Protein AF-0000000074222015 (afdb_homodimer)

Nearest PDB structures (foldseek):
  8rpg-assembly1_A  TM=9.176E-01  e=1.753E-55  Streptomyces hiroshimensis
  8rpf-assembly1_A  TM=9.002E-01  e=3.156E-56  Sphingobacterium daejeonense
  6zh7-assembly1_A  TM=8.720E-01  e=5.896E-53  Chlorella variabilis
  3ljp-assembly2_B  TM=8.934E-01  e=1.650E-50  Arthrobacter globiformis
  7av4-assembly1_AAA  TM=8.797E-01  e=2.533E-50  Chlorella variabilis

Organism: Dermatophagoides pteronyssinus (NCBI:txid6956)

Secondary structure (DSSP, 8-state):
-----HHHHHHHHHHHHHHHHHHHHHTSB-----SS--EEEEEEE--STTHHHHHHHHHHSS-TT--EEEE-SSB---TTTT-GGGGGGTTTSTTB--EEBPPPSSS-TTBGGG--EE--B-BTTGGGGTS--B-----HHHHHHHHHHH--TT-SHHHHHHHHHHHEEE--HHHHHHSTTS--BSSSEEEEE-SS--HHHHHHHHHHHHTTPPB--TTSS--SSEEEPEESEETTEE--HIIIIISSSSPPTTEEEE-SEEEEEEEEEE-TTT--EEEEEEEEEETTEEEEEEEEEEEEE-SHHHHHHHHHHHTTEE-HHHHHHTT---SEE--TT-SBB--EEEEEEEEES-GGGSPPP---BHHHHHIIIIIS-SGGG---EEEEEE--TT-S-TTS--EEEEEEEEEE---HHHHHHTBSS-HHHHHHHHGGGTT-EEEEEEEEESS----BEEE-SSS-TTSPPEEE--TT-SHHHHHHHHHHHHHHHHHHHSGGGGGTEEE-SSPPTT----SSS-GGG-HHHHHHHHHHH-EE-S--B-TT-B--TT-SS-SB-TT-BBTTEETEEE-SGGG-SS--SS-SHHHHHHHHHHHHHHHHHHHH-/-----HHHHHHHHHHHHHHHHHHHHHTSB-----SS--EEEEEEE--STTHHHHHHHHHHSS-TT--EEEE-SSB---TTTT-GGGGGGTTTSTTB--EEBPPPSSS-TTBGGG--EE--B-BTTGGGGTS--B-----HHHHHHHHHHH--TT-SHHHHHHHHHHHEEE--HHHHHHSTTS--BSSSEEEEE-SS--HHHHHHHHHHHHTTPPB--TTSS--SSEEEPEESEETTEE--HIIIIISSSSPPTTEEEE-SEEEEEEEEEE-TTT--EEEEEEEEEETTEEEEEEEEEEEEE-SHHHHHHHHHHHTTBS-HHHHHHTT---SB---TT-SBB--EEEEEEEEES-GGGSPPP---BHHHHHIIIIIS-SGGG---EEEEEE--TT-S-TTS--EEEEEEEEEE---HHHHHTTBSS-HHHHHHHHGGGTT-EEEEEEEEESS----BEEE-SSS-TTSPPEEE--TT-SHHHHHHHHHHHHHHHHHHHSGGGGGTEEE-SSPPTT----SSS-GGG-HHHHHHHHHHH-EE-S--B-TT-B--TT-SS-SB-TT-BBTTEETEEE-SGGG-SS--SS-HHHHHHHHHHHHHHHHHHHHH-

InterPro domains:
  IPR000172 Glucose-methanol-choline oxidoreductase, N-terminal [PF00732] (40-344)
  IPR000172 Glucose-methanol-choline oxidoreductase, N-terminal [PS00623] (121-144)
  IPR007867 Glucose-methanol-choline oxidoreductase, C-terminal [PF05199] (453-596)
  IPR012132 Glucose-methanol-choline oxidoreductase [PIRSF000137] (28-607)
  IPR012132 Glucose-methanol-choline oxidoreductase [PTHR11552] (18-605)
  IPR036188 FAD/NAD(P)-binding domain superfamily [G3DSA:3.50.50.60] (40-603)
  IPR036188 FAD/NAD(P)-binding domain superfamily [SSF51905] (35-607)

Solvent-accessible surface area (backbone atoms only — not comparable to full-atom values): 60722 Å² total; per-residue (Å²): 127,86,75,71,50,71,59,56,37,52,51,52,43,22,53,50,52,51,53,52,34,52,54,31,59,61,68,29,58,66,57,82,83,63,82,65,89,44,75,23,36,33,36,34,37,21,30,14,42,10,23,17,41,33,52,38,56,61,45,62,43,87,57,86,78,54,34,37,36,40,32,20,53,17,46,53,56,48,66,52,50,36,25,40,37,42,32,80,70,40,62,79,38,84,44,21,66,58,38,51,34,46,67,44,88,52,26,15,57,36,22,40,79,18,30,49,76,47,78,36,32,22,21,48,3,10,37,47,42,52,48,86,40,65,65,33,64,32,50,58,62,41,28,36,41,40,25,75,74,39,45,18,64,73,44,24,36,82,61,40,48,62,34,50,26,55,42,23,16,48,70,42,66,68,61,44,68,75,33,74,90,50,63,22,69,78,24,57,34,25,29,25,64,60,90,76,63,36,53,50,58,55,50,50,50,50,50,42,40,74,74,69,38,46,78,50,56,54,61,46,94,56,49,79,19,30,35,71,46,34,25,30,27,44,88,38,24,45,33,18,31,28,55,36,45,62,57,54,79,81,66,56,86,40,46,31,32,36,44,40,23,39,72,51,32,58,37,71,46,68,40,86,88,78,66,44,36,32,42,42,31,38,32,29,36,43,88,89,41,78,41,57,38,36,25,76,56,28,39,38,38,13,42,34,41,61,45,35,35,50,41,36,44,68,43,14,36,17,40,53,70,66,34,51,76,65,72,40,69,74,73,40,78,33,50,42,10,35,54,16,30,53,31,42,26,36,79,42,54,24,43,55,72,52,66,88,34,44,60,74,68,73,54,75,26,51,65,53,51,31,34,34,74,73,66,55,34,62,51,40,35,36,69,52,44,31,42,30,42,35,57,52,92,78,45,92,41,79,91,52,46,29,28,37,41,36,42,34,58,61,47,61,41,81,46,70,66,67,60,41,61,54,38,58,53,63,55,67,51,40,43,64,68,46,56,86,41,59,71,35,69,32,34,40,40,28,33,31,32,33,58,68,73,32,56,17,36,48,42,74,72,62,88,52,74,87,55,74,54,42,34,36,49,45,59,57,69,31,64,70,40,45,51,43,42,48,52,46,41,26,49,51,40,42,60,50,69,36,76,73,43,50,78,46,31,41,67,56,90,65,61,60,74,95,47,56,72,56,89,88,50,55,71,48,72,24,60,67,35,51,54,41,46,40,28,30,57,23,41,70,60,79,35,56,24,8,10,33,15,33,11,31,78,89,51,81,81,29,29,14,26,64,82,26,35,33,69,84,38,44,39,32,32,52,33,32,37,14,31,34,68,61,76,42,46,36,51,48,61,51,45,15,31,25,41,8,49,49,48,39,46,56,53,52,56,56,69,77,97,126,82,76,71,52,69,60,57,36,52,50,52,44,23,54,51,52,52,54,52,35,51,53,31,57,62,68,29,58,65,57,83,84,63,80,66,89,43,74,24,37,32,38,36,36,22,31,14,43,10,22,17,42,32,52,37,57,60,47,63,44,87,56,85,78,56,36,35,37,38,32,20,55,16,46,52,55,47,67,52,50,36,25,40,37,41,33,80,70,39,62,79,36,83,45,22,66,57,38,52,36,46,68,43,86,55,27,16,59,35,22,40,79,18,30,48,74,47,77,38,31,23,21,48,3,11,38,48,42,50,46,87,42,67,65,35,65,34,50,58,62,42,28,36,40,40,25,76,75,40,43,18,65,74,44,25,36,81,61,41,47,63,34,49,26,54,42,24,17,48,69,40,67,67,63,44,69,75,33,75,90,51,62,21,68,77,23,58,34,26,31,24,62,61,90,74,62,36,53,49,59,55,50,52,49,51,50,42,40,74,73,69,38,46,80,51,56,56,62,47,96,55,49,79,18,28,34,72,46,35,26,30,28,43,90,40,24,44,31,18,30,29,55,38,44,61,56,54,79,80,67,56,86,42,49,31,31,34,44,41,25,39,72,51,33,56,38,74,47,69,39,86,89,76,65,46,35,31,42,42,30,38,31,29,36,44,89,88,40,80,41,56,40,37,26,76,55,29,38,36,37,13,42,34,42,63,45,34,35,51,42,35,44,67,42,14,36,19,40,52,70,65,34,50,75,64,74,38,69,75,73,41,79,31,51,42,10,35,55,15,31,53,32,43,28,35,79,41,55,24,44,56,72,52,66,86,36,43,61,73,69,72,55,74,25,50,64,52,49,31,34,34,75,73,65,56,33,63,50,43,35,35,70,51,45,32,42,32,42,35,58,53,92,77,46,90,40,80,91,54,46,28,28,36,42,38,40,33,58,62,47,60,41,81,49,70,67,67,61,39,60,54,37,57,55,65,55,68,51,41,42,64,68,46,57,87,42,60,72,36,68,33,34,41,39,28,32,31,33,34,57,68,73,32,57,18,36,48,43,74,70,62,87,53,71,88,55,74,54,41,35,37,47,44,60,59,70,31,63,69,39,46,52,45,42,48,51,44,40,26,50,50,39,42,61,50,69,36,76,75,43,48,77,45,31,40,66,55,92,66,61,60,76,97,45,56,74,56,88,88,50,56,74,47,71,23,61,68,34,52,54,41,47,41,29,32,55,22,41,70,60,80,35,59,25,8,10,33,16,34,13,31,78,87,51,83,80,31,31,15,25,62,82,27,34,33,67,83,38,43,39,32,32,52,33,30,38,14,30,36,66,61,76,41,47,40,52,49,60,51,47,15,34,25,41,7,48,50,47,39,45,57,52,53,57,56,67,77,97

Foldseek 3Di:
DPPPDLVVLLVVLVVVQVVVQVLQQVQFFPDDDDQDDFEFQEEEEAQALQSLLLLLVVLPPPPLPGFYEYEAQAHTAHPLLFFLQSLVVCFPDSQWPFDKAQQFDQAAQFFANNIFTQTWGRYRHIRLSRDNQFDADFDQVLQLCQCVPFNLPQRHSVSLQVLLQQAEQEPDPVQCVVAPPQHHNPHQFYKYADPDAQLLLVVLLVLVVVVVFAEHDCSGDANFHKYWTIGSADLLTRGGSSNRRRSDPPHRPSYGHHHSKAWQEFDWDADPVPRFIATFWTWIDHPRDIHIYTHPFFYEYANAQFLRLLRCLLHQDAAPVQNVVQPHHHPYHAHFFWQKAFKKKFKFWKDFPDCSSAFDACPPDSVQSSCCVPVVDGSRSHWGKMKGFAAFPLHPDRRRTFKMKMKGFHDAQADLVVVLNRTRPPSVVSSVQCVVRHGHTIMMIMIITLFDDQIDGWHAPHSDSSDGTNHPRNPCVDVSRLVRSLRRVLVVQVSCVDDPNVVTMDTRPDQDPPADDDDPDGPSPGSRSSSRSRRNHMHTPSAIEASQAEGDLPDRNHQAYSLQHGRRYHRYGYQARNHHNGGGSIHCSSVSSSSSSSNSVSVVVVVVD/DPPPDLVVLLVVLVVVQVVVQVLQQVQFFPDDDDQDDFEFQEEEEAQALQSLLLLLVVLPPVPLPGFYEYEAQAHTAHPLLFFLQSLVVCFPDSQWPFDKAQQFDQAAQFFANNIFTQTWGRYRHIRLSRDNQFDADFDQVLQLCQCVPFNLPQRHSVSLQVLLQQAEQEPDPVQCVVAPPQHHNDHQFYWYADPDAQLLLVVLLVLVVVVVFAEHDCSGDANFHKYWTIGSADLLTRGGSSNRRRSDPPHRPSYGHHHSKAWQEFDWDADPVPRFIATFWTWIDHPRDIHIYTHPFFYEYANAQFLRLLRCLLHQHAAPVQNVVQPHHHPYHAHFFWQKAFKKKFKFWKDFPDCSSAFDAPPPDSVQSSCCVPVVDGSRSHWGKMKGFAAFPLHPDRRRTFKMKMKGFHDAQADLVVVLNRTRPPSVVSSVQCVVRHGHTIMMIMIITLFDDQIDGWHAPHSDSSDGTHHHRNPCVDVSRLVRSLRRVLVVQVSCVDDPNVVTIDTRPDQDPPADDDDPDGPSPGSRSSSRSRRNHMHTPSAIEASQAEGDLPDRNHQAYSLQAGRSYHRYGYQARNHHNGGGSIHCSSVSSSSSSSNSVSVVVVVVD

Radius of gyration: 37.14 Å; Cα contacts (8 Å, |Δi|>4): 3010; chains: 2; bounding box: 78×119×79 Å

pLDDT: mean 94.2, std 7.14, range [35.94, 98.94]

Structure (mmCIF, N/CA/C/O backbone):
data_AF-0000000074222015-model_v1
#
loop_
_entity.id
_entity.type
_entity.pdbx_description
1 polymer 'Uncharacterized protein LOC113795591'
#
loop_
_atom_site.group_PDB
_atom_site.id
_atom_site.type_symbol
_atom_site.label_atom_id
_atom_site.label_alt_id
_atom_site.label_comp_id
_atom_site.label_asym_id
_atom_site.label_entity_id
_atom_site.label_seq_id
_atom_site.pdbx_PDB_ins_code
_atom_site.Cartn_x
_atom_site.Cartn_y
_atom_site.Cartn_z
_atom_site.occupancy
_atom_site.B_iso_or_equiv
_atom_site.auth_seq_id
_atom_site.auth_comp_id
_atom_site.auth_asym_id
_atom_site.auth_atom_id
_atom_site.pdbx_PDB_model_num
ATOM 1 N N . MET A 1 1 ? 0.67 -16.141 15.367 1 35.94 1 MET A N 1
ATOM 2 C CA . MET A 1 1 ? -0.69 -15.977 14.859 1 35.94 1 MET A CA 1
ATOM 3 C C . MET A 1 1 ? -0.692 -15.812 13.344 1 35.94 1 MET A C 1
ATOM 5 O O . MET A 1 1 ? 0.096 -15.039 12.797 1 35.94 1 MET A O 1
ATOM 9 N N . SER A 1 2 ? -1.142 -16.719 12.641 1 52.62 2 SER A N 1
ATOM 10 C CA . SER A 1 2 ? -1.089 -16.812 11.18 1 52.62 2 SER A CA 1
ATOM 11 C C . SER A 1 2 ? -1.572 -15.531 10.531 1 52.62 2 SER A C 1
ATOM 13 O O . SER A 1 2 ? -2.633 -15.008 10.883 1 52.62 2 SER A O 1
ATOM 15 N N . THR A 1 3 ? -0.633 -14.648 9.969 1 68.5 3 THR A N 1
ATOM 16 C CA . THR A 1 3 ? -0.98 -13.414 9.266 1 68.5 3 THR A CA 1
ATOM 17 C C . THR A 1 3 ? -2.113 -13.664 8.273 1 68.5 3 THR A C 1
ATOM 19 O O . THR A 1 3 ? -2.121 -14.672 7.57 1 68.5 3 THR A O 1
ATOM 22 N N . ALA A 1 4 ? -3.289 -13.023 8.57 1 81.88 4 ALA A N 1
ATOM 23 C CA . ALA A 1 4 ? -4.422 -13.109 7.652 1 81.88 4 ALA A CA 1
ATOM 24 C C . ALA A 1 4 ? -3.959 -13.031 6.203 1 81.88 4 ALA A C 1
ATOM 26 O O . ALA A 1 4 ? -2.992 -12.328 5.891 1 81.88 4 ALA A O 1
ATOM 27 N N . SER A 1 5 ? -4.582 -13.812 5.379 1 86.31 5 SER A N 1
ATOM 28 C CA . SER A 1 5 ? -4.27 -13.758 3.955 1 86.31 5 SER A CA 1
ATOM 29 C C . SER A 1 5 ? -4.461 -12.344 3.402 1 86.31 5 SER A C 1
ATOM 31 O O . SER A 1 5 ? -5.176 -11.531 3.996 1 86.31 5 SER A O 1
ATOM 33 N N . LEU A 1 6 ? -3.801 -12.016 2.373 1 88.44 6 LEU A N 1
ATOM 34 C CA . LEU A 1 6 ? -3.922 -10.703 1.748 1 88.44 6 LEU A CA 1
ATOM 35 C C . LEU A 1 6 ? -5.367 -10.422 1.351 1 88.44 6 LEU A C 1
ATOM 37 O O . LEU A 1 6 ? -5.828 -9.281 1.439 1 88.44 6 LEU A O 1
ATOM 41 N N . THR A 1 7 ? -6.141 -11.461 0.916 1 89.38 7 THR A N 1
ATOM 42 C CA . THR A 1 7 ? -7.551 -11.305 0.576 1 89.38 7 THR A CA 1
ATOM 43 C C . THR A 1 7 ? -8.359 -10.875 1.798 1 89.38 7 THR A C 1
ATOM 45 O O . THR A 1 7 ? -9.164 -9.938 1.721 1 89.38 7 THR A O 1
ATOM 48 N N . THR A 1 8 ? -8.086 -11.594 2.857 1 89.56 8 THR A N 1
ATOM 49 C CA . THR A 1 8 ? -8.781 -11.266 4.098 1 89.56 8 THR A CA 1
ATOM 50 C C . THR A 1 8 ? -8.453 -9.836 4.539 1 89.56 8 THR A C 1
ATOM 52 O O . THR A 1 8 ? -9.336 -9.094 4.969 1 89.56 8 THR A O 1
ATOM 55 N N . GLN A 1 9 ? -7.215 -9.5 4.418 1 90.88 9 GLN A N 1
ATOM 56 C CA . GLN A 1 9 ? -6.793 -8.156 4.793 1 90.88 9 GLN A CA 1
ATOM 57 C C . GLN A 1 9 ? -7.496 -7.102 3.945 1 90.88 9 GLN A C 1
ATOM 59 O O . GLN A 1 9 ? -8.039 -6.133 4.477 1 90.88 9 GLN A O 1
ATOM 64 N N . LEU A 1 10 ? -7.48 -7.285 2.648 1 92 10 LEU A N 1
ATOM 65 C CA . LEU A 1 10 ? -8.078 -6.332 1.72 1 92 10 LEU A CA 1
ATOM 66 C C . LEU A 1 10 ? -9.57 -6.184 1.975 1 92 10 LEU A C 1
ATOM 68 O O . LEU A 1 10 ? -10.102 -5.07 1.94 1 92 10 LEU A O 1
ATOM 72 N N . LEU A 1 11 ? -10.289 -7.238 2.234 1 92.69 11 LEU A N 1
ATOM 73 C CA . LEU A 1 11 ? -11.727 -7.184 2.467 1 92.69 11 LEU A CA 1
ATOM 74 C C . LEU A 1 11 ? -12.039 -6.52 3.805 1 92.69 11 LEU A C 1
ATOM 76 O O . LEU A 1 11 ? -12.977 -5.73 3.908 1 92.69 11 LEU A O 1
ATOM 80 N N . ALA A 1 12 ? -11.242 -6.879 4.828 1 93.25 12 ALA A N 1
ATOM 81 C CA . ALA A 1 12 ? -11.43 -6.266 6.141 1 93.25 12 ALA A CA 1
ATOM 82 C C . ALA A 1 12 ? -11.25 -4.754 6.066 1 93.25 12 ALA A C 1
ATOM 84 O O . ALA A 1 12 ? -12.078 -3.998 6.582 1 93.25 12 ALA A O 1
ATOM 85 N N . ILE A 1 13 ? -10.18 -4.289 5.434 1 93.88 13 ILE A N 1
ATOM 86 C CA . ILE A 1 13 ? -9.906 -2.857 5.336 1 93.88 13 ILE A CA 1
ATOM 87 C C . ILE A 1 13 ? -11.016 -2.176 4.535 1 93.88 13 ILE A C 1
ATOM 89 O O . ILE A 1 13 ? -11.391 -1.036 4.828 1 93.88 13 ILE A O 1
ATOM 93 N N . SER A 1 14 ? -11.539 -2.883 3.486 1 94.25 14 SER A N 1
ATOM 94 C CA . SER A 1 14 ? -12.594 -2.322 2.646 1 94.25 14 SER A CA 1
ATOM 95 C C . SER A 1 14 ? -13.867 -2.08 3.445 1 94.25 14 SER A C 1
ATOM 97 O O . SER A 1 14 ? -14.445 -0.992 3.389 1 94.25 14 SER A O 1
ATOM 99 N N . VAL A 1 15 ? -14.297 -3.064 4.227 1 94.56 15 VAL A N 1
ATOM 100 C CA . VAL A 1 15 ? -15.523 -2.963 5.016 1 94.56 15 VAL A CA 1
ATOM 101 C C . VAL A 1 15 ? -15.367 -1.862 6.062 1 94.56 15 VAL A C 1
ATOM 103 O O . VAL A 1 15 ? -16.25 -1.006 6.203 1 94.56 15 VAL A O 1
ATOM 106 N N . ILE A 1 16 ? -14.289 -1.81 6.766 1 94.31 16 ILE A N 1
ATOM 107 C CA . ILE A 1 16 ? -14.062 -0.863 7.855 1 94.31 16 ILE A CA 1
ATOM 108 C C . ILE A 1 16 ? -13.961 0.553 7.293 1 94.31 16 ILE A C 1
ATOM 110 O O . ILE A 1 16 ? -14.516 1.496 7.863 1 94.31 16 ILE A O 1
ATOM 114 N N . SER A 1 17 ? -13.156 0.731 6.156 1 93.88 17 SER A N 1
ATOM 115 C CA . SER A 1 17 ? -13.023 2.047 5.539 1 93.88 17 SER A CA 1
ATOM 116 C C . SER A 1 17 ? -14.383 2.617 5.145 1 93.88 17 SER A C 1
ATOM 118 O O . SER A 1 17 ? -14.656 3.795 5.379 1 93.88 17 SER A O 1
ATOM 120 N N . LEU A 1 18 ? -15.242 1.782 4.535 1 93.69 18 LEU A N 1
ATOM 121 C CA . LEU A 1 18 ? -16.562 2.238 4.105 1 93.69 18 LEU A CA 1
ATOM 122 C C . LEU A 1 18 ? -17.438 2.582 5.305 1 93.69 18 LEU A C 1
ATOM 124 O O . LEU A 1 18 ? -18.109 3.609 5.309 1 93.69 18 LEU A O 1
ATOM 128 N N . GLN A 1 19 ? -17.406 1.755 6.332 1 93 19 GLN A N 1
ATOM 129 C CA . GLN A 1 19 ? -18.188 2.002 7.539 1 93 19 GLN A CA 1
ATOM 130 C C . GLN A 1 19 ? -17.766 3.311 8.203 1 93 19 GLN A C 1
ATOM 132 O O . GLN A 1 19 ? -18.625 4.125 8.57 1 93 19 GLN A O 1
ATOM 137 N N . ARG A 1 20 ? -16.531 3.586 8.367 1 91.44 20 ARG A N 1
ATOM 138 C CA . ARG A 1 20 ? -16.016 4.773 9.039 1 91.44 20 ARG A CA 1
ATOM 139 C C . ARG A 1 20 ? -16.297 6.031 8.227 1 91.44 20 ARG A C 1
ATOM 141 O O . ARG A 1 20 ? -16.609 7.082 8.789 1 91.44 20 ARG A O 1
ATOM 148 N N . GLN A 1 21 ? -16.125 5.906 6.949 1 92.25 21 GLN A N 1
ATOM 149 C CA . GLN A 1 21 ? -16.406 7.078 6.125 1 92.25 21 GLN A CA 1
ATOM 150 C C . GLN A 1 21 ? -17.891 7.441 6.172 1 92.25 21 GLN A C 1
ATOM 152 O O . GLN A 1 21 ? -18.234 8.617 6.141 1 92.25 21 GLN A O 1
ATOM 157 N N . ILE A 1 22 ? -18.766 6.406 6.219 1 89.88 22 ILE A N 1
ATOM 158 C CA . ILE A 1 22 ? -20.203 6.641 6.344 1 89.88 22 ILE A CA 1
ATOM 159 C C . ILE A 1 22 ? -20.484 7.402 7.637 1 89.88 22 ILE A C 1
ATOM 161 O O . ILE A 1 22 ? -21.297 8.328 7.648 1 89.88 22 ILE A O 1
ATOM 165 N N . ILE A 1 23 ? -19.781 7.121 8.664 1 86.56 23 ILE A N 1
ATOM 166 C CA . ILE A 1 23 ? -19.953 7.805 9.938 1 86.56 23 ILE A CA 1
ATOM 167 C C . ILE A 1 23 ? -19.531 9.266 9.805 1 86.56 23 ILE A C 1
ATOM 169 O O . ILE A 1 23 ? -20.234 10.164 10.266 1 86.56 23 ILE A O 1
ATOM 173 N N . HIS A 1 24 ? -18.391 9.562 9.156 1 89.12 24 HIS A N 1
ATOM 174 C CA . HIS A 1 24 ? -17.922 10.93 8.938 1 89.12 24 HIS A CA 1
ATOM 175 C C . HIS A 1 24 ? -18.922 11.727 8.102 1 89.12 24 HIS A C 1
ATOM 177 O O . HIS A 1 24 ? -19.188 12.891 8.391 1 89.12 24 HIS A O 1
ATOM 183 N N . ASN A 1 25 ? -19.438 11.047 7.105 1 86.62 25 ASN A N 1
ATOM 184 C CA . ASN A 1 25 ? -20.359 11.719 6.199 1 86.62 25 ASN A CA 1
ATOM 185 C C . ASN A 1 25 ? -21.672 12.07 6.898 1 86.62 25 ASN A C 1
ATOM 187 O O . ASN A 1 25 ? -22.297 13.094 6.598 1 86.62 25 ASN A O 1
ATOM 191 N N . ASN A 1 26 ? -22.094 11.258 7.797 1 80.62 26 ASN A N 1
ATOM 192 C CA . ASN A 1 26 ? -23.375 11.453 8.477 1 80.62 26 ASN A CA 1
ATOM 193 C C . ASN A 1 26 ? -23.266 12.516 9.562 1 80.62 26 ASN A C 1
ATOM 195 O O . ASN A 1 26 ? -24.281 13.094 9.969 1 80.62 26 ASN A O 1
ATOM 199 N N . ASN A 1 27 ? -22.109 12.938 9.914 1 75 27 ASN A N 1
ATOM 200 C CA . ASN A 1 27 ? -21.922 13.852 11.039 1 75 27 ASN A CA 1
ATOM 201 C C . ASN A 1 27 ? -21.844 15.305 10.57 1 75 27 ASN A C 1
ATOM 203 O O . ASN A 1 27 ? -21.812 16.219 11.391 1 75 27 ASN A O 1
ATOM 207 N N . VAL A 1 28 ? -21.891 15.602 9.344 1 75.94 28 VAL A N 1
ATOM 208 C CA . VAL A 1 28 ? -21.547 16.953 8.938 1 75.94 28 VAL A CA 1
ATOM 209 C C . VAL A 1 28 ? -22.812 17.766 8.664 1 75.94 28 VAL A C 1
ATOM 211 O O . VAL A 1 28 ? -22.797 18.984 8.695 1 75.94 28 VAL A O 1
ATOM 214 N N . ASN A 1 29 ? -23.859 17.172 8.156 1 70.56 29 ASN A N 1
ATOM 215 C CA . ASN A 1 29 ? -25.078 17.938 7.945 1 70.56 29 ASN A CA 1
ATOM 216 C C . ASN A 1 29 ? -26.219 17.453 8.836 1 70.56 29 ASN A C 1
ATOM 218 O O . ASN A 1 29 ? -26.875 16.453 8.508 1 70.56 29 ASN A O 1
ATOM 222 N N . ARG A 1 30 ? -26.281 18.234 9.914 1 75.69 30 ARG A N 1
ATOM 223 C CA . ARG A 1 30 ? -27.281 17.797 10.891 1 75.69 30 ARG A CA 1
ATOM 224 C C . ARG A 1 30 ? -28.516 18.688 10.844 1 75.69 30 ARG A C 1
ATOM 226 O O . ARG A 1 30 ? -29.297 18.719 11.789 1 75.69 30 ARG A O 1
ATOM 233 N N . THR A 1 31 ? -28.516 19.594 9.836 1 75.62 31 THR A N 1
ATOM 234 C CA . THR A 1 31 ? -29.688 20.453 9.664 1 75.62 31 THR A CA 1
ATOM 235 C C . THR A 1 31 ? -29.812 20.906 8.211 1 75.62 31 THR A C 1
ATOM 237 O O . THR A 1 31 ? -28.938 20.625 7.387 1 75.62 31 THR A O 1
ATOM 240 N N . SER A 1 32 ? -31.078 21.328 7.895 1 75.44 32 SER A N 1
ATOM 241 C CA . SER A 1 32 ? -31.328 22.016 6.633 1 75.44 32 SER A CA 1
ATOM 242 C C . SER A 1 32 ? -31.953 23.375 6.871 1 75.44 32 SER A C 1
ATOM 244 O O . SER A 1 32 ? -32.781 23.547 7.777 1 75.44 32 SER A O 1
ATOM 246 N N . ILE A 1 33 ? -31.375 24.344 6.238 1 77.38 33 ILE A N 1
ATOM 247 C CA . ILE A 1 33 ? -31.875 25.703 6.398 1 77.38 33 ILE A CA 1
ATOM 248 C C . ILE A 1 33 ? -32.656 26.109 5.156 1 77.38 33 ILE A C 1
ATOM 250 O O . ILE A 1 33 ? -32.219 25.875 4.027 1 77.38 33 ILE A O 1
ATOM 254 N N . ASP A 1 34 ? -33.969 26.484 5.418 1 68.88 34 ASP A N 1
ATOM 255 C CA . ASP A 1 34 ? -34.781 27.047 4.344 1 68.88 34 ASP A CA 1
ATOM 256 C C . ASP A 1 34 ? -34.5 28.547 4.18 1 68.88 34 ASP A C 1
ATOM 258 O O . ASP A 1 34 ? -33.906 29.172 5.062 1 68.88 34 ASP A O 1
ATOM 262 N N . ASN A 1 35 ? -34.688 29.078 3.012 1 63.69 35 ASN A N 1
ATOM 263 C CA . ASN A 1 35 ? -34.344 30.469 2.66 1 63.69 35 ASN A CA 1
ATOM 264 C C . ASN A 1 35 ? -35.062 31.453 3.568 1 63.69 35 ASN A C 1
ATOM 266 O O . ASN A 1 35 ? -34.719 32.625 3.629 1 63.69 35 ASN A O 1
ATOM 270 N N . ASN A 1 36 ? -36.062 31.062 4.223 1 60.5 36 ASN A N 1
ATOM 271 C CA . ASN A 1 36 ? -36.844 32.062 4.961 1 60.5 36 ASN A CA 1
ATOM 272 C C . ASN A 1 36 ? -36.812 31.781 6.465 1 60.5 36 ASN A C 1
ATOM 274 O O . ASN A 1 36 ? -36.719 30.625 6.895 1 60.5 36 ASN A O 1
ATOM 278 N N . ASP A 1 37 ? -36.594 32.781 7.273 1 61.69 37 ASP A N 1
ATOM 279 C CA . ASP A 1 37 ? -36.875 33 8.695 1 61.69 37 ASP A CA 1
ATOM 280 C C . ASP A 1 37 ? -36.094 32 9.555 1 61.69 37 ASP A C 1
ATOM 282 O O . ASP A 1 37 ? -36.656 31.359 10.43 1 61.69 37 ASP A O 1
ATOM 286 N N . ASN A 1 38 ? -34.656 32.031 9.273 1 84.06 38 ASN A N 1
ATOM 287 C CA . ASN A 1 38 ? -33.938 31.141 10.164 1 84.06 38 ASN A CA 1
ATOM 288 C C . ASN A 1 38 ? -33.188 31.938 11.234 1 84.06 38 ASN A C 1
ATOM 290 O O . ASN A 1 38 ? -32.344 32.781 10.906 1 84.06 38 ASN A O 1
ATOM 294 N N . TYR A 1 39 ? -33.688 31.766 12.477 1 91.81 39 TYR A N 1
ATOM 295 C CA . TYR A 1 39 ? -33.094 32.438 13.641 1 91.81 39 TYR A CA 1
ATOM 296 C C . TYR A 1 39 ? -32.375 31.422 14.539 1 91.81 39 TYR A C 1
ATOM 298 O O . TYR A 1 39 ? -32.875 30.312 14.75 1 91.81 39 TYR A O 1
ATOM 306 N N . TYR A 1 40 ? -31.266 31.828 14.984 1 95.25 40 TYR A N 1
ATOM 307 C CA . TYR A 1 40 ? -30.484 31.109 15.984 1 95.25 40 TYR A CA 1
ATOM 308 C C . TYR A 1 40 ? -30.047 32.031 17.109 1 95.25 40 TYR A C 1
ATOM 310 O O . TYR A 1 40 ? -29.984 33.25 16.922 1 95.25 40 TYR A O 1
ATOM 318 N N . ASP A 1 41 ? -29.906 31.516 18.266 1 95.62 41 ASP A N 1
ATOM 319 C CA . ASP A 1 41 ? -29.359 32.344 19.344 1 95.62 41 ASP A CA 1
ATOM 320 C C . ASP A 1 41 ? -27.906 32.688 19.094 1 95.62 41 ASP A C 1
ATOM 322 O O . ASP A 1 41 ? -27.531 33.875 19.188 1 95.62 41 ASP A O 1
ATOM 326 N N . TYR A 1 42 ? -27.172 31.734 18.75 1 97.06 42 TYR A N 1
ATOM 327 C CA . TYR A 1 42 ? -25.766 31.938 18.422 1 97.06 42 TYR A CA 1
ATOM 328 C C . TYR A 1 42 ? -25.438 31.344 17.047 1 97.06 42 TYR A C 1
ATOM 330 O O . TYR A 1 42 ? -25.906 30.266 16.703 1 97.06 42 TYR A O 1
ATOM 338 N N . ILE A 1 43 ? -24.688 32.094 16.266 1 98.19 43 ILE A N 1
ATOM 339 C CA . ILE A 1 43 ? -24.109 31.625 15.008 1 98.19 43 ILE A CA 1
ATOM 340 C C . ILE A 1 43 ? -22.594 31.578 15.117 1 98.19 43 ILE A C 1
ATOM 342 O O . ILE A 1 43 ? -21.953 32.625 15.359 1 98.19 43 ILE A O 1
ATOM 346 N N . ILE A 1 44 ? -22.047 30.406 15.031 1 98.62 44 ILE A N 1
ATOM 347 C CA . ILE A 1 44 ? -20.609 30.203 15.094 1 98.62 44 ILE A CA 1
ATOM 348 C C . ILE A 1 44 ? -20.062 29.953 13.688 1 98.62 44 ILE A C 1
ATOM 350 O O . ILE A 1 44 ? -20.531 29.047 12.992 1 98.62 44 ILE A O 1
ATOM 354 N N . ILE A 1 45 ? -19.062 30.734 13.289 1 98.88 45 ILE A N 1
ATOM 355 C CA . ILE A 1 45 ? -18.484 30.656 11.953 1 98.88 45 ILE A CA 1
ATOM 356 C C . ILE A 1 45 ? -17.141 29.953 12.016 1 98.88 45 ILE A C 1
ATOM 358 O O . ILE A 1 45 ? -16.141 30.547 12.438 1 98.88 45 ILE A O 1
ATOM 362 N N . GLY A 1 46 ? -17.047 28.703 11.516 1 98.56 46 GLY A N 1
ATOM 363 C CA . GLY A 1 46 ? -15.836 27.906 11.547 1 98.56 46 GLY A CA 1
ATOM 364 C C . GLY A 1 46 ? -15.836 26.859 12.641 1 98.56 46 GLY A C 1
ATOM 365 O O . GLY A 1 46 ? -16.141 27.156 13.797 1 98.56 46 GLY A O 1
ATOM 366 N N . SER A 1 47 ? -15.523 25.656 12.273 1 97.44 47 SER A N 1
ATOM 367 C CA . SER A 1 47 ? -15.547 24.531 13.203 1 97.44 47 SER A CA 1
ATOM 368 C C . SER A 1 47 ? -14.133 24.125 13.609 1 97.44 47 SER A C 1
ATOM 370 O O . SER A 1 47 ? -13.898 22.969 14.008 1 97.44 47 SER A O 1
ATOM 372 N N . GLY A 1 48 ? -13.148 25.047 13.484 1 98.19 48 GLY A N 1
ATOM 373 C CA . GLY A 1 48 ? -11.758 24.734 13.789 1 98.19 48 GLY A CA 1
ATOM 374 C C . GLY A 1 48 ? -11.5 24.531 15.266 1 98.19 48 GLY A C 1
ATOM 375 O O . GLY A 1 48 ? -12.406 24.156 16.016 1 98.19 48 GLY A O 1
ATOM 376 N N . SER A 1 49 ? -10.25 24.719 15.68 1 98.5 49 SER A N 1
ATOM 377 C CA . SER A 1 49 ? -9.758 24.422 17.016 1 98.5 49 SER A CA 1
ATOM 378 C C . SER A 1 49 ? -10.562 25.156 18.078 1 98.5 49 SER A C 1
ATOM 380 O O . SER A 1 49 ? -10.758 24.625 19.188 1 98.5 49 SER A O 1
ATOM 382 N N . SER A 1 50 ? -10.992 26.344 17.766 1 98.81 50 SER A N 1
ATOM 383 C CA . SER A 1 50 ? -11.734 27.125 18.75 1 98.81 50 SER A CA 1
ATOM 384 C C . SER A 1 50 ? -13.234 27 18.547 1 98.81 50 SER A C 1
ATOM 386 O O . SER A 1 50 ? -13.984 26.828 19.516 1 98.81 50 SER A O 1
ATOM 388 N N . GLY A 1 51 ? -13.711 27.062 17.328 1 98.56 51 GLY A N 1
ATOM 389 C CA . GLY A 1 51 ? -15.133 27.062 17.031 1 98.56 51 GLY A CA 1
ATOM 390 C C . GLY A 1 51 ? -15.836 25.797 17.484 1 98.56 51 GLY A C 1
ATOM 391 O O . GLY A 1 51 ? -16.969 25.844 17.969 1 98.56 51 GLY A O 1
ATOM 392 N N . ALA A 1 52 ? -15.203 24.703 17.297 1 97.06 52 ALA A N 1
ATOM 393 C CA . ALA A 1 52 ? -15.781 23.438 17.75 1 97.06 52 ALA A CA 1
ATOM 394 C C . ALA A 1 52 ? -15.992 23.422 19.25 1 97.06 52 ALA A C 1
ATOM 396 O O . ALA A 1 52 ? -16.984 22.891 19.75 1 97.06 52 ALA A O 1
ATOM 397 N N . VAL A 1 53 ? -15.039 23.984 19.953 1 97.62 53 VAL A N 1
ATOM 398 C CA . VAL A 1 53 ? -15.102 24.062 21.406 1 97.62 53 VAL A CA 1
ATOM 399 C C . VAL A 1 53 ? -16.297 24.922 21.828 1 97.62 53 VAL A C 1
ATOM 401 O O . VAL A 1 53 ? -17.094 24.516 22.672 1 97.62 53 VAL A O 1
ATOM 404 N N . VAL A 1 54 ? -16.422 26.094 21.203 1 97.75 54 VAL A N 1
ATOM 405 C CA . VAL A 1 54 ? -17.516 27.016 21.531 1 97.75 54 VAL A CA 1
ATOM 406 C C . VAL A 1 54 ? -18.859 26.359 21.25 1 97.75 54 VAL A C 1
ATOM 408 O O . VAL A 1 54 ? -19.75 26.406 22.094 1 97.75 54 VAL A O 1
ATOM 411 N N . ALA A 1 55 ? -18.969 25.734 20.109 1 95.44 55 ALA A N 1
ATOM 412 C CA . ALA A 1 55 ? -20.219 25.078 19.719 1 95.44 55 ALA A CA 1
ATOM 413 C C . ALA A 1 55 ? -20.594 23.984 20.719 1 95.44 55 ALA A C 1
ATOM 415 O O . ALA A 1 55 ? -21.75 23.922 21.172 1 95.44 55 ALA A O 1
ATOM 416 N N . ASN A 1 56 ? -19.656 23.172 21.062 1 94.62 56 ASN A N 1
ATOM 417 C CA . ASN A 1 56 ? -19.875 22.047 21.969 1 94.62 56 ASN A CA 1
ATOM 418 C C . ASN A 1 56 ? -20.312 22.531 23.359 1 94.62 56 ASN A C 1
ATOM 420 O O . ASN A 1 56 ? -21.312 22.062 23.906 1 94.62 56 ASN A O 1
ATOM 424 N N . ARG A 1 57 ? -19.562 23.469 23.906 1 94.88 57 ARG A N 1
ATOM 425 C CA . ARG A 1 57 ? -19.797 23.938 25.266 1 94.88 57 ARG A CA 1
ATOM 426 C C . ARG A 1 57 ? -21.125 24.688 25.359 1 94.88 57 ARG A C 1
ATOM 428 O O . ARG A 1 57 ? -21.844 24.547 26.359 1 94.88 57 ARG A O 1
ATOM 435 N N . LEU A 1 58 ? -21.422 25.484 24.391 1 94.06 58 LEU A N 1
ATOM 436 C CA . LEU A 1 58 ? -22.703 26.188 24.391 1 94.06 58 LEU A CA 1
ATOM 437 C C . LEU A 1 58 ? -23.875 25.219 24.281 1 94.06 58 LEU A C 1
ATOM 439 O O . LEU A 1 58 ? -24.891 25.375 24.953 1 94.06 58 LEU A O 1
ATOM 443 N N . ALA A 1 59 ? -23.75 24.266 23.406 1 91.31 59 ALA A N 1
ATOM 444 C CA . ALA A 1 59 ? -24.812 23.297 23.172 1 91.31 59 ALA A CA 1
ATOM 445 C C . ALA A 1 59 ? -25.062 22.453 24.422 1 91.31 59 ALA A C 1
ATOM 447 O O . ALA A 1 59 ? -26.188 22.016 24.672 1 91.31 59 ALA A O 1
ATOM 448 N N . ALA A 1 60 ? -24.031 22.266 25.172 1 89.31 60 ALA A N 1
ATOM 449 C CA . ALA A 1 60 ? -24.109 21.406 26.359 1 89.31 60 ALA A CA 1
ATOM 450 C C . ALA A 1 60 ? -24.828 22.109 27.5 1 89.31 60 ALA A C 1
ATOM 452 O O . ALA A 1 60 ? -25.25 21.484 28.469 1 89.31 60 ALA A O 1
ATOM 453 N N . LEU A 1 61 ? -24.938 23.391 27.359 1 88.06 61 LEU A N 1
ATOM 454 C CA . LEU A 1 61 ? -25.625 24.125 28.406 1 88.06 61 LEU A CA 1
ATOM 455 C C . LEU A 1 61 ? -27.078 23.703 28.516 1 88.06 61 LEU A C 1
ATOM 457 O O . LEU A 1 61 ? -27.734 23.438 27.484 1 88.06 61 LEU A O 1
ATOM 461 N N . ASN A 1 62 ? -27.453 23.062 29.688 1 65.56 62 ASN A N 1
ATOM 462 C CA . ASN A 1 62 ? -28.766 22.5 29.984 1 65.56 62 ASN A CA 1
ATOM 463 C C . ASN A 1 62 ? -29.875 23.531 29.734 1 65.56 62 ASN A C 1
ATOM 465 O O . ASN A 1 62 ? -30.969 23.406 30.281 1 65.56 62 ASN A O 1
ATOM 469 N N . ASN A 1 63 ? -29.562 24.547 29.141 1 62 63 ASN A N 1
ATOM 470 C CA . ASN A 1 63 ? -30.656 25.469 28.844 1 62 63 ASN A CA 1
ATOM 471 C C . ASN A 1 63 ? -31.25 25.203 27.469 1 62 63 ASN A C 1
ATOM 473 O O . ASN A 1 63 ? -30.766 25.75 26.469 1 62 63 ASN A O 1
ATOM 477 N N . GLN A 1 64 ? -32.031 24.141 27.375 1 62.62 64 GLN A N 1
ATOM 478 C CA . GLN A 1 64 ? -32.594 23.531 26.188 1 62.62 64 GLN A CA 1
ATOM 479 C C . GLN A 1 64 ? -33.25 24.578 25.281 1 62.62 64 GLN A C 1
ATOM 481 O O . GLN A 1 64 ? -33.594 24.297 24.141 1 62.62 64 GLN A O 1
ATOM 486 N N . SER A 1 65 ? -32.969 25.766 25.656 1 81.5 65 SER A N 1
ATOM 487 C CA . SER A 1 65 ? -33.688 26.734 24.844 1 81.5 65 SER A CA 1
ATOM 488 C C . SER A 1 65 ? -32.75 27.438 23.859 1 81.5 65 SER A C 1
ATOM 490 O O . SER A 1 65 ? -33.219 28.109 22.922 1 81.5 65 SER A O 1
ATOM 492 N N . LEU A 1 66 ? -31.422 27.109 23.922 1 90.5 66 LEU A N 1
ATOM 493 C CA . LEU A 1 66 ? -30.531 27.797 22.984 1 90.5 66 LEU A CA 1
ATOM 494 C C . LEU A 1 66 ? -30.5 27.062 21.656 1 90.5 66 LEU A C 1
ATOM 496 O O . LEU A 1 66 ? -30.469 25.844 21.609 1 90.5 66 LEU A O 1
ATOM 500 N N . ARG A 1 67 ? -30.578 27.734 20.625 1 92.69 67 ARG A N 1
ATOM 501 C CA . ARG A 1 67 ? -30.375 27.219 19.281 1 92.69 67 ARG A CA 1
ATOM 502 C C . ARG A 1 67 ? -29.047 27.703 18.703 1 92.69 67 ARG A C 1
ATOM 504 O O . ARG A 1 67 ? -28.828 28.922 18.531 1 92.69 67 ARG A O 1
ATOM 511 N N . ILE A 1 68 ? -28.188 26.734 18.422 1 94.5 68 ILE A N 1
ATOM 512 C CA . ILE A 1 68 ? -26.844 27.062 18 1 94.5 68 ILE A CA 1
ATOM 513 C C . ILE A 1 68 ? -26.609 26.578 16.562 1 94.5 68 ILE A C 1
ATOM 515 O O . ILE A 1 68 ? -26.891 25.422 16.25 1 94.5 68 ILE A O 1
ATOM 519 N N . LEU A 1 69 ? -26.109 27.438 15.664 1 95.69 69 LEU A N 1
ATOM 520 C CA . LEU A 1 69 ? -25.734 27.078 14.297 1 95.69 69 LEU A CA 1
ATOM 521 C C . LEU A 1 69 ? -24.234 27.156 14.102 1 95.69 69 LEU A C 1
ATOM 523 O O . LEU A 1 69 ? -23.625 28.203 14.375 1 95.69 69 LEU A O 1
ATOM 527 N N . LEU A 1 70 ? -23.656 26.062 13.773 1 96.19 70 LEU A N 1
ATOM 528 C CA . LEU A 1 70 ? -22.234 26.016 13.398 1 96.19 70 LEU A CA 1
ATOM 529 C C . LEU A 1 70 ? -22.078 25.906 11.891 1 96.19 70 LEU A C 1
ATOM 531 O O . LEU A 1 70 ? -22.578 24.953 11.281 1 96.19 70 LEU A O 1
ATOM 535 N N . LEU A 1 71 ? -21.438 26.875 11.281 1 97.38 71 LEU A N 1
ATOM 536 C CA . LEU A 1 71 ? -21.188 26.891 9.844 1 97.38 71 LEU A CA 1
ATOM 537 C C . LEU A 1 71 ? -19.734 26.562 9.531 1 97.38 71 LEU A C 1
ATOM 539 O O . LEU A 1 71 ? -18.828 27.156 10.109 1 97.38 71 LEU A O 1
ATOM 543 N N . GLU A 1 72 ? -19.531 25.578 8.688 1 97.5 72 GLU A N 1
ATOM 544 C CA . GLU A 1 72 ? -18.203 25.172 8.25 1 97.5 72 GLU A CA 1
ATOM 545 C C . GLU A 1 72 ? -18.094 25.188 6.727 1 97.5 72 GLU A C 1
ATOM 547 O O . GLU A 1 72 ? -18.922 24.594 6.031 1 97.5 72 GLU A O 1
ATOM 552 N N . ALA A 1 73 ? -17.031 25.859 6.25 1 97.94 73 ALA A N 1
ATOM 553 C CA . ALA A 1 73 ? -16.828 26.016 4.809 1 97.94 73 ALA A CA 1
ATOM 554 C C . ALA A 1 73 ? -16.469 24.672 4.16 1 97.94 73 ALA A C 1
ATOM 556 O O . ALA A 1 73 ? -16.812 24.438 3.002 1 97.94 73 ALA A O 1
ATOM 557 N N . GLY A 1 74 ? -15.781 23.844 4.879 1 96.5 74 GLY A N 1
ATOM 558 C CA . GLY A 1 74 ? -15.305 22.578 4.336 1 96.5 74 GLY A CA 1
ATOM 559 C C . GLY A 1 74 ? -16.297 21.438 4.535 1 96.5 74 GLY A C 1
ATOM 560 O O . GLY A 1 74 ? -17.438 21.656 4.941 1 96.5 74 GLY A O 1
ATOM 561 N N . GLY A 1 75 ? -15.883 20.219 4.152 1 94.5 75 GLY A N 1
ATOM 562 C CA . GLY A 1 75 ? -16.688 19.016 4.242 1 94.5 75 GLY A CA 1
ATOM 563 C C . GLY A 1 75 ? -16.344 18.156 5.445 1 94.5 75 GLY A C 1
ATOM 564 O O . GLY A 1 75 ? -15.797 18.656 6.434 1 94.5 75 GLY A O 1
ATOM 565 N N . PRO A 1 76 ? -16.797 16.906 5.402 1 93.69 76 PRO A N 1
ATOM 566 C CA . PRO A 1 76 ? -16.531 15.984 6.516 1 93.69 76 PRO A CA 1
ATOM 567 C C . PRO A 1 76 ? -15.07 15.57 6.605 1 93.69 76 PRO A C 1
ATOM 569 O O . PRO A 1 76 ? -14.32 15.711 5.633 1 93.69 76 PRO A O 1
ATOM 572 N N . GLN A 1 77 ? -14.711 15.109 7.777 1 95.12 77 GLN A N 1
ATOM 573 C CA . GLN A 1 77 ? -13.445 14.398 7.938 1 95.12 77 GLN A CA 1
ATOM 574 C C . GLN A 1 77 ? -13.43 13.117 7.109 1 95.12 77 GLN A C 1
ATOM 576 O O . GLN A 1 77 ? -14.438 12.742 6.512 1 95.12 77 GLN A O 1
ATOM 581 N N . SER A 1 78 ? -12.281 12.57 6.992 1 95 78 SER A N 1
ATOM 582 C CA . SER A 1 78 ? -12.156 11.344 6.207 1 95 78 SER A CA 1
ATOM 583 C C . SER A 1 78 ? -11.414 10.266 6.98 1 95 78 SER A C 1
ATOM 585 O O . SER A 1 78 ? -10.812 10.539 8.023 1 95 78 SER A O 1
ATOM 587 N N . ILE A 1 79 ? -11.43 9.055 6.441 1 93.94 79 ILE A N 1
ATOM 588 C CA . ILE A 1 79 ? -10.703 7.938 7.031 1 93.94 79 ILE A CA 1
ATOM 589 C C . ILE A 1 79 ? -9.203 8.219 6.984 1 93.94 79 ILE A C 1
ATOM 591 O O . ILE A 1 79 ? -8.445 7.758 7.848 1 93.94 79 ILE A O 1
ATOM 595 N N . VAL A 1 80 ? -8.742 8.977 6.023 1 94.94 80 VAL A N 1
ATOM 596 C CA . VAL A 1 80 ? -7.328 9.328 5.906 1 94.94 80 VAL A CA 1
ATOM 597 C C . VAL A 1 80 ? -6.945 10.305 7.016 1 94.94 80 VAL A C 1
ATOM 599 O O . VAL A 1 80 ? -5.867 10.195 7.602 1 94.94 80 VAL A O 1
ATOM 602 N N . SER A 1 81 ? -7.852 11.227 7.34 1 96.25 81 SER A N 1
ATOM 603 C CA . SER A 1 81 ? -7.559 12.211 8.375 1 96.25 81 SER A CA 1
ATOM 604 C C . SER A 1 81 ? -7.52 11.562 9.758 1 96.25 81 SER A C 1
ATOM 606 O O . SER A 1 81 ? -6.934 12.109 10.688 1 96.25 81 SER A O 1
ATOM 608 N N . ASP A 1 82 ? -8.102 10.375 9.891 1 94.94 82 ASP A N 1
ATOM 609 C CA . ASP A 1 82 ? -8.102 9.664 11.164 1 94.94 82 ASP A CA 1
ATOM 610 C C . ASP A 1 82 ? -6.703 9.156 11.508 1 94.94 82 ASP A C 1
ATOM 612 O O . ASP A 1 82 ? -6.398 8.898 12.68 1 94.94 82 ASP A O 1
ATOM 616 N N . MET A 1 83 ? -5.922 8.977 10.5 1 95.81 83 MET A N 1
ATOM 617 C CA . MET A 1 83 ? -4.66 8.266 10.672 1 95.81 83 MET A CA 1
ATOM 618 C C . MET A 1 83 ? -3.502 9.25 10.836 1 95.81 83 MET A C 1
ATOM 620 O O . MET A 1 83 ? -3.064 9.867 9.867 1 95.81 83 MET A O 1
ATOM 624 N N . PRO A 1 84 ? -2.869 9.281 11.992 1 95.62 84 PRO A N 1
ATOM 625 C CA . PRO A 1 84 ? -1.779 10.227 12.242 1 95.62 84 PRO A CA 1
ATOM 626 C C . PRO A 1 84 ? -0.667 10.133 11.203 1 95.62 84 PRO A C 1
ATOM 628 O O . PRO A 1 84 ? -0.201 11.164 10.703 1 95.62 84 PRO A O 1
ATOM 631 N N . GLY A 1 85 ? -0.306 8.969 10.836 1 94 85 GLY A N 1
ATOM 632 C CA . GLY A 1 85 ? 0.797 8.773 9.906 1 94 85 GLY A CA 1
ATOM 633 C C . GLY A 1 85 ? 0.513 9.305 8.516 1 94 85 GLY A C 1
ATOM 634 O O . GLY A 1 85 ? 1.435 9.5 7.723 1 94 85 GLY A O 1
ATOM 635 N N . MET A 1 86 ? -0.72 9.57 8.203 1 93.88 86 MET A N 1
ATOM 636 C CA . MET A 1 86 ? -1.101 10 6.863 1 93.88 86 MET A CA 1
ATOM 637 C C . MET A 1 86 ? -1.195 11.516 6.777 1 93.88 86 MET A C 1
ATOM 639 O O . MET A 1 86 ? -1.63 12.062 5.762 1 93.88 86 MET A O 1
ATOM 643 N N . THR A 1 87 ? -0.744 12.219 7.703 1 94.44 87 THR A N 1
ATOM 644 C CA . THR A 1 87 ? -0.879 13.664 7.809 1 94.44 87 THR A CA 1
ATOM 645 C C . THR A 1 87 ? -0.317 14.352 6.566 1 94.44 87 THR A C 1
ATOM 647 O O . THR A 1 87 ? -0.956 15.242 6 1 94.44 87 THR A O 1
ATOM 650 N N . PRO A 1 88 ? 0.872 13.922 6.055 1 90.56 88 PRO A N 1
ATOM 651 C CA . PRO A 1 88 ? 1.415 14.617 4.883 1 90.56 88 PRO A CA 1
ATOM 652 C C . PRO A 1 88 ? 0.502 14.516 3.664 1 90.56 88 PRO A C 1
ATOM 654 O O . PRO A 1 88 ? 0.585 15.344 2.756 1 90.56 88 PRO A O 1
ATOM 657 N N . TRP A 1 89 ? -0.385 13.562 3.658 1 90.44 89 TRP A N 1
ATOM 658 C CA . TRP A 1 89 ? -1.238 13.328 2.498 1 90.44 89 TRP A CA 1
ATOM 659 C C . TRP A 1 89 ? -2.471 14.227 2.541 1 90.44 89 TRP A C 1
ATOM 661 O O . TRP A 1 89 ? -3.209 14.328 1.559 1 90.44 89 TRP A O 1
ATOM 671 N N . LEU A 1 90 ? -2.65 14.938 3.625 1 93.81 90 LEU A N 1
ATOM 672 C CA . LEU A 1 90 ? -3.846 15.758 3.791 1 93.81 90 LEU A CA 1
ATOM 673 C C . LEU A 1 90 ? -3.641 17.141 3.189 1 93.81 90 LEU A C 1
ATOM 675 O O . LEU A 1 90 ? -4.598 17.781 2.738 1 93.81 90 LEU A O 1
ATOM 679 N N . VAL A 1 91 ? -2.443 17.578 3.193 1 92.62 91 VAL A N 1
ATOM 680 C CA . VAL A 1 91 ? -2.125 18.906 2.68 1 92.62 91 VAL A CA 1
ATOM 681 C C . VAL A 1 91 ? -2.27 18.922 1.159 1 92.62 91 VAL A C 1
ATOM 683 O O . VAL A 1 91 ? -1.817 18 0.477 1 92.62 91 VAL A O 1
ATOM 686 N N . GLY A 1 92 ? -2.893 19.969 0.634 1 91.12 92 GLY A N 1
ATOM 687 C CA . GLY A 1 92 ? -3.07 20.109 -0.803 1 91.12 92 GLY A CA 1
ATOM 688 C C . GLY A 1 92 ? -4.332 19.438 -1.313 1 91.12 92 GLY A C 1
ATOM 689 O O . GLY A 1 92 ? -4.648 19.516 -2.502 1 91.12 92 GLY A O 1
ATOM 690 N N . THR A 1 93 ? -5.074 18.812 -0.406 1 92.62 93 THR A N 1
ATOM 691 C CA . THR A 1 93 ? -6.328 18.172 -0.791 1 92.62 93 THR A CA 1
ATOM 692 C C . THR A 1 93 ? -7.5 19.141 -0.619 1 92.62 93 THR A C 1
ATOM 694 O O . THR A 1 93 ? -7.297 20.312 -0.337 1 92.62 93 THR A O 1
ATOM 697 N N . GLU A 1 94 ? -8.734 18.625 -0.762 1 92.56 94 GLU A N 1
ATOM 698 C CA . GLU A 1 94 ? -9.938 19.438 -0.6 1 92.56 94 GLU A CA 1
ATOM 699 C C . GLU A 1 94 ? -10.148 19.828 0.86 1 92.56 94 GLU A C 1
ATOM 701 O O . GLU A 1 94 ? -10.914 20.734 1.159 1 92.56 94 GLU A O 1
ATOM 706 N N . MET A 1 95 ? -9.406 19.203 1.77 1 96 95 MET A N 1
ATOM 707 C CA . MET A 1 95 ? -9.516 19.5 3.193 1 96 95 MET A CA 1
ATOM 708 C C . MET A 1 95 ? -8.602 20.656 3.576 1 96 95 MET A C 1
ATOM 710 O O . MET A 1 95 ? -8.578 21.094 4.73 1 96 95 MET A O 1
ATOM 714 N N . ASP A 1 96 ? -7.883 21.141 2.584 1 97.31 96 ASP A N 1
ATOM 715 C CA . ASP A 1 96 ? -6.926 22.219 2.758 1 97.31 96 ASP A CA 1
ATOM 716 C C . ASP A 1 96 ? -7.352 23.453 1.968 1 97.31 96 ASP A C 1
ATOM 718 O O . ASP A 1 96 ? -7.668 23.359 0.78 1 97.31 96 ASP A O 1
ATOM 722 N N . TRP A 1 97 ? -7.395 24.609 2.666 1 98.06 97 TRP A N 1
ATOM 723 C CA . TRP A 1 97 ? -7.707 25.859 1.979 1 98.06 97 TRP A CA 1
ATOM 724 C C . TRP A 1 97 ? -6.672 26.156 0.897 1 98.06 97 TRP A C 1
ATOM 726 O O . TRP A 1 97 ? -6.945 26.906 -0.038 1 98.06 97 TRP A O 1
ATOM 736 N N . GLN A 1 98 ? -5.43 25.578 1.061 1 96.94 98 GLN A N 1
ATOM 737 C CA . GLN A 1 98 ? -4.328 25.719 0.114 1 96.94 98 GLN A CA 1
ATOM 738 C C . GLN A 1 98 ? -3.93 27.188 -0.054 1 96.94 98 GLN A C 1
ATOM 740 O O . GLN A 1 98 ? -3.725 27.656 -1.176 1 96.94 98 GLN A O 1
ATOM 745 N N . TYR A 1 99 ? -3.873 27.891 1.043 1 98.06 99 TYR A N 1
ATOM 746 C CA . TYR A 1 99 ? -3.453 29.281 1.038 1 98.06 99 TYR A CA 1
ATOM 747 C C . TYR A 1 99 ? -1.997 29.422 0.61 1 98.06 99 TYR A C 1
ATOM 749 O O . TYR A 1 99 ? -1.178 28.547 0.898 1 98.06 99 TYR A O 1
ATOM 757 N N . LEU A 1 100 ? -1.685 30.547 -0.027 1 97.69 100 LEU A N 1
ATOM 758 C CA . LEU A 1 100 ? -0.329 30.938 -0.395 1 97.69 100 LEU A CA 1
ATOM 759 C C . LEU A 1 100 ? -0.055 32.375 0.01 1 97.69 100 LEU A C 1
ATOM 761 O O . LEU A 1 100 ? -0.927 33.25 -0.121 1 97.69 100 LEU A O 1
ATOM 765 N N . THR A 1 101 ? 1.101 32.562 0.449 1 98.5 101 THR A N 1
ATOM 766 C CA . THR A 1 101 ? 1.483 33.969 0.734 1 98.5 101 THR A CA 1
ATOM 767 C C . THR A 1 101 ? 1.678 34.75 -0.559 1 98.5 101 THR A C 1
ATOM 769 O O . THR A 1 101 ? 1.761 34.156 -1.641 1 98.5 101 THR A O 1
ATOM 772 N N . VAL A 1 102 ? 1.688 36.062 -0.39 1 98.5 102 VAL A N 1
ATOM 773 C CA . VAL A 1 102 ? 2.312 36.875 -1.437 1 98.5 102 VAL A CA 1
ATOM 774 C C . VAL A 1 102 ? 3.801 36.531 -1.525 1 98.5 102 VAL A C 1
ATOM 776 O O . VAL A 1 102 ? 4.355 35.906 -0.623 1 98.5 102 VAL A O 1
ATOM 779 N N . PRO A 1 103 ? 4.43 36.906 -2.65 1 98.19 103 PRO A N 1
ATOM 780 C CA . PRO A 1 103 ? 5.871 36.656 -2.701 1 98.19 103 PRO A CA 1
ATOM 781 C C . PRO A 1 103 ? 6.617 37.25 -1.514 1 98.19 103 PRO A C 1
ATOM 783 O O . PRO A 1 103 ? 6.359 38.406 -1.132 1 98.19 103 PRO A O 1
ATOM 786 N N . GLN A 1 104 ? 7.387 36.438 -0.887 1 98.25 104 GLN A N 1
ATOM 787 C CA . GLN A 1 104 ? 8.18 36.906 0.254 1 98.25 104 GLN A CA 1
ATOM 788 C C . GLN A 1 104 ? 9.57 37.344 -0.181 1 98.25 104 GLN A C 1
ATOM 790 O O . GLN A 1 104 ? 10.133 36.812 -1.133 1 98.25 104 GLN A O 1
ATOM 795 N N . GLN A 1 105 ? 10.164 38.219 0.563 1 97.12 105 GLN A N 1
ATOM 796 C CA . GLN A 1 105 ? 11.406 38.844 0.133 1 97.12 105 GLN A CA 1
ATOM 797 C C . GLN A 1 105 ? 12.609 38.188 0.805 1 97.12 105 GLN A C 1
ATOM 799 O O . GLN A 1 105 ? 13.68 38.062 0.2 1 97.12 105 GLN A O 1
ATOM 804 N N . ASN A 1 106 ? 12.438 37.781 1.98 1 97.69 106 ASN A N 1
ATOM 805 C CA . ASN A 1 106 ? 13.609 37.406 2.777 1 97.69 106 ASN A CA 1
ATOM 806 C C . ASN A 1 106 ? 13.781 35.906 2.883 1 97.69 106 ASN A C 1
ATOM 808 O O . ASN A 1 106 ? 14.852 35.438 3.256 1 97.69 106 ASN A O 1
ATOM 812 N N . ILE A 1 107 ? 12.758 35.188 2.598 1 97.62 107 ILE A N 1
ATOM 813 C CA . ILE A 1 107 ? 12.875 33.719 2.6 1 97.62 107 ILE A CA 1
ATOM 814 C C . ILE A 1 107 ? 12.086 33.125 1.429 1 97.62 107 ILE A C 1
ATOM 816 O O . ILE A 1 107 ? 11.391 33.875 0.719 1 97.62 107 ILE A O 1
ATOM 820 N N . GLY A 1 108 ? 12.219 31.828 1.197 1 97.44 108 GLY A N 1
ATOM 821 C CA . GLY A 1 108 ? 11.43 31.094 0.206 1 97.44 108 GLY A CA 1
ATOM 822 C C . GLY A 1 108 ? 11.82 31.438 -1.222 1 97.44 108 GLY A C 1
ATOM 823 O O . GLY A 1 108 ? 11.008 31.312 -2.139 1 97.44 108 GLY A O 1
ATOM 824 N N . GLN A 1 109 ? 13.031 31.875 -1.409 1 97.5 109 GLN A N 1
ATOM 825 C CA . GLN A 1 109 ? 13.453 32.312 -2.732 1 97.5 109 GLN A CA 1
ATOM 826 C C . GLN A 1 109 ? 13.562 31.156 -3.703 1 97.5 109 GLN A C 1
ATOM 828 O O . GLN A 1 109 ? 13.406 31.328 -4.914 1 97.5 109 GLN A O 1
ATOM 833 N N . ALA A 1 110 ? 13.789 30 -3.201 1 97.81 110 ALA A N 1
ATOM 834 C CA . ALA A 1 110 ? 13.891 28.812 -4.043 1 97.81 110 ALA A CA 1
ATOM 835 C C . ALA A 1 110 ? 12.508 28.312 -4.449 1 97.81 110 ALA A C 1
ATOM 837 O O . ALA A 1 110 ? 12.375 27.531 -5.398 1 97.81 110 ALA A O 1
ATOM 838 N N . PHE A 1 111 ? 11.492 28.672 -3.707 1 97.44 111 PHE A N 1
ATOM 839 C CA . PHE A 1 111 ? 10.156 28.125 -3.934 1 97.44 111 PHE A CA 1
ATOM 840 C C . PHE A 1 111 ? 9.523 28.75 -5.168 1 97.44 111 PHE A C 1
ATOM 842 O O . PHE A 1 111 ? 9.93 29.828 -5.605 1 97.44 111 PHE A O 1
ATOM 849 N N . ARG A 1 112 ? 8.539 28.031 -5.727 1 95.69 112 ARG A N 1
ATOM 850 C CA . ARG A 1 112 ? 7.84 28.516 -6.91 1 95.69 112 ARG A CA 1
ATOM 851 C C . ARG A 1 112 ? 7.227 29.891 -6.652 1 95.69 112 ARG A C 1
ATOM 853 O O . ARG A 1 112 ? 6.539 30.094 -5.648 1 95.69 112 ARG A O 1
ATOM 860 N N . ASP A 1 113 ? 7.543 30.891 -7.398 1 96.56 113 ASP A N 1
ATOM 861 C CA . ASP A 1 113 ? 7.023 32.25 -7.379 1 96.56 113 ASP A CA 1
ATOM 862 C C . ASP A 1 113 ? 7.414 32.969 -6.09 1 96.56 113 ASP A C 1
ATOM 864 O O . ASP A 1 113 ? 6.809 33.969 -5.73 1 96.56 113 ASP A O 1
ATOM 868 N N . HIS A 1 114 ? 8.328 32.406 -5.312 1 97.62 114 HIS A N 1
ATOM 869 C CA . HIS A 1 114 ? 8.805 32.938 -4.047 1 97.62 114 HIS A CA 1
ATOM 870 C C . HIS A 1 114 ? 7.668 33.062 -3.029 1 97.62 114 HIS A C 1
ATOM 872 O O . HIS A 1 114 ? 7.621 34 -2.238 1 97.62 114 HIS A O 1
ATOM 878 N N . ARG A 1 115 ? 6.688 32.156 -3.166 1 98 115 ARG A N 1
ATOM 879 C CA . ARG A 1 115 ? 5.539 32.094 -2.264 1 98 115 ARG A CA 1
ATOM 880 C C . ARG A 1 115 ? 5.621 30.891 -1.336 1 98 115 ARG A C 1
ATOM 882 O O . ARG A 1 115 ? 6.254 29.891 -1.669 1 98 115 ARG A O 1
ATOM 889 N N . ILE A 1 116 ? 5.066 31.031 -0.247 1 97.88 116 ILE A N 1
ATOM 890 C CA . ILE A 1 116 ? 5.121 29.984 0.777 1 97.88 116 ILE A CA 1
ATOM 891 C C . ILE A 1 116 ? 3.711 29.469 1.057 1 97.88 116 ILE A C 1
ATOM 893 O O . ILE A 1 116 ? 2.77 30.25 1.2 1 97.88 116 ILE A O 1
ATOM 897 N N . ARG A 1 117 ? 3.525 28.203 1.082 1 96.38 117 ARG A N 1
ATOM 898 C CA . ARG A 1 117 ? 2.24 27.578 1.354 1 96.38 117 ARG A CA 1
ATOM 899 C C . ARG A 1 117 ? 1.81 27.812 2.799 1 96.38 117 ARG A C 1
ATOM 901 O O . ARG A 1 117 ? 2.639 27.781 3.711 1 96.38 117 ARG A O 1
ATOM 908 N N . GLN A 1 118 ? 0.547 28.031 3.025 1 97.44 118 GLN A N 1
ATOM 909 C CA . GLN A 1 118 ? -0.078 28.188 4.336 1 97.44 118 GLN A CA 1
ATOM 910 C C . GLN A 1 118 ? -1.259 27.234 4.492 1 97.44 118 GLN A C 1
ATOM 912 O O . GLN A 1 118 ? -2.412 27.656 4.531 1 97.44 118 GLN A O 1
ATOM 917 N N . PRO A 1 119 ? -0.937 25.953 4.648 1 97.19 119 PRO A N 1
ATOM 918 C CA . PRO A 1 119 ? -2.045 25 4.789 1 97.19 119 PRO A CA 1
ATOM 919 C C . PRO A 1 119 ? -2.904 25.281 6.023 1 97.19 119 PRO A C 1
ATOM 921 O O . PRO A 1 119 ? -2.373 25.469 7.121 1 97.19 119 PRO A O 1
ATOM 924 N N . LYS A 1 120 ? -4.184 25.375 5.824 1 98.44 120 LYS A N 1
ATOM 925 C CA . LYS A 1 120 ? -5.219 25.5 6.844 1 98.44 120 LYS A CA 1
ATOM 926 C C . LYS A 1 120 ? -6.414 24.594 6.527 1 98.44 120 LYS A C 1
ATOM 928 O O . LYS A 1 120 ? -6.789 24.453 5.363 1 98.44 120 LYS A O 1
ATOM 933 N N . GLY A 1 121 ? -7 24.109 7.527 1 98.31 121 GLY A N 1
ATOM 934 C CA . GLY A 1 121 ? -8.055 23.125 7.328 1 98.31 121 GLY A CA 1
ATOM 935 C C . GLY A 1 121 ? -9.352 23.734 6.828 1 98.31 121 GLY A C 1
ATOM 936 O O . GLY A 1 121 ? -9.828 24.734 7.379 1 98.31 121 GLY A O 1
ATOM 937 N N . LYS A 1 122 ? -9.875 23.266 5.746 1 98.12 122 LYS A N 1
ATOM 938 C CA . LYS A 1 122 ? -11.227 23.453 5.238 1 98.12 122 LYS A CA 1
ATOM 939 C C . LYS A 1 122 ? -12.047 22.172 5.359 1 98.12 122 LYS A C 1
ATOM 941 O O . LYS A 1 122 ? -12.336 21.516 4.355 1 98.12 122 LYS A O 1
ATOM 946 N N . VAL A 1 123 ? -12.367 21.859 6.531 1 97.25 123 VAL A N 1
ATOM 947 C CA . VAL A 1 123 ? -12.945 20.578 6.941 1 97.25 123 VAL A CA 1
ATOM 948 C C . VAL A 1 123 ? -13.492 20.688 8.367 1 97.25 123 VAL A C 1
ATOM 950 O O . VAL A 1 123 ? -13.023 21.531 9.148 1 97.25 123 VAL A O 1
ATOM 953 N N . ILE A 1 124 ? -14.469 19.891 8.688 1 96.44 124 ILE A N 1
ATOM 954 C CA . ILE A 1 124 ? -14.922 19.828 10.07 1 96.44 124 ILE A CA 1
ATOM 955 C C . ILE A 1 124 ? -13.727 19.625 11 1 96.44 124 ILE A C 1
ATOM 957 O O . ILE A 1 124 ? -12.906 18.734 10.773 1 96.44 124 ILE A O 1
ATOM 961 N N . GLY A 1 125 ? -13.586 20.469 11.984 1 96.81 125 GLY A N 1
ATOM 962 C CA . GLY A 1 125 ? -12.43 20.453 12.867 1 96.81 125 GLY A CA 1
ATOM 963 C C . GLY A 1 125 ? -11.344 21.422 12.445 1 96.81 125 GLY A C 1
ATOM 964 O O . GLY A 1 125 ? -10.414 21.688 13.211 1 96.81 125 GLY A O 1
ATOM 965 N N . GLY A 1 126 ? -11.477 21.938 11.211 1 97.94 126 GLY A N 1
ATOM 966 C CA . GLY A 1 126 ? -10.516 22.906 10.703 1 97.94 126 GLY A CA 1
ATOM 967 C C . GLY A 1 126 ? -9.094 22.375 10.664 1 97.94 126 GLY A C 1
ATOM 968 O O . GLY A 1 126 ? -8.867 21.234 10.234 1 97.94 126 GLY A O 1
ATOM 969 N N . THR A 1 127 ? -8.141 23.203 11.078 1 98.44 127 THR A N 1
ATOM 970 C CA . THR A 1 127 ? -6.734 22.844 10.961 1 98.44 127 THR A CA 1
ATOM 971 C C . THR A 1 127 ? -6.379 21.703 11.922 1 98.44 127 THR A C 1
ATOM 973 O O . THR A 1 127 ? -5.438 20.953 11.68 1 98.44 127 THR A O 1
ATOM 976 N N . SER A 1 128 ? -7.16 21.484 12.969 1 98.25 128 SER A N 1
ATOM 977 C CA . SER A 1 128 ? -6.898 20.375 13.891 1 98.25 128 SER A CA 1
ATOM 978 C C . SER A 1 128 ? -7.062 19.031 13.203 1 98.25 128 SER A C 1
ATOM 980 O O . SER A 1 128 ? -6.559 18.016 13.695 1 98.25 128 SER A O 1
ATOM 982 N N . THR A 1 129 ? -7.723 19 12.047 1 97.69 129 THR A N 1
ATOM 983 C CA . THR A 1 129 ? -7.98 17.766 11.312 1 97.69 129 THR A CA 1
ATOM 984 C C . THR A 1 129 ? -6.848 17.469 10.336 1 97.69 129 THR A C 1
ATOM 986 O O . THR A 1 129 ? -6.738 16.359 9.82 1 97.69 129 THR A O 1
ATOM 989 N N . ILE A 1 130 ? -5.98 18.453 10.086 1 97.44 130 ILE A N 1
ATOM 990 C CA . ILE A 1 130 ? -4.938 18.203 9.102 1 97.44 130 ILE A CA 1
ATOM 991 C C . ILE A 1 130 ? -3.576 18.578 9.68 1 97.44 130 ILE A C 1
ATOM 993 O O . ILE A 1 130 ? -2.559 18.516 8.984 1 97.44 130 ILE A O 1
ATOM 997 N N . ASN A 1 131 ? -3.568 19.031 10.961 1 97.44 131 ASN A N 1
ATOM 998 C CA . ASN A 1 131 ? -2.314 19.453 11.562 1 97.44 131 ASN A CA 1
ATOM 999 C C . ASN A 1 131 ? -1.425 18.266 11.914 1 97.44 131 ASN A C 1
ATOM 1001 O O . ASN A 1 131 ? -1.766 17.125 11.617 1 97.44 131 ASN A O 1
ATOM 1005 N N . TRP A 1 132 ? -0.271 18.469 12.523 1 97 132 TRP A N 1
ATOM 1006 C CA . TRP A 1 132 ? 0.704 17.422 12.812 1 97 132 TRP A CA 1
ATOM 1007 C C . TRP A 1 132 ? 0.536 16.891 14.234 1 97 132 TRP A C 1
ATOM 1009 O O . TRP A 1 132 ? 1.387 16.156 14.727 1 97 132 TRP A O 1
ATOM 1019 N N . MET A 1 133 ? -0.447 17.344 14.953 1 97.5 133 MET A N 1
ATOM 1020 C CA . MET A 1 133 ? -0.952 16.781 16.203 1 97.5 133 MET A CA 1
ATOM 1021 C C . MET A 1 133 ? 0.055 16.969 17.328 1 97.5 133 MET A C 1
ATOM 1023 O O . MET A 1 133 ? -0.018 16.281 18.344 1 97.5 133 MET A O 1
ATOM 1027 N N . LEU A 1 134 ? 1.045 17.875 17.219 1 97.44 134 LEU A N 1
ATOM 1028 C CA . LEU A 1 134 ? 2.027 18.125 18.266 1 97.44 134 LEU A CA 1
ATOM 1029 C C . LEU A 1 134 ? 1.411 18.922 19.406 1 97.44 134 LEU A C 1
ATOM 1031 O O . LEU A 1 134 ? 0.943 20.047 19.203 1 97.44 134 LEU A O 1
ATOM 1035 N N . TYR A 1 135 ? 1.437 18.375 20.578 1 98 135 TYR A N 1
ATOM 1036 C CA . TYR A 1 135 ? 0.822 19.047 21.719 1 98 135 TYR A CA 1
ATOM 1037 C C . TYR A 1 135 ? 1.851 19.875 22.469 1 98 135 TYR A C 1
ATOM 1039 O O . TYR A 1 135 ? 2.664 19.328 23.219 1 98 135 TYR A O 1
ATOM 1047 N N . ASN A 1 136 ? 1.84 21.094 22.266 1 97.5 136 ASN A N 1
ATOM 1048 C CA . ASN A 1 136 ? 2.699 22.125 22.844 1 97.5 136 ASN A CA 1
ATOM 1049 C C . ASN A 1 136 ? 1.907 23.375 23.234 1 97.5 136 ASN A C 1
ATOM 1051 O O . ASN A 1 136 ? 1.334 24.031 22.359 1 97.5 136 ASN A O 1
ATOM 1055 N N . ARG A 1 137 ? 1.945 23.75 24.547 1 97.44 137 ARG A N 1
ATOM 1056 C CA . ARG A 1 137 ? 1.088 24.828 25.047 1 97.44 137 ARG A CA 1
ATOM 1057 C C . ARG A 1 137 ? 1.815 26.156 25.016 1 97.44 137 ARG A C 1
ATOM 1059 O O . ARG A 1 137 ? 1.182 27.219 25.031 1 97.44 137 ARG A O 1
ATOM 1066 N N . GLY A 1 138 ? 3.064 26.109 25.016 1 96.75 138 GLY A N 1
ATOM 1067 C CA . GLY A 1 138 ? 3.838 27.328 25.125 1 96.75 138 GLY A CA 1
ATOM 1068 C C . GLY A 1 138 ? 4.297 27.625 26.547 1 96.75 138 GLY A C 1
ATOM 1069 O O . GLY A 1 138 ? 3.777 27.031 27.5 1 96.75 138 GLY A O 1
ATOM 1070 N N . ASN A 1 139 ? 5.234 28.547 26.656 1 97.75 139 ASN A N 1
ATOM 1071 C CA . ASN A 1 139 ? 5.832 28.938 27.922 1 97.75 139 ASN A CA 1
ATOM 1072 C C . ASN A 1 139 ? 4.922 29.875 28.703 1 97.75 139 ASN A C 1
ATOM 1074 O O . ASN A 1 139 ? 4.242 30.719 28.125 1 97.75 139 ASN A O 1
ATOM 1078 N N . ARG A 1 140 ? 4.93 29.797 30.031 1 97.44 140 ARG A N 1
ATOM 1079 C CA . ARG A 1 140 ? 4.121 30.656 30.906 1 97.44 140 ARG A CA 1
ATOM 1080 C C . ARG A 1 140 ? 4.387 32.125 30.625 1 97.44 140 ARG A C 1
ATOM 1082 O O . ARG A 1 140 ? 3.467 32.938 30.656 1 97.44 140 ARG A O 1
ATOM 1089 N N . HIS A 1 141 ? 5.586 32.469 30.266 1 97.62 141 HIS A N 1
ATOM 1090 C CA . HIS A 1 141 ? 5.965 33.875 30.062 1 97.62 141 HIS A CA 1
ATOM 1091 C C . HIS A 1 141 ? 5.316 34.438 28.812 1 97.62 141 HIS A C 1
ATOM 1093 O O . HIS A 1 141 ? 5.113 35.656 28.703 1 97.62 141 HIS A O 1
ATOM 1099 N N . SER A 1 142 ? 5.07 33.594 27.891 1 97.75 142 SER A N 1
ATOM 1100 C CA . SER A 1 142 ? 4.348 34.062 26.703 1 97.75 142 SER A CA 1
ATOM 1101 C C . SER A 1 142 ? 2.982 34.625 27.094 1 97.75 142 SER A C 1
ATOM 1103 O O . SER A 1 142 ? 2.6 35.719 26.625 1 97.75 142 SER A O 1
ATOM 1105 N N . TYR A 1 143 ? 2.322 33.969 27.953 1 98.38 143 TYR A N 1
ATOM 1106 C CA . TYR A 1 143 ? 0.968 34.375 28.328 1 98.38 143 TYR A CA 1
ATOM 1107 C C . TYR A 1 143 ? 0.991 35.469 29.359 1 98.38 143 TYR A C 1
ATOM 1109 O O . TYR A 1 143 ? 0.131 36.375 29.359 1 98.38 143 TYR A O 1
ATOM 1117 N N . ASP A 1 144 ? 1.935 35.438 30.281 1 98.31 144 ASP A N 1
ATOM 1118 C CA . ASP A 1 144 ? 2.115 36.531 31.188 1 98.31 144 ASP A CA 1
ATOM 1119 C C . ASP A 1 144 ? 2.355 37.844 30.438 1 98.31 144 ASP A C 1
ATOM 1121 O O . ASP A 1 144 ? 1.883 38.906 30.844 1 98.31 144 ASP A O 1
ATOM 1125 N N . ASN A 1 145 ? 3.047 37.75 29.375 1 97.69 145 ASN A N 1
ATOM 1126 C CA . ASN A 1 145 ? 3.34 38.906 28.547 1 97.69 145 ASN A CA 1
ATOM 1127 C C . ASN A 1 145 ? 2.078 39.469 27.891 1 97.69 145 ASN A C 1
ATOM 1129 O O . ASN A 1 145 ? 1.994 40.656 27.609 1 97.69 145 ASN A O 1
ATOM 1133 N N . TRP A 1 146 ? 1.091 38.594 27.594 1 98.5 146 TRP A N 1
ATOM 1134 C CA . TRP A 1 146 ? -0.176 39.094 27.078 1 98.5 146 TRP A CA 1
ATOM 1135 C C . TRP A 1 146 ? -0.775 40.156 28 1 98.5 146 TRP A C 1
ATOM 1137 O O . TRP A 1 146 ? -1.282 41.188 27.547 1 98.5 146 TRP A O 1
ATOM 1147 N N . TYR A 1 147 ? -0.688 39.875 29.25 1 98 147 TYR A N 1
ATOM 1148 C CA . TYR A 1 147 ? -1.205 40.812 30.25 1 98 147 TYR A CA 1
ATOM 1149 C C . TYR A 1 147 ? -0.273 42 30.406 1 98 147 TYR A C 1
ATOM 1151 O O . TYR A 1 147 ? -0.704 43.156 30.297 1 98 147 TYR A O 1
ATOM 1159 N N . GLN A 1 148 ? 0.98 41.781 30.609 1 97.69 148 GLN A N 1
ATOM 1160 C CA . GLN A 1 148 ? 1.947 42.812 30.969 1 97.69 148 GLN A CA 1
ATOM 1161 C C . GLN A 1 148 ? 2.129 43.812 29.828 1 97.69 148 GLN A C 1
ATOM 1163 O O . GLN A 1 148 ? 2.205 45.031 30.078 1 97.69 148 GLN A O 1
ATOM 1168 N N . THR A 1 149 ? 2.174 43.312 28.656 1 97.31 149 THR A N 1
ATOM 1169 C CA . THR A 1 149 ? 2.529 44.188 27.531 1 97.31 149 THR A CA 1
ATOM 1170 C C . THR A 1 149 ? 1.277 44.719 26.828 1 97.31 149 THR A C 1
ATOM 1172 O O . THR A 1 149 ? 1.261 45.844 26.344 1 97.31 149 THR A O 1
ATOM 1175 N N . TYR A 1 150 ? 0.237 43.938 26.812 1 98.06 150 TYR A N 1
ATOM 1176 C CA . TYR A 1 150 ? -0.896 44.281 25.969 1 98.06 150 TYR A CA 1
ATOM 1177 C C . TYR A 1 150 ? -2.145 44.531 26.797 1 98.06 150 TYR A C 1
ATOM 1179 O O . TYR A 1 150 ? -3.209 44.844 26.266 1 98.06 150 TYR A O 1
ATOM 1187 N N . GLY A 1 151 ? -2.07 44.344 28.031 1 98.19 151 GLY A N 1
ATOM 1188 C CA . GLY A 1 151 ? -3.172 44.625 28.938 1 98.19 151 GLY A CA 1
ATOM 1189 C C . GLY A 1 151 ? -4.293 43.594 28.844 1 98.19 151 GLY A C 1
ATOM 1190 O O . GLY A 1 151 ? -5.461 43.938 29.062 1 98.19 151 GLY A O 1
ATOM 1191 N N . CYS A 1 152 ? -3.971 42.469 28.516 1 98.44 152 CYS A N 1
ATOM 1192 C CA . CYS A 1 152 ? -4.984 41.438 28.391 1 98.44 152 CYS A CA 1
ATOM 1193 C C . CYS A 1 152 ? -5.336 40.844 29.766 1 98.44 152 CYS A C 1
ATOM 1195 O O . CYS A 1 152 ? -4.973 39.719 30.062 1 98.44 152 CYS A O 1
ATOM 1197 N N . ASP A 1 153 ? -6.129 41.531 30.422 1 97.56 153 ASP A N 1
ATOM 1198 C CA . ASP A 1 153 ? -6.531 41.125 31.766 1 97.56 153 ASP A CA 1
ATOM 1199 C C . ASP A 1 153 ? -7.219 39.75 31.734 1 97.56 153 ASP A C 1
ATOM 1201 O O . ASP A 1 153 ? -8.109 39.531 30.922 1 97.56 153 ASP A O 1
ATOM 1205 N N . GLY A 1 154 ? -6.727 38.875 32.594 1 97.62 154 GLY A N 1
ATOM 1206 C CA . GLY A 1 154 ? -7.332 37.562 32.688 1 97.62 154 GLY A CA 1
ATOM 1207 C C . GLY A 1 154 ? -6.742 36.562 31.734 1 97.62 154 GLY A C 1
ATOM 1208 O O . GLY A 1 154 ? -7.227 35.438 31.641 1 97.62 154 GLY A O 1
ATOM 1209 N N . TRP A 1 155 ? -5.691 36.938 31.094 1 98.62 155 TRP A N 1
ATOM 1210 C CA . TRP A 1 155 ? -5.113 36.031 30.094 1 98.62 155 TRP A CA 1
ATOM 1211 C C . TRP A 1 155 ? -3.67 35.688 30.453 1 98.62 155 TRP A C 1
ATOM 1213 O O . TRP A 1 155 ? -2.938 35.125 29.625 1 98.62 155 TRP A O 1
ATOM 1223 N N . ASP A 1 156 ? -3.221 36.062 31.672 1 98.38 156 ASP A N 1
ATOM 1224 C CA . ASP A 1 156 ? -1.917 35.594 32.125 1 98.38 156 ASP A CA 1
ATOM 1225 C C . ASP A 1 156 ? -1.926 34.062 32.344 1 98.38 156 ASP A C 1
ATOM 1227 O O . ASP A 1 156 ? -2.988 33.438 32.375 1 98.38 156 ASP A O 1
ATOM 1231 N N . TYR A 1 157 ? -0.8 33.531 32.531 1 98.19 157 TYR A N 1
ATOM 1232 C CA . TYR A 1 157 ? -0.646 32.062 32.562 1 98.19 157 TYR A CA 1
ATOM 1233 C C . TYR A 1 157 ? -1.518 31.453 33.656 1 98.19 157 TYR A C 1
ATOM 1235 O O . TYR A 1 157 ? -2.189 30.438 33.406 1 98.19 157 TYR A O 1
ATOM 1243 N N . ASN A 1 158 ? -1.5 31.953 34.812 1 97.94 158 ASN A N 1
ATOM 1244 C CA . ASN A 1 158 ? -2.283 31.391 35.906 1 97.94 158 ASN A CA 1
ATOM 1245 C C . ASN A 1 158 ? -3.777 31.422 35.594 1 97.94 158 ASN A C 1
ATOM 1247 O O . ASN A 1 158 ? -4.512 30.516 36 1 97.94 158 ASN A O 1
ATOM 1251 N N . SER A 1 159 ? -4.203 32.406 34.906 1 98.25 159 SER A N 1
ATOM 1252 C CA . SER A 1 159 ? -5.613 32.594 34.594 1 98.25 159 SER A CA 1
ATOM 1253 C C . SER A 1 159 ? -6.051 31.609 33.5 1 98.25 159 SER A C 1
ATOM 1255 O O . SER A 1 159 ? -7.215 31.203 33.438 1 98.25 159 SER A O 1
ATOM 1257 N N . ILE A 1 160 ? -5.113 31.234 32.625 1 98.19 160 ILE A N 1
ATOM 1258 C CA . ILE A 1 160 ? -5.566 30.469 31.469 1 98.19 160 ILE A CA 1
ATOM 1259 C C . ILE A 1 160 ? -5.23 29 31.656 1 98.19 160 ILE A C 1
ATOM 1261 O O . ILE A 1 160 ? -5.766 28.141 30.938 1 98.19 160 ILE A O 1
ATOM 1265 N N . LEU A 1 161 ? -4.316 28.594 32.531 1 98.44 161 LEU A N 1
ATOM 1266 C CA . LEU A 1 161 ? -3.896 27.203 32.75 1 98.44 161 LEU A CA 1
ATOM 1267 C C . LEU A 1 161 ? -5.102 26.297 32.969 1 98.44 161 LEU A C 1
ATOM 1269 O O . LEU A 1 161 ? -5.164 25.203 32.438 1 98.44 161 LEU A O 1
ATOM 1273 N N . PRO A 1 162 ? -6.113 26.719 33.75 1 98.31 162 PRO A N 1
ATOM 1274 C CA . PRO A 1 162 ? -7.273 25.844 33.969 1 98.31 162 PRO A CA 1
ATOM 1275 C C . PRO A 1 162 ? -7.98 25.469 32.656 1 98.31 162 PRO A C 1
ATOM 1277 O O . PRO A 1 162 ? -8.578 24.391 32.562 1 98.31 162 PRO A O 1
ATOM 1280 N N . TYR A 1 163 ? -7.914 26.297 31.656 1 98.56 163 TYR A N 1
ATOM 1281 C CA . TYR A 1 163 ? -8.602 26.031 30.406 1 98.56 163 TYR A CA 1
ATOM 1282 C C . TYR A 1 163 ? -7.785 25.078 29.531 1 98.56 163 TYR A C 1
ATOM 1284 O O . TYR A 1 163 ? -8.344 24.312 28.734 1 98.56 163 TYR A O 1
ATOM 1292 N N . PHE A 1 164 ? -6.434 25.156 29.656 1 98.5 164 PHE A N 1
ATOM 1293 C CA . PHE A 1 164 ? -5.613 24.094 29.062 1 98.5 164 PHE A CA 1
ATOM 1294 C C . PHE A 1 164 ? -5.957 22.75 29.672 1 98.5 164 PHE A C 1
ATOM 1296 O O . PHE A 1 164 ? -6.152 21.766 28.938 1 98.5 164 PHE A O 1
ATOM 1303 N N . ILE A 1 165 ? -6.027 22.734 30.969 1 98.38 165 ILE A N 1
ATOM 1304 C CA . ILE A 1 165 ? -6.27 21.5 31.719 1 98.38 165 ILE A CA 1
ATOM 1305 C C . ILE A 1 165 ? -7.668 20.969 31.406 1 98.38 165 ILE A C 1
ATOM 1307 O O . ILE A 1 165 ? -7.859 19.766 31.219 1 98.38 165 ILE A O 1
ATOM 1311 N N . ARG A 1 166 ? -8.641 21.812 31.25 1 97.81 166 ARG A N 1
ATOM 1312 C CA . ARG A 1 166 ? -10.039 21.484 31 1 97.81 166 ARG A CA 1
ATOM 1313 C C . ARG A 1 166 ? -10.18 20.75 29.656 1 97.81 166 ARG A C 1
ATOM 1315 O O . ARG A 1 166 ? -11.023 19.859 29.531 1 97.81 166 ARG A O 1
ATOM 1322 N N . SER A 1 167 ? -9.414 21.047 28.703 1 98 167 SER A N 1
ATOM 1323 C CA . SER A 1 167 ? -9.547 20.484 27.359 1 98 167 SER A CA 1
ATOM 1324 C C . SER A 1 167 ? -8.742 19.203 27.219 1 98 167 SER A C 1
ATOM 1326 O O . SER A 1 167 ? -9 18.406 26.312 1 98 167 SER A O 1
ATOM 1328 N N . GLU A 1 168 ? -7.852 18.906 28.109 1 98.25 168 GLU A N 1
ATOM 1329 C CA . GLU A 1 168 ? -6.84 17.859 27.922 1 98.25 168 GLU A CA 1
ATOM 1330 C C . GLU A 1 168 ? -7.277 16.547 28.578 1 98.25 168 GLU A C 1
ATOM 1332 O O . GLU A 1 168 ? -7.832 16.562 29.688 1 98.25 168 GLU A O 1
ATOM 1337 N N . ASN A 1 169 ? -7.125 15.5 27.875 1 98 169 ASN A N 1
ATOM 1338 C CA . ASN A 1 169 ? -7.156 14.141 28.406 1 98 169 ASN A CA 1
ATOM 1339 C C . ASN A 1 169 ? -5.836 13.414 28.172 1 98 169 ASN A C 1
ATOM 1341 O O . ASN A 1 169 ? -5.723 12.602 27.25 1 98 169 ASN A O 1
ATOM 1345 N N . ASN A 1 170 ? -4.852 13.719 29.062 1 98.06 170 ASN A N 1
ATOM 1346 C CA . ASN A 1 170 ? -3.545 13.078 28.953 1 98.06 170 ASN A CA 1
ATOM 1347 C C . ASN A 1 170 ? -3.6 11.617 29.391 1 98.06 170 ASN A C 1
ATOM 1349 O O . ASN A 1 170 ? -4.004 11.32 30.531 1 98.06 170 ASN A O 1
ATOM 1353 N N . THR A 1 171 ? -3.125 10.766 28.594 1 96.25 171 THR A N 1
ATOM 1354 C CA . THR A 1 171 ? -3.309 9.344 28.844 1 96.25 171 THR A CA 1
ATOM 1355 C C . THR A 1 171 ? -2.027 8.719 29.406 1 96.25 171 THR A C 1
ATOM 1357 O O . THR A 1 171 ? -1.945 7.504 29.578 1 96.25 171 THR A O 1
ATOM 1360 N N . SER A 1 172 ? -0.986 9.484 29.641 1 95.88 172 SER A N 1
ATOM 1361 C CA . SER A 1 172 ? 0.257 8.977 30.203 1 95.88 172 SER A CA 1
ATOM 1362 C C . SER A 1 172 ? 0.264 9.117 31.719 1 95.88 172 SER A C 1
ATOM 1364 O O . SER A 1 172 ? 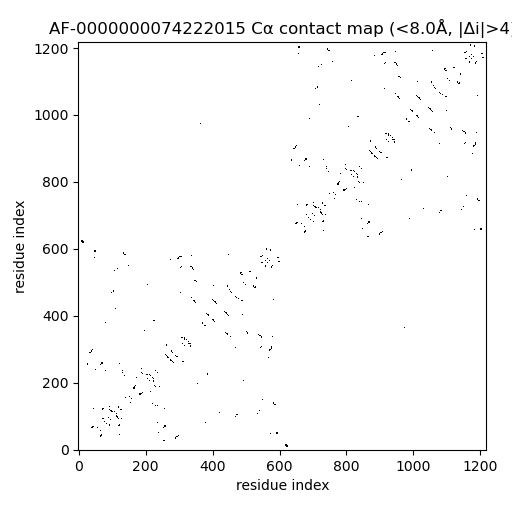0.519 10.203 32.25 1 95.88 172 SER A O 1
ATOM 1366 N N . PRO A 1 173 ? 0.131 8.047 32.469 1 95.19 173 PRO A N 1
ATOM 1367 C CA . PRO A 1 173 ? 0.192 8.141 33.938 1 95.19 173 PRO A CA 1
ATOM 1368 C C . PRO A 1 173 ? 1.532 8.672 34.438 1 95.19 173 PRO A C 1
ATOM 1370 O O . PRO A 1 173 ? 1.575 9.422 35.406 1 95.19 173 PRO A O 1
ATOM 1373 N N . LYS A 1 174 ? 2.531 8.305 33.719 1 94.75 174 LYS A N 1
ATOM 1374 C CA . LYS A 1 174 ? 3.871 8.727 34.125 1 94.75 174 LYS A CA 1
ATOM 1375 C C . LYS A 1 174 ? 4.02 10.242 34.031 1 94.75 174 LYS A C 1
ATOM 1377 O O . LYS A 1 174 ? 4.512 10.883 34.969 1 94.75 174 LYS A O 1
ATOM 1382 N N . ILE A 1 175 ? 3.623 10.82 32.938 1 95.5 175 ILE A N 1
ATOM 1383 C CA . ILE A 1 175 ? 3.758 12.258 32.719 1 95.5 175 ILE A CA 1
ATOM 1384 C C . ILE A 1 175 ? 2.861 13.016 33.688 1 95.5 175 ILE A C 1
ATOM 1386 O O . ILE A 1 175 ? 3.287 14.008 34.281 1 95.5 175 ILE A O 1
ATOM 1390 N N . VAL A 1 176 ? 1.688 12.547 33.875 1 96.56 176 VAL A N 1
ATOM 1391 C CA . VAL A 1 176 ? 0.722 13.195 34.75 1 96.56 176 VAL A CA 1
ATOM 1392 C C . VAL A 1 176 ? 1.231 13.172 36.188 1 96.56 176 VAL A C 1
ATOM 1394 O O . VAL A 1 176 ? 1.181 14.188 36.906 1 96.56 176 VAL A O 1
ATOM 1397 N N . SER A 1 177 ? 1.763 12.047 36.625 1 96.44 177 SER A N 1
ATOM 1398 C CA . SER A 1 177 ? 2.215 11.898 38 1 96.44 177 SER A CA 1
ATOM 1399 C C . SER A 1 177 ? 3.457 12.742 38.281 1 96.44 177 SER A C 1
ATOM 1401 O O . SER A 1 177 ? 3.637 13.258 39.375 1 96.44 177 SER A O 1
ATOM 1403 N N . LYS A 1 178 ? 4.273 12.898 37.312 1 95.31 178 LYS A N 1
ATOM 1404 C CA . LYS A 1 178 ? 5.531 13.625 37.469 1 95.31 178 LYS A CA 1
ATOM 1405 C C . LYS A 1 178 ? 5.309 15.133 37.438 1 95.31 178 LYS A C 1
ATOM 1407 O O . LYS A 1 178 ? 6.191 15.906 37.812 1 95.31 178 LYS A O 1
ATOM 1412 N N . ASN A 1 179 ? 4.215 15.57 36.938 1 94.44 179 ASN A N 1
ATOM 1413 C CA . ASN A 1 179 ? 3.928 17 36.781 1 94.44 179 ASN A CA 1
ATOM 1414 C C . ASN A 1 179 ? 2.564 17.359 37.375 1 94.44 179 ASN A C 1
ATOM 1416 O O . ASN A 1 179 ? 1.683 17.828 36.656 1 94.44 179 ASN A O 1
ATOM 1420 N N . PRO A 1 180 ? 2.455 17.203 38.688 1 92.69 180 PRO A N 1
ATOM 1421 C CA . PRO A 1 180 ? 1.161 17.484 39.312 1 92.69 180 PRO A CA 1
ATOM 1422 C C . PRO A 1 180 ? 0.688 18.906 39.062 1 92.69 180 PRO A C 1
ATOM 1424 O O . PRO A 1 180 ? 1.48 19.859 39.156 1 92.69 180 PRO A O 1
ATOM 1427 N N . GLY A 1 181 ? -0.545 19.031 38.688 1 95.38 181 GLY A N 1
ATOM 1428 C CA . GLY A 1 181 ? -1.156 20.344 38.531 1 95.38 181 GLY A CA 1
ATOM 1429 C C . GLY A 1 181 ? -1.056 20.891 37.125 1 95.38 181 GLY A C 1
ATOM 1430 O O . GLY A 1 181 ? -1.641 21.922 36.812 1 95.38 181 GLY A O 1
ATOM 1431 N N . TYR A 1 182 ? -0.407 20.188 36.25 1 97.44 182 TYR A N 1
ATOM 1432 C CA . TYR A 1 182 ? -0.171 20.766 34.906 1 97.44 182 TYR A CA 1
ATOM 1433 C C . TYR A 1 182 ? -0.971 20.031 33.844 1 97.44 182 TYR A C 1
ATOM 1435 O O . TYR A 1 182 ? -1.099 20.516 32.719 1 97.44 182 TYR A O 1
ATOM 1443 N N . HIS A 1 183 ? -1.542 18.922 34.188 1 98 183 HIS A N 1
ATOM 1444 C CA . HIS A 1 183 ? -2.188 18.125 33.125 1 98 183 HIS A CA 1
ATOM 1445 C C . HIS A 1 183 ? -3.609 17.75 33.531 1 98 183 HIS A C 1
ATOM 1447 O O . HIS A 1 183 ? -3.877 17.469 34.688 1 98 183 HIS A O 1
ATOM 1453 N N . GLY A 1 184 ? -4.52 17.797 32.531 1 97.81 184 GLY A N 1
ATOM 1454 C CA . GLY A 1 184 ? -5.859 17.266 32.656 1 97.81 184 GLY A CA 1
ATOM 1455 C C . GLY A 1 184 ? -5.984 15.828 32.188 1 97.81 184 GLY A C 1
ATOM 1456 O O . GLY A 1 184 ? -5.23 15.391 31.312 1 97.81 184 GLY A O 1
ATOM 1457 N N . THR A 1 185 ? -6.891 15.086 32.781 1 97.44 185 THR A N 1
ATOM 1458 C CA . THR A 1 185 ? -7.078 13.695 32.375 1 97.44 185 THR A CA 1
ATOM 1459 C C . THR A 1 185 ? -8.547 13.406 32.094 1 97.44 185 THR A C 1
ATOM 1461 O O . THR A 1 185 ? -8.945 12.242 31.969 1 97.44 185 THR A O 1
ATOM 1464 N N . GLN A 1 186 ? -9.367 14.453 31.906 1 96.75 186 GLN A N 1
ATOM 1465 C CA . GLN A 1 186 ? -10.805 14.234 31.766 1 96.75 186 GLN A CA 1
ATOM 1466 C C . GLN A 1 186 ? -11.375 15.062 30.625 1 96.75 186 GLN A C 1
ATOM 1468 O O . GLN A 1 186 ? -12.578 15.016 30.359 1 96.75 186 GLN A O 1
ATOM 1473 N N . GLY A 1 187 ? -10.617 15.805 29.938 1 96.94 187 GLY A N 1
ATOM 1474 C CA . GLY A 1 187 ? -11.094 16.672 28.859 1 96.94 187 GLY A CA 1
ATOM 1475 C C . GLY A 1 187 ? -11.359 15.914 27.578 1 96.94 187 GLY A C 1
ATOM 1476 O O . GLY A 1 187 ? -11.094 14.711 27.484 1 96.94 187 GLY A O 1
ATOM 1477 N N . PRO A 1 188 ? -11.859 16.578 26.562 1 96 188 PRO A N 1
ATOM 1478 C CA . PRO A 1 188 ? -12.234 15.93 25.312 1 96 188 PRO A CA 1
ATOM 1479 C C . PRO A 1 188 ? -11.031 15.578 24.438 1 96 188 PRO A C 1
ATOM 1481 O O . PRO A 1 188 ? -11.078 14.609 23.672 1 96 188 PRO A O 1
ATOM 1484 N N . ILE A 1 189 ? -9.961 16.312 24.5 1 97.62 189 ILE A N 1
ATOM 1485 C CA . ILE A 1 189 ? -8.836 16.109 23.594 1 97.62 189 ILE A CA 1
ATOM 1486 C C . ILE A 1 189 ? -7.875 15.07 24.172 1 97.62 189 ILE A C 1
ATOM 1488 O O . ILE A 1 189 ? -7.164 15.344 25.141 1 97.62 189 ILE A O 1
ATOM 1492 N N . GLY A 1 190 ? -7.883 13.93 23.562 1 97.25 190 GLY A N 1
ATOM 1493 C CA . GLY A 1 190 ? -6.891 12.938 23.938 1 97.25 190 GLY A CA 1
ATOM 1494 C C . GLY A 1 190 ? -5.473 13.344 23.594 1 97.25 190 GLY A C 1
ATOM 1495 O O . GLY A 1 190 ? -5.211 13.836 22.5 1 97.25 190 GLY A O 1
ATOM 1496 N N . VAL A 1 191 ? -4.562 13.297 24.547 1 97.56 191 VAL A N 1
ATOM 1497 C CA . VAL A 1 191 ? -3.137 13.555 24.391 1 97.56 191 VAL A CA 1
ATOM 1498 C C . VAL A 1 191 ? -2.338 12.336 24.859 1 97.56 191 VAL A C 1
ATOM 1500 O O . VAL A 1 191 ? -2.488 11.875 25.984 1 97.56 191 VAL A O 1
ATOM 1503 N N . SER A 1 192 ? -1.569 11.805 24 1 96.38 192 SER A N 1
ATOM 1504 C CA . SER A 1 192 ? -0.892 10.555 24.312 1 96.38 192 SER A CA 1
ATOM 1505 C C . SER A 1 192 ? 0.559 10.578 23.844 1 96.38 192 SER A C 1
ATOM 1507 O O . SER A 1 192 ? 0.89 11.242 22.859 1 96.38 192 SER A O 1
ATOM 1509 N N . PRO A 1 193 ? 1.392 9.875 24.578 1 94.75 193 PRO A N 1
ATOM 1510 C CA . PRO A 1 193 ? 2.734 9.641 24.047 1 94.75 193 PRO A CA 1
ATOM 1511 C C . PRO A 1 193 ? 2.725 8.773 22.797 1 94.75 193 PRO A C 1
ATOM 1513 O O . PRO A 1 193 ? 1.756 8.055 22.547 1 94.75 193 PRO A O 1
ATOM 1516 N N . MET A 1 194 ? 3.783 8.906 22.062 1 90.69 194 MET A N 1
ATOM 1517 C CA . MET A 1 194 ? 3.953 7.996 20.938 1 90.69 194 MET A CA 1
ATOM 1518 C C . MET A 1 194 ? 4.176 6.566 21.406 1 90.69 194 MET A C 1
ATOM 1520 O O . MET A 1 194 ? 4.938 6.332 22.359 1 90.69 194 MET A O 1
ATOM 1524 N N . TYR A 1 195 ? 3.482 5.676 20.797 1 85.69 195 TYR A N 1
ATOM 1525 C CA . TYR A 1 195 ? 3.553 4.285 21.234 1 85.69 195 TYR A CA 1
ATOM 1526 C C . TYR A 1 195 ? 4.922 3.686 20.922 1 85.69 195 TYR A C 1
ATOM 1528 O O . TYR A 1 195 ? 5.492 2.967 21.75 1 85.69 195 TYR A O 1
ATOM 1536 N N . ARG A 1 196 ? 5.43 3.928 19.719 1 88.56 196 ARG A N 1
ATOM 1537 C CA . ARG A 1 196 ? 6.715 3.373 19.312 1 88.56 196 ARG A CA 1
ATOM 1538 C C . ARG A 1 196 ? 7.551 4.41 18.562 1 88.56 196 ARG A C 1
ATOM 1540 O O . ARG A 1 196 ? 7.727 4.316 17.344 1 88.56 196 ARG A O 1
ATOM 1547 N N . PRO A 1 197 ? 8.141 5.301 19.328 1 92.81 197 PRO A N 1
ATOM 1548 C CA . PRO A 1 197 ? 9.008 6.273 18.656 1 92.81 197 PRO A CA 1
ATOM 1549 C C . PRO A 1 197 ? 10.188 5.621 17.953 1 92.81 197 PRO A C 1
ATOM 1551 O O . PRO A 1 197 ? 10.711 4.602 18.406 1 92.81 197 PRO A O 1
ATOM 1554 N N . ASP A 1 198 ? 10.578 6.191 16.828 1 94.31 198 ASP A N 1
ATOM 1555 C CA . ASP A 1 198 ? 11.789 5.723 16.156 1 94.31 198 ASP A CA 1
ATOM 1556 C C . ASP A 1 198 ? 12.992 5.793 17.094 1 94.31 198 ASP A C 1
ATOM 1558 O O . ASP A 1 198 ? 13.172 6.781 17.812 1 94.31 198 ASP A O 1
ATOM 1562 N N . PRO A 1 199 ? 13.836 4.812 17.078 1 95.25 199 PRO A N 1
ATOM 1563 C CA . PRO A 1 199 ? 15.039 4.844 17.906 1 95.25 199 PRO A CA 1
ATOM 1564 C C . PRO A 1 199 ? 15.914 6.07 17.656 1 95.25 199 PRO A C 1
ATOM 1566 O O . PRO A 1 199 ? 16.562 6.57 18.562 1 95.25 199 PRO A O 1
ATOM 1569 N N . MET A 1 200 ? 15.812 6.598 16.469 1 96.06 200 MET A N 1
ATOM 1570 C CA . MET A 1 200 ? 16.609 7.762 16.109 1 96.06 200 MET A CA 1
ATOM 1571 C C . MET A 1 200 ? 16.25 8.969 16.969 1 96.06 200 MET A C 1
ATOM 1573 O O . MET A 1 200 ? 17.094 9.836 17.219 1 96.06 200 MET A O 1
ATOM 1577 N N . LEU A 1 201 ? 15.031 9.07 17.422 1 97.31 201 LEU A N 1
ATOM 1578 C CA . LEU A 1 201 ? 14.617 10.172 18.281 1 97.31 201 LEU A CA 1
ATOM 1579 C C . LEU A 1 201 ? 15.312 10.094 19.641 1 97.31 201 LEU A C 1
ATOM 1581 O O . LEU A 1 201 ? 15.703 11.117 20.203 1 97.31 201 LEU A O 1
ATOM 1585 N N . PHE A 1 202 ? 15.492 8.914 20.094 1 97.06 202 PHE A N 1
ATOM 1586 C CA . PHE A 1 202 ? 16.188 8.719 21.359 1 97.06 202 PHE A CA 1
ATOM 1587 C C . PHE A 1 202 ? 17.672 9.008 21.219 1 97.06 202 PHE A C 1
ATOM 1589 O O . PHE A 1 202 ? 18.312 9.523 22.141 1 97.06 202 PHE A O 1
ATOM 1596 N N . VAL A 1 203 ? 18.188 8.664 20.047 1 97.19 203 VAL A N 1
ATOM 1597 C CA . VAL A 1 203 ? 19.578 8.969 19.766 1 97.19 203 VAL A CA 1
ATOM 1598 C C . VAL A 1 203 ? 19.812 10.477 19.844 1 97.19 203 VAL A C 1
ATOM 1600 O O . VAL A 1 203 ? 20.781 10.93 20.469 1 97.19 203 VAL A O 1
ATOM 1603 N N . PHE A 1 204 ? 18.969 11.203 19.266 1 97.44 204 PHE A N 1
ATOM 1604 C CA . PHE A 1 204 ? 19.109 12.656 19.281 1 97.44 204 PHE A CA 1
ATOM 1605 C C . PHE A 1 204 ? 18.922 13.188 20.703 1 97.44 204 PHE A C 1
ATOM 1607 O O . PHE A 1 204 ? 19.641 14.094 21.125 1 97.44 204 PHE A O 1
ATOM 1614 N N . GLN A 1 205 ? 17.922 12.688 21.391 1 97.44 205 GLN A N 1
ATOM 1615 C CA . GLN A 1 205 ? 17.688 13.094 22.766 1 97.44 205 GLN A CA 1
ATOM 1616 C C . GLN A 1 205 ? 18.938 12.867 23.625 1 97.44 205 GLN A C 1
ATOM 1618 O O . GLN A 1 205 ? 19.312 13.734 24.422 1 97.44 205 GLN A O 1
ATOM 1623 N N . LYS A 1 206 ? 19.516 11.758 23.469 1 97.31 206 LYS A N 1
ATOM 1624 C CA . LYS A 1 206 ? 20.75 11.445 24.188 1 97.31 206 LYS A CA 1
ATOM 1625 C C . LYS A 1 206 ? 21.859 12.43 23.828 1 97.31 206 LYS A C 1
ATOM 1627 O O . LYS A 1 206 ? 22.656 12.828 24.688 1 97.31 206 LYS A O 1
ATOM 1632 N N . GLN A 1 207 ? 21.922 12.727 22.531 1 97.06 207 GLN A N 1
ATOM 1633 C CA . GLN A 1 207 ? 22.891 13.727 22.078 1 97.06 207 GLN A CA 1
ATOM 1634 C C . GLN A 1 207 ? 22.688 15.055 22.797 1 97.06 207 GLN A C 1
ATOM 1636 O O . GLN A 1 207 ? 23.641 15.68 23.25 1 97.06 207 GLN A O 1
ATOM 1641 N N . MET A 1 208 ? 21.484 15.5 22.938 1 97.12 208 MET A N 1
ATOM 1642 C CA . MET A 1 208 ? 21.188 16.766 23.609 1 97.12 208 MET A CA 1
ATOM 1643 C C . MET A 1 208 ? 21.516 16.672 25.094 1 97.12 208 MET A C 1
ATOM 1645 O O . MET A 1 208 ? 22.031 17.641 25.672 1 97.12 208 MET A O 1
ATOM 1649 N N . ASN A 1 209 ? 21.203 15.562 25.688 1 97.62 209 ASN A N 1
ATOM 1650 C CA . ASN A 1 209 ? 21.547 15.352 27.078 1 97.62 209 ASN A CA 1
ATOM 1651 C C . ASN A 1 209 ? 23.047 15.477 27.312 1 97.62 209 ASN A C 1
ATOM 1653 O O . ASN A 1 209 ? 23.484 15.992 28.344 1 97.62 209 ASN A O 1
ATOM 1657 N N . SER A 1 210 ? 23.797 15.055 26.391 1 96.25 210 SER A N 1
ATOM 1658 C CA . SER A 1 210 ? 25.25 15.117 26.516 1 96.25 210 SER A CA 1
ATOM 1659 C C . SER A 1 210 ? 25.75 16.562 26.5 1 96.25 210 SER A C 1
ATOM 1661 O O . SER A 1 210 ? 26.844 16.844 26.984 1 96.25 210 SER A O 1
ATOM 1663 N N . PHE A 1 211 ? 24.969 17.438 25.984 1 94.19 211 PHE A N 1
ATOM 1664 C CA . PHE A 1 211 ? 25.312 18.844 25.984 1 94.19 211 PHE A CA 1
ATOM 1665 C C . PHE A 1 211 ? 24.672 19.562 27.172 1 94.19 211 PHE A C 1
ATOM 1667 O O . PHE A 1 211 ? 24.656 20.797 27.234 1 94.19 211 PHE A O 1
ATOM 1674 N N . GLY A 1 212 ? 24.016 18.828 28.047 1 94.19 212 GLY A N 1
ATOM 1675 C CA . GLY A 1 212 ? 23.469 19.375 29.281 1 94.19 212 GLY A CA 1
ATOM 1676 C C . GLY A 1 212 ? 22.016 19.781 29.172 1 94.19 212 GLY A C 1
ATOM 1677 O O . GLY A 1 212 ? 21.469 20.406 30.078 1 94.19 212 GLY A O 1
ATOM 1678 N N . ILE A 1 213 ? 21.359 19.484 28.109 1 96.12 213 ILE A N 1
ATOM 1679 C CA . ILE A 1 213 ? 19.938 19.781 27.938 1 96.12 213 ILE A CA 1
ATOM 1680 C C . ILE A 1 213 ? 19.094 18.656 28.531 1 96.12 213 ILE A C 1
ATOM 1682 O O . ILE A 1 213 ? 19.156 17.516 28.078 1 96.12 213 ILE A O 1
ATOM 1686 N N . PRO A 1 214 ? 18.281 18.938 29.5 1 96.38 214 PRO A N 1
ATOM 1687 C CA . PRO A 1 214 ? 17.562 17.859 30.188 1 96.38 214 PRO A CA 1
ATOM 1688 C C . PRO A 1 214 ? 16.328 17.391 29.406 1 96.38 214 PRO A C 1
ATOM 1690 O O . PRO A 1 214 ? 15.758 18.156 28.625 1 96.38 214 PRO A O 1
ATOM 1693 N N . THR A 1 215 ? 16 16.109 29.641 1 96.75 215 THR A N 1
ATOM 1694 C CA . THR A 1 215 ? 14.703 15.602 29.203 1 96.75 215 THR A CA 1
ATOM 1695 C C . THR A 1 215 ? 13.609 16 30.188 1 96.75 215 THR A C 1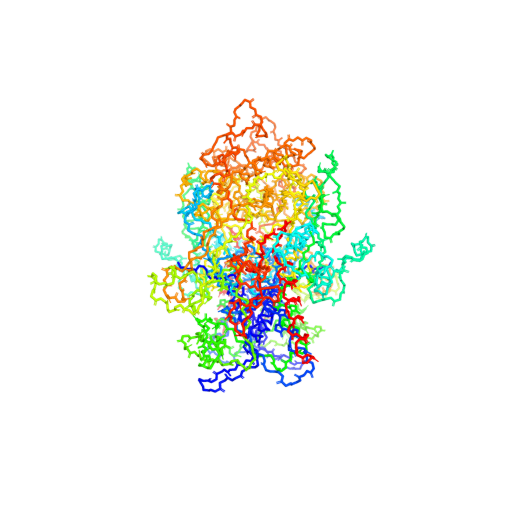
ATOM 1697 O O . THR A 1 215 ? 13.734 15.773 31.391 1 96.75 215 THR A O 1
ATOM 1700 N N . LEU A 1 216 ? 12.539 16.625 29.703 1 96.19 216 LEU A N 1
ATOM 1701 C CA . LEU A 1 216 ? 11.469 17.078 30.594 1 96.19 216 LEU A CA 1
ATOM 1702 C C . LEU A 1 216 ? 10.148 17.188 29.828 1 96.19 216 LEU A C 1
ATOM 1704 O O . LEU A 1 216 ? 10.109 16.953 28.625 1 96.19 216 LEU A O 1
ATOM 1708 N N . ASP A 1 217 ? 9.078 17.391 30.578 1 96.81 217 ASP A N 1
ATOM 1709 C CA . ASP A 1 217 ? 7.773 17.719 30.031 1 96.81 217 ASP A CA 1
ATOM 1710 C C . ASP A 1 217 ? 7.68 19.203 29.656 1 96.81 217 ASP A C 1
ATOM 1712 O O . ASP A 1 217 ? 7.629 20.062 30.547 1 96.81 217 ASP A O 1
ATOM 1716 N N . ILE A 1 218 ? 7.566 19.438 28.375 1 96.75 218 ILE A N 1
ATOM 1717 C CA . ILE A 1 218 ? 7.633 20.812 27.906 1 96.75 218 ILE A CA 1
ATOM 1718 C C . ILE A 1 218 ? 6.348 21.547 28.281 1 96.75 218 ILE A C 1
ATOM 1720 O O . ILE A 1 218 ? 6.277 22.781 28.172 1 96.75 218 ILE A O 1
ATOM 1724 N N . ASN A 1 219 ? 5.312 20.859 28.656 1 97.38 219 ASN A N 1
ATOM 1725 C CA . ASN A 1 219 ? 4.047 21.453 29.062 1 97.38 219 ASN A CA 1
ATOM 1726 C C . ASN A 1 219 ? 3.922 21.516 30.594 1 97.38 219 ASN A C 1
ATOM 1728 O O . ASN A 1 219 ? 2.842 21.797 31.109 1 97.38 219 ASN A O 1
ATOM 1732 N N . GLY A 1 220 ? 5.012 21.266 31.297 1 95.88 220 GLY A N 1
ATOM 1733 C CA . GLY A 1 220 ? 5.07 21.359 32.75 1 95.88 220 GLY A CA 1
ATOM 1734 C C . GLY A 1 220 ? 5.562 22.719 33.25 1 95.88 220 GLY A C 1
ATOM 1735 O O . GLY A 1 220 ? 5.215 23.75 32.656 1 95.88 220 GLY A O 1
ATOM 1736 N N . ALA A 1 221 ? 6.34 22.625 34.312 1 94 221 ALA A N 1
ATOM 1737 C CA . ALA A 1 221 ? 6.777 23.844 35 1 94 221 ALA A CA 1
ATOM 1738 C C . ALA A 1 221 ? 7.836 24.578 34.188 1 94 221 ALA A C 1
ATOM 1740 O O . ALA A 1 221 ? 7.895 25.812 34.188 1 94 221 ALA A O 1
ATOM 1741 N N . ASN A 1 222 ? 8.695 23.797 33.562 1 93 222 ASN A N 1
ATOM 1742 C CA . ASN A 1 222 ? 9.781 24.359 32.75 1 93 222 ASN A CA 1
ATOM 1743 C C . ASN A 1 222 ? 9.711 23.859 31.312 1 93 222 ASN A C 1
ATOM 1745 O O . ASN A 1 222 ? 9.258 22.75 31.047 1 93 222 ASN A O 1
ATOM 1749 N N . GLN A 1 223 ? 10.227 24.766 30.422 1 95.5 223 GLN A N 1
ATOM 1750 C CA . GLN A 1 223 ? 10.094 24.406 29.016 1 95.5 223 GLN A CA 1
ATOM 1751 C C . GLN A 1 223 ? 11.453 24.109 28.391 1 95.5 223 GLN A C 1
ATOM 1753 O O . GLN A 1 223 ? 11.547 23.391 27.391 1 95.5 223 GLN A O 1
ATOM 1758 N N . LEU A 1 224 ? 12.57 24.688 28.891 1 95.06 224 LEU A N 1
ATOM 1759 C CA . LEU A 1 224 ? 13.906 24.5 28.344 1 95.06 224 LEU A CA 1
ATOM 1760 C C . LEU A 1 224 ? 14.367 23.062 28.516 1 95.06 224 LEU A C 1
ATOM 1762 O O . LEU A 1 224 ? 14.758 22.656 29.609 1 95.06 224 LEU A O 1
ATOM 1766 N N . GLY A 1 225 ? 14.422 22.328 27.531 1 96.31 225 GLY A N 1
ATOM 1767 C CA . GLY A 1 225 ? 14.742 20.922 27.531 1 96.31 225 GLY A CA 1
ATOM 1768 C C . GLY A 1 225 ? 14.289 20.188 26.281 1 96.31 225 GLY A C 1
ATOM 1769 O O . GLY A 1 225 ? 13.875 20.828 25.312 1 96.31 225 GLY A O 1
ATOM 1770 N N . THR A 1 226 ? 14.547 18.891 26.25 1 97.56 226 THR A N 1
ATOM 1771 C CA . THR A 1 226 ? 14.188 18.062 25.094 1 97.56 226 THR A CA 1
ATOM 1772 C C . THR A 1 226 ? 13.086 17.078 25.469 1 97.56 226 THR A C 1
ATOM 1774 O O . THR A 1 226 ? 12.984 16.656 26.625 1 97.56 226 THR A O 1
ATOM 1777 N N . MET A 1 227 ? 12.219 16.797 24.5 1 97.56 227 MET A N 1
ATOM 1778 C CA . MET A 1 227 ? 11.102 15.891 24.734 1 97.56 227 MET A CA 1
ATOM 1779 C C . MET A 1 227 ? 10.672 15.227 23.422 1 97.56 227 MET A C 1
ATOM 1781 O O . MET A 1 227 ? 10.633 15.875 22.375 1 97.56 227 MET A O 1
ATOM 1785 N N . ILE A 1 228 ? 10.445 13.914 23.453 1 96.81 228 ILE A N 1
ATOM 1786 C CA . ILE A 1 228 ? 9.633 13.289 22.406 1 96.81 228 ILE A CA 1
ATOM 1787 C C . ILE A 1 228 ? 8.172 13.703 22.578 1 96.81 228 ILE A C 1
ATOM 1789 O O . ILE A 1 228 ? 7.582 13.492 23.641 1 96.81 228 ILE A O 1
ATOM 1793 N N . TYR A 1 229 ? 7.582 14.219 21.594 1 95.81 229 TYR A N 1
ATOM 1794 C CA . TYR A 1 229 ? 6.285 14.883 21.672 1 95.81 229 TYR A CA 1
ATOM 1795 C C . TYR A 1 229 ? 5.207 13.922 22.156 1 95.81 229 TYR A C 1
ATOM 1797 O O . TYR A 1 229 ? 5.227 12.734 21.812 1 95.81 229 TYR A O 1
ATOM 1805 N N . GLU A 1 230 ? 4.348 14.5 22.922 1 96.56 230 GLU A N 1
ATOM 1806 C CA . GLU A 1 230 ? 3.004 13.93 22.969 1 96.56 230 GLU A CA 1
ATOM 1807 C C . GLU A 1 230 ? 2.139 14.461 21.828 1 96.56 230 GLU A C 1
ATOM 1809 O O . GLU A 1 230 ? 2.338 15.586 21.359 1 96.56 230 GLU A O 1
ATOM 1814 N N . LEU A 1 231 ? 1.237 13.633 21.422 1 97.25 231 LEU A N 1
ATOM 1815 C CA . LEU A 1 231 ? 0.405 13.969 20.281 1 97.25 231 LEU A CA 1
ATOM 1816 C C . LEU A 1 231 ? -1.065 14.039 20.672 1 97.25 231 LEU A C 1
ATOM 1818 O O . LEU A 1 231 ? -1.491 13.383 21.625 1 97.25 231 LEU A O 1
ATOM 1822 N N . THR A 1 232 ? -1.856 14.898 19.969 1 97.94 232 THR A N 1
ATOM 1823 C CA . THR A 1 232 ? -3.309 14.828 20.078 1 97.94 232 THR A CA 1
ATOM 1824 C C . THR A 1 232 ? -3.852 13.609 19.344 1 97.94 232 THR A C 1
ATOM 1826 O O . THR A 1 232 ? -4.469 13.75 18.281 1 97.94 232 THR A O 1
ATOM 1829 N N . VAL A 1 233 ? -3.572 12.516 19.891 1 96 233 VAL A N 1
ATOM 1830 C CA . VAL A 1 233 ? -3.939 11.188 19.406 1 96 233 VAL A CA 1
ATOM 1831 C C . VAL A 1 233 ? -4.602 10.383 20.516 1 96 233 VAL A C 1
ATOM 1833 O O . VAL A 1 233 ? -4.199 10.477 21.688 1 96 233 VAL A O 1
ATOM 1836 N N . ASN A 1 234 ? -5.652 9.805 20.203 1 92.56 234 ASN A N 1
ATOM 1837 C CA . ASN A 1 234 ? -6.352 8.914 21.125 1 92.56 234 ASN A CA 1
ATOM 1838 C C . ASN A 1 234 ? -6.535 7.523 20.516 1 92.56 234 ASN A C 1
ATOM 1840 O O . ASN A 1 234 ? -7.227 7.367 19.5 1 92.56 234 ASN A O 1
ATOM 1844 N N . ASP A 1 235 ? -5.914 6.52 21.141 1 89.88 235 ASP A N 1
ATOM 1845 C CA . ASP A 1 235 ? -6 5.133 20.688 1 89.88 235 ASP A CA 1
ATOM 1846 C C . ASP A 1 235 ? -5.574 5.004 19.234 1 89.88 235 ASP A C 1
ATOM 1848 O O . ASP A 1 235 ? -6.281 4.398 18.422 1 89.88 235 ASP A O 1
ATOM 1852 N N . GLY A 1 236 ? -4.496 5.672 18.922 1 92.5 236 GLY A N 1
ATOM 1853 C CA . GLY A 1 236 ? -3.902 5.555 17.594 1 92.5 236 GLY A CA 1
ATOM 1854 C C . GLY A 1 236 ? -4.637 6.352 16.531 1 92.5 236 GLY A C 1
ATOM 1855 O O . GLY A 1 236 ? -4.293 6.285 15.352 1 92.5 236 GLY A O 1
ATOM 1856 N N . LYS A 1 237 ? -5.668 7.062 16.891 1 94.31 237 LYS A N 1
ATOM 1857 C CA . LYS A 1 237 ? -6.445 7.891 15.969 1 94.31 237 LYS A CA 1
ATOM 1858 C C . LYS A 1 237 ? -6.266 9.375 16.281 1 94.31 237 LYS A C 1
ATOM 1860 O O . LYS A 1 237 ? -6.184 9.766 17.453 1 94.31 237 LYS A O 1
ATOM 1865 N N . ARG A 1 238 ? -6.141 10.141 15.219 1 96.44 238 ARG A N 1
ATOM 1866 C CA . ARG A 1 238 ? -6.102 11.586 15.414 1 96.44 238 ARG A CA 1
ATOM 1867 C C . ARG A 1 238 ? -7.242 12.047 16.312 1 96.44 238 ARG A C 1
ATOM 1869 O O . ARG A 1 238 ? -8.375 11.586 16.172 1 96.44 238 ARG A O 1
ATOM 1876 N N . CYS A 1 239 ? -6.926 12.945 17.172 1 96.88 239 CYS A N 1
ATOM 1877 C CA . CYS A 1 239 ? -7.938 13.547 18.031 1 96.88 239 CYS A CA 1
ATOM 1878 C C . CYS A 1 239 ? -8.117 15.023 17.719 1 96.88 239 CYS A C 1
ATOM 1880 O O . CYS A 1 239 ? -7.711 15.891 18.5 1 96.88 239 CYS A O 1
ATOM 1882 N N . SER A 1 240 ? -8.75 15.281 16.609 1 97 240 SER A N 1
ATOM 1883 C CA . SER A 1 240 ? -9.07 16.656 16.219 1 97 240 SER A CA 1
ATOM 1884 C C . SER A 1 240 ? -10.234 17.203 17.031 1 97 240 SER A C 1
ATOM 1886 O O . SER A 1 240 ? -10.875 16.469 17.797 1 97 240 SER A O 1
ATOM 1888 N N . THR A 1 241 ? -10.461 18.516 16.969 1 96.81 241 THR A N 1
ATOM 1889 C CA . THR A 1 241 ? -11.617 19.078 17.641 1 96.81 241 THR A CA 1
ATOM 1890 C C . THR A 1 241 ? -12.914 18.641 16.969 1 96.81 241 THR A C 1
ATOM 1892 O O . THR A 1 241 ? -13.977 18.625 17.594 1 96.81 241 THR A O 1
ATOM 1895 N N . GLY A 1 242 ? -12.852 18.266 15.695 1 93.88 242 GLY A N 1
ATOM 1896 C CA . GLY A 1 242 ? -13.992 17.625 15.062 1 93.88 242 GLY A CA 1
ATOM 1897 C C . GLY A 1 242 ? -14.359 16.297 15.711 1 93.88 242 GLY A C 1
ATOM 1898 O O . GLY A 1 242 ? -15.531 16.031 15.969 1 93.88 242 GLY A O 1
ATOM 1899 N N . ASN A 1 243 ? -13.383 15.516 16.062 1 90.81 243 ASN A N 1
ATOM 1900 C CA . ASN A 1 243 ? -13.57 14.195 16.656 1 90.81 243 ASN A CA 1
ATOM 1901 C C . ASN A 1 243 ? -13.922 14.297 18.141 1 90.81 243 ASN A C 1
ATOM 1903 O O . ASN A 1 243 ? -14.688 13.484 18.641 1 90.81 243 ASN A O 1
ATOM 1907 N N . SER A 1 244 ? -13.383 15.234 18.781 1 94.12 244 SER A N 1
ATOM 1908 C CA . SER A 1 244 ? -13.438 15.234 20.234 1 94.12 244 SER A CA 1
ATOM 1909 C C . SER A 1 244 ? -14.586 16.094 20.75 1 94.12 244 SER A C 1
ATOM 1911 O O . SER A 1 244 ? -15.188 15.781 21.781 1 94.12 244 SER A O 1
ATOM 1913 N N . TYR A 1 245 ? -14.883 17.172 20.062 1 94.31 245 TYR A N 1
ATOM 1914 C CA . TYR A 1 245 ? -15.914 18.094 20.531 1 94.31 245 TYR A CA 1
ATOM 1915 C C . TYR A 1 245 ? -17.203 17.922 19.75 1 94.31 245 TYR A C 1
ATOM 1917 O O . TYR A 1 245 ? -18.297 18.078 20.297 1 94.31 245 TYR A O 1
ATOM 1925 N N . LEU A 1 246 ? -17.141 17.562 18.484 1 91.56 246 LEU A N 1
ATOM 1926 C CA . LEU A 1 246 ? -18.328 17.609 17.641 1 91.56 246 LEU A CA 1
ATOM 1927 C C . LEU A 1 246 ? -18.891 16.203 17.406 1 91.56 246 LEU A C 1
ATOM 1929 O O . LEU A 1 246 ? -20.094 16.016 17.25 1 91.56 246 LEU A O 1
ATOM 1933 N N . ASP A 1 247 ? -18.047 15.133 17.312 1 79.81 247 ASP A N 1
ATOM 1934 C CA . ASP A 1 247 ? -18.469 13.781 16.953 1 79.81 247 ASP A CA 1
ATOM 1935 C C . ASP A 1 247 ? -19.078 13.047 18.141 1 79.81 247 ASP A C 1
ATOM 1937 O O . ASP A 1 247 ? -19.938 12.18 17.969 1 79.81 247 ASP A O 1
ATOM 1941 N N . PRO A 1 248 ? -18.578 13.32 19.391 1 66.25 248 PRO A N 1
ATOM 1942 C CA . PRO A 1 248 ? -19.047 12.477 20.484 1 66.25 248 PRO A CA 1
ATOM 1943 C C . PRO A 1 248 ? -20.562 12.43 20.578 1 66.25 248 PRO A C 1
ATOM 1945 O O . PRO A 1 248 ? -21.234 13.438 20.328 1 66.25 248 PRO A O 1
ATOM 1948 N N . ASN A 1 249 ? -21.188 11.156 20.516 1 60.59 249 ASN A N 1
ATOM 1949 C CA . ASN A 1 249 ? -22.594 10.781 20.625 1 60.59 249 ASN A CA 1
ATOM 1950 C C . ASN A 1 249 ? -23.016 10.617 22.078 1 60.59 249 ASN A C 1
ATOM 1952 O O . ASN A 1 249 ? -22.281 10.078 22.891 1 60.59 249 ASN A O 1
ATOM 1956 N N . PRO A 1 250 ? -24.266 11.094 22.562 1 63.06 250 PRO A N 1
ATOM 1957 C CA . PRO A 1 250 ? -25.328 11.695 21.766 1 63.06 250 PRO A CA 1
ATOM 1958 C C . PRO A 1 250 ? -25.062 13.156 21.422 1 63.06 250 PRO A C 1
ATOM 1960 O O . PRO A 1 250 ? -24.438 13.875 22.203 1 63.06 250 PRO A O 1
ATOM 1963 N N . TYR A 1 251 ? -25.453 13.461 20.266 1 68.94 251 TYR A N 1
ATOM 1964 C CA . TYR A 1 251 ? -25.406 14.836 19.781 1 68.94 251 TYR A CA 1
ATOM 1965 C C . TYR A 1 251 ? -26.516 15.68 20.391 1 68.94 251 TYR A C 1
ATOM 1967 O O . TYR A 1 251 ? -27.656 15.242 20.484 1 68.94 251 TYR A O 1
ATOM 1975 N N . PRO A 1 252 ? -26 16.812 20.969 1 79.62 252 PRO A N 1
ATOM 1976 C CA . PRO A 1 252 ? -27.094 17.688 21.406 1 79.62 252 PRO A CA 1
ATOM 1977 C C . PRO A 1 252 ? -28.016 18.109 20.25 1 79.62 252 PRO A C 1
ATOM 1979 O O . PRO A 1 252 ? -27.531 18.5 19.188 1 79.62 252 PRO A O 1
ATOM 1982 N N . GLU A 1 253 ? -29.281 18.078 20.438 1 83.62 253 GLU A N 1
ATOM 1983 C CA . GLU A 1 253 ? -30.266 18.344 19.391 1 83.62 253 GLU A CA 1
ATOM 1984 C C . GLU A 1 253 ? -30.297 19.828 19.047 1 83.62 253 GLU A C 1
ATOM 1986 O O . GLU A 1 253 ? -30.766 20.203 17.969 1 83.62 253 GLU A O 1
ATOM 1991 N N . ASN A 1 254 ? -29.781 20.625 19.938 1 89.25 254 ASN A N 1
ATOM 1992 C CA . ASN A 1 254 ? -29.859 22.062 19.734 1 89.25 254 ASN A CA 1
ATOM 1993 C C . ASN A 1 254 ? -28.641 22.594 18.984 1 89.25 254 ASN A C 1
ATOM 1995 O O . ASN A 1 254 ? -28.5 23.797 18.797 1 89.25 254 ASN A O 1
ATOM 1999 N N . LEU A 1 255 ? -27.734 21.75 18.641 1 91.38 255 LEU A N 1
ATOM 2000 C CA . LEU A 1 255 ? -26.578 22.125 17.828 1 91.38 255 LEU A CA 1
ATOM 2001 C C . LEU A 1 255 ? -26.797 21.734 16.359 1 91.38 255 LEU A C 1
ATOM 2003 O O . LEU A 1 255 ? -26.812 20.547 16.031 1 91.38 255 LEU A O 1
ATOM 2007 N N . HIS A 1 256 ? -26.969 22.734 15.586 1 91.88 256 HIS A N 1
ATOM 2008 C CA . HIS A 1 256 ? -27.094 22.547 14.141 1 91.88 256 HIS A CA 1
ATOM 2009 C C . HIS A 1 256 ? -25.766 22.812 13.438 1 91.88 256 HIS A C 1
ATOM 2011 O O . HIS A 1 256 ? -25.172 23.875 13.617 1 91.88 256 HIS A O 1
ATOM 2017 N N . ILE A 1 257 ? -25.344 21.844 12.656 1 93.31 257 ILE A N 1
ATOM 2018 C CA . ILE A 1 257 ? -24.094 21.953 11.922 1 93.31 257 ILE A CA 1
ATOM 2019 C C . ILE A 1 257 ? -24.359 21.922 10.422 1 93.31 257 ILE A C 1
ATOM 2021 O O . ILE A 1 257 ? -25.078 21.047 9.93 1 93.31 257 ILE A O 1
ATOM 2025 N N . MET A 1 258 ? -23.844 22.875 9.734 1 94.31 258 MET A N 1
ATOM 2026 C CA . MET A 1 258 ? -23.922 22.891 8.273 1 94.31 258 MET A CA 1
ATOM 2027 C C . MET A 1 258 ? -22.516 22.953 7.664 1 94.31 258 MET A C 1
ATOM 2029 O O . MET A 1 258 ? -21.844 23.984 7.754 1 94.31 258 MET A O 1
ATOM 2033 N N . ALA A 1 259 ? -22.125 21.891 7.027 1 94.44 259 ALA A N 1
ATOM 2034 C CA . ALA A 1 259 ? -20.859 21.844 6.305 1 94.44 259 ALA A CA 1
ATOM 2035 C C . ALA A 1 259 ? -21 22.422 4.898 1 94.44 259 ALA A C 1
ATOM 2037 O O . ALA A 1 259 ? -22.109 22.781 4.484 1 94.44 259 ALA A O 1
ATOM 2038 N N . ARG A 1 260 ? -19.844 22.594 4.219 1 95.56 260 ARG A N 1
ATOM 2039 C CA . ARG A 1 260 ? -19.812 23.156 2.875 1 95.56 260 ARG A CA 1
ATOM 2040 C C . ARG A 1 260 ? -20.594 24.469 2.811 1 95.56 260 ARG A C 1
ATOM 2042 O O . ARG A 1 260 ? -21.344 24.688 1.863 1 95.56 260 ARG A O 1
ATOM 2049 N N . SER A 1 261 ? -20.484 25.234 3.805 1 96.81 261 SER A N 1
ATOM 2050 C CA . SER A 1 261 ? -21.172 26.5 3.961 1 96.81 261 SER A CA 1
ATOM 2051 C C . SER A 1 261 ? -20.188 27.641 4.23 1 96.81 261 SER A C 1
ATOM 2053 O O . SER A 1 261 ? -19.844 27.906 5.379 1 96.81 261 SER A O 1
ATOM 2055 N N . LEU A 1 262 ? -19.828 28.328 3.213 1 98.31 262 LEU A N 1
ATOM 2056 C CA . LEU A 1 262 ? -18.875 29.422 3.309 1 98.31 262 LEU A CA 1
ATOM 2057 C C . LEU A 1 262 ? -19.578 30.734 3.645 1 98.31 262 LEU A C 1
ATOM 2059 O O . LEU A 1 262 ? -20.422 31.203 2.871 1 98.31 262 LEU A O 1
ATOM 2063 N N . VAL A 1 263 ? -19.312 31.281 4.809 1 98.75 263 VAL A N 1
ATOM 2064 C CA . VAL A 1 263 ? -19.875 32.594 5.184 1 98.75 263 VAL A CA 1
ATOM 2065 C C . VAL A 1 263 ? -19.203 33.688 4.379 1 98.75 263 VAL A C 1
ATOM 2067 O O . VAL A 1 263 ? -17.969 33.75 4.293 1 98.75 263 VAL A O 1
ATOM 2070 N N . THR A 1 264 ? -20.016 34.594 3.84 1 98.5 264 THR A N 1
ATOM 2071 C CA . THR A 1 264 ? -19.484 35.594 2.91 1 98.5 264 THR A CA 1
ATOM 2072 C C . THR A 1 264 ? -19.594 37 3.504 1 98.5 264 THR A C 1
ATOM 2074 O O . THR A 1 264 ? -18.875 37.906 3.076 1 98.5 264 THR A O 1
ATOM 2077 N N . ARG A 1 265 ? -20.484 37.094 4.504 1 98.38 265 ARG A N 1
ATOM 2078 C CA . ARG A 1 265 ? -20.672 38.438 5.051 1 98.38 265 ARG A CA 1
ATOM 2079 C C . ARG A 1 265 ? -21.375 38.375 6.402 1 98.38 265 ARG A C 1
ATOM 2081 O O . ARG A 1 265 ? -22.297 37.594 6.598 1 98.38 265 ARG A O 1
ATOM 2088 N N . ILE A 1 266 ? -20.875 39.25 7.324 1 98.81 266 ILE A N 1
ATOM 2089 C CA . ILE A 1 266 ? -21.594 39.5 8.562 1 98.81 266 ILE A CA 1
ATOM 2090 C C . ILE A 1 266 ? -22.562 40.656 8.367 1 98.81 266 ILE A C 1
ATOM 2092 O O . ILE A 1 266 ? -22.203 41.656 7.75 1 98.81 266 ILE A O 1
ATOM 2096 N N . LEU A 1 267 ? -23.75 40.562 8.875 1 98.12 267 LEU A N 1
ATOM 2097 C CA . LEU A 1 267 ? -24.766 41.594 8.719 1 98.12 267 LEU A CA 1
ATOM 2098 C C . LEU A 1 267 ? -24.812 42.5 9.945 1 98.12 267 LEU A C 1
ATOM 2100 O O . LEU A 1 267 ? -24.797 42.031 11.078 1 98.12 267 LEU A O 1
ATOM 2104 N N . PHE A 1 268 ? -24.859 43.844 9.695 1 98.19 268 PHE A N 1
ATOM 2105 C CA . PHE A 1 268 ? -24.859 44.812 10.773 1 98.19 268 PHE A CA 1
ATOM 2106 C C . PHE A 1 268 ? -26.078 45.719 10.68 1 98.19 268 PHE A C 1
ATOM 2108 O O . PHE A 1 268 ? -26.594 45.969 9.594 1 98.19 268 PHE A O 1
ATOM 2115 N N . GLU A 1 269 ? -26.547 46.125 11.812 1 96.81 269 GLU A N 1
ATOM 2116 C CA . GLU A 1 269 ? -27.578 47.156 11.922 1 96.81 269 GLU A CA 1
ATOM 2117 C C . GLU A 1 269 ? -27.156 48.281 12.867 1 96.81 269 GLU A C 1
ATOM 2119 O O . GLU A 1 269 ? -26.422 48.031 13.836 1 96.81 269 GLU A O 1
ATOM 2124 N N . ARG A 1 270 ? -27.516 49.438 12.562 1 94.5 270 ARG A N 1
ATOM 2125 C CA . ARG A 1 270 ? -27.219 50.594 13.391 1 94.5 270 ARG A CA 1
ATOM 2126 C C . ARG A 1 270 ? -28.469 51.094 14.125 1 94.5 270 ARG A C 1
ATOM 2128 O O . ARG A 1 270 ? -29.531 51.25 13.508 1 94.5 270 ARG A O 1
ATOM 2135 N N . ASN A 1 271 ? -28.25 51.156 15.414 1 90.69 271 ASN A N 1
ATOM 2136 C CA . ASN A 1 271 ? -29.328 51.75 16.188 1 90.69 271 ASN A CA 1
ATOM 2137 C C . ASN A 1 271 ? -29.391 53.281 16 1 90.69 271 ASN A C 1
ATOM 2139 O O . ASN A 1 271 ? -28.438 53.969 16.328 1 90.69 271 ASN A O 1
ATOM 2143 N N . ASN A 1 272 ? -30.531 53.844 15.578 1 87.25 272 ASN A N 1
ATOM 2144 C CA . ASN A 1 272 ? -30.672 55.25 15.242 1 87.25 272 ASN A CA 1
ATOM 2145 C C . ASN A 1 272 ? -30.594 56.125 16.484 1 87.25 272 ASN A C 1
ATOM 2147 O O . ASN A 1 272 ? -30.188 57.281 16.391 1 87.25 272 ASN A O 1
ATOM 2151 N N . GLN A 1 273 ? -31.016 55.656 17.609 1 89.94 273 GLN A N 1
ATOM 2152 C CA . GLN A 1 273 ? -31.031 56.438 18.828 1 89.94 273 GLN A CA 1
ATOM 2153 C C . GLN A 1 273 ? -29.656 56.469 19.5 1 89.94 273 GLN A C 1
ATOM 2155 O O . GLN A 1 273 ? -29.172 57.531 19.922 1 89.94 273 GLN A O 1
ATOM 2160 N N . THR A 1 274 ? -28.922 55.344 19.531 1 88.88 274 THR A N 1
ATOM 2161 C CA . THR A 1 274 ? -27.656 55.25 20.266 1 88.88 274 THR A CA 1
ATOM 2162 C C . THR A 1 274 ? -26.469 55.25 19.312 1 88.88 274 THR A C 1
ATOM 2164 O O . THR A 1 274 ? -25.328 55.406 19.75 1 88.88 274 THR A O 1
ATOM 2167 N N . ASN A 1 275 ? -26.734 55.094 18.109 1 89.56 275 ASN A N 1
ATOM 2168 C CA . ASN A 1 275 ? -25.719 55.031 17.062 1 89.56 275 ASN A CA 1
ATOM 2169 C C . ASN A 1 275 ? -24.828 53.812 17.219 1 89.56 275 ASN A C 1
ATOM 2171 O O . ASN A 1 275 ? -23.719 53.75 16.656 1 89.56 275 ASN A O 1
ATOM 2175 N N . ASN A 1 276 ? -25.297 52.906 18.031 1 93.06 276 ASN A N 1
ATOM 2176 C CA . ASN A 1 276 ? -24.547 51.656 18.219 1 93.06 276 ASN A CA 1
ATOM 2177 C C . ASN A 1 276 ? -24.719 50.719 17.047 1 93.06 276 ASN A C 1
ATOM 2179 O O . ASN A 1 276 ? -25.812 50.625 16.453 1 93.06 276 ASN A O 1
ATOM 2183 N N . ILE A 1 277 ? -23.578 50.062 16.656 1 97.44 277 ILE A N 1
ATOM 2184 C CA . ILE A 1 277 ? -23.609 49.062 15.594 1 97.44 277 ILE A CA 1
ATOM 2185 C C . ILE A 1 277 ? -23.734 47.688 16.188 1 97.44 277 ILE A C 1
ATOM 2187 O O . ILE A 1 277 ? -23 47.344 17.125 1 97.44 277 ILE A O 1
ATOM 2191 N N . THR A 1 278 ? -24.656 46.906 15.641 1 98.06 278 THR A N 1
ATOM 2192 C CA . THR A 1 278 ? -24.906 45.562 16.172 1 98.06 278 THR A CA 1
ATOM 2193 C C . THR A 1 278 ? -24.844 44.5 15.062 1 98.06 278 THR A C 1
ATOM 2195 O O . THR A 1 278 ? -25.406 44.719 13.977 1 98.06 278 THR A O 1
ATOM 2198 N N . ALA A 1 279 ? -24.078 43.406 15.289 1 98.62 279 ALA A N 1
ATOM 2199 C CA . ALA A 1 279 ? -24.141 42.25 14.383 1 98.62 279 ALA A CA 1
ATOM 2200 C C . ALA A 1 279 ? -25.453 41.5 14.539 1 98.62 279 ALA A C 1
ATOM 2202 O O . ALA A 1 279 ? -25.812 41.094 15.648 1 98.62 279 ALA A O 1
ATOM 2203 N N . VAL A 1 280 ? -26.156 41.188 13.406 1 97.88 280 VAL A N 1
ATOM 2204 C CA . VAL A 1 280 ? -27.516 40.656 13.547 1 97.88 280 VAL A CA 1
ATOM 2205 C C . VAL A 1 280 ? -27.625 39.344 12.781 1 97.88 280 VAL A C 1
ATOM 2207 O O . VAL A 1 280 ? -28.672 38.688 12.836 1 97.88 280 VAL A O 1
ATOM 2210 N N . GLY A 1 281 ? -26.656 38.969 12.086 1 97.88 281 GLY A N 1
ATOM 2211 C CA . GLY A 1 281 ? -26.703 37.719 11.328 1 97.88 281 GLY A CA 1
ATOM 2212 C C . GLY A 1 281 ? -25.562 37.594 10.336 1 97.88 281 GLY A C 1
ATOM 2213 O O . GLY A 1 281 ? -24.562 38.312 10.422 1 97.88 281 GLY A O 1
ATOM 2214 N N . VAL A 1 282 ? -25.719 36.531 9.438 1 98.19 282 VAL A N 1
ATOM 2215 C CA . VAL A 1 282 ? -24.672 36.312 8.438 1 98.19 282 VAL A CA 1
ATOM 2216 C C . VAL A 1 282 ? -25.312 35.875 7.117 1 98.19 282 VAL A C 1
ATOM 2218 O O . VAL A 1 282 ? -26.453 35.406 7.09 1 98.19 282 VAL A O 1
ATOM 2221 N N . GLU A 1 283 ? -24.609 36.094 6.066 1 97.25 283 GLU A N 1
ATOM 2222 C CA . GLU A 1 283 ? -24.859 35.5 4.754 1 97.25 283 GLU A CA 1
ATOM 2223 C C . GLU A 1 283 ? -23.812 34.406 4.434 1 97.25 283 GLU A C 1
ATOM 2225 O O . GLU A 1 283 ? -22.641 34.562 4.758 1 97.25 283 GLU A O 1
ATOM 2230 N N . PHE A 1 284 ? -24.25 33.312 3.855 1 97.19 284 PHE A N 1
ATOM 2231 C CA . PHE A 1 284 ? -23.312 32.25 3.48 1 97.19 284 PHE A CA 1
ATOM 2232 C C . PHE A 1 284 ? -23.781 31.562 2.207 1 97.19 284 PHE A C 1
ATOM 2234 O O . PHE A 1 284 ? -24.922 31.703 1.796 1 97.19 284 PHE A O 1
ATOM 2241 N N . ASN A 1 285 ? -22.844 30.969 1.538 1 96.94 285 ASN A N 1
ATOM 2242 C CA . ASN A 1 285 ? -23.094 30.188 0.331 1 96.94 285 ASN A CA 1
ATOM 2243 C C . ASN A 1 285 ? -23.016 28.688 0.608 1 96.94 285 ASN A C 1
ATOM 2245 O O . ASN A 1 285 ? -22.062 28.219 1.241 1 96.94 285 ASN A O 1
ATOM 2249 N N . HIS A 1 286 ? -24 27.953 0.288 1 94.5 286 HIS A N 1
ATOM 2250 C CA . HIS A 1 286 ? -24.062 26.5 0.388 1 94.5 286 HIS A CA 1
ATOM 2251 C C . HIS A 1 286 ? -24.516 25.875 -0.931 1 94.5 286 HIS A C 1
ATOM 2253 O O . HIS A 1 286 ? -25.625 26.109 -1.391 1 94.5 286 HIS A O 1
ATOM 2259 N N . ASN A 1 287 ? -23.562 25.125 -1.507 1 89.06 287 ASN A N 1
ATOM 2260 C CA . ASN A 1 287 ? -23.828 24.438 -2.762 1 89.06 287 ASN A CA 1
ATOM 2261 C C . ASN A 1 287 ? -24.297 25.391 -3.848 1 89.06 287 ASN A C 1
ATOM 2263 O O . ASN A 1 287 ? -25.281 25.125 -4.535 1 89.06 287 ASN A O 1
ATOM 2267 N N . GLY A 1 288 ? -23.734 26.562 -3.85 1 91.19 288 GLY A N 1
ATOM 2268 C CA . GLY A 1 288 ? -24.016 27.516 -4.918 1 91.19 288 GLY A CA 1
ATOM 2269 C C . GLY A 1 288 ? -25.172 28.438 -4.598 1 91.19 288 GLY A C 1
ATOM 2270 O O . GLY A 1 288 ? -25.406 29.422 -5.316 1 91.19 288 GLY A O 1
ATOM 2271 N N . ASN A 1 289 ? -25.891 28.219 -3.533 1 92.75 289 ASN A N 1
ATOM 2272 C CA . ASN A 1 289 ? -27.016 29.062 -3.133 1 92.75 289 ASN A CA 1
ATOM 2273 C C . ASN A 1 289 ? -26.656 29.953 -1.951 1 92.75 289 ASN A C 1
ATOM 2275 O O . ASN A 1 289 ? -25.953 29.531 -1.036 1 92.75 289 ASN A O 1
ATOM 2279 N N . ASN A 1 290 ? -27.188 31.156 -1.969 1 94.06 290 ASN A N 1
ATOM 2280 C CA . ASN A 1 290 ? -26.953 32.094 -0.888 1 94.06 290 ASN A CA 1
ATOM 2281 C C . ASN A 1 290 ? -28.062 32.031 0.159 1 94.06 290 ASN A C 1
ATOM 2283 O O . ASN A 1 290 ? -29.25 31.938 -0.184 1 94.06 290 ASN A O 1
ATOM 2287 N N . TYR A 1 291 ? -27.672 32.031 1.358 1 94.5 291 TYR A N 1
ATOM 2288 C CA . TYR A 1 291 ? -28.578 31.984 2.494 1 94.5 291 TYR A CA 1
ATOM 2289 C C . TYR A 1 291 ? -28.297 33.125 3.459 1 94.5 291 TYR A C 1
ATOM 2291 O O . TYR A 1 291 ? -27.188 33.688 3.477 1 94.5 291 TYR A O 1
ATOM 2299 N N . THR A 1 292 ? -29.344 33.562 4.172 1 95.38 292 THR A N 1
ATOM 2300 C CA . THR A 1 292 ? -29.203 34.531 5.262 1 95.38 292 THR A CA 1
ATOM 2301 C C . THR A 1 292 ? -29.797 33.969 6.551 1 95.38 292 THR A C 1
ATOM 2303 O O . THR A 1 292 ? -30.906 33.406 6.543 1 95.38 292 THR A O 1
ATOM 2306 N N . VAL A 1 293 ? -29.062 34.062 7.582 1 96.31 293 VAL A N 1
ATOM 2307 C CA . VAL A 1 293 ? -29.547 33.625 8.883 1 96.31 293 VAL A CA 1
ATOM 2308 C C . VAL A 1 293 ? -29.297 34.719 9.922 1 96.31 293 VAL A C 1
ATOM 2310 O O . VAL A 1 293 ? -28.281 35.406 9.867 1 96.31 293 VAL A O 1
ATOM 2313 N N . ARG A 1 294 ? -30.172 34.875 10.844 1 96.5 294 ARG A N 1
ATOM 2314 C CA . ARG A 1 294 ? -30.094 35.938 11.852 1 96.5 294 ARG A CA 1
ATOM 2315 C C . ARG A 1 294 ? -29.703 35.375 13.211 1 96.5 294 ARG A C 1
ATOM 2317 O O . ARG A 1 294 ? -29.984 34.188 13.5 1 96.5 294 ARG A O 1
ATOM 2324 N N . ALA A 1 295 ? -29.031 36.188 14 1 97.31 295 ALA A N 1
ATOM 2325 C CA . ALA A 1 295 ? -28.625 35.812 15.352 1 97.31 295 ALA A CA 1
ATOM 2326 C C . ALA A 1 295 ? -29.391 36.625 16.391 1 97.31 295 ALA A C 1
ATOM 2328 O O . ALA A 1 295 ? -29.344 37.875 16.391 1 97.31 295 ALA A O 1
ATOM 2329 N N . ASN A 1 296 ? -30.031 35.938 17.297 1 95.62 296 ASN A N 1
ATOM 2330 C CA . ASN A 1 296 ? -30.781 36.625 18.344 1 95.62 296 ASN A CA 1
ATOM 2331 C C . ASN A 1 296 ? -29.875 37.156 19.453 1 95.62 296 ASN A C 1
ATOM 2333 O O . ASN A 1 296 ? -30.234 38.094 20.156 1 95.62 296 ASN A O 1
ATOM 2337 N N . ARG A 1 297 ? -28.766 36.562 19.562 1 96.12 297 ARG A N 1
ATOM 2338 C CA . ARG A 1 297 ? -27.891 36.969 20.672 1 96.12 297 ARG A CA 1
ATOM 2339 C C . ARG A 1 297 ? -26.531 37.438 20.141 1 96.12 297 ARG A C 1
ATOM 2341 O O . ARG A 1 297 ? -26.156 38.594 20.312 1 96.12 297 ARG A O 1
ATOM 2348 N N . GLU A 1 298 ? -25.812 36.469 19.484 1 98.06 298 GLU A N 1
ATOM 2349 C CA . GLU A 1 298 ? -24.453 36.875 19.141 1 98.06 298 GLU A CA 1
ATOM 2350 C C . GLU A 1 298 ? -23.938 36.094 17.938 1 98.06 298 GLU A C 1
ATOM 2352 O O . GLU A 1 298 ? -24.344 34.969 17.703 1 98.06 298 GLU A O 1
ATOM 2357 N N . VAL A 1 299 ? -23.109 36.75 17.141 1 98.81 299 VAL A N 1
ATOM 2358 C CA . VAL A 1 299 ? -22.297 36.094 16.094 1 98.81 299 VAL A CA 1
ATOM 2359 C C . VAL A 1 299 ? -20.875 35.906 16.594 1 98.81 299 VAL A C 1
ATOM 2361 O O . VAL A 1 299 ? -20.234 36.812 17.094 1 98.81 299 VAL A O 1
ATOM 2364 N N . ILE A 1 300 ? -20.422 34.656 16.531 1 98.94 300 ILE A N 1
ATOM 2365 C CA . ILE A 1 300 ? -19.078 34.312 17 1 98.94 300 ILE A CA 1
ATOM 2366 C C . ILE A 1 300 ? -18.203 33.938 15.797 1 98.94 300 ILE A C 1
ATOM 2368 O O . ILE A 1 300 ? -18.484 32.938 15.117 1 98.94 300 ILE A O 1
ATOM 2372 N N . LEU A 1 301 ? -17.203 34.688 15.586 1 98.88 301 LEU A N 1
ATOM 2373 C CA . LEU A 1 301 ? -16.297 34.469 14.469 1 98.88 301 LEU A CA 1
ATOM 2374 C C . LEU A 1 301 ? -15.125 33.594 14.883 1 98.88 301 LEU A C 1
ATOM 2376 O O . LEU A 1 301 ? -14.336 33.969 15.75 1 98.88 301 LEU A O 1
ATOM 2380 N N . SER A 1 302 ? -15.023 32.406 14.344 1 98.88 302 SER A N 1
ATOM 2381 C CA . SER A 1 302 ? -13.961 31.453 14.586 1 98.88 302 SER A CA 1
ATOM 2382 C C . SER A 1 302 ? -13.453 30.844 13.273 1 98.88 302 SER A C 1
ATOM 2384 O O . SER A 1 302 ? -13.305 29.625 13.164 1 98.88 302 SER A O 1
ATOM 2386 N N . ALA A 1 303 ? -13.242 31.656 12.32 1 98.75 303 ALA A N 1
ATOM 2387 C CA . ALA A 1 303 ? -12.859 31.219 10.977 1 98.75 303 ALA A CA 1
ATOM 2388 C C . ALA A 1 303 ? -11.344 31.078 10.859 1 98.75 303 ALA A C 1
ATOM 2390 O O . ALA A 1 303 ? -10.828 30.812 9.773 1 98.75 303 ALA A O 1
ATOM 2391 N N . GLY A 1 304 ? -10.609 31.266 11.938 1 98.19 304 GLY A N 1
ATOM 2392 C CA . GLY A 1 304 ? -9.18 31.016 11.961 1 98.19 304 GLY A CA 1
ATOM 2393 C C . GLY A 1 304 ? -8.344 32.281 11.758 1 98.19 304 GLY A C 1
ATOM 2394 O O . GLY A 1 304 ? -8.891 33.344 11.531 1 98.19 304 GLY A O 1
ATOM 2395 N N . CYS A 1 305 ? -7.066 32.094 11.758 1 98.12 305 CYS A N 1
ATOM 2396 C CA . CYS A 1 305 ? -6.098 33.188 11.758 1 98.12 305 CYS A CA 1
ATOM 2397 C C . CYS A 1 305 ? -6.148 33.969 10.438 1 98.12 305 CYS A C 1
ATOM 2399 O O . CYS A 1 305 ? -5.703 35.125 10.367 1 98.12 305 CYS A O 1
ATOM 2401 N N . ILE A 1 306 ? -6.668 33.312 9.406 1 98.62 306 ILE A N 1
ATOM 2402 C CA . ILE A 1 306 ? -6.734 33.969 8.094 1 98.62 306 ILE A CA 1
ATOM 2403 C C . ILE A 1 306 ? -8.188 34.281 7.758 1 98.62 306 ILE A C 1
ATOM 2405 O O . ILE A 1 306 ? -8.492 35.375 7.305 1 98.62 306 ILE A O 1
ATOM 2409 N N . GLY A 1 307 ? -9.062 33.375 8.039 1 98.69 307 GLY A N 1
ATOM 2410 C CA . GLY A 1 307 ? -10.461 33.531 7.668 1 98.69 307 GLY A CA 1
ATOM 2411 C C . GLY A 1 307 ? -11.18 34.594 8.461 1 98.69 307 GLY A C 1
ATOM 2412 O O . GLY A 1 307 ? -12.031 35.312 7.918 1 98.69 307 GLY A O 1
ATOM 2413 N N . SER A 1 308 ? -10.891 34.719 9.727 1 98.88 308 SER A N 1
ATOM 2414 C CA . SER A 1 308 ? -11.578 35.688 10.578 1 98.88 308 SER A CA 1
ATOM 2415 C C . SER A 1 308 ? -11.266 37.125 10.141 1 98.88 308 SER A C 1
ATOM 2417 O O . SER A 1 308 ? -12.18 37.938 9.938 1 98.88 308 SER A O 1
ATOM 2419 N N . PRO A 1 309 ? -9.984 37.5 9.992 1 98.88 309 PRO A N 1
ATOM 2420 C CA . PRO A 1 309 ? -9.742 38.844 9.5 1 98.88 309 PRO A CA 1
ATOM 2421 C C . PRO A 1 309 ? -10.305 39.094 8.102 1 98.88 309 PRO A C 1
ATOM 2423 O O . PRO A 1 309 ? -10.828 40.156 7.805 1 98.88 309 PRO A O 1
ATOM 2426 N N . GLN A 1 310 ? -10.195 38.094 7.223 1 98.88 310 GLN A N 1
ATOM 2427 C CA . GLN A 1 310 ? -10.75 38.25 5.883 1 98.88 310 GLN A CA 1
ATOM 2428 C C . GLN A 1 310 ? -12.242 38.562 5.941 1 98.88 310 GLN A C 1
ATOM 2430 O O . GLN A 1 310 ? -12.719 39.469 5.254 1 98.88 310 GLN A O 1
ATOM 2435 N N . LEU A 1 311 ? -12.953 37.812 6.727 1 98.88 311 LEU A N 1
ATOM 2436 C CA . LEU A 1 311 ? -14.406 37.969 6.801 1 98.88 311 LEU A CA 1
ATOM 2437 C C . LEU A 1 311 ? -14.766 39.312 7.414 1 98.88 311 LEU A C 1
ATOM 2439 O O . LEU A 1 311 ? -15.727 39.969 6.992 1 98.88 311 LEU A O 1
ATOM 2443 N N . LEU A 1 312 ? -14.039 39.75 8.43 1 98.94 312 LEU A N 1
ATOM 2444 C CA . LEU A 1 312 ? -14.266 41.062 9 1 98.94 312 LEU A CA 1
ATOM 2445 C C . LEU A 1 312 ? -14.055 42.156 7.957 1 98.94 312 LEU A C 1
ATOM 2447 O O . LEU A 1 312 ? -14.883 43.062 7.812 1 98.94 312 LEU A O 1
ATOM 2451 N N . LEU A 1 313 ? -12.969 42.062 7.215 1 98.94 313 LEU A N 1
ATOM 2452 C CA . LEU A 1 313 ? -12.68 43.031 6.172 1 98.94 313 LEU A CA 1
ATOM 2453 C C . LEU A 1 313 ? -13.789 43.062 5.125 1 98.94 313 LEU A C 1
ATOM 2455 O O . LEU A 1 313 ? -14.273 44.125 4.758 1 98.94 313 LEU A O 1
ATOM 2459 N N . LEU A 1 314 ? -14.195 41.906 4.688 1 98.75 314 LEU A N 1
ATOM 2460 C CA . LEU A 1 314 ? -15.242 41.781 3.68 1 98.75 314 LEU A CA 1
ATOM 2461 C C . LEU A 1 314 ? -16.547 42.375 4.188 1 98.75 314 LEU A C 1
ATOM 2463 O O . LEU A 1 314 ? -17.375 42.844 3.393 1 98.75 314 LEU A O 1
ATOM 2467 N N . SER A 1 315 ? -16.703 42.438 5.504 1 98.88 315 SER A N 1
ATOM 2468 C CA . SER A 1 315 ? -17.953 42.875 6.121 1 98.88 315 SER A CA 1
ATOM 2469 C C . SER A 1 315 ? -17.875 44.344 6.523 1 98.88 315 SER A C 1
ATOM 2471 O O . SER A 1 315 ? -18.797 44.844 7.168 1 98.88 315 SER A O 1
ATOM 2473 N N . GLY A 1 316 ? -16.812 45 6.242 1 98.69 316 GLY A N 1
ATOM 2474 C CA . GLY A 1 316 ? -16.703 46.438 6.461 1 98.69 316 GLY A CA 1
ATOM 2475 C C . GLY A 1 316 ? -16.031 46.781 7.777 1 98.69 316 GLY A C 1
ATOM 2476 O O . GLY A 1 316 ? -16.078 47.938 8.211 1 98.69 316 GLY A O 1
ATOM 2477 N N . VAL A 1 317 ? -15.508 45.906 8.461 1 98.88 317 VAL A N 1
ATOM 2478 C CA . VAL A 1 317 ? -14.766 46.156 9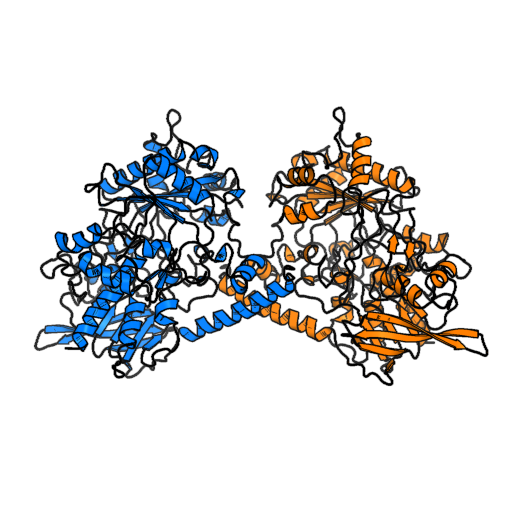.703 1 98.88 317 VAL A CA 1
ATOM 2479 C C . VAL A 1 317 ? -13.266 46.031 9.445 1 98.88 317 VAL A C 1
ATOM 2481 O O . VAL A 1 317 ? -12.75 44.906 9.281 1 98.88 317 VAL A O 1
ATOM 2484 N N . GLY A 1 318 ? -12.508 47.062 9.383 1 98.75 318 GLY A N 1
ATOM 2485 C CA . GLY A 1 318 ? -11.094 47.094 9.055 1 98.75 318 GLY A CA 1
ATOM 2486 C C . GLY A 1 318 ? -10.562 48.469 8.789 1 98.75 318 GLY A C 1
ATOM 2487 O O . GLY A 1 318 ? -11.281 49.469 8.961 1 98.75 318 GLY A O 1
ATOM 2488 N N . PRO A 1 319 ? -9.312 48.594 8.422 1 98.75 319 PRO A N 1
ATOM 2489 C CA . PRO A 1 319 ? -8.742 49.906 8.141 1 98.75 319 PRO A CA 1
ATOM 2490 C C . PRO A 1 319 ? -9.508 50.656 7.055 1 98.75 319 PRO A C 1
ATOM 2492 O O . PRO A 1 319 ? -9.664 50.156 5.941 1 98.75 319 PRO A O 1
ATOM 2495 N N . ARG A 1 320 ? -9.906 51.875 7.379 1 98.56 320 ARG A N 1
ATOM 2496 C CA . ARG A 1 320 ? -10.773 52.688 6.516 1 98.56 320 ARG A CA 1
ATOM 2497 C C . ARG A 1 320 ? -10.172 52.844 5.125 1 98.56 320 ARG A C 1
ATOM 2499 O O . ARG A 1 320 ? -10.844 52.594 4.121 1 98.56 320 ARG A O 1
ATOM 2506 N N . LYS A 1 321 ? -8.914 53.156 5.102 1 98.5 321 LYS A N 1
ATOM 2507 C CA . LYS A 1 321 ? -8.258 53.406 3.818 1 98.5 321 LYS A CA 1
ATOM 2508 C C . LYS A 1 321 ? -8.336 52.156 2.926 1 98.5 321 LYS A C 1
ATOM 2510 O O . LYS A 1 321 ? -8.664 52.25 1.741 1 98.5 321 LYS A O 1
ATOM 2515 N N . HIS A 1 322 ? -8.047 51 3.477 1 98.44 322 HIS A N 1
ATOM 2516 C CA . HIS A 1 322 ? -8.062 49.75 2.727 1 98.44 322 HIS A CA 1
ATOM 2517 C C . HIS A 1 322 ? -9.461 49.406 2.227 1 98.44 322 HIS A C 1
ATOM 2519 O O . HIS A 1 322 ? -9.633 49.031 1.072 1 98.44 322 HIS A O 1
ATOM 2525 N N . LEU A 1 323 ? -10.453 49.562 3.045 1 98.69 323 LEU A N 1
ATOM 2526 C CA . LEU A 1 323 ? -11.83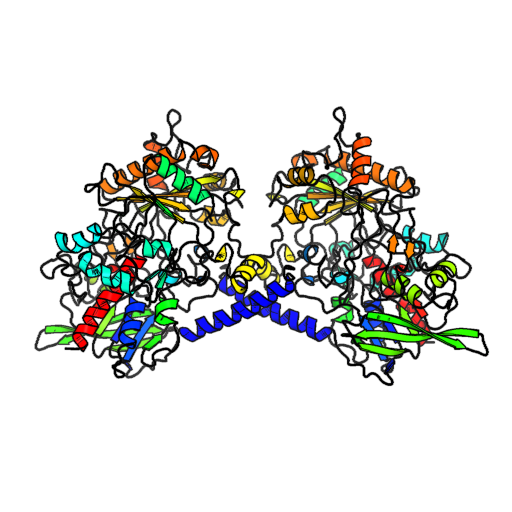6 49.25 2.705 1 98.69 323 LEU A CA 1
ATOM 2527 C C . LEU A 1 323 ? -12.352 50.188 1.617 1 98.69 323 LEU A C 1
ATOM 2529 O O . LEU A 1 323 ? -13 49.75 0.668 1 98.69 323 LEU A O 1
ATOM 2533 N N . GLU A 1 324 ? -12.047 51.438 1.749 1 98.5 324 GLU A N 1
ATOM 2534 C CA . GLU A 1 324 ? -12.492 52.438 0.77 1 98.5 324 GLU A CA 1
ATOM 2535 C C . GLU A 1 324 ? -11.852 52.188 -0.594 1 98.5 324 GLU A C 1
ATOM 2537 O O . GLU A 1 324 ? -12.492 52.375 -1.63 1 98.5 324 GLU A O 1
ATOM 2542 N N . GLU A 1 325 ? -10.641 51.812 -0.6 1 98.12 325 GLU A N 1
ATOM 2543 C CA . GLU A 1 325 ? -9.953 51.469 -1.841 1 98.12 325 GLU A CA 1
ATOM 2544 C C . GLU A 1 325 ? -10.695 50.375 -2.596 1 98.12 325 GLU A C 1
ATOM 2546 O O . GLU A 1 325 ? -10.648 50.312 -3.826 1 98.12 325 GLU A O 1
ATOM 2551 N N . LEU A 1 326 ? -11.398 49.531 -1.884 1 98.25 326 LEU A N 1
ATOM 2552 C CA . LEU A 1 326 ? -12.109 48.406 -2.492 1 98.25 326 LEU A CA 1
ATOM 2553 C C . LEU A 1 326 ? -13.602 48.688 -2.58 1 98.25 326 LEU A C 1
ATOM 2555 O O . LEU A 1 326 ? -14.391 47.812 -2.91 1 98.25 326 LEU A O 1
ATOM 2559 N N . ASN A 1 327 ? -14.023 49.875 -2.246 1 98 327 ASN A N 1
ATOM 2560 C CA . ASN A 1 327 ? -15.406 50.344 -2.27 1 98 327 ASN A CA 1
ATOM 2561 C C . ASN A 1 327 ? -16.281 49.5 -1.334 1 98 327 ASN A C 1
ATOM 2563 O O . ASN A 1 327 ? -17.391 49.094 -1.7 1 98 327 ASN A O 1
ATOM 2567 N N . ILE A 1 328 ? -15.727 49.188 -0.176 1 98.38 328 ILE A N 1
ATOM 2568 C CA . ILE A 1 328 ? -16.484 48.531 0.881 1 98.38 328 ILE A CA 1
ATOM 2569 C C . ILE A 1 328 ? -16.938 49.562 1.914 1 98.38 328 ILE A C 1
ATOM 2571 O O . ILE A 1 328 ? -16.141 50.344 2.385 1 98.38 328 ILE A O 1
ATOM 2575 N N . THR A 1 329 ? -18.266 49.531 2.225 1 97.81 329 THR A N 1
ATOM 2576 C CA . THR A 1 329 ? -18.797 50.469 3.227 1 97.81 329 THR A CA 1
ATOM 2577 C C . THR A 1 329 ? -18.141 50.219 4.582 1 97.81 329 THR A C 1
ATOM 2579 O O . THR A 1 329 ? -18.125 49.094 5.078 1 97.81 329 THR A O 1
ATOM 2582 N N . VAL A 1 330 ? -17.609 51.312 5.168 1 98.19 330 VAL A N 1
ATOM 2583 C CA . VAL A 1 330 ? -16.922 51.188 6.445 1 98.19 330 VAL A CA 1
ATOM 2584 C C . VAL A 1 330 ? -17.922 51.125 7.586 1 98.19 330 VAL A C 1
ATOM 2586 O O . VAL A 1 330 ? -18.688 52.062 7.797 1 98.19 330 VAL A O 1
ATOM 2589 N N . ILE A 1 331 ? -17.953 50.062 8.219 1 98.19 331 ILE A N 1
ATOM 2590 C CA . ILE A 1 331 ? -18.797 49.906 9.391 1 98.19 331 ILE A CA 1
ATOM 2591 C C . ILE A 1 331 ? -18.031 50.312 10.648 1 98.19 331 ILE A C 1
ATOM 2593 O O . ILE A 1 331 ? -18.578 51 11.516 1 98.19 331 ILE A O 1
ATOM 2597 N N . ALA A 1 332 ? -16.781 49.906 10.781 1 98 332 ALA A N 1
ATOM 2598 C CA . ALA A 1 332 ? -15.891 50.281 11.883 1 98 332 ALA A CA 1
ATOM 2599 C C . ALA A 1 332 ? -14.438 50.344 11.414 1 98 332 ALA A C 1
ATOM 2601 O O . ALA A 1 332 ? -13.953 49.469 10.703 1 98 332 ALA A O 1
ATOM 2602 N N . ASP A 1 333 ? -13.766 51.438 11.758 1 98.31 333 ASP A N 1
ATOM 2603 C CA . ASP A 1 333 ? -12.344 51.625 11.453 1 98.31 333 ASP A CA 1
ATOM 2604 C C . ASP A 1 333 ? -11.469 50.969 12.531 1 98.31 333 ASP A C 1
ATOM 2606 O O . ASP A 1 333 ? -11.242 51.594 13.586 1 98.31 333 ASP A O 1
ATOM 2610 N N . LEU A 1 334 ? -11.008 49.844 12.312 1 98.69 334 LEU A N 1
ATOM 2611 C CA . LEU A 1 334 ? -10.188 49.031 13.227 1 98.69 334 LEU A CA 1
ATOM 2612 C C . LEU A 1 334 ? -8.977 48.469 12.516 1 98.69 334 LEU A C 1
ATOM 2614 O O . LEU A 1 334 ? -9 48.281 11.297 1 98.69 334 LEU A O 1
ATOM 2618 N N . PRO A 1 335 ? -7.922 48.094 13.219 1 98.75 335 PRO A N 1
ATOM 2619 C CA . PRO A 1 335 ? -6.707 47.594 12.586 1 98.75 335 PRO A CA 1
ATOM 2620 C C . PRO A 1 335 ? -6.789 46.094 12.289 1 98.75 335 PRO A C 1
ATOM 2622 O O . PRO A 1 335 ? -5.855 45.344 12.602 1 98.75 335 PRO A O 1
ATOM 2625 N N . VAL A 1 336 ? -7.91 45.688 11.695 1 98.88 336 VAL A N 1
ATOM 2626 C CA . VAL A 1 336 ? -8.055 44.312 11.281 1 98.88 336 VAL A CA 1
ATOM 2627 C C . VAL A 1 336 ? -7.016 43.969 10.219 1 98.88 336 VAL A C 1
ATOM 2629 O O . VAL A 1 336 ? -6.781 44.75 9.297 1 98.88 336 VAL A O 1
ATOM 2632 N N . GLY A 1 337 ? -6.391 42.781 10.352 1 98.75 337 GLY A N 1
ATOM 2633 C CA . GLY A 1 337 ? -5.426 42.312 9.367 1 98.75 337 GLY A CA 1
ATOM 2634 C C . GLY A 1 337 ? -4.004 42.75 9.68 1 98.75 337 GLY A C 1
ATOM 2635 O O . GLY A 1 337 ? -3.051 42.219 9.102 1 98.75 337 GLY A O 1
ATOM 2636 N N . GLU A 1 338 ? -3.924 43.594 10.641 1 97.75 338 GLU A N 1
ATOM 2637 C CA . GLU A 1 338 ? -2.596 44.031 11.07 1 97.75 338 GLU A CA 1
ATOM 2638 C C . GLU A 1 338 ? -2.014 43.062 12.094 1 97.75 338 GLU A C 1
ATOM 2640 O O . GLU A 1 338 ? -2.709 42.156 12.57 1 97.75 338 GLU A O 1
ATOM 2645 N N . ASN A 1 339 ? -0.756 43.125 12.383 1 97.94 339 ASN A N 1
ATOM 2646 C CA . ASN A 1 339 ? -0.061 42.344 13.383 1 97.94 339 ASN A CA 1
ATOM 2647 C C . ASN A 1 339 ? -0.083 40.844 13.031 1 97.94 339 ASN A C 1
ATOM 2649 O O . ASN A 1 339 ? -0.123 40 13.922 1 97.94 339 ASN A O 1
ATOM 2653 N N . PHE A 1 340 ? -0.243 40.531 11.75 1 98.38 340 PHE A N 1
ATOM 2654 C CA . PHE A 1 340 ? -0.128 39.156 11.344 1 98.38 340 PHE A CA 1
ATOM 2655 C C . PHE A 1 340 ? 1.266 38.594 11.648 1 98.38 340 PHE A C 1
ATOM 2657 O O . PHE A 1 340 ? 2.268 39.219 11.305 1 98.38 340 PHE A O 1
ATOM 2664 N N . GLN A 1 341 ? 1.323 37.469 12.375 1 97.69 341 GLN A N 1
ATOM 2665 C CA . GLN A 1 341 ? 2.557 36.844 12.859 1 97.69 341 GLN A CA 1
ATOM 2666 C C . GLN A 1 341 ? 2.664 35.375 12.422 1 97.69 341 GLN A C 1
ATOM 2668 O O . GLN A 1 341 ? 1.65 34.75 12.156 1 97.69 341 GLN A O 1
ATOM 2673 N N . ASP A 1 342 ? 3.875 34.938 12.344 1 98.31 342 ASP A N 1
ATOM 2674 C CA . ASP A 1 342 ? 4.148 33.5 12.133 1 98.31 342 ASP A CA 1
ATOM 2675 C C . ASP A 1 342 ? 5.547 33.125 12.617 1 98.31 342 ASP A C 1
ATOM 2677 O O . ASP A 1 342 ? 6.383 34 12.844 1 98.31 342 ASP A O 1
ATOM 2681 N N . HIS A 1 343 ? 5.652 31.875 12.961 1 98.19 343 HIS A N 1
ATOM 2682 C CA . HIS A 1 343 ? 6.98 31.344 13.227 1 98.19 343 HIS A CA 1
ATOM 2683 C C . HIS A 1 343 ? 7.668 30.906 11.938 1 98.19 343 HIS A C 1
ATOM 2685 O O . HIS A 1 343 ? 7.004 30.625 10.938 1 98.19 343 HIS A O 1
ATOM 2691 N N . VAL A 1 344 ? 9.016 30.875 11.984 1 97.94 344 VAL A N 1
ATOM 2692 C CA . VAL A 1 344 ? 9.789 30.531 10.797 1 97.94 344 VAL A CA 1
ATOM 2693 C C . VAL A 1 344 ? 10.766 29.406 11.117 1 97.94 344 VAL A C 1
ATOM 2695 O O . VAL A 1 344 ? 11.328 29.359 12.219 1 97.94 344 VAL A O 1
ATOM 2698 N N . PHE A 1 345 ? 10.906 28.469 10.148 1 97.81 345 PHE A N 1
ATOM 2699 C CA . PHE A 1 345 ? 11.867 27.391 10.352 1 97.81 345 PHE A CA 1
ATOM 2700 C C . PHE A 1 345 ? 12.617 27.078 9.062 1 97.81 345 PHE A C 1
ATOM 2702 O O . PHE A 1 345 ? 12.297 27.625 8 1 97.81 345 PHE A O 1
ATOM 2709 N N . ILE A 1 346 ? 13.656 26.281 9.164 1 97.88 346 ILE A N 1
ATOM 2710 C CA . ILE A 1 346 ? 14.398 25.719 8.031 1 97.88 346 ILE A CA 1
ATOM 2711 C C . ILE A 1 346 ? 14.68 24.234 8.289 1 97.88 346 ILE A C 1
ATOM 2713 O O . ILE A 1 346 ? 15.008 23.844 9.406 1 97.88 346 ILE A O 1
ATOM 2717 N N . HIS A 1 347 ? 14.453 23.438 7.273 1 97.19 347 HIS A N 1
ATOM 2718 C CA . HIS A 1 347 ? 14.68 22 7.348 1 97.19 347 HIS A CA 1
ATOM 2719 C C . HIS A 1 347 ? 16.094 21.641 6.898 1 97.19 347 HIS A C 1
ATOM 2721 O O . HIS A 1 347 ? 16.609 22.234 5.949 1 97.19 347 HIS A O 1
ATOM 2727 N N . HIS A 1 348 ? 16.672 20.719 7.586 1 97.69 348 HIS A N 1
ATOM 2728 C CA . HIS A 1 348 ? 17.922 20.094 7.211 1 97.69 348 HIS A CA 1
ATOM 2729 C C . HIS A 1 348 ? 17.75 18.578 7.047 1 97.69 348 HIS A C 1
ATOM 2731 O O . HIS A 1 348 ? 17.016 17.953 7.801 1 97.69 348 HIS A O 1
ATOM 2737 N N . TYR A 1 349 ? 18.422 18.047 6.039 1 97.25 349 TYR A N 1
ATOM 2738 C CA . TYR A 1 349 ? 18.188 16.672 5.633 1 97.25 349 TYR A CA 1
ATOM 2739 C C . TYR A 1 349 ? 19.375 15.781 6 1 97.25 349 TYR A C 1
ATOM 2741 O O . TYR A 1 349 ? 20.516 16.109 5.672 1 97.25 349 TYR A O 1
ATOM 2749 N N . TYR A 1 350 ? 19.094 14.664 6.656 1 97.25 350 TYR A N 1
ATOM 2750 C CA . TYR A 1 350 ? 20.156 13.773 7.125 1 97.25 350 TYR A CA 1
ATOM 2751 C C . TYR A 1 350 ? 19.922 12.352 6.645 1 97.25 350 TYR A C 1
ATOM 2753 O O . TYR A 1 350 ? 18.797 11.852 6.68 1 97.25 350 TYR A O 1
ATOM 2761 N N . GLU A 1 351 ? 20.938 11.75 6.195 1 94.31 351 GLU A N 1
ATOM 2762 C CA . GLU A 1 351 ? 20.938 10.312 5.91 1 94.31 351 GLU A CA 1
ATOM 2763 C C . GLU A 1 351 ? 21.203 9.508 7.172 1 94.31 351 GLU A C 1
ATOM 2765 O O . GLU A 1 351 ? 22.156 9.781 7.902 1 94.31 351 GLU A O 1
ATOM 2770 N N . VAL A 1 352 ? 20.328 8.578 7.426 1 93.12 352 VAL A N 1
ATOM 2771 C CA . VAL A 1 352 ? 20.516 7.691 8.57 1 93.12 352 VAL A CA 1
ATOM 2772 C C . VAL A 1 352 ? 21.344 6.477 8.156 1 93.12 352 VAL A C 1
ATOM 2774 O O . VAL A 1 352 ? 21.016 5.801 7.176 1 93.12 352 VAL A O 1
ATOM 2777 N N . LYS A 1 353 ? 22.359 6.191 8.859 1 87.06 353 LYS A N 1
ATOM 2778 C CA . LYS A 1 353 ? 23.344 5.184 8.469 1 87.06 353 LYS A CA 1
ATOM 2779 C C . LYS A 1 353 ? 22.812 3.773 8.695 1 87.06 353 LYS A C 1
ATOM 2781 O O . LYS A 1 353 ? 23.109 2.855 7.93 1 87.06 353 LYS A O 1
ATOM 2786 N N . ASN A 1 354 ? 22.094 3.576 9.75 1 84.19 354 ASN A N 1
ATOM 2787 C CA . ASN A 1 354 ? 21.484 2.289 10.07 1 84.19 354 ASN A CA 1
ATOM 2788 C C . ASN A 1 354 ? 19.969 2.363 10.062 1 84.19 354 ASN A C 1
ATOM 2790 O O . ASN A 1 354 ? 19.359 2.912 10.984 1 84.19 354 ASN A O 1
ATOM 2794 N N . LEU A 1 355 ? 19.375 1.689 9.156 1 79.25 355 LEU A N 1
ATOM 2795 C CA . LEU A 1 355 ? 17.938 1.804 8.938 1 79.25 355 LEU A CA 1
ATOM 2796 C C . LEU A 1 355 ? 17.156 1.142 10.07 1 79.25 355 LEU A C 1
ATOM 2798 O O . LEU A 1 355 ? 15.953 1.367 10.219 1 79.25 355 LEU A O 1
ATOM 2802 N N . SER A 1 356 ? 17.859 0.339 10.844 1 81.69 356 SER A N 1
ATOM 2803 C CA . SER A 1 356 ? 17.188 -0.266 12 1 81.69 356 SER A CA 1
ATOM 2804 C C . SER A 1 356 ? 16.812 0.787 13.031 1 81.69 356 SER A C 1
ATOM 2806 O O . SER A 1 356 ? 16.016 0.516 13.938 1 81.69 356 SER A O 1
ATOM 2808 N N . LEU A 1 357 ? 17.328 1.998 12.844 1 91.19 357 LEU A N 1
ATOM 2809 C CA . LEU A 1 357 ? 17.047 3.096 13.766 1 91.19 357 LEU A CA 1
ATOM 2810 C C . LEU A 1 357 ? 15.766 3.82 13.359 1 91.19 357 LEU A C 1
ATOM 2812 O O . LEU A 1 357 ? 15.312 4.727 14.062 1 91.19 357 LEU A O 1
ATOM 2816 N N . LEU A 1 358 ? 15.211 3.393 12.242 1 90.38 358 LEU A N 1
ATOM 2817 C CA . LEU A 1 358 ? 13.969 3.969 11.75 1 90.38 358 LEU A CA 1
ATOM 2818 C C . LEU A 1 358 ? 12.859 2.922 11.719 1 90.38 358 LEU A C 1
ATOM 2820 O O . LEU A 1 358 ? 13.109 1.75 11.43 1 90.38 358 LEU A O 1
ATOM 2824 N N . ASN A 1 359 ? 11.664 3.391 12.078 1 88.81 359 ASN A N 1
ATOM 2825 C CA . ASN A 1 359 ? 10.5 2.529 11.867 1 88.81 359 ASN A CA 1
ATOM 2826 C C . ASN A 1 359 ? 10.125 2.445 10.391 1 88.81 359 ASN A C 1
ATOM 2828 O O . ASN A 1 359 ? 10.625 3.229 9.578 1 88.81 359 ASN A O 1
ATOM 2832 N N . GLU A 1 360 ? 9.258 1.458 10.031 1 83.56 360 GLU A N 1
ATOM 2833 C CA . GLU A 1 360 ? 8.773 1.315 8.664 1 83.56 360 GLU A CA 1
ATOM 2834 C C . GLU A 1 360 ? 8.141 2.609 8.164 1 83.56 360 GLU A C 1
ATOM 2836 O O . GLU A 1 360 ? 7.387 3.26 8.898 1 83.56 360 GLU A O 1
ATOM 2841 N N . PRO A 1 361 ? 8.602 2.955 6.945 1 85 361 PRO A N 1
ATOM 2842 C CA . PRO A 1 361 ? 8.008 4.176 6.398 1 85 361 PRO A CA 1
ATOM 2843 C C . PRO A 1 361 ? 6.516 4.027 6.102 1 85 361 PRO A C 1
ATOM 2845 O O . PRO A 1 361 ? 6.055 2.932 5.77 1 85 361 PRO A O 1
ATOM 2848 N N . VAL A 1 362 ? 5.844 5.184 6.207 1 84.56 362 VAL A N 1
ATOM 2849 C CA . VAL A 1 362 ? 4.422 5.188 5.875 1 84.56 362 VAL A CA 1
ATOM 2850 C C . VAL A 1 362 ? 4.246 5.082 4.363 1 84.56 362 VAL A C 1
ATOM 2852 O O . VAL A 1 362 ? 4.844 5.852 3.605 1 84.56 362 VAL A O 1
ATOM 2855 N N . GLY A 1 363 ? 3.748 4.055 3.742 1 74.94 363 GLY A N 1
ATOM 2856 C CA . GLY A 1 363 ? 3.381 3.824 2.354 1 74.94 363 GLY A CA 1
ATOM 2857 C C . GLY A 1 363 ? 1.951 3.346 2.188 1 74.94 363 GLY A C 1
ATOM 2858 O O . GLY A 1 363 ? 1.704 2.148 2.043 1 74.94 363 GLY A O 1
ATOM 2859 N N . PRO A 1 364 ? 0.903 4.172 2.389 1 82 364 PRO A N 1
ATOM 2860 C CA . PRO A 1 364 ? -0.194 3.336 2.883 1 82 364 PRO A CA 1
ATOM 2861 C C . PRO A 1 364 ? -0.338 2.031 2.102 1 82 364 PRO A C 1
ATOM 2863 O O . PRO A 1 364 ? -0.746 2.047 0.938 1 82 364 PRO A O 1
ATOM 2866 N N . THR A 1 365 ? 0.111 0.948 2.672 1 86.88 365 THR A N 1
ATOM 2867 C CA . THR A 1 365 ? -0.025 -0.406 2.148 1 86.88 365 THR A CA 1
ATOM 2868 C C . THR A 1 365 ? -1.228 -1.11 2.771 1 86.88 365 THR A C 1
ATOM 2870 O O . THR A 1 365 ? -1.743 -0.672 3.803 1 86.88 365 THR A O 1
ATOM 2873 N N . VAL A 1 366 ? -1.654 -2.172 2.143 1 88.5 366 VAL A N 1
ATOM 2874 C CA . VAL A 1 366 ? -2.748 -2.988 2.658 1 88.5 366 VAL A CA 1
ATOM 2875 C C . VAL A 1 366 ? -2.406 -3.486 4.062 1 88.5 366 VAL A C 1
ATOM 2877 O O . VAL A 1 366 ? -3.246 -3.445 4.965 1 88.5 366 VAL A O 1
ATOM 2880 N N . GLN A 1 367 ? -1.199 -3.889 4.195 1 87.88 367 GLN A N 1
ATOM 2881 C CA . GLN A 1 367 ? -0.768 -4.402 5.492 1 87.88 367 GLN A CA 1
ATOM 2882 C C . GLN A 1 367 ? -0.81 -3.311 6.559 1 87.88 367 GLN A C 1
ATOM 2884 O O . GLN A 1 367 ? -1.232 -3.557 7.691 1 87.88 367 GLN A O 1
ATOM 2889 N N . GLN A 1 368 ? -0.319 -2.158 6.25 1 91.12 368 GLN A N 1
ATOM 2890 C CA . GLN A 1 368 ? -0.326 -1.051 7.203 1 91.12 368 GLN A CA 1
ATOM 2891 C C . GLN A 1 368 ? -1.751 -0.667 7.59 1 91.12 368 GLN A C 1
ATOM 2893 O O . GLN A 1 368 ? -2.037 -0.424 8.766 1 91.12 368 GLN A O 1
ATOM 2898 N N . LEU A 1 369 ? -2.6 -0.604 6.621 1 93.94 369 LEU A N 1
ATOM 2899 C CA . LEU A 1 369 ? -3.996 -0.28 6.891 1 93.94 369 LEU A CA 1
ATOM 2900 C C . LEU A 1 369 ? -4.645 -1.354 7.758 1 93.94 369 LEU A C 1
ATOM 2902 O O . LEU A 1 369 ? -5.395 -1.039 8.688 1 93.94 369 LEU A O 1
ATOM 2906 N N . TYR A 1 370 ? -4.367 -2.619 7.453 1 93.31 370 TYR A N 1
ATOM 2907 C CA . TYR A 1 370 ? -4.91 -3.721 8.242 1 93.31 370 TYR A CA 1
ATOM 2908 C C . TYR A 1 370 ? -4.441 -3.643 9.688 1 93.31 370 TYR A C 1
ATOM 2910 O O . TYR A 1 370 ? -5.238 -3.799 10.617 1 93.31 370 TYR A O 1
ATOM 2918 N N . ASN A 1 371 ? -3.139 -3.469 9.836 1 91.94 371 ASN A N 1
ATOM 2919 C CA . ASN A 1 371 ? -2.582 -3.346 11.18 1 91.94 371 ASN A CA 1
ATOM 2920 C C . ASN A 1 371 ? -3.191 -2.168 11.938 1 91.94 371 ASN A C 1
ATOM 2922 O O . ASN A 1 371 ? -3.455 -2.264 13.141 1 91.94 371 ASN A O 1
ATOM 2926 N N . TYR A 1 372 ? -3.4 -1.059 11.289 1 93.69 372 TYR A N 1
ATOM 2927 C CA . TYR A 1 372 ? -4.008 0.119 11.898 1 93.69 372 TYR A CA 1
ATOM 2928 C C . TYR A 1 372 ? -5.426 -0.181 12.367 1 93.69 372 TYR A C 1
ATOM 2930 O O . TYR A 1 372 ? -5.777 0.092 13.516 1 93.69 372 TYR A O 1
ATOM 2938 N N . TYR A 1 373 ? -6.25 -0.776 11.492 1 92.75 373 TYR A N 1
ATOM 2939 C CA . TYR A 1 373 ? -7.668 -0.983 11.773 1 92.75 373 TYR A CA 1
ATOM 2940 C C . TYR A 1 373 ? -7.863 -2.102 12.789 1 92.75 373 TYR A C 1
ATOM 2942 O O . TYR A 1 373 ? -8.75 -2.025 13.641 1 92.75 373 TYR A O 1
ATOM 2950 N N . ILE A 1 374 ? -7.102 -3.123 12.641 1 90.94 374 ILE A N 1
ATOM 2951 C CA . ILE A 1 374 ? -7.371 -4.34 13.398 1 90.94 374 ILE A CA 1
ATOM 2952 C C . ILE A 1 374 ? -6.5 -4.367 14.656 1 90.94 374 ILE A C 1
ATOM 2954 O O . ILE A 1 374 ? -6.992 -4.641 15.75 1 90.94 374 ILE A O 1
ATOM 2958 N N . ASN A 1 375 ? -5.246 -4.016 14.5 1 85.31 375 ASN A N 1
ATOM 2959 C CA . ASN A 1 375 ? -4.309 -4.168 15.609 1 85.31 375 ASN A CA 1
ATOM 2960 C C . ASN A 1 375 ? -4.027 -2.836 16.297 1 85.31 375 ASN A C 1
ATOM 2962 O O . ASN A 1 375 ? -3.414 -2.799 17.359 1 85.31 375 ASN A O 1
ATOM 2966 N N . GLN A 1 376 ? -4.445 -1.69 15.766 1 86 376 GLN A N 1
ATOM 2967 C CA . GLN A 1 376 ? -4.246 -0.345 16.297 1 86 376 GLN A CA 1
ATOM 2968 C C . GLN A 1 376 ? -2.766 -0.068 16.547 1 86 376 GLN A C 1
ATOM 2970 O O . GLN A 1 376 ? -2.393 0.403 17.625 1 86 376 GLN A O 1
ATOM 2975 N N . ASN A 1 377 ? -2.012 -0.498 15.633 1 86.88 377 ASN A N 1
ATOM 2976 C CA . ASN A 1 377 ? -0.565 -0.321 15.695 1 86.88 377 ASN A CA 1
ATOM 2977 C C . ASN A 1 377 ? 0.027 -0.03 14.32 1 86.88 377 ASN A C 1
ATOM 2979 O O . ASN A 1 377 ? -0.703 0.051 13.328 1 86.88 377 ASN A O 1
ATOM 2983 N N . GLY A 1 378 ? 1.314 0.297 14.344 1 90.12 378 GLY A N 1
ATOM 2984 C CA . GLY A 1 378 ? 2.016 0.539 13.094 1 90.12 378 GLY A CA 1
ATOM 2985 C C . GLY A 1 378 ? 2.24 2.012 12.812 1 90.12 378 GLY A C 1
ATOM 2986 O O . GLY A 1 378 ? 1.792 2.871 13.57 1 90.12 378 GLY A O 1
ATOM 2987 N N . PRO A 1 379 ? 2.861 2.207 11.68 1 91.75 379 PRO A N 1
ATOM 2988 C CA . PRO A 1 379 ? 3.307 3.568 11.375 1 91.75 379 PRO A CA 1
ATOM 2989 C C . PRO A 1 379 ? 2.145 4.535 11.148 1 91.75 379 PRO A C 1
ATOM 2991 O O . PRO A 1 379 ? 2.316 5.75 11.266 1 91.75 379 PRO A O 1
ATOM 2994 N N . LEU A 1 380 ? 0.953 4.031 10.891 1 93.94 380 LEU A N 1
ATOM 2995 C CA . LEU A 1 380 ? -0.194 4.891 10.617 1 93.94 380 LEU A CA 1
ATOM 2996 C C . LEU A 1 380 ? -0.761 5.465 11.914 1 93.94 380 LEU A C 1
ATOM 2998 O O . LEU A 1 380 ? -1.561 6.402 11.883 1 93.94 380 LEU A O 1
ATOM 3002 N N . THR A 1 381 ? -0.335 4.961 13.109 1 94 381 THR A N 1
ATOM 3003 C CA . THR A 1 381 ? -0.914 5.352 14.391 1 94 381 THR A CA 1
ATOM 3004 C C . THR A 1 381 ? -0.101 6.473 15.031 1 94 381 THR A C 1
ATOM 3006 O O . THR A 1 381 ? -0.445 6.957 16.109 1 94 381 THR A O 1
ATOM 3009 N N . GLN A 1 382 ? 0.914 6.918 14.406 1 90.5 382 GLN A N 1
ATOM 3010 C CA . GLN A 1 382 ? 1.779 7.879 15.078 1 90.5 382 GLN A CA 1
ATOM 3011 C C . GLN A 1 382 ? 2.486 8.781 14.07 1 90.5 382 GLN A C 1
ATOM 3013 O O . GLN A 1 382 ? 2.355 8.594 12.859 1 90.5 382 GLN A O 1
ATOM 3018 N N . LEU A 1 383 ? 3.098 9.734 14.562 1 92.12 383 LEU A N 1
ATOM 3019 C CA . LEU A 1 383 ? 3.955 10.672 13.852 1 92.12 383 LEU A CA 1
ATOM 3020 C C . LEU A 1 383 ? 5.227 10.953 14.641 1 92.12 383 LEU A C 1
ATOM 3022 O O . LEU A 1 383 ? 5.227 11.773 15.562 1 92.12 383 LEU A O 1
ATOM 3026 N N . PRO A 1 384 ? 6.297 10.359 14.266 1 92.31 384 PRO A N 1
ATOM 3027 C CA . PRO A 1 384 ? 7.516 10.453 15.07 1 92.31 384 PRO A CA 1
ATOM 3028 C C . PRO A 1 384 ? 8.156 11.836 15.016 1 92.31 384 PRO A C 1
ATOM 3030 O O . PRO A 1 384 ? 8.719 12.219 13.984 1 92.31 384 PRO A O 1
ATOM 3033 N N . ASN A 1 385 ? 8.148 12.531 16.141 1 94.94 385 ASN A N 1
ATOM 3034 C CA . ASN A 1 385 ? 8.672 13.883 16.281 1 94.94 385 ASN A CA 1
ATOM 3035 C C . ASN A 1 385 ? 9.211 14.141 17.688 1 94.94 385 ASN A C 1
ATOM 3037 O O . ASN A 1 385 ? 8.688 13.594 18.672 1 94.94 385 ASN A O 1
ATOM 3041 N N . SER A 1 386 ? 10.219 14.891 17.766 1 96.88 386 SER A N 1
ATOM 3042 C CA . SER A 1 386 ? 10.75 15.383 19.031 1 96.88 386 SER A CA 1
ATOM 3043 C C . SER A 1 386 ? 11.094 16.875 18.953 1 96.88 386 SER A C 1
ATOM 3045 O O . SER A 1 386 ? 11.195 17.422 17.844 1 96.88 386 SER A O 1
ATOM 3047 N N . ILE A 1 387 ? 11.195 17.469 20.078 1 96.19 387 ILE A N 1
ATOM 3048 C CA . ILE A 1 387 ? 11.484 18.906 20.125 1 96.19 387 ILE A CA 1
ATOM 3049 C C . ILE A 1 387 ? 12.492 19.188 21.234 1 96.19 387 ILE A C 1
ATOM 3051 O O . ILE A 1 387 ? 12.508 18.5 22.25 1 96.19 387 ILE A O 1
ATOM 3055 N N . THR A 1 388 ? 13.312 20.141 21.016 1 97 388 THR A N 1
ATOM 3056 C CA . THR A 1 388 ? 14.242 20.688 22 1 97 388 THR A CA 1
ATOM 3057 C C . THR A 1 388 ? 14.188 22.219 22 1 97 388 THR A C 1
ATOM 3059 O O . THR A 1 388 ? 14.344 22.844 20.953 1 97 388 THR A O 1
ATOM 3062 N N . PHE A 1 389 ? 14 22.797 23.156 1 97.06 389 PHE A N 1
ATOM 3063 C CA . PHE A 1 389 ? 13.906 24.25 23.297 1 97.06 389 PHE A CA 1
ATOM 3064 C C . PHE A 1 389 ? 15.25 24.844 23.672 1 97.06 389 PHE A C 1
ATOM 3066 O O . PHE A 1 389 ? 15.984 24.281 24.484 1 97.0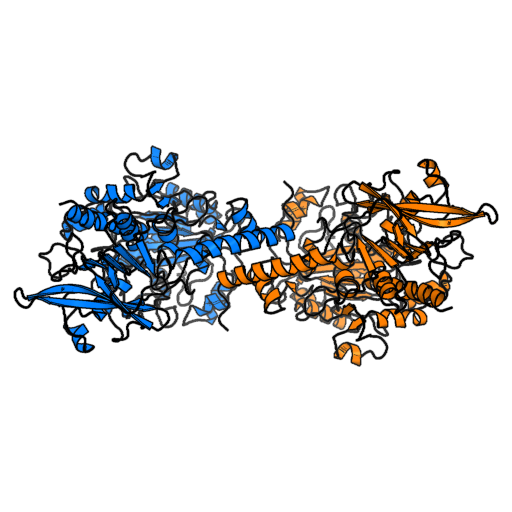6 389 PHE A O 1
ATOM 3073 N N . PHE A 1 390 ? 15.547 26.031 23.062 1 93.56 390 PHE A N 1
ATOM 3074 C CA . PHE A 1 390 ? 16.797 26.734 23.312 1 93.56 390 PHE A CA 1
ATOM 3075 C C . PHE A 1 390 ? 16.531 28.219 23.547 1 93.56 390 PHE A C 1
ATOM 3077 O O . PHE A 1 390 ? 15.555 28.781 23.047 1 93.56 390 PHE A O 1
ATOM 3084 N N . SER A 1 391 ? 17.453 28.766 24.359 1 93.75 391 SER A N 1
ATOM 3085 C CA . SER A 1 391 ? 17.578 30.219 24.438 1 93.75 391 SER A CA 1
ATOM 3086 C C . SER A 1 391 ? 18.844 30.703 23.734 1 93.75 391 SER A C 1
ATOM 3088 O O . SER A 1 391 ? 19.953 30.547 24.25 1 93.75 391 SER A O 1
ATOM 3090 N N . THR A 1 392 ? 18.609 31.359 22.625 1 90.62 392 THR A N 1
ATOM 3091 C CA . THR A 1 392 ? 19.75 31.828 21.844 1 90.62 392 THR A CA 1
ATOM 3092 C C . THR A 1 392 ? 20.375 33.062 22.484 1 90.62 392 THR A C 1
ATOM 3094 O O . THR A 1 392 ? 19.828 33.625 23.438 1 90.62 392 THR A O 1
ATOM 3097 N N . LYS A 1 393 ? 21.516 33.5 21.906 1 87.44 393 LYS A N 1
ATOM 3098 C CA . LYS A 1 393 ? 22.25 34.656 22.422 1 87.44 393 LYS A CA 1
ATOM 3099 C C . LYS A 1 393 ? 21.422 35.938 22.297 1 87.44 393 LYS A C 1
ATOM 3101 O O . LYS A 1 393 ? 21.594 36.875 23.078 1 87.44 393 LYS A O 1
ATOM 3106 N N . THR A 1 394 ? 20.516 35.844 21.375 1 86.56 394 THR A N 1
ATOM 3107 C CA . THR A 1 394 ? 19.75 37.031 21.094 1 86.56 394 THR A CA 1
ATOM 3108 C C . THR A 1 394 ? 18.469 37.062 21.922 1 86.56 394 THR A C 1
ATOM 3110 O O . THR A 1 394 ? 17.703 38.031 21.859 1 86.56 394 THR A O 1
ATOM 3113 N N . ASN A 1 395 ? 18.344 36.062 22.719 1 89.44 395 ASN A N 1
ATOM 3114 C CA . ASN A 1 395 ? 17.141 36 23.562 1 89.44 395 ASN A CA 1
ATOM 3115 C C . ASN A 1 395 ? 17.219 37 24.719 1 89.44 395 ASN A C 1
ATOM 3117 O O . ASN A 1 395 ? 18.281 37.125 25.344 1 89.44 395 ASN A O 1
ATOM 3121 N N . ASP A 1 396 ? 16.172 37.656 24.984 1 86.44 396 ASP A N 1
ATOM 3122 C CA . ASP A 1 396 ? 16.156 38.688 26.016 1 86.44 396 ASP A CA 1
ATOM 3123 C C . ASP A 1 396 ? 15.766 38.125 27.375 1 86.44 396 ASP A C 1
ATOM 3125 O O . ASP A 1 396 ? 15.922 38.781 28.406 1 86.44 396 ASP A O 1
ATOM 3129 N N . ASN A 1 397 ? 15.25 36.875 27.422 1 91.19 397 ASN A N 1
ATOM 3130 C CA . ASN A 1 397 ? 14.844 36.188 28.641 1 91.19 397 ASN A CA 1
ATOM 3131 C C . ASN A 1 397 ? 15.219 34.719 28.594 1 91.19 397 ASN A C 1
ATOM 3133 O O . ASN A 1 397 ? 14.531 33.906 27.953 1 91.19 397 ASN A O 1
ATOM 3137 N N . PRO A 1 398 ? 16.125 34.375 29.375 1 88.94 398 PRO A N 1
ATOM 3138 C CA . PRO A 1 398 ? 16.625 33 29.281 1 88.94 398 PRO A CA 1
ATOM 3139 C C . PRO A 1 398 ? 15.594 31.953 29.688 1 88.94 398 PRO A C 1
ATOM 3141 O O . PRO A 1 398 ? 15.719 30.781 29.328 1 88.94 398 PRO A O 1
ATOM 3144 N N . GLU A 1 399 ? 14.625 32.344 30.438 1 92.56 399 GLU A N 1
ATOM 3145 C CA . GLU A 1 399 ? 13.602 31.422 30.906 1 92.56 399 GLU A CA 1
ATOM 3146 C C . GLU A 1 399 ? 12.469 31.281 29.875 1 92.56 399 GLU A C 1
ATOM 3148 O O . GLU A 1 399 ? 11.578 30.453 30.031 1 92.56 399 GLU A O 1
ATOM 3153 N N . TRP A 1 400 ? 12.602 32.094 28.906 1 95.94 400 TRP A N 1
ATOM 3154 C CA . TRP A 1 400 ? 11.617 32.156 27.828 1 95.94 400 TRP A CA 1
ATOM 3155 C C . TRP A 1 400 ? 12.266 31.828 26.484 1 95.94 400 TRP A C 1
ATOM 3157 O O . TRP A 1 400 ? 12.594 32.719 25.719 1 95.94 400 TRP A O 1
ATOM 3167 N N . PRO A 1 401 ? 12.422 30.453 26.297 1 96.5 401 PRO A N 1
ATOM 3168 C CA . PRO A 1 401 ? 13.172 30.062 25.094 1 96.5 401 PRO A CA 1
ATOM 3169 C C . PRO A 1 401 ? 12.586 30.656 23.812 1 96.5 401 PRO A C 1
ATOM 3171 O O . PRO A 1 401 ? 11.359 30.703 23.672 1 96.5 401 PRO A O 1
ATOM 3174 N N . ASN A 1 402 ? 13.484 31.047 22.875 1 96.06 402 ASN A N 1
ATOM 3175 C CA . ASN A 1 402 ? 13.031 31.703 21.656 1 96.06 402 ASN A CA 1
ATOM 3176 C C . ASN A 1 402 ? 13.242 30.828 20.438 1 96.06 402 ASN A C 1
ATOM 3178 O O . ASN A 1 402 ? 12.867 31.219 19.312 1 96.06 402 ASN A O 1
ATOM 3182 N N . ALA A 1 403 ? 13.844 29.672 20.609 1 96 403 ALA A N 1
ATOM 3183 C CA . ALA A 1 403 ? 14.18 28.844 19.453 1 96 403 ALA A CA 1
ATOM 3184 C C . ALA A 1 403 ? 14.078 27.359 19.797 1 96 403 ALA A C 1
ATOM 3186 O O . ALA A 1 403 ? 14.023 26.984 20.969 1 96 403 ALA A O 1
ATOM 3187 N N . VAL A 1 404 ? 13.969 26.547 18.703 1 97.56 404 VAL A N 1
ATOM 3188 C CA . VAL A 1 404 ? 13.82 25.125 18.938 1 97.56 404 VAL A CA 1
ATOM 3189 C C . VAL A 1 404 ? 14.547 24.328 17.844 1 97.56 404 VAL A C 1
ATOM 3191 O O . VAL A 1 404 ? 14.836 24.875 16.781 1 97.56 404 VAL A O 1
ATOM 3194 N N . ILE A 1 405 ? 14.898 23.094 18.172 1 97.75 405 ILE A N 1
ATOM 3195 C CA . ILE A 1 405 ? 15.234 22.047 17.203 1 97.75 405 ILE A CA 1
ATOM 3196 C C . ILE A 1 405 ? 14.156 20.969 17.203 1 97.75 405 ILE A C 1
ATOM 3198 O O . ILE A 1 405 ? 13.812 20.422 18.25 1 97.75 405 ILE A O 1
ATOM 3202 N N . ASP A 1 406 ? 13.586 20.734 16.062 1 97.31 406 ASP A N 1
ATOM 3203 C CA . ASP A 1 406 ? 12.609 19.656 15.859 1 97.31 406 ASP A CA 1
ATOM 3204 C C . ASP A 1 406 ? 13.211 18.531 15.023 1 97.31 406 ASP A C 1
ATOM 3206 O O . ASP A 1 406 ? 13.938 18.781 14.055 1 97.31 406 ASP A O 1
ATOM 3210 N N . VAL A 1 407 ? 12.953 17.266 15.445 1 97.5 407 VAL A N 1
ATOM 3211 C CA . VAL A 1 407 ? 13.453 16.109 14.711 1 97.5 407 VAL A CA 1
ATOM 3212 C C . VAL A 1 407 ? 12.281 15.234 14.266 1 97.5 407 VAL A C 1
ATOM 3214 O O . VAL A 1 407 ? 11.422 14.867 15.07 1 97.5 407 VAL A O 1
ATOM 3217 N N . ASN A 1 408 ? 12.273 14.945 12.977 1 95.06 408 ASN A N 1
ATOM 3218 C CA . ASN A 1 408 ? 11.289 14.055 12.383 1 95.06 408 ASN A CA 1
ATOM 3219 C C . ASN A 1 408 ? 11.953 12.859 11.703 1 95.06 408 ASN A C 1
ATOM 3221 O O . ASN A 1 408 ? 12.93 13.023 10.977 1 95.06 408 ASN A O 1
ATOM 3225 N N . ALA A 1 409 ? 11.383 11.641 11.844 1 91.5 409 ALA A N 1
ATOM 3226 C CA . ALA A 1 409 ? 12.031 10.438 11.336 1 91.5 409 ALA A CA 1
ATOM 3227 C C . ALA A 1 409 ? 11.125 9.695 10.367 1 91.5 409 ALA A C 1
ATOM 3229 O O . ALA A 1 409 ? 11.359 8.523 10.055 1 91.5 409 ALA A O 1
ATOM 3230 N N . TYR A 1 410 ? 10.109 10.258 9.781 1 81.62 410 TYR A N 1
ATOM 3231 C CA . TYR A 1 410 ? 9.133 9.508 9 1 81.62 410 TYR A CA 1
ATOM 3232 C C . TYR A 1 410 ? 9.148 9.953 7.539 1 81.62 410 TYR A C 1
ATOM 3234 O O . TYR A 1 410 ? 8.336 9.484 6.734 1 81.62 410 TYR A O 1
ATOM 3242 N N . MET A 1 411 ? 10.062 10.75 7.102 1 83.56 411 MET A N 1
ATOM 3243 C CA . MET A 1 411 ? 10.016 11.32 5.758 1 83.56 411 MET A CA 1
ATOM 3244 C C . MET A 1 411 ? 10.617 10.359 4.738 1 83.56 411 MET A C 1
ATOM 3246 O O . MET A 1 411 ? 11.625 9.711 5.008 1 83.56 411 MET A O 1
ATOM 3250 N N . VAL A 1 412 ? 9.898 10.219 3.592 1 83.94 412 VAL A N 1
ATOM 3251 C CA . VAL A 1 412 ? 10.367 9.43 2.459 1 83.94 412 VAL A CA 1
ATOM 3252 C C . VAL A 1 412 ? 10.234 10.242 1.172 1 83.94 412 VAL A C 1
ATOM 3254 O O . VAL A 1 412 ? 9.219 10.898 0.946 1 83.94 412 VAL A O 1
ATOM 3257 N N . LEU A 1 413 ? 11.289 10.25 0.39 1 84.25 413 LEU A N 1
ATOM 3258 C CA . LEU A 1 413 ? 11.18 10.836 -0.941 1 84.25 413 LEU A CA 1
ATOM 3259 C C . LEU A 1 413 ? 10.5 9.867 -1.903 1 84.25 413 LEU A C 1
ATOM 3261 O O . LEU A 1 413 ? 11.148 8.977 -2.463 1 84.25 413 LEU A O 1
ATOM 3265 N N . ARG A 1 414 ? 9.328 10.062 -2.189 1 74.56 414 ARG A N 1
ATOM 3266 C CA . ARG A 1 414 ? 8.555 9.07 -2.928 1 74.56 414 ARG A CA 1
ATOM 3267 C C . ARG A 1 414 ? 8.523 9.398 -4.418 1 74.56 414 ARG A C 1
ATOM 3269 O O . ARG A 1 414 ? 8.43 8.492 -5.254 1 74.56 414 ARG A O 1
ATOM 3276 N N . ASN A 1 415 ? 8.508 10.703 -4.727 1 78.12 415 ASN A N 1
ATOM 3277 C CA . ASN A 1 415 ? 8.367 11.148 -6.105 1 78.12 415 ASN A CA 1
ATOM 3278 C C . ASN A 1 415 ? 9.289 12.328 -6.414 1 78.12 415 ASN A C 1
ATOM 3280 O O . ASN A 1 415 ? 9.062 13.438 -5.934 1 78.12 415 ASN A O 1
ATOM 3284 N N . LEU A 1 416 ? 10.164 12.078 -7.25 1 84.75 416 LEU A N 1
ATOM 3285 C CA . LEU A 1 416 ? 11.172 13.086 -7.578 1 84.75 416 LEU A CA 1
ATOM 3286 C C . LEU A 1 416 ? 10.547 14.266 -8.32 1 84.75 416 LEU A C 1
ATOM 3288 O O . LEU A 1 416 ? 10.828 15.422 -8.008 1 84.75 416 LEU A O 1
ATOM 3292 N N . THR A 1 417 ? 9.641 13.945 -9.203 1 84.88 417 THR A N 1
ATOM 3293 C CA . THR A 1 417 ? 9.008 14.977 -10.016 1 84.88 417 THR A CA 1
ATOM 3294 C C . THR A 1 417 ? 8.164 15.906 -9.148 1 84.88 417 THR A C 1
ATOM 3296 O O . THR A 1 417 ? 8.242 17.125 -9.266 1 84.88 417 THR A O 1
ATOM 3299 N N . ASP A 1 418 ? 7.43 15.352 -8.297 1 84.56 418 ASP A N 1
ATOM 3300 C CA . ASP A 1 418 ? 6.582 16.141 -7.406 1 84.56 418 ASP A CA 1
ATOM 3301 C C . ASP A 1 418 ? 7.422 17 -6.473 1 84.56 418 ASP A C 1
ATOM 3303 O O . ASP A 1 418 ? 7.09 18.172 -6.23 1 84.56 418 ASP A O 1
ATOM 3307 N N . THR A 1 419 ? 8.484 16.438 -5.977 1 90 419 THR A N 1
ATOM 3308 C CA . THR A 1 419 ? 9.352 17.156 -5.055 1 90 419 THR A CA 1
ATOM 3309 C C . THR A 1 419 ? 10.016 18.344 -5.754 1 90 419 THR A C 1
ATOM 3311 O O . THR A 1 419 ? 10.023 19.453 -5.23 1 90 419 THR A O 1
ATOM 3314 N N . VAL A 1 420 ? 10.453 18.172 -6.91 1 92.31 420 VAL A N 1
ATOM 3315 C CA . VAL A 1 420 ? 11.195 19.188 -7.648 1 92.31 420 VAL A CA 1
ATOM 3316 C C . VAL A 1 420 ? 10.242 20.281 -8.125 1 92.31 420 VAL A C 1
ATOM 3318 O O . VAL A 1 420 ? 10.617 21.453 -8.219 1 92.31 420 VAL A O 1
ATOM 3321 N N . SER A 1 421 ? 9 19.938 -8.312 1 91.12 421 SER A N 1
ATOM 3322 C CA . SER A 1 421 ? 8.016 20.875 -8.828 1 91.12 421 SER A CA 1
ATOM 3323 C C . SER A 1 421 ? 7.707 21.969 -7.809 1 91.12 421 SER A C 1
ATOM 3325 O O . SER A 1 421 ? 7.145 23.016 -8.156 1 91.12 421 SER A O 1
ATOM 3327 N N . SER A 1 422 ? 8.039 21.766 -6.559 1 91.31 422 SER A N 1
ATOM 3328 C CA . SER A 1 422 ? 7.793 22.75 -5.516 1 91.31 422 SER A CA 1
ATOM 3329 C C . SER A 1 422 ? 8.758 23.938 -5.633 1 91.31 422 SER A C 1
ATOM 3331 O O . SER A 1 422 ? 8.531 24.984 -5.027 1 91.31 422 SER A O 1
ATOM 3333 N N . TYR A 1 423 ? 9.773 23.75 -6.426 1 94.31 423 TYR A N 1
ATOM 3334 C CA . TYR A 1 423 ? 10.781 24.797 -6.59 1 94.31 423 TYR A CA 1
ATOM 3335 C C . TYR A 1 423 ? 10.531 25.594 -7.867 1 94.31 423 TYR A C 1
ATOM 3337 O O . TYR A 1 423 ? 9.805 25.156 -8.758 1 94.31 423 TYR A O 1
ATOM 3345 N N . GLY A 1 424 ? 11.031 26.812 -7.875 1 94.38 424 GLY A N 1
ATOM 3346 C CA . GLY A 1 424 ? 10.82 27.688 -9.008 1 94.38 424 GLY A CA 1
ATOM 3347 C C . GLY A 1 424 ? 12.094 27.969 -9.797 1 94.38 424 GLY A C 1
ATOM 3348 O O . GLY A 1 424 ? 12.039 28.406 -10.938 1 94.38 424 GLY A O 1
ATOM 3349 N N . THR A 1 425 ? 13.234 27.672 -9.195 1 91.62 425 THR A N 1
ATOM 3350 C CA . THR A 1 425 ? 14.516 27.906 -9.844 1 91.62 425 THR A CA 1
ATOM 3351 C C . THR A 1 425 ? 15.461 26.734 -9.602 1 91.62 425 THR A C 1
ATOM 3353 O O . THR A 1 425 ? 15.203 25.875 -8.75 1 91.62 425 THR A O 1
ATOM 3356 N N . ASN A 1 426 ? 16.516 26.609 -10.453 1 94.62 426 ASN A N 1
ATOM 3357 C CA . ASN A 1 426 ? 17.562 25.594 -10.297 1 94.62 426 ASN A CA 1
ATOM 3358 C C . ASN A 1 426 ? 16.969 24.188 -10.32 1 94.62 426 ASN A C 1
ATOM 3360 O O . ASN A 1 426 ? 17.328 23.359 -9.492 1 94.62 426 ASN A O 1
ATOM 3364 N N . LEU A 1 427 ? 16.062 23.953 -11.188 1 94.62 427 LEU A N 1
ATOM 3365 C CA . LEU A 1 427 ? 15.297 22.719 -11.203 1 94.62 427 LEU A CA 1
ATOM 3366 C C . LEU A 1 427 ? 16.203 21.516 -11.438 1 94.62 427 LEU A C 1
ATOM 3368 O O . LEU A 1 427 ? 16.031 20.453 -10.828 1 94.62 427 LEU A O 1
ATOM 3372 N N . VAL A 1 428 ? 17.203 21.625 -12.281 1 94.38 428 VAL A N 1
ATOM 3373 C CA . VAL A 1 428 ? 18.141 20.547 -12.555 1 94.38 428 VAL A CA 1
ATOM 3374 C C . VAL A 1 428 ? 18.953 20.234 -11.305 1 94.38 428 VAL A C 1
ATOM 3376 O O . VAL A 1 428 ? 19.188 19.078 -10.977 1 94.38 428 VAL A O 1
ATOM 3379 N N . GLU A 1 429 ? 19.422 21.281 -10.641 1 95.25 429 GLU A N 1
ATOM 3380 C CA . GLU A 1 429 ? 20.188 21.109 -9.414 1 95.25 429 GLU A CA 1
ATOM 3381 C C . GLU A 1 429 ? 19.359 20.438 -8.328 1 95.25 429 GLU A C 1
ATOM 3383 O O . GLU A 1 429 ? 19.859 19.625 -7.566 1 95.25 429 GLU A O 1
ATOM 3388 N N . TRP A 1 430 ? 18.125 20.812 -8.266 1 96.38 430 TRP A N 1
ATOM 3389 C CA . TRP A 1 430 ? 17.25 20.203 -7.277 1 96.38 430 TRP A CA 1
ATOM 3390 C C . TRP A 1 430 ? 17.016 18.719 -7.586 1 96.38 430 TRP A C 1
ATOM 3392 O O . TRP A 1 430 ? 16.953 17.891 -6.676 1 96.38 430 TRP A O 1
ATOM 3402 N N . GLU A 1 431 ? 16.844 18.422 -8.812 1 93.12 431 GLU A N 1
ATOM 3403 C CA . GLU A 1 431 ? 16.734 17.031 -9.219 1 93.12 431 GLU A CA 1
ATOM 3404 C C . GLU A 1 431 ? 17.953 16.219 -8.797 1 93.12 431 GLU A C 1
ATOM 3406 O O . GLU A 1 431 ? 17.828 15.117 -8.273 1 93.12 431 GLU A O 1
ATOM 3411 N N . ASN A 1 432 ? 19.109 16.75 -9.055 1 92.69 432 ASN A N 1
ATOM 3412 C CA . ASN A 1 432 ? 20.375 16.109 -8.672 1 92.69 432 ASN A CA 1
ATOM 3413 C C . ASN A 1 432 ? 20.484 15.961 -7.156 1 92.69 432 ASN A C 1
ATOM 3415 O O . ASN A 1 432 ? 21.031 14.977 -6.66 1 92.69 432 ASN A O 1
ATOM 3419 N N . PHE A 1 433 ? 20.016 16.938 -6.473 1 94.94 433 PHE A N 1
ATOM 3420 C CA . PHE A 1 433 ? 20.078 16.953 -5.016 1 94.94 433 PHE A CA 1
ATOM 3421 C C . PHE A 1 433 ? 19.234 15.828 -4.426 1 94.94 433 PHE A C 1
ATOM 3423 O O . PHE A 1 433 ? 19.688 15.125 -3.514 1 94.94 433 PHE A O 1
ATOM 3430 N N . TRP A 1 434 ? 18.031 15.594 -5.039 1 93.31 434 TRP A N 1
ATOM 3431 C CA . TRP A 1 434 ? 17.062 14.688 -4.438 1 93.31 434 TRP A CA 1
ATOM 3432 C C . TRP A 1 434 ? 17.203 13.273 -5.004 1 93.31 434 TRP A C 1
ATOM 3434 O O . TRP A 1 434 ? 16.906 12.297 -4.328 1 93.31 434 TRP A O 1
ATOM 3444 N N . SER A 1 435 ? 17.688 13.109 -6.168 1 88 435 SER A N 1
ATOM 3445 C CA . SER A 1 435 ? 17.672 11.867 -6.934 1 88 435 SER A CA 1
ATOM 3446 C C . SER A 1 435 ? 18.359 10.742 -6.164 1 88 435 SER A C 1
ATOM 3448 O O . SER A 1 435 ? 17.859 9.609 -6.137 1 88 435 SER A O 1
ATOM 3450 N N . PRO A 1 436 ? 19.516 11.031 -5.469 1 85 436 PRO A N 1
ATOM 3451 C CA . PRO A 1 436 ? 20.172 9.93 -4.766 1 85 436 PRO A CA 1
ATOM 3452 C C . PRO A 1 436 ? 19.344 9.367 -3.617 1 85 436 PRO A C 1
ATOM 3454 O O . PRO A 1 436 ? 19.641 8.289 -3.102 1 85 436 PRO A O 1
ATOM 3457 N N . TYR A 1 437 ? 18.328 10.078 -3.268 1 86.06 437 TYR A N 1
ATOM 3458 C CA . TYR A 1 437 ? 17.594 9.703 -2.066 1 86.06 437 TYR A CA 1
ATOM 3459 C C . TYR A 1 437 ? 16.188 9.242 -2.416 1 86.06 437 TYR A C 1
ATOM 3461 O O . TYR A 1 437 ? 15.352 9.023 -1.528 1 86.06 437 TYR A O 1
ATOM 3469 N N . LEU A 1 438 ? 15.922 9.109 -3.635 1 81.5 438 LEU A N 1
ATOM 3470 C CA . LEU A 1 438 ? 14.617 8.641 -4.09 1 81.5 438 LEU A CA 1
ATOM 3471 C C . LEU A 1 438 ? 14.281 7.285 -3.469 1 81.5 438 LEU A C 1
ATOM 3473 O O . LEU A 1 438 ? 15.086 6.352 -3.525 1 81.5 438 LEU A O 1
ATOM 3477 N N . GLY A 1 439 ? 13.125 7.242 -2.82 1 75.69 439 GLY A N 1
ATOM 3478 C CA . GLY A 1 439 ? 12.641 6.012 -2.213 1 75.69 439 GLY A CA 1
ATOM 3479 C C . GLY A 1 439 ? 13.227 5.758 -0.836 1 75.69 439 GLY A C 1
ATOM 3480 O O . GLY A 1 439 ? 12.859 4.785 -0.172 1 75.69 439 GLY A O 1
ATOM 3481 N N . LYS A 1 440 ? 14.094 6.574 -0.368 1 80.81 440 LYS A N 1
ATOM 3482 C CA . LYS A 1 440 ? 14.766 6.363 0.913 1 80.81 440 LYS A CA 1
ATOM 3483 C C . LYS A 1 440 ? 14.125 7.203 2.012 1 80.81 440 LYS A C 1
ATOM 3485 O O . LYS A 1 440 ? 13.648 8.312 1.755 1 80.81 440 LYS A O 1
ATOM 3490 N N . GLN A 1 441 ? 14.125 6.641 3.191 1 86.88 441 GLN A N 1
ATOM 3491 C CA . GLN A 1 441 ? 13.773 7.398 4.391 1 86.88 441 GLN A CA 1
ATOM 3492 C C . GLN A 1 441 ? 14.953 8.242 4.867 1 86.88 441 GLN A C 1
ATOM 3494 O O . GLN A 1 441 ? 16.109 7.824 4.758 1 86.88 441 GLN A O 1
ATOM 3499 N N . TYR A 1 442 ? 14.641 9.422 5.297 1 91.62 442 TYR A N 1
ATOM 3500 C CA . TYR A 1 442 ? 15.68 10.297 5.824 1 91.62 442 TYR A CA 1
ATOM 3501 C C . TYR A 1 442 ? 15.188 11.039 7.062 1 91.62 442 TYR A C 1
ATOM 3503 O O . TYR A 1 442 ? 13.992 11.008 7.383 1 91.62 442 TYR A O 1
ATOM 3511 N N . LEU A 1 443 ? 16.109 11.562 7.82 1 95.19 443 LEU A N 1
ATOM 3512 C CA . LEU A 1 443 ? 15.828 12.344 9.016 1 95.19 443 LEU A CA 1
ATOM 3513 C C . LEU A 1 443 ? 15.727 13.828 8.68 1 95.19 443 LEU A C 1
ATOM 3515 O O . LEU A 1 443 ? 16.578 14.367 7.961 1 95.19 443 LEU A O 1
ATOM 3519 N N . LEU A 1 444 ? 14.656 14.391 9.125 1 96.25 444 LEU A N 1
ATOM 3520 C CA . LEU A 1 444 ? 14.453 15.828 8.992 1 96.25 444 LEU A CA 1
ATOM 3521 C C . LEU A 1 444 ? 14.688 16.531 10.32 1 96.25 444 LEU A C 1
ATOM 3523 O O . LEU A 1 444 ? 13.969 16.297 11.289 1 96.25 444 LEU A O 1
ATOM 3527 N N . ILE A 1 445 ? 15.68 17.328 10.383 1 97.94 445 ILE A N 1
ATOM 3528 C CA . ILE A 1 445 ? 15.961 18.125 11.578 1 97.94 445 ILE A CA 1
ATOM 3529 C C . ILE A 1 445 ? 15.766 19.609 11.266 1 97.94 445 ILE A C 1
ATOM 3531 O O . ILE A 1 445 ? 16.312 20.125 10.281 1 97.94 445 ILE A O 1
ATOM 3535 N N . THR A 1 446 ? 15.039 20.234 12.102 1 98.19 446 THR A N 1
ATOM 3536 C CA . THR A 1 446 ? 14.57 21.578 11.812 1 98.19 446 THR A CA 1
ATOM 3537 C C . THR A 1 446 ? 15.07 22.562 12.867 1 98.19 446 THR A C 1
ATOM 3539 O O . THR A 1 446 ? 14.992 22.297 14.062 1 98.19 446 THR A O 1
ATOM 3542 N N . SER A 1 447 ? 15.656 23.672 12.445 1 98 447 SER A N 1
ATOM 3543 C CA . SER A 1 447 ? 15.883 24.828 13.305 1 98 447 SER A CA 1
ATOM 3544 C C . SER A 1 447 ? 14.773 25.859 13.133 1 98 447 SER A C 1
ATOM 3546 O O . SER A 1 447 ? 14.359 26.156 12.008 1 98 447 SER A O 1
ATOM 3548 N N . ALA A 1 448 ? 14.258 26.359 14.25 1 98.19 448 ALA A N 1
ATOM 3549 C CA . ALA A 1 448 ? 13.133 27.297 14.18 1 98.19 448 ALA A CA 1
ATOM 3550 C C . ALA A 1 448 ? 13.234 28.359 15.266 1 98.19 448 ALA A C 1
ATOM 3552 O O . ALA A 1 448 ? 13.898 28.156 16.281 1 98.19 448 ALA A O 1
ATOM 3553 N N . ILE A 1 449 ? 12.625 29.469 15.023 1 97.56 449 ILE A N 1
ATOM 3554 C CA . ILE A 1 449 ? 12.445 30.484 16.047 1 97.56 449 ILE A CA 1
ATOM 3555 C C . ILE A 1 449 ? 10.969 30.609 16.391 1 97.56 449 ILE A C 1
ATOM 3557 O O . ILE A 1 449 ? 10.109 30.641 15.508 1 97.56 449 ILE A O 1
ATOM 3561 N N . TYR A 1 450 ? 10.711 30.672 17.688 1 96.88 450 TYR A N 1
ATOM 3562 C CA . TYR A 1 450 ? 9.336 30.641 18.188 1 96.88 450 TYR A CA 1
ATOM 3563 C C . TYR A 1 450 ? 8.977 31.938 18.891 1 96.88 450 TYR A C 1
ATOM 3565 O O . TYR A 1 450 ? 7.859 32.094 19.391 1 96.88 450 TYR A O 1
ATOM 3573 N N . ARG A 1 451 ? 9.844 32.844 19 1 96.31 451 ARG A N 1
ATOM 3574 C CA . ARG A 1 451 ? 9.57 34.25 19.359 1 96.31 451 ARG A CA 1
ATOM 3575 C C . ARG A 1 451 ? 10.023 35.188 18.25 1 96.31 451 ARG A C 1
ATOM 3577 O O . ARG A 1 451 ? 11.219 35.375 18.031 1 96.31 451 ARG A O 1
ATOM 3584 N N . THR A 1 452 ? 9.062 35.75 17.609 1 96 452 THR A N 1
ATOM 3585 C CA . THR A 1 452 ? 9.398 36.5 16.422 1 96 452 THR A CA 1
ATOM 3586 C C . THR A 1 452 ? 8.969 37.969 16.594 1 96 452 THR A C 1
ATOM 3588 O O . THR A 1 452 ? 8.008 38.25 17.312 1 96 452 THR A O 1
ATOM 3591 N N . TYR A 1 453 ? 9.648 38.844 15.867 1 96.56 453 TYR A N 1
ATOM 3592 C CA . TYR A 1 453 ? 9.383 40.281 15.898 1 96.56 453 TYR A CA 1
ATOM 3593 C C . TYR A 1 453 ? 8.742 40.75 14.594 1 96.56 453 TYR A C 1
ATOM 3595 O O . TYR A 1 453 ? 8.055 41.75 14.57 1 96.56 453 TYR A O 1
ATOM 3603 N N . SER A 1 454 ? 8.984 40.094 13.516 1 98 454 SER A N 1
ATOM 3604 C CA . SER A 1 454 ? 8.422 40.438 12.219 1 98 454 SER A CA 1
ATOM 3605 C C . SER A 1 454 ? 6.898 40.406 12.242 1 98 454 SER A C 1
ATOM 3607 O O . SER A 1 454 ? 6.305 39.5 12.867 1 98 454 SER A O 1
ATOM 3609 N N . ARG A 1 455 ? 6.266 41.406 11.719 1 98.19 455 ARG A N 1
ATOM 3610 C CA . ARG A 1 455 ? 4.812 41.531 11.633 1 98.19 455 ARG A CA 1
ATOM 3611 C C . ARG A 1 455 ? 4.363 41.781 10.203 1 98.19 455 ARG A C 1
ATOM 3613 O O . ARG A 1 455 ? 5.004 42.562 9.477 1 98.19 455 ARG A O 1
ATOM 3620 N N . GLY A 1 456 ? 3.316 41.094 9.836 1 98.38 456 GLY A N 1
ATOM 3621 C CA . GLY A 1 456 ? 2.762 41.25 8.508 1 98.38 456 GLY A CA 1
ATOM 3622 C C . GLY A 1 456 ? 1.298 41.656 8.508 1 98.38 456 GLY A C 1
ATOM 3623 O O . GLY A 1 456 ? 0.833 42.312 9.445 1 98.38 456 GLY A O 1
ATOM 3624 N N . THR A 1 457 ? 0.66 41.375 7.34 1 98.69 457 THR A N 1
ATOM 3625 C CA . THR A 1 457 ? -0.721 41.812 7.195 1 98.69 457 THR A CA 1
ATOM 3626 C C . THR A 1 457 ? -1.549 40.75 6.445 1 98.69 457 THR A C 1
ATOM 3628 O O . THR A 1 457 ? -0.998 39.906 5.758 1 98.69 457 THR A O 1
ATOM 3631 N N . ILE A 1 458 ? -2.814 40.781 6.707 1 98.81 458 ILE A N 1
ATOM 3632 C CA . ILE A 1 458 ? -3.832 40.188 5.852 1 98.81 458 ILE A CA 1
ATOM 3633 C C . ILE A 1 458 ? -4.645 41.281 5.172 1 98.81 458 ILE A C 1
ATOM 3635 O O . ILE A 1 458 ? -5.152 42.188 5.836 1 98.81 458 ILE A O 1
ATOM 3639 N N . ARG A 1 459 ? -4.715 41.25 3.863 1 98.88 459 ARG A N 1
ATOM 3640 C CA . ARG A 1 459 ? -5.504 42.188 3.094 1 98.88 459 ARG A CA 1
ATOM 3641 C C . ARG A 1 459 ? -6.402 41.5 2.09 1 98.88 459 ARG A C 1
ATOM 3643 O O . ARG A 1 459 ? -6.152 40.344 1.732 1 98.88 459 ARG A O 1
ATOM 3650 N N . LEU A 1 460 ? -7.453 42.156 1.736 1 98.75 460 LEU A N 1
ATOM 3651 C CA . LEU A 1 460 ? -8.312 41.625 0.684 1 98.75 460 LEU A CA 1
ATOM 3652 C C . LEU A 1 460 ? -7.664 41.812 -0.687 1 98.75 460 LEU A C 1
ATOM 3654 O O . LEU A 1 460 ? -7.074 42.844 -0.964 1 98.75 460 LEU A O 1
ATOM 3658 N N . ALA A 1 461 ? -7.723 40.781 -1.487 1 98.06 461 ALA A N 1
ATOM 3659 C CA . ALA A 1 461 ? -7.312 40.906 -2.883 1 98.06 461 ALA A CA 1
ATOM 3660 C C . ALA A 1 461 ? -8.398 41.594 -3.709 1 98.06 461 ALA A C 1
ATOM 3662 O O . ALA A 1 461 ? -8.094 42.312 -4.664 1 98.06 461 ALA A O 1
ATOM 3663 N N . SER A 1 462 ? -9.648 41.312 -3.414 1 97.88 462 SER A N 1
ATOM 3664 C CA . SER A 1 462 ? -10.836 41.906 -4.012 1 97.88 462 SER A CA 1
ATOM 3665 C C . SER A 1 462 ? -12.039 41.812 -3.072 1 97.88 462 SER A C 1
ATOM 3667 O O . SER A 1 462 ? -11.914 41.344 -1.942 1 97.88 462 SER A O 1
ATOM 3669 N N . ARG A 1 463 ? -13.266 42.219 -3.588 1 97.06 463 ARG A N 1
ATOM 3670 C CA . ARG A 1 463 ? -14.484 42.156 -2.791 1 97.06 463 ARG A CA 1
ATOM 3671 C C . ARG A 1 463 ? -15.133 40.781 -2.9 1 97.06 463 ARG A C 1
ATOM 3673 O O . ARG A 1 463 ? -16.156 40.531 -2.256 1 97.06 463 ARG A O 1
ATOM 3680 N N . ASN A 1 464 ? -14.484 39.906 -3.666 1 97.44 464 ASN A N 1
ATOM 3681 C CA . ASN A 1 464 ? -15.008 38.562 -3.873 1 97.44 464 ASN A CA 1
ATOM 3682 C C . ASN A 1 464 ? -14.688 37.625 -2.695 1 97.44 464 ASN A C 1
ATOM 3684 O O . ASN A 1 464 ? -13.523 37.312 -2.449 1 97.44 464 ASN A O 1
ATOM 3688 N N . PRO A 1 465 ? -15.719 37.188 -1.975 1 97.31 465 PRO A N 1
ATOM 3689 C CA . PRO A 1 465 ? -15.477 36.344 -0.787 1 97.31 465 PRO A CA 1
ATOM 3690 C C . PRO A 1 465 ? -14.883 35 -1.126 1 97.31 465 PRO A C 1
ATOM 3692 O O . PRO A 1 465 ? -14.422 34.281 -0.234 1 97.31 465 PRO A O 1
ATOM 3695 N N . PHE A 1 466 ? -14.883 34.594 -2.359 1 96.56 466 PHE A N 1
ATOM 3696 C CA . PHE A 1 466 ? -14.391 33.281 -2.785 1 96.56 466 PHE A CA 1
ATOM 3697 C C . PHE A 1 466 ? -12.922 33.344 -3.186 1 96.56 466 PHE A C 1
ATOM 3699 O O . PHE A 1 466 ? -12.281 32.312 -3.414 1 96.56 466 PHE A O 1
ATOM 3706 N N . GLU A 1 467 ? -12.375 34.531 -3.191 1 97.56 467 GLU A N 1
ATOM 3707 C CA . GLU A 1 467 ? -10.969 34.719 -3.508 1 97.56 467 GLU A CA 1
ATOM 3708 C C . GLU A 1 467 ? -10.109 34.688 -2.244 1 97.56 467 GLU A C 1
ATOM 3710 O O . GLU A 1 467 ? -10.508 35.219 -1.209 1 97.56 467 GLU A O 1
ATOM 3715 N N . GLN A 1 468 ? -8.961 34.094 -2.311 1 97.62 468 GLN A N 1
ATOM 3716 C CA . GLN A 1 468 ? -8.047 34.094 -1.176 1 97.62 468 GLN A CA 1
ATOM 3717 C C . GLN A 1 468 ? -7.535 35.5 -0.879 1 97.62 468 GLN A C 1
ATOM 3719 O O . GLN A 1 468 ? -7.32 36.281 -1.797 1 97.62 468 GLN A O 1
ATOM 3724 N N . PRO A 1 469 ? -7.352 35.812 0.356 1 98.69 469 PRO A N 1
ATOM 3725 C CA . PRO A 1 469 ? -6.781 37.125 0.705 1 98.69 469 PRO A CA 1
ATOM 3726 C C . PRO A 1 469 ? -5.277 37.188 0.438 1 98.69 469 PRO A C 1
ATOM 3728 O O . PRO A 1 469 ? -4.652 36.188 0.113 1 98.69 469 PRO A O 1
ATOM 3731 N N . LEU A 1 470 ? -4.781 38.406 0.477 1 98.81 470 LEU A N 1
ATOM 3732 C CA . LEU A 1 470 ? -3.34 38.625 0.427 1 98.81 470 LEU A CA 1
ATOM 3733 C C . LEU A 1 470 ? -2.705 38.375 1.789 1 98.81 470 LEU A C 1
ATOM 3735 O O . LEU A 1 470 ? -2.889 39.156 2.723 1 98.81 470 LEU A O 1
ATOM 3739 N N . ILE A 1 471 ? -2.016 37.281 1.87 1 98.81 471 ILE A N 1
ATOM 3740 C CA . ILE A 1 471 ? -1.358 36.844 3.1 1 98.81 471 ILE A CA 1
ATOM 3741 C C . ILE A 1 471 ? 0.116 37.25 3.061 1 98.81 471 ILE A C 1
ATOM 3743 O O . ILE A 1 471 ? 0.884 36.719 2.252 1 98.81 471 ILE A O 1
ATOM 3747 N N . ASP A 1 472 ? 0.54 38.125 3.924 1 98.81 472 ASP A N 1
ATOM 3748 C CA . ASP A 1 472 ? 1.91 38.625 3.92 1 98.81 472 ASP A CA 1
ATOM 3749 C C . ASP A 1 472 ? 2.506 38.625 5.324 1 98.81 472 ASP A C 1
ATOM 3751 O O . ASP A 1 472 ? 2.484 39.625 6.027 1 98.81 472 ASP A O 1
ATOM 3755 N N . PRO A 1 473 ? 3.121 37.562 5.66 1 98.38 473 PRO A N 1
ATOM 3756 C CA . PRO A 1 473 ? 3.715 37.469 6.996 1 98.38 473 PRO A CA 1
ATOM 3757 C C . PRO A 1 473 ? 4.953 38.375 7.148 1 98.38 473 PRO A C 1
ATOM 3759 O O . PRO A 1 473 ? 5.344 38.688 8.273 1 98.38 473 PRO A O 1
ATOM 3762 N N . GLN A 1 474 ? 5.605 38.719 5.992 1 98.38 474 GLN A N 1
ATOM 3763 C CA . GLN A 1 474 ? 6.84 39.5 5.996 1 98.38 474 GLN A CA 1
ATOM 3764 C C . GLN A 1 474 ? 7.914 38.812 6.844 1 98.38 474 GLN A C 1
ATOM 3766 O O . GLN A 1 474 ? 8.5 39.438 7.727 1 98.38 474 GLN A O 1
ATOM 3771 N N . TYR A 1 475 ? 8.141 37.594 6.504 1 98.25 475 TYR A N 1
ATOM 3772 C CA . TYR A 1 475 ? 9.094 36.781 7.262 1 98.25 475 TYR A CA 1
ATOM 3773 C C . TYR A 1 475 ? 10.453 37.469 7.328 1 98.25 475 TYR A C 1
ATOM 3775 O O . TYR A 1 475 ? 10.969 37.938 6.309 1 98.25 475 TYR A O 1
ATOM 3783 N N . LEU A 1 476 ? 11.016 37.5 8.555 1 98.25 476 LEU A N 1
ATOM 3784 C CA . LEU A 1 476 ? 12.375 37.938 8.836 1 98.25 476 LEU A CA 1
ATOM 3785 C C . LEU A 1 476 ? 12.57 39.406 8.398 1 98.25 476 LEU A C 1
ATOM 3787 O O . LEU A 1 476 ? 13.68 39.781 8.031 1 98.25 476 LEU A O 1
ATOM 3791 N N . SER A 1 477 ? 11.547 40.125 8.344 1 98 477 SER A N 1
ATOM 3792 C CA . SER A 1 477 ? 11.656 41.562 8.086 1 98 477 SER A CA 1
ATOM 3793 C C . SER A 1 477 ? 12.352 42.281 9.242 1 98 477 SER A C 1
ATOM 3795 O O . SER A 1 477 ? 12.891 43.375 9.062 1 98 477 SER A O 1
ATOM 3797 N N . ASP A 1 478 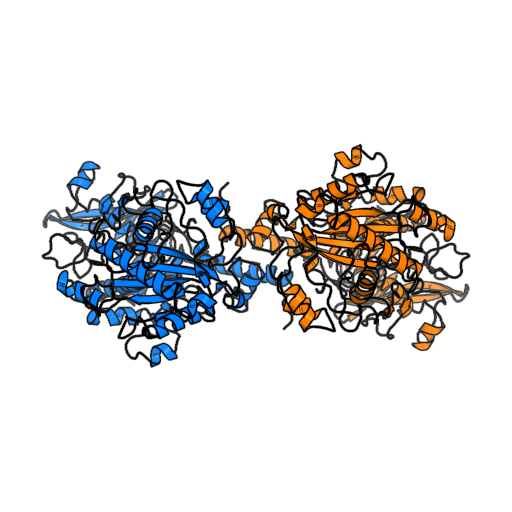? 12.289 41.75 10.398 1 97.12 478 ASP A N 1
ATOM 3798 C CA . ASP A 1 478 ? 13.062 42.219 11.547 1 97.12 478 ASP A CA 1
ATOM 3799 C C . ASP A 1 478 ? 14.391 41.5 11.656 1 97.12 478 ASP A C 1
ATOM 3801 O O . ASP A 1 478 ? 14.406 40.25 11.766 1 97.12 478 ASP A O 1
ATOM 3805 N N . GLU A 1 479 ? 15.477 42.094 11.781 1 95.75 479 GLU A N 1
ATOM 3806 C CA . GLU A 1 479 ? 16.812 41.531 11.773 1 95.75 479 GLU A CA 1
ATOM 3807 C C . GLU A 1 479 ? 17.031 40.625 13 1 95.75 479 GLU A C 1
ATOM 3809 O O . GLU A 1 479 ? 17.859 39.719 12.977 1 95.75 479 GLU A O 1
ATOM 3814 N N . ARG A 1 480 ? 16.469 41 14.031 1 95.19 480 ARG A N 1
ATOM 3815 C CA . ARG A 1 480 ? 16.594 40.188 15.234 1 95.19 480 ARG A CA 1
ATOM 3816 C C . ARG A 1 480 ? 16.156 38.75 14.977 1 95.19 480 ARG A C 1
ATOM 3818 O O . ARG A 1 480 ? 16.703 37.812 15.57 1 95.19 480 ARG A O 1
ATOM 3825 N N . ASP A 1 481 ? 15.055 38.594 14.164 1 97.44 481 ASP A N 1
ATOM 3826 C CA . ASP A 1 481 ? 14.562 37.25 13.797 1 97.44 481 ASP A CA 1
ATOM 3827 C C . ASP A 1 481 ? 15.602 36.5 12.977 1 97.44 481 ASP A C 1
ATOM 3829 O O . ASP A 1 481 ? 15.859 35.312 13.219 1 97.44 481 ASP A O 1
ATOM 3833 N N . LEU A 1 482 ? 16.188 37.125 11.984 1 97.25 482 LEU A N 1
ATOM 3834 C CA . LEU A 1 482 ? 17.203 36.5 11.148 1 97.25 482 LEU A CA 1
ATOM 3835 C C . LEU A 1 482 ? 18.391 36.062 11.984 1 97.25 482 LEU A C 1
ATOM 3837 O O . LEU A 1 482 ? 18.875 34.938 11.836 1 97.25 482 LEU A O 1
ATOM 3841 N N . GLN A 1 483 ? 18.812 36.938 12.844 1 96.75 483 GLN A N 1
ATOM 3842 C CA . GLN A 1 483 ? 19.984 36.594 13.656 1 96.75 483 GLN A CA 1
ATOM 3843 C C . GLN A 1 483 ? 19.703 35.406 14.57 1 96.75 483 GLN A C 1
ATOM 3845 O O . GLN A 1 483 ? 20.547 34.531 14.75 1 96.75 483 GLN A O 1
ATOM 3850 N N . ALA A 1 484 ? 18.531 35.406 15.148 1 96.5 484 ALA A N 1
ATOM 3851 C CA . ALA A 1 484 ? 18.172 34.312 16.016 1 96.5 484 ALA A CA 1
ATOM 3852 C C . ALA A 1 484 ? 18.156 33 15.234 1 96.5 484 ALA A C 1
ATOM 3854 O O . ALA A 1 484 ? 18.609 31.953 15.742 1 96.5 484 ALA A O 1
ATOM 3855 N N . LEU A 1 485 ? 17.609 33 14.023 1 98 485 LEU A N 1
ATOM 3856 C CA . LEU A 1 485 ? 17.531 31.781 13.211 1 98 485 LEU A CA 1
ATOM 3857 C C . LEU A 1 485 ? 18.922 31.344 12.766 1 98 485 LEU A C 1
ATOM 3859 O O . LEU A 1 485 ? 19.188 30.141 12.703 1 98 485 LEU A O 1
ATOM 3863 N N . VAL A 1 486 ? 19.781 32.281 12.445 1 97.75 486 VAL A N 1
ATOM 3864 C CA . VAL A 1 486 ? 21.172 31.969 12.109 1 97.75 486 VAL A CA 1
ATOM 3865 C C . VAL A 1 486 ? 21.859 31.297 13.297 1 97.75 486 VAL A C 1
ATOM 3867 O O . VAL A 1 486 ? 22.484 30.25 13.141 1 97.75 486 VAL A O 1
ATOM 3870 N N . ASP A 1 487 ? 21.672 31.906 14.438 1 96.44 487 ASP A N 1
ATOM 3871 C CA . ASP A 1 487 ? 22.281 31.359 15.641 1 96.44 487 ASP A CA 1
ATOM 3872 C C . ASP A 1 487 ? 21.781 29.938 15.898 1 96.44 487 ASP A C 1
ATOM 3874 O O . ASP A 1 487 ? 22.578 29.031 16.156 1 96.44 487 ASP A O 1
ATOM 3878 N N . MET A 1 488 ? 20.531 29.766 15.828 1 97 488 MET A N 1
ATOM 3879 C CA . MET A 1 488 ? 19.953 28.453 16.109 1 97 488 MET A CA 1
ATOM 3880 C C . MET A 1 488 ? 20.406 27.422 15.078 1 97 488 MET A C 1
ATOM 3882 O O . MET A 1 488 ? 20.625 26.25 15.414 1 97 488 MET A O 1
ATOM 3886 N N . THR A 1 489 ? 20.531 27.797 13.828 1 98.12 489 THR A N 1
ATOM 3887 C CA . THR A 1 489 ? 20.984 26.906 12.773 1 98.12 489 THR A CA 1
ATOM 3888 C C . THR A 1 489 ? 22.422 26.469 13.008 1 98.12 489 THR A C 1
ATOM 3890 O O . THR A 1 489 ? 22.766 25.297 12.82 1 98.12 489 THR A O 1
ATOM 3893 N N . LYS A 1 490 ? 23.219 27.391 13.43 1 97.25 490 LYS A N 1
ATOM 3894 C CA . LYS A 1 490 ? 24.609 27.062 13.75 1 97.25 490 LYS A CA 1
ATOM 3895 C C . LYS A 1 490 ? 24.672 26.094 14.93 1 97.25 490 LYS A C 1
ATOM 3897 O O . LYS A 1 490 ? 25.5 25.172 14.922 1 97.25 490 LYS A O 1
ATOM 3902 N N . ILE A 1 491 ? 23.875 26.312 15.883 1 96.12 491 ILE A N 1
ATOM 3903 C CA . ILE A 1 491 ? 23.812 25.406 17.016 1 96.12 491 ILE A CA 1
ATOM 3904 C C . ILE A 1 491 ? 23.422 24.016 16.547 1 96.12 491 ILE A C 1
ATOM 3906 O O . ILE A 1 491 ? 24.016 23.016 16.953 1 96.12 491 ILE A O 1
ATOM 3910 N N . LEU A 1 492 ? 22.406 23.938 15.719 1 97.94 492 LEU A N 1
ATOM 3911 C CA . LEU A 1 492 ? 21.953 22.656 15.188 1 97.94 492 LEU A CA 1
ATOM 3912 C C . LEU A 1 492 ? 23.078 21.938 14.453 1 97.94 492 LEU A C 1
ATOM 3914 O O . LEU A 1 492 ? 23.297 20.75 14.672 1 97.94 492 LEU A O 1
ATOM 3918 N N . PHE A 1 493 ? 23.797 22.656 13.602 1 97.94 493 PHE A N 1
ATOM 3919 C CA . PHE A 1 493 ? 24.906 22.062 12.875 1 97.94 493 PHE A CA 1
ATOM 3920 C C . PHE A 1 493 ? 25.984 21.578 13.844 1 97.94 493 PHE A C 1
ATOM 3922 O O . PHE A 1 493 ? 26.562 20.5 13.656 1 97.94 493 PHE A O 1
ATOM 3929 N N . TYR A 1 494 ? 26.203 22.328 14.836 1 96.62 494 TYR A N 1
ATOM 3930 C CA . TYR A 1 494 ? 27.203 21.938 15.82 1 96.62 494 TYR A CA 1
ATOM 3931 C C . TYR A 1 494 ? 26.828 20.625 16.5 1 96.62 494 TYR A C 1
ATOM 3933 O O . TYR A 1 494 ? 27.625 19.703 16.547 1 96.62 494 TYR A O 1
ATOM 3941 N N . VAL A 1 495 ? 25.609 20.547 16.953 1 96.06 495 VAL A N 1
ATOM 3942 C CA . VAL A 1 495 ? 25.172 19.391 17.719 1 96.06 495 VAL A CA 1
ATOM 3943 C C . VAL A 1 495 ? 25.109 18.156 16.812 1 96.06 495 VAL A C 1
ATOM 3945 O O . VAL A 1 495 ? 25.344 17.031 17.266 1 96.06 495 VAL A O 1
ATOM 3948 N N . THR A 1 496 ? 24.844 18.312 15.492 1 97.12 496 THR A N 1
ATOM 3949 C CA . THR A 1 496 ? 24.656 17.188 14.594 1 97.12 496 THR A CA 1
ATOM 3950 C C . THR A 1 496 ? 25.984 16.797 13.938 1 97.12 496 THR A C 1
ATOM 3952 O O . THR A 1 496 ? 26.094 15.734 13.328 1 97.12 496 THR A O 1
ATOM 3955 N N . GLN A 1 497 ? 27 17.656 14.086 1 95.81 497 GLN A N 1
ATOM 3956 C CA . GLN A 1 497 ? 28.281 17.375 13.43 1 95.81 497 GLN A CA 1
ATOM 3957 C C . GLN A 1 497 ? 29.359 17.047 14.445 1 95.81 497 GLN A C 1
ATOM 3959 O O . GLN A 1 497 ? 30.516 16.828 14.078 1 95.81 497 GLN A O 1
ATOM 3964 N N . THR A 1 498 ? 29 17.047 15.641 1 94.56 498 THR A N 1
ATOM 3965 C CA . THR A 1 498 ? 29.953 16.703 16.688 1 94.56 498 THR A CA 1
ATOM 3966 C C . THR A 1 498 ? 29.375 15.633 17.609 1 94.56 498 THR A C 1
ATOM 3968 O O . THR A 1 498 ? 28.172 15.328 17.547 1 94.56 498 THR A O 1
ATOM 3971 N N . GLY A 1 499 ? 30.188 15.039 18.359 1 92.25 499 GLY A N 1
ATOM 3972 C CA . GLY A 1 499 ? 29.75 14.047 19.344 1 92.25 499 GLY A CA 1
ATOM 3973 C C . GLY A 1 499 ? 29.344 12.727 18.703 1 92.25 499 GLY A C 1
ATOM 3974 O O . GLY A 1 499 ? 29.797 12.391 17.609 1 92.25 499 GLY A O 1
ATOM 3975 N N . GLU A 1 500 ? 28.469 11.984 19.422 1 94.19 500 GLU A N 1
ATOM 3976 C CA . GLU A 1 500 ? 28.141 10.609 19.062 1 94.19 500 GLU A CA 1
ATOM 3977 C C . GLU A 1 500 ? 27.109 10.57 17.922 1 94.19 500 GLU A C 1
ATOM 3979 O O . GLU A 1 500 ? 27 9.562 17.219 1 94.19 500 GLU A O 1
ATOM 3984 N N . PHE A 1 501 ? 26.438 11.633 17.703 1 96.06 501 PHE A N 1
ATOM 3985 C CA . PHE A 1 501 ? 25.344 11.664 16.734 1 96.06 501 PHE A CA 1
ATOM 3986 C C . PHE A 1 501 ? 25.875 11.352 15.336 1 96.06 501 PHE A C 1
ATOM 3988 O O . PHE A 1 501 ? 25.172 10.75 14.523 1 96.06 501 PHE A O 1
ATOM 3995 N N . THR A 1 502 ? 27.141 11.625 15.07 1 95.19 502 THR A N 1
ATOM 3996 C CA . THR A 1 502 ? 27.766 11.477 13.758 1 95.19 502 THR A CA 1
ATOM 3997 C C . THR A 1 502 ? 27.875 10 13.383 1 95.19 502 THR A C 1
ATOM 3999 O O . THR A 1 502 ? 28.016 9.664 12.203 1 95.19 502 THR A O 1
ATOM 4002 N N . LYS A 1 503 ? 27.781 9.164 14.352 1 95.38 503 LYS A N 1
ATOM 4003 C CA . LYS A 1 503 ? 27.844 7.723 14.109 1 95.38 503 LYS A CA 1
ATOM 4004 C C . LYS A 1 503 ? 26.531 7.219 13.5 1 95.38 503 LYS A C 1
ATOM 4006 O O . LYS A 1 503 ? 26.5 6.145 12.898 1 95.38 503 LYS A O 1
ATOM 4011 N N . TYR A 1 504 ? 25.531 8.047 13.664 1 95.75 504 TYR A N 1
ATOM 4012 C CA . TYR A 1 504 ? 24.203 7.523 13.352 1 95.75 504 TYR A CA 1
ATOM 4013 C C . TYR A 1 504 ? 23.625 8.211 12.125 1 95.75 504 TYR A C 1
ATOM 4015 O O . TYR A 1 504 ? 22.812 7.629 11.406 1 95.75 504 TYR A O 1
ATOM 4023 N N . ALA A 1 505 ? 23.922 9.398 11.883 1 96.06 505 ALA A N 1
ATOM 4024 C CA . ALA A 1 505 ? 23.359 10.156 10.766 1 96.06 505 ALA A CA 1
ATOM 4025 C C . ALA A 1 505 ? 24.328 11.227 10.281 1 96.06 505 ALA A C 1
ATOM 4027 O O . ALA A 1 505 ? 25.203 11.656 11.031 1 96.06 505 ALA A O 1
ATOM 4028 N N . GLU A 1 506 ? 24.188 11.578 9.086 1 95.62 506 GLU A N 1
ATOM 4029 C CA . GLU A 1 506 ? 24.984 12.641 8.484 1 95.62 506 GLU A CA 1
ATOM 4030 C C . GLU A 1 506 ? 24.156 13.492 7.531 1 95.62 506 GLU A C 1
ATOM 4032 O O . GLU A 1 506 ? 23.219 12.984 6.891 1 95.62 506 GLU A O 1
ATOM 4037 N N . ILE A 1 507 ? 24.453 14.789 7.527 1 96.38 507 ILE A N 1
ATOM 4038 C CA . ILE A 1 507 ? 23.734 15.711 6.648 1 96.38 507 ILE A CA 1
ATOM 4039 C C . ILE A 1 507 ? 23.953 15.297 5.195 1 96.38 507 ILE A C 1
ATOM 4041 O O . ILE A 1 507 ? 24.969 14.688 4.855 1 96.38 507 ILE A O 1
ATOM 4045 N N . PHE A 1 508 ? 22.922 15.539 4.309 1 95.69 508 PHE A N 1
ATOM 4046 C CA . PHE A 1 508 ? 23.062 15.266 2.883 1 95.69 508 PHE A CA 1
ATOM 4047 C C . PHE A 1 508 ? 24.344 15.859 2.34 1 95.69 508 PHE A C 1
ATOM 4049 O O . PHE A 1 508 ? 24.719 16.984 2.697 1 95.69 508 PHE A O 1
ATOM 4056 N N . LYS A 1 509 ? 25.031 15.156 1.396 1 91.44 509 LYS A N 1
ATOM 4057 C CA . LYS A 1 509 ? 26.406 15.461 0.982 1 91.44 509 LYS A CA 1
ATOM 4058 C C . LYS A 1 509 ? 26.453 16.719 0.113 1 91.44 509 LYS A C 1
ATOM 4060 O O . LYS A 1 509 ? 27.438 17.438 0.12 1 91.44 509 LYS A O 1
ATOM 4065 N N . GLN A 1 510 ? 25.406 16.969 -0.55 1 95.19 510 GLN A N 1
ATOM 4066 C CA . GLN A 1 510 ? 25.359 18.125 -1.44 1 95.19 510 GLN A CA 1
ATOM 4067 C C . GLN A 1 510 ? 24.734 19.328 -0.744 1 95.19 510 GLN A C 1
ATOM 4069 O O . GLN A 1 510 ? 23.797 19.188 0.044 1 95.19 510 GLN A O 1
ATOM 4074 N N . PRO A 1 511 ? 25.312 20.547 -0.998 1 96.62 511 PRO A N 1
ATOM 4075 C CA . PRO A 1 511 ? 24.656 21.75 -0.464 1 96.62 511 PRO A CA 1
ATOM 4076 C C . PRO A 1 511 ? 23.281 22 -1.1 1 96.62 511 PRO A C 1
ATOM 4078 O O . PRO A 1 511 ? 23 21.5 -2.191 1 96.62 511 PRO A O 1
ATOM 4081 N N . ILE A 1 512 ? 22.469 22.75 -0.407 1 97.25 512 ILE A N 1
ATOM 4082 C CA . ILE A 1 512 ? 21.203 23.203 -0.97 1 97.25 512 ILE A CA 1
ATOM 4083 C C . ILE A 1 512 ? 21.453 23.953 -2.273 1 97.25 512 ILE A C 1
ATOM 4085 O O . ILE A 1 512 ? 22.344 24.812 -2.34 1 97.25 512 ILE A O 1
ATOM 4089 N N . PRO A 1 513 ? 20.672 23.594 -3.314 1 97.06 513 PRO A N 1
ATOM 4090 C CA . PRO A 1 513 ? 20.859 24.281 -4.594 1 97.06 513 PRO A CA 1
ATOM 4091 C C . PRO A 1 513 ? 20.812 25.797 -4.461 1 97.06 513 PRO A C 1
ATOM 4093 O O . PRO A 1 513 ? 19.906 26.344 -3.818 1 97.06 513 PRO A O 1
ATOM 4096 N N . GLY A 1 514 ? 21.734 26.469 -5.094 1 96.62 514 GLY A N 1
ATOM 4097 C CA . GLY A 1 514 ? 21.844 27.906 -5.004 1 96.62 514 GLY A CA 1
ATOM 4098 C C . GLY A 1 514 ? 22.797 28.375 -3.914 1 96.62 514 GLY A C 1
ATOM 4099 O O . GLY A 1 514 ? 23.156 29.547 -3.852 1 96.62 514 GLY A O 1
ATOM 4100 N N . CYS A 1 515 ? 23.203 27.484 -3.027 1 97.75 515 CYS A N 1
ATOM 4101 C CA . CYS A 1 515 ? 24.141 27.766 -1.944 1 97.75 515 CYS A CA 1
ATOM 4102 C C . CYS A 1 515 ? 25.391 26.906 -2.053 1 97.75 515 CYS A C 1
ATOM 4104 O O . CYS A 1 515 ? 25.438 25.984 -2.869 1 97.75 515 CYS A O 1
ATOM 4106 N N . GLN A 1 516 ? 26.453 27.281 -1.241 1 97 516 GLN A N 1
ATOM 4107 C CA . GLN A 1 516 ? 27.719 26.547 -1.263 1 97 516 GLN A CA 1
ATOM 4108 C C . GLN A 1 516 ? 28.281 26.375 0.145 1 97 516 GLN A C 1
ATOM 4110 O O . GLN A 1 516 ? 28.234 27.312 0.953 1 97 516 GLN A O 1
ATOM 4115 N N . PHE A 1 517 ? 28.734 25.188 0.329 1 96.31 517 PHE A N 1
ATOM 4116 C CA . PHE A 1 517 ? 29.438 24.984 1.588 1 96.31 517 PHE A CA 1
ATOM 4117 C C . PHE A 1 517 ? 30.719 25.797 1.638 1 96.31 517 PHE A C 1
ATOM 4119 O O . PHE A 1 517 ? 31.344 26.047 0.603 1 96.31 517 PHE A O 1
ATOM 4126 N N . CYS A 1 518 ? 31.016 26.125 2.871 1 95.88 518 CYS A N 1
ATOM 4127 C CA . CYS A 1 518 ? 32.344 26.688 3.047 1 95.88 518 CYS A CA 1
ATOM 4128 C C . CYS A 1 518 ? 33.406 25.594 2.947 1 95.88 518 CYS A C 1
ATOM 4130 O O . CYS A 1 518 ? 33.219 24.469 3.418 1 95.88 518 CYS A O 1
ATOM 4132 N N . THR A 1 519 ? 34.5 25.891 2.357 1 93.38 519 THR A N 1
ATOM 4133 C CA . THR A 1 519 ? 35.531 24.891 2.1 1 93.38 519 THR A CA 1
ATOM 4134 C C . THR A 1 519 ? 36.5 24.797 3.268 1 93.38 519 THR A C 1
ATOM 4136 O O . THR A 1 519 ? 37.156 23.766 3.467 1 93.38 519 THR A O 1
ATOM 4139 N N . ASP A 1 520 ? 36.656 25.766 4.07 1 94.38 520 ASP A N 1
ATOM 4140 C CA . ASP A 1 520 ? 37.75 25.875 5.031 1 94.38 520 ASP A CA 1
ATOM 4141 C C . ASP A 1 520 ? 37.25 25.703 6.461 1 94.38 520 ASP A C 1
ATOM 4143 O O . ASP A 1 520 ? 38 25.797 7.418 1 94.38 520 ASP A O 1
ATOM 4147 N N . ARG A 1 521 ? 35.938 25.562 6.656 1 95.06 521 ARG A N 1
ATOM 4148 C CA . ARG A 1 521 ? 35.406 25.453 8 1 95.06 521 ARG A CA 1
ATOM 4149 C C . ARG A 1 521 ? 34.125 24.594 8.016 1 95.06 521 ARG A C 1
ATOM 4151 O O . ARG A 1 521 ? 33.5 24.406 6.973 1 95.06 521 ARG A O 1
ATOM 4158 N N . PRO A 1 522 ? 33.781 24.172 9.211 1 95.44 522 PRO A N 1
ATOM 4159 C CA . PRO A 1 522 ? 32.562 23.375 9.312 1 95.44 522 PRO A CA 1
ATOM 4160 C C . PRO A 1 522 ? 31.297 24.219 9.133 1 95.44 522 PRO A C 1
ATOM 4162 O O . PRO A 1 522 ? 31.359 25.438 9.227 1 95.44 522 PRO A O 1
ATOM 4165 N N . LEU A 1 523 ? 30.234 23.547 8.852 1 96.69 523 LEU A N 1
ATOM 4166 C CA . LEU A 1 523 ? 28.984 24.219 8.539 1 96.69 523 LEU A CA 1
ATOM 4167 C C . LEU A 1 523 ? 28.547 25.125 9.68 1 96.69 523 LEU A C 1
ATOM 4169 O O . LEU A 1 523 ? 28 26.203 9.445 1 96.69 523 LEU A O 1
ATOM 4173 N N . TYR A 1 524 ? 28.828 24.703 10.984 1 96.69 524 TYR A N 1
ATOM 4174 C CA . TYR A 1 524 ? 28.391 25.484 12.133 1 96.69 524 TYR A CA 1
ATOM 4175 C C . TYR A 1 524 ? 29.203 26.766 12.273 1 96.69 524 TYR A C 1
ATOM 4177 O O . TYR A 1 524 ? 28.891 27.609 13.117 1 96.69 524 TYR A O 1
ATOM 4185 N N . GLN A 1 525 ? 30.188 26.953 11.398 1 97 525 GLN A N 1
ATOM 4186 C CA . GLN A 1 525 ? 30.969 28.188 11.359 1 97 525 GLN A CA 1
ATOM 4187 C C . GLN A 1 525 ? 30.875 28.859 10 1 97 525 GLN A C 1
ATOM 4189 O O . GLN A 1 525 ? 31.609 29.812 9.719 1 97 525 GLN A O 1
ATOM 4194 N N . CYS A 1 526 ? 30.016 28.359 9.195 1 97.31 526 CYS A N 1
ATOM 4195 C CA . CYS A 1 526 ? 29.891 28.859 7.832 1 97.31 526 CYS A CA 1
ATOM 4196 C C . CYS A 1 526 ? 28.688 29.797 7.715 1 97.31 526 CYS A C 1
ATOM 4198 O O . CYS A 1 526 ? 27.672 29.438 7.133 1 97.31 526 CYS A O 1
ATOM 4200 N N . ASP A 1 527 ? 28.844 31.031 8.016 1 96.5 527 ASP A N 1
ATOM 4201 C CA . ASP A 1 527 ? 27.75 32 8.055 1 96.5 527 ASP A CA 1
ATOM 4202 C C . ASP A 1 527 ? 27.156 32.219 6.672 1 96.5 527 ASP A C 1
ATOM 4204 O O . ASP A 1 527 ? 25.938 32.375 6.531 1 96.5 527 ASP A O 1
ATOM 4208 N N . SER A 1 528 ? 27.969 32.25 5.738 1 97.38 528 SER A N 1
ATOM 4209 C CA . SER A 1 528 ? 27.484 32.5 4.391 1 97.38 528 SER A CA 1
ATOM 4210 C C . SER A 1 528 ? 26.516 31.406 3.934 1 97.38 528 SER A C 1
ATOM 4212 O O . SER A 1 528 ? 25.469 31.703 3.344 1 97.38 528 SER A O 1
ATOM 4214 N N . TYR A 1 529 ? 26.875 30.188 4.176 1 98.12 529 TYR A N 1
ATOM 4215 C CA . TYR A 1 529 ? 26 29.078 3.816 1 98.12 529 TYR A CA 1
ATOM 4216 C C . TYR A 1 529 ? 24.703 29.141 4.617 1 98.12 529 TYR A C 1
ATOM 4218 O O . TYR A 1 529 ? 23.609 28.969 4.059 1 98.12 529 TYR A O 1
ATOM 4226 N N . VAL A 1 530 ? 24.812 29.438 5.891 1 98.56 530 VAL A N 1
ATOM 4227 C CA . VAL A 1 530 ? 23.672 29.453 6.789 1 98.56 530 VAL A CA 1
ATOM 4228 C C . VAL A 1 530 ? 22.688 30.531 6.336 1 98.56 530 VAL A C 1
ATOM 4230 O O . VAL A 1 530 ? 21.484 30.281 6.219 1 98.56 530 VAL A O 1
ATOM 4233 N N . ARG A 1 531 ? 23.156 31.672 6.082 1 98.31 531 ARG A N 1
ATOM 4234 C CA . ARG A 1 531 ? 22.297 32.75 5.648 1 98.31 531 ARG A CA 1
ATOM 4235 C C . ARG A 1 531 ? 21.688 32.469 4.277 1 98.31 531 ARG A C 1
ATOM 4237 O O . ARG A 1 531 ? 20.547 32.812 4.016 1 98.31 531 ARG A O 1
ATOM 4244 N N . CYS A 1 532 ? 22.484 31.859 3.441 1 98.5 532 CYS A N 1
ATOM 4245 C CA . CYS A 1 532 ? 22 31.531 2.102 1 98.5 532 CYS A CA 1
ATOM 4246 C C . CYS A 1 532 ? 20.844 30.547 2.164 1 98.5 532 CYS A C 1
ATOM 4248 O O . CYS A 1 532 ? 19.812 30.75 1.499 1 98.5 532 CYS A O 1
ATOM 4250 N N . ILE A 1 533 ? 21 29.5 2.945 1 98.56 533 ILE A N 1
ATOM 4251 C CA . ILE A 1 533 ? 19.953 28.484 2.975 1 98.56 533 ILE A CA 1
ATOM 4252 C C . ILE A 1 533 ? 18.703 29.062 3.633 1 98.56 533 ILE A C 1
ATOM 4254 O O . ILE A 1 533 ? 17.578 28.703 3.256 1 98.56 533 ILE A O 1
ATOM 4258 N N . ILE A 1 534 ? 18.828 29.891 4.609 1 98.69 534 ILE A N 1
ATOM 4259 C CA . ILE A 1 534 ? 17.672 30.547 5.215 1 98.69 534 ILE A CA 1
ATOM 4260 C C . ILE A 1 534 ? 16.922 31.344 4.152 1 98.69 534 ILE A C 1
ATOM 4262 O O . ILE A 1 534 ? 15.703 31.266 4.059 1 98.69 534 ILE A O 1
ATOM 4266 N N . ARG A 1 535 ? 17.656 32.031 3.381 1 98.31 535 ARG A N 1
ATOM 4267 C CA . ARG A 1 535 ? 17.047 32.844 2.328 1 98.31 535 ARG A CA 1
ATOM 4268 C C . ARG A 1 535 ? 16.359 31.969 1.286 1 98.31 535 ARG A C 1
ATOM 4270 O O . ARG A 1 535 ? 15.266 32.281 0.814 1 98.31 535 ARG A O 1
ATOM 4277 N N . GLN A 1 536 ? 16.953 30.922 0.896 1 97.94 536 GLN A N 1
ATOM 4278 C CA . GLN A 1 536 ? 16.484 30.078 -0.207 1 97.94 536 GLN A CA 1
ATOM 4279 C C . GLN A 1 536 ? 15.32 29.203 0.222 1 97.94 536 GLN A C 1
ATOM 4281 O O . GLN A 1 536 ? 14.312 29.125 -0.484 1 97.94 536 GLN A O 1
ATOM 4286 N N . VAL A 1 537 ? 15.445 28.594 1.478 1 98.06 537 VAL A N 1
ATOM 4287 C CA . VAL A 1 537 ? 14.484 27.531 1.747 1 98.06 537 VAL A CA 1
ATOM 4288 C C . VAL A 1 537 ? 13.859 27.734 3.127 1 98.06 537 VAL A C 1
ATOM 4290 O O . VAL A 1 537 ? 13.203 26.828 3.658 1 98.06 537 VAL A O 1
ATOM 4293 N N . GLY A 1 538 ? 14.117 28.922 3.76 1 98.12 538 GLY A N 1
ATOM 4294 C CA . GLY A 1 538 ? 13.297 29.219 4.922 1 98.12 538 GLY A CA 1
ATOM 4295 C C . GLY A 1 538 ? 11.812 29.109 4.648 1 98.12 538 GLY A C 1
ATOM 4296 O O . GLY A 1 538 ? 11.352 29.422 3.547 1 98.12 538 GLY A O 1
ATOM 4297 N N . ASP A 1 539 ? 11.062 28.672 5.629 1 97.81 539 ASP A N 1
ATOM 4298 C CA . ASP A 1 539 ? 9.656 28.344 5.43 1 97.81 539 ASP A CA 1
ATOM 4299 C C . ASP A 1 539 ? 8.836 28.641 6.68 1 97.81 539 ASP A C 1
ATOM 4301 O O . ASP A 1 539 ? 9.383 29.047 7.707 1 97.81 539 ASP A O 1
ATOM 4305 N N . THR A 1 540 ? 7.551 28.578 6.543 1 97.69 540 THR A N 1
ATOM 4306 C CA . THR A 1 540 ? 6.621 28.75 7.652 1 97.69 540 THR A CA 1
ATOM 4307 C C . THR A 1 540 ? 6.691 27.562 8.609 1 97.69 540 THR A C 1
ATOM 4309 O O . THR A 1 540 ? 6.84 26.422 8.18 1 97.69 540 THR A O 1
ATOM 4312 N N . ALA A 1 541 ? 6.59 27.891 9.898 1 96.88 541 ALA A N 1
ATOM 4313 C CA . ALA A 1 541 ? 6.398 26.828 10.875 1 96.88 541 ALA A CA 1
ATOM 4314 C C . ALA A 1 541 ? 4.922 26.453 11 1 96.88 541 ALA A C 1
ATOM 4316 O O . ALA A 1 541 ? 4.555 25.625 11.828 1 96.88 541 ALA A O 1
ATOM 4317 N N . LEU A 1 542 ? 4.082 27.188 10.242 1 96.12 542 LEU A N 1
ATOM 4318 C CA . LEU A 1 542 ? 2.654 26.906 10.141 1 96.12 542 LEU A CA 1
ATOM 4319 C C . LEU A 1 542 ? 1.927 27.312 11.422 1 96.12 542 LEU A C 1
ATOM 4321 O O . LEU A 1 542 ? 0.993 26.625 11.852 1 96.12 542 LEU A O 1
ATOM 4325 N N . HIS A 1 543 ? 2.438 28.359 12.086 1 96.25 543 HIS A N 1
ATOM 4326 C CA . HIS A 1 543 ? 1.842 28.828 13.328 1 96.25 543 HIS A CA 1
ATOM 4327 C C . HIS A 1 543 ? 1.395 30.281 13.211 1 96.25 543 HIS A C 1
ATOM 4329 O O . HIS A 1 543 ? 1.741 31.109 14.055 1 96.25 543 HIS A O 1
ATOM 4335 N N . PRO A 1 544 ? 0.642 30.578 12.234 1 97.5 544 PRO A N 1
ATOM 4336 C CA . PRO A 1 544 ? 0.26 31.984 12.125 1 97.5 544 PRO A CA 1
ATOM 4337 C C . PRO A 1 544 ? -0.846 32.375 13.102 1 97.5 544 PRO A C 1
ATOM 4339 O O . PRO A 1 544 ? -1.541 31.5 13.633 1 97.5 544 PRO A O 1
ATOM 4342 N N . GLY A 1 545 ? -0.954 33.688 13.414 1 97.94 545 GLY A N 1
ATOM 4343 C CA . GLY A 1 545 ? -1.983 34.281 14.266 1 97.94 545 GLY A CA 1
ATOM 4344 C C . GLY A 1 545 ? -1.827 35.781 14.445 1 97.94 545 GLY A C 1
ATOM 4345 O O . GLY A 1 545 ? -0.895 36.375 13.914 1 97.94 545 GLY A O 1
ATOM 4346 N N . GLY A 1 546 ? -2.846 36.406 15.031 1 98.38 546 GLY A N 1
ATOM 4347 C CA . GLY A 1 546 ? -2.662 37.719 15.594 1 98.38 546 GLY A CA 1
ATOM 4348 C C . GLY A 1 546 ? -3.34 38.812 14.781 1 98.38 546 GLY A C 1
ATOM 4349 O O . GLY A 1 546 ? -3.367 40 15.195 1 98.38 546 GLY A O 1
ATOM 4350 N N . ALA A 1 547 ? -4.035 38.531 13.688 1 98.56 547 ALA A N 1
ATOM 4351 C CA . ALA A 1 547 ? -4.516 39.531 12.758 1 98.56 547 ALA A CA 1
ATOM 4352 C C . ALA A 1 547 ? -5.805 40.188 13.258 1 98.56 547 ALA A C 1
ATOM 4354 O O . ALA A 1 547 ? -6.336 41.094 12.625 1 98.56 547 ALA A O 1
ATOM 4355 N N . CYS A 1 548 ? -6.34 39.719 14.305 1 98.88 548 CYS A N 1
ATOM 4356 C CA . CYS A 1 548 ? -7.43 40.344 15.055 1 98.88 548 CYS A CA 1
ATOM 4357 C C . CYS A 1 548 ? -7.051 40.531 16.516 1 98.88 548 CYS A C 1
ATOM 4359 O O . CYS A 1 548 ? -7.805 40.156 17.406 1 98.88 548 CYS A O 1
ATOM 4361 N N . ARG A 1 549 ? -6.109 41.312 16.781 1 98.75 549 ARG A N 1
ATOM 4362 C CA . ARG A 1 549 ? -5.352 41.406 18.031 1 98.75 549 ARG A CA 1
ATOM 4363 C C . ARG A 1 549 ? -6.258 41.781 19.203 1 98.75 549 ARG A C 1
ATOM 4365 O O . ARG A 1 549 ? -7.055 42.688 19.109 1 98.75 549 ARG A O 1
ATOM 4372 N N . MET A 1 550 ? -6.07 41 20.281 1 98.81 550 MET A N 1
ATOM 4373 C CA . MET A 1 550 ? -6.688 41.312 21.562 1 98.81 550 MET A CA 1
ATOM 4374 C C . MET A 1 550 ? -5.828 42.281 22.375 1 98.81 550 MET A C 1
ATOM 4376 O O . MET A 1 550 ? -4.605 42.281 22.25 1 98.81 550 MET A O 1
ATOM 4380 N N . GLY A 1 551 ? -6.438 43.062 23.203 1 98.44 551 GLY A N 1
ATOM 4381 C CA . GLY A 1 551 ? -5.734 43.938 24.109 1 98.44 551 GLY A CA 1
ATOM 4382 C C . GLY A 1 551 ? -6.66 44.75 24.984 1 98.44 551 GLY A C 1
ATOM 4383 O O . GLY A 1 551 ? -7.883 44.594 24.922 1 98.44 551 GLY A O 1
ATOM 4384 N N . SER A 1 552 ? -6.031 45.562 25.781 1 97.94 552 SER A N 1
ATOM 4385 C CA . SER A 1 552 ? -6.812 46.5 26.594 1 97.94 552 SER A CA 1
ATOM 4386 C C . SER A 1 552 ? -7.66 47.406 25.719 1 97.94 552 SER A C 1
ATOM 4388 O O . SER A 1 552 ? -7.203 47.875 24.672 1 97.94 552 SER A O 1
ATOM 4390 N N . ILE A 1 553 ? -8.789 47.688 26.203 1 96.19 553 ILE A N 1
ATOM 4391 C CA . ILE A 1 553 ? -9.758 48.469 25.422 1 96.19 553 ILE A CA 1
ATOM 4392 C C . ILE A 1 553 ? -9.195 49.875 25.172 1 96.19 553 ILE A C 1
ATOM 4394 O O . ILE A 1 553 ? -9.617 50.531 24.219 1 96.19 553 ILE A O 1
ATOM 4398 N N . ASN A 1 554 ? -8.227 50.312 25.938 1 96.06 554 ASN A N 1
ATOM 4399 C CA . ASN A 1 554 ? -7.66 51.656 25.828 1 96.06 554 ASN A CA 1
ATOM 4400 C C . ASN A 1 554 ? -6.594 51.719 24.734 1 96.06 554 ASN A C 1
ATOM 4402 O O . ASN A 1 554 ? -6.133 52.812 24.375 1 96.06 554 ASN A O 1
ATOM 4406 N N . ARG A 1 555 ? -6.285 50.625 24.188 1 96.25 555 ARG A N 1
ATOM 4407 C CA . ARG A 1 555 ? -5.293 50.594 23.109 1 96.25 555 ARG A CA 1
ATOM 4408 C C . ARG A 1 555 ? -5.934 50.875 21.766 1 96.25 555 ARG A C 1
ATOM 4410 O O . ARG A 1 555 ? -7.117 50.625 21.547 1 96.25 555 ARG A O 1
ATOM 4417 N N . THR A 1 556 ? -5.082 51.375 20.844 1 96.38 556 THR A N 1
ATOM 4418 C CA . THR A 1 556 ? -5.578 51.75 19.531 1 96.38 556 THR A CA 1
ATOM 4419 C C . THR A 1 556 ? -5.223 50.656 18.5 1 96.38 556 THR A C 1
ATOM 4421 O O . THR A 1 556 ? -5.758 50.656 17.391 1 96.38 556 THR A O 1
ATOM 4424 N N . ASP A 1 557 ? -4.383 49.719 18.875 1 97.56 557 ASP A N 1
ATOM 4425 C CA . ASP A 1 557 ? -3.902 48.719 17.922 1 97.56 557 ASP A CA 1
ATOM 4426 C C . ASP A 1 557 ? -4.574 47.375 18.156 1 97.56 557 ASP A C 1
ATOM 4428 O O . ASP A 1 557 ? -3.957 46.312 17.953 1 97.56 557 ASP A O 1
ATOM 4432 N N . ILE A 1 558 ? -5.773 47.406 18.766 1 98.31 558 ILE A N 1
ATOM 4433 C CA . ILE A 1 558 ? -6.469 46.156 19.031 1 98.31 558 ILE A CA 1
ATOM 4434 C C . ILE A 1 558 ? -7.742 46.094 18.188 1 98.31 558 ILE A C 1
ATOM 4436 O O . ILE A 1 558 ? -8.258 47.125 17.75 1 98.31 558 ILE A O 1
ATOM 4440 N N . VAL A 1 559 ? -8.219 44.938 17.938 1 98.88 559 VAL A N 1
ATOM 4441 C CA . VAL A 1 559 ? -9.469 44.656 17.25 1 98.88 559 VAL A CA 1
ATOM 4442 C C . VAL A 1 559 ? -10.531 44.219 18.25 1 98.88 559 VAL A C 1
ATOM 4444 O O . VAL A 1 559 ? -11.703 44.562 18.125 1 98.88 559 VAL A O 1
ATOM 4447 N N . VAL A 1 560 ? -10.133 43.375 19.219 1 98.88 560 VAL A N 1
ATOM 4448 C CA . VAL A 1 560 ? -11.078 42.875 20.203 1 98.88 560 VAL A CA 1
ATOM 4449 C C . VAL A 1 560 ? -10.594 43.219 21.609 1 98.88 560 VAL A C 1
ATOM 4451 O O . VAL A 1 560 ? -9.391 43.375 21.828 1 98.88 560 VAL A O 1
ATOM 4454 N N . ASP A 1 561 ? -11.508 43.344 22.516 1 98.69 561 ASP A N 1
ATOM 4455 C CA . ASP A 1 561 ? -11.141 43.562 23.906 1 98.69 561 ASP A CA 1
ATOM 4456 C C . ASP A 1 561 ? -10.805 42.281 24.625 1 98.69 561 ASP A C 1
ATOM 4458 O O . ASP A 1 561 ? -10.664 41.219 23.984 1 98.69 561 ASP A O 1
ATOM 4462 N N . THR A 1 562 ? -10.625 42.281 25.938 1 98.56 562 THR A N 1
ATOM 4463 C CA . THR A 1 562 ? -10.125 41.156 26.688 1 98.56 562 THR A CA 1
ATOM 4464 C C . THR A 1 562 ? -11.219 40.094 26.875 1 98.56 562 THR A C 1
ATOM 4466 O O . THR A 1 562 ? -10.945 38.969 27.281 1 98.56 562 THR A O 1
ATOM 4469 N N . ARG A 1 563 ? -12.438 40.406 26.516 1 98.5 563 ARG A N 1
ATOM 4470 C CA . ARG A 1 563 ? -13.523 39.438 26.484 1 98.5 563 ARG A CA 1
ATOM 4471 C C . ARG A 1 563 ? -13.82 38.969 25.047 1 98.5 563 ARG A C 1
ATOM 4473 O O . ARG A 1 563 ? -14.852 38.344 24.797 1 98.5 563 ARG A O 1
ATOM 4480 N N . LEU A 1 564 ? -12.984 39.406 24.141 1 98.88 564 LEU A N 1
ATOM 4481 C CA . LEU A 1 564 ? -12.922 38.969 22.75 1 98.88 564 LEU A CA 1
ATOM 4482 C C . LEU A 1 564 ? -14.047 39.594 21.938 1 98.88 564 LEU A C 1
ATOM 4484 O O . LEU A 1 564 ? -14.406 39.094 20.875 1 98.88 564 LEU A O 1
ATOM 4488 N N . ARG A 1 565 ? -14.68 40.656 22.453 1 98.81 565 ARG A N 1
ATOM 4489 C CA . ARG A 1 565 ? -15.688 41.438 21.734 1 98.81 565 ARG A CA 1
ATOM 4490 C C . ARG A 1 565 ? -15.039 42.406 20.75 1 98.81 565 ARG A C 1
ATOM 4492 O O . ARG A 1 565 ? -14.055 43.062 21.094 1 98.81 565 ARG A O 1
ATOM 4499 N N . VAL A 1 566 ? -15.562 42.438 19.578 1 98.88 566 VAL A N 1
ATOM 4500 C CA . VAL A 1 566 ? -15.039 43.344 18.594 1 98.88 566 VAL A CA 1
ATOM 4501 C C . VAL A 1 566 ? -15.289 44.781 19.047 1 98.88 566 VAL A C 1
ATOM 4503 O O . VAL A 1 566 ? -16.422 45.156 19.375 1 98.88 566 VAL A O 1
ATOM 4506 N N . LYS A 1 567 ? -14.25 45.562 19.078 1 98.19 567 LYS A N 1
ATOM 4507 C CA . LYS A 1 567 ? -14.328 46.938 19.562 1 98.19 567 LYS A CA 1
ATOM 4508 C C . LYS A 1 567 ? -15.336 47.75 18.75 1 98.19 567 LYS A C 1
ATOM 4510 O O . LYS A 1 567 ? -15.266 47.812 17.531 1 98.19 567 LYS A O 1
ATOM 4515 N N . GLY A 1 568 ? -16.312 48.312 19.453 1 96.31 568 GLY A N 1
ATOM 4516 C CA . GLY A 1 568 ? -17.25 49.219 18.828 1 96.31 568 GLY A CA 1
ATOM 4517 C C . GLY A 1 568 ? -18.438 48.531 18.203 1 96.31 568 GLY A C 1
ATOM 4518 O O . GLY A 1 568 ? -19.312 49.156 17.625 1 96.31 568 GLY A O 1
ATOM 4519 N N . ILE A 1 569 ? -18.547 47.25 18.266 1 98.12 569 ILE A N 1
ATOM 4520 C CA . ILE A 1 569 ? -19.641 46.5 17.656 1 98.12 569 ILE A CA 1
ATOM 4521 C C . ILE A 1 569 ? -20.281 45.594 18.688 1 98.12 569 ILE A C 1
ATOM 4523 O O . ILE A 1 569 ? -19.594 44.781 19.328 1 98.12 569 ILE A O 1
ATOM 4527 N N . ASP A 1 570 ? -21.562 45.719 18.859 1 97.44 570 ASP A N 1
ATOM 4528 C CA . ASP A 1 570 ? -22.312 44.875 19.797 1 97.44 570 ASP A CA 1
ATOM 4529 C C . ASP A 1 570 ? -22.609 43.531 19.188 1 97.44 570 ASP A C 1
ATOM 4531 O O . ASP A 1 570 ? -22.828 43.406 17.969 1 97.44 570 ASP A O 1
ATOM 4535 N N . ARG A 1 571 ? -22.547 42.469 19.953 1 98.19 571 ARG A N 1
ATOM 4536 C CA . ARG A 1 571 ? -23 41.094 19.625 1 98.19 571 ARG A CA 1
ATOM 4537 C C . ARG A 1 571 ? -22.094 40.469 18.594 1 98.19 571 ARG A C 1
ATOM 4539 O O . ARG A 1 571 ? -22.562 39.719 17.719 1 98.19 571 ARG A O 1
ATOM 4546 N N . LEU A 1 572 ? -20.828 40.844 18.641 1 98.81 572 LEU A N 1
ATOM 4547 C CA . LEU A 1 572 ? -19.828 40.219 17.781 1 98.81 572 LEU A CA 1
ATOM 4548 C C . LEU A 1 572 ? -18.547 39.906 18.547 1 98.81 572 LEU A C 1
ATOM 4550 O O . LEU A 1 572 ? -17.969 40.812 19.172 1 98.81 572 LEU A O 1
ATOM 4554 N N . ARG A 1 573 ? -18.156 38.625 18.531 1 98.88 573 ARG A N 1
ATOM 4555 C CA . ARG A 1 573 ? -16.891 38.219 19.125 1 98.88 573 ARG A CA 1
ATOM 4556 C C . ARG A 1 573 ? -16.031 37.469 18.094 1 98.88 573 ARG A C 1
ATOM 4558 O O . ARG A 1 573 ? -16.547 36.938 17.125 1 98.88 573 ARG A O 1
ATOM 4565 N N . VAL A 1 574 ? -14.75 37.594 18.281 1 98.94 574 VAL A N 1
ATOM 4566 C CA . VAL A 1 574 ? -13.789 36.75 17.578 1 98.94 574 VAL A CA 1
ATOM 4567 C C . VAL A 1 574 ? -13.141 35.75 18.562 1 98.94 574 VAL A C 1
ATOM 4569 O O . VAL A 1 574 ? -12.523 36.188 19.547 1 98.94 574 VAL A O 1
ATOM 4572 N N . ILE A 1 575 ? -13.305 34.5 18.344 1 98.94 575 ILE A N 1
ATOM 4573 C CA . ILE A 1 575 ? -12.727 33.469 19.219 1 98.94 575 ILE A CA 1
ATOM 4574 C C . ILE A 1 575 ? -11.906 32.469 18.391 1 98.94 575 ILE A C 1
ATOM 4576 O O . ILE A 1 575 ? -12.414 31.422 17.984 1 98.94 575 ILE A O 1
ATOM 4580 N N . ASP A 1 576 ? -10.711 32.781 18.109 1 98.75 576 ASP A N 1
ATOM 4581 C CA . ASP A 1 576 ? -9.75 31.906 17.438 1 98.75 576 ASP A CA 1
ATOM 4582 C C . ASP A 1 576 ? -8.336 32.469 17.516 1 98.75 576 ASP A C 1
ATOM 4584 O O . ASP A 1 576 ? -8.078 33.375 18.312 1 98.75 576 ASP A O 1
ATOM 4588 N N . SER A 1 577 ? -7.418 31.922 16.781 1 98.5 577 SER A N 1
ATOM 4589 C CA . SER A 1 577 ? -6.008 32.25 16.938 1 98.5 577 SER A CA 1
ATOM 4590 C C . SER A 1 577 ? -5.707 33.656 16.375 1 98.5 577 SER A C 1
ATOM 4592 O O . SER A 1 577 ? -4.641 34.219 16.641 1 98.5 577 SER A O 1
ATOM 4594 N N . SER A 1 578 ? -6.645 34.25 15.641 1 98.81 578 SER A N 1
ATOM 4595 C CA . SER A 1 578 ? -6.422 35.594 15.117 1 98.81 578 SER A CA 1
ATOM 4596 C C . SER A 1 578 ? -6.387 36.625 16.25 1 98.81 578 SER A C 1
ATOM 4598 O O . SER A 1 578 ? -5.887 37.719 16.062 1 98.81 578 SER A O 1
ATOM 4600 N N . VAL A 1 579 ? -6.805 36.312 17.422 1 98.88 579 VAL A N 1
ATOM 4601 C CA . VAL A 1 579 ? -6.91 37.312 18.5 1 98.88 579 VAL A CA 1
ATOM 4602 C C . VAL A 1 579 ? -5.598 37.375 19.281 1 98.88 579 VAL A C 1
ATOM 4604 O O . VAL A 1 579 ? -5.402 38.281 20.094 1 98.88 579 VAL A O 1
ATOM 4607 N N . ILE A 1 580 ? -4.695 36.5 19.016 1 98.69 580 ILE A N 1
ATOM 4608 C CA . ILE A 1 580 ? -3.447 36.406 19.75 1 98.69 580 ILE A CA 1
ATOM 4609 C C . ILE A 1 580 ? -2.658 37.688 19.625 1 98.69 580 ILE A C 1
ATOM 4611 O O . ILE A 1 580 ? -2.322 38.125 18.516 1 98.69 580 ILE A O 1
ATOM 4615 N N . PRO A 1 581 ? -2.371 38.312 20.75 1 98.44 581 PRO A N 1
ATOM 4616 C CA . PRO A 1 581 ? -1.635 39.562 20.641 1 98.44 581 PRO A CA 1
ATOM 4617 C C . PRO A 1 581 ? -0.182 39.375 20.203 1 98.44 581 PRO A C 1
ATOM 4619 O O . PRO A 1 581 ? 0.338 40.125 19.391 1 98.44 581 PRO A O 1
ATOM 4622 N N . GLU A 1 582 ? 0.374 38.375 20.766 1 97.88 582 GLU A N 1
ATOM 4623 C CA . GLU A 1 582 ? 1.717 37.906 20.453 1 97.88 582 GLU A CA 1
ATOM 4624 C C . GLU A 1 582 ? 1.802 36.375 20.547 1 97.88 582 GLU A C 1
ATOM 4626 O O . GLU A 1 582 ? 1.411 35.781 21.562 1 97.88 582 GLU A O 1
ATOM 4631 N N . LEU A 1 583 ? 2.332 35.812 19.516 1 98 583 LEU A N 1
ATOM 4632 C CA . LEU A 1 583 ? 2.367 34.344 19.484 1 98 583 LEU A CA 1
ATOM 4633 C C . LEU A 1 583 ? 3.164 33.781 20.656 1 98 583 LEU A C 1
ATOM 4635 O O . LEU A 1 583 ? 4.207 34.344 21.016 1 98 583 LEU A O 1
ATOM 4639 N N . ALA A 1 584 ? 2.613 32.781 21.25 1 97.12 584 ALA A N 1
ATOM 4640 C CA . ALA A 1 584 ? 3.414 32 22.203 1 97.12 584 ALA A CA 1
ATOM 4641 C C . ALA A 1 584 ? 4.52 31.234 21.5 1 97.12 584 ALA A C 1
ATOM 4643 O O . ALA A 1 584 ? 4.449 31 20.297 1 97.12 584 ALA A O 1
ATOM 4644 N N . ASN A 1 585 ? 5.574 30.875 22.297 1 96.75 585 ASN A N 1
ATOM 4645 C CA . ASN A 1 585 ? 6.645 30.047 21.75 1 96.75 585 ASN A CA 1
ATOM 4646 C C . ASN A 1 585 ? 6.227 28.594 21.656 1 96.75 585 ASN A C 1
ATOM 4648 O O . ASN A 1 585 ? 6.895 27.703 22.203 1 96.75 585 ASN A O 1
ATOM 4652 N N . ALA A 1 586 ? 5.184 28.312 20.891 1 97.19 586 ALA A N 1
ATOM 4653 C CA . ALA A 1 586 ? 4.59 27 20.719 1 97.19 586 ALA A CA 1
ATOM 4654 C C . ALA A 1 586 ? 3.742 26.922 19.453 1 97.19 586 ALA A C 1
ATOM 4656 O O . ALA A 1 586 ? 3.564 27.938 18.766 1 97.19 586 ALA A O 1
ATOM 4657 N N . ASN A 1 587 ? 3.354 25.703 19.141 1 96.56 587 ASN A N 1
ATOM 4658 C CA . ASN A 1 587 ? 2.301 25.531 18.141 1 96.56 587 ASN A CA 1
ATOM 4659 C C . ASN A 1 587 ? 1.02 26.25 18.562 1 96.56 587 ASN A C 1
ATOM 4661 O O . ASN A 1 587 ? 0.832 26.562 19.734 1 96.56 587 ASN A O 1
ATOM 4665 N N . THR A 1 588 ? 0.169 26.422 17.625 1 97.5 588 THR A N 1
ATOM 4666 C CA . THR A 1 588 ? -0.954 27.297 17.922 1 97.5 588 THR A CA 1
ATOM 4667 C C . THR A 1 588 ? -2.199 26.484 18.266 1 97.5 588 THR A C 1
ATOM 4669 O O . THR A 1 588 ? -3.182 27.031 18.781 1 97.5 588 THR A O 1
ATOM 4672 N N . HIS A 1 589 ? -2.199 25.188 18.047 1 97.94 589 HIS A N 1
ATOM 4673 C CA . HIS A 1 589 ? -3.412 24.406 18.219 1 97.94 589 HIS A CA 1
ATOM 4674 C C . HIS A 1 589 ? -3.869 24.406 19.672 1 97.94 589 HIS A C 1
ATOM 4676 O O . HIS A 1 589 ? -5.023 24.719 19.969 1 97.94 589 HIS A O 1
ATOM 4682 N N . ALA A 1 590 ? -2.986 24.062 20.578 1 98.44 590 ALA A N 1
ATOM 4683 C CA . ALA A 1 590 ? -3.355 24.016 22 1 98.44 590 ALA A CA 1
ATOM 4684 C C . ALA A 1 590 ? -3.855 25.375 22.469 1 98.44 590 ALA A C 1
ATOM 4686 O O . ALA A 1 590 ? -4.863 25.469 23.188 1 98.44 590 ALA A O 1
ATOM 4687 N N . ALA A 1 591 ? -3.162 26.375 22.125 1 98.56 591 ALA A N 1
ATOM 4688 C CA . ALA A 1 591 ? -3.559 27.734 22.5 1 98.56 591 ALA A CA 1
ATOM 4689 C C . ALA A 1 591 ? -4.922 28.094 21.906 1 98.56 591 ALA A C 1
ATOM 4691 O O . ALA A 1 591 ? -5.734 28.75 22.562 1 98.56 591 ALA A O 1
ATOM 4692 N N . SER A 1 592 ? -5.16 27.703 20.703 1 98.75 592 SER A N 1
ATOM 4693 C CA . SER A 1 592 ? -6.438 27.984 20.062 1 98.75 592 SER A CA 1
ATOM 4694 C C . SER A 1 592 ? -7.586 27.297 20.781 1 98.75 592 SER A C 1
ATOM 4696 O O . SER A 1 592 ? -8.672 27.875 20.938 1 98.75 592 SER A O 1
ATOM 4698 N N . VAL A 1 593 ? -7.359 26.047 21.156 1 98.81 593 VAL A N 1
ATOM 4699 C CA . VAL A 1 593 ? -8.367 25.328 21.922 1 98.81 593 VAL A CA 1
ATOM 4700 C C . VAL A 1 593 ? -8.609 26.047 23.25 1 98.81 593 VAL A C 1
ATOM 4702 O O . VAL A 1 593 ? -9.758 26.219 23.672 1 98.81 593 VAL A O 1
ATOM 4705 N N . MET A 1 594 ? -7.539 26.438 23.906 1 98.81 594 MET A N 1
ATOM 4706 C CA . MET A 1 594 ? -7.637 27.188 25.156 1 98.81 594 MET A CA 1
ATOM 4707 C C . MET A 1 594 ? -8.43 28.484 24.953 1 98.81 594 MET A C 1
ATOM 4709 O O . MET A 1 594 ? -9.289 28.828 25.766 1 98.81 594 MET A O 1
ATOM 4713 N N . ILE A 1 595 ? -8.203 29.172 23.891 1 98.88 595 ILE A N 1
ATOM 4714 C CA . ILE A 1 595 ? -8.93 30.391 23.562 1 98.88 595 ILE A CA 1
ATOM 4715 C C . ILE A 1 595 ? -10.414 30.078 23.391 1 98.88 595 ILE A C 1
ATOM 4717 O O . ILE A 1 595 ? -11.273 30.859 23.812 1 98.88 595 ILE A O 1
ATOM 4721 N N . GLY A 1 596 ? -10.688 28.953 22.75 1 98.88 596 GLY A N 1
ATOM 4722 C CA . GLY A 1 596 ? -12.062 28.5 22.641 1 98.88 596 GLY A CA 1
ATOM 4723 C C . GLY A 1 596 ? -12.711 28.266 24 1 98.88 596 GLY A C 1
ATOM 4724 O O . GLY A 1 596 ? -13.812 28.75 24.25 1 98.88 596 GLY A O 1
ATOM 4725 N N . GLU A 1 597 ? -12.031 27.578 24.859 1 98.75 597 GLU A N 1
ATOM 4726 C CA . GLU A 1 597 ? -12.539 27.25 26.188 1 98.75 597 GLU A CA 1
ATOM 4727 C C . GLU A 1 597 ? -12.75 28.516 27.031 1 98.75 597 GLU A C 1
ATOM 4729 O O . GLU A 1 597 ? -13.781 28.656 27.688 1 98.75 597 GLU A O 1
ATOM 4734 N N . ARG A 1 598 ? -11.805 29.375 27 1 98.69 598 ARG A N 1
ATOM 4735 C CA . ARG A 1 598 ? -11.938 30.609 27.781 1 98.69 598 ARG A CA 1
ATOM 4736 C C . ARG A 1 598 ? -12.969 31.531 27.172 1 98.69 598 ARG A C 1
ATOM 4738 O O . ARG A 1 598 ? -13.766 32.156 27.875 1 98.69 598 ARG A O 1
ATOM 4745 N N . GLY A 1 599 ? -12.891 31.688 25.891 1 98.62 599 GLY A N 1
ATOM 4746 C CA . GLY A 1 599 ? -13.844 32.531 25.203 1 98.62 599 GLY A CA 1
ATOM 4747 C C . GLY A 1 599 ? -15.289 32.156 25.469 1 98.62 599 GLY A C 1
ATOM 4748 O O . GLY A 1 599 ? -16.125 33 25.734 1 98.62 599 GLY A O 1
ATOM 4749 N N . VAL A 1 600 ? -15.578 30.891 25.375 1 97.88 600 VAL A N 1
ATOM 4750 C CA . VAL A 1 600 ? -16.953 30.453 25.562 1 97.88 600 VAL A CA 1
ATOM 4751 C C . VAL A 1 600 ? -17.359 30.641 27.031 1 97.88 600 VAL A C 1
ATOM 4753 O O . VAL A 1 600 ? -18.531 30.891 27.328 1 97.88 600 VAL A O 1
ATOM 4756 N N . GLN A 1 601 ? -16.422 30.578 27.922 1 97.5 601 GLN A N 1
ATOM 4757 C CA . GLN A 1 601 ? -16.719 30.797 29.344 1 97.5 601 GLN A CA 1
ATOM 4758 C C . GLN A 1 601 ? -17.234 32.219 29.578 1 97.5 601 GLN A C 1
ATOM 4760 O O . GLN A 1 601 ? -18.094 32.438 30.422 1 97.5 601 GLN A O 1
ATOM 4765 N N . PHE A 1 602 ? -16.703 33.25 28.891 1 97.75 602 PHE A N 1
ATOM 4766 C CA . PHE A 1 602 ? -17.234 34.594 28.969 1 97.75 602 PHE A CA 1
ATOM 4767 C C . PHE A 1 602 ? -18.703 34.625 28.625 1 97.75 602 PHE A C 1
ATOM 4769 O O . PHE A 1 602 ? -19.5 35.281 29.297 1 97.75 602 PHE A O 1
ATOM 4776 N N . ILE A 1 603 ? -19.031 33.906 27.594 1 96.94 603 ILE A N 1
ATOM 4777 C CA . ILE A 1 603 ? -20.406 33.875 27.109 1 96.94 603 ILE A CA 1
ATOM 4778 C C . ILE A 1 603 ? -21.297 33.156 28.141 1 96.94 603 ILE A C 1
ATOM 4780 O O . ILE A 1 603 ? -22.391 33.656 28.453 1 96.94 603 ILE A O 1
ATOM 4784 N N . ILE A 1 604 ? -20.844 32.062 28.641 1 95.31 604 ILE A N 1
ATOM 4785 C CA . ILE A 1 604 ? -21.578 31.297 29.625 1 95.31 604 ILE A CA 1
ATOM 4786 C C . ILE A 1 604 ? -21.828 32.156 30.875 1 95.31 604 ILE A C 1
ATOM 4788 O O . ILE A 1 604 ? -22.922 32.125 31.438 1 95.31 604 ILE A O 1
ATOM 4792 N N . ASP A 1 605 ? -20.828 32.875 31.297 1 94.75 605 ASP A N 1
ATOM 4793 C CA . ASP A 1 605 ? -20.938 33.75 32.469 1 94.75 605 ASP A CA 1
ATOM 4794 C C . ASP A 1 605 ? -21.984 34.812 32.25 1 94.75 605 ASP A C 1
ATOM 4796 O O . ASP A 1 605 ? -22.688 35.219 33.188 1 94.75 605 ASP A O 1
ATOM 4800 N N . GLU A 1 606 ? -22.078 35.281 31.062 1 93.25 606 GLU A N 1
ATOM 4801 C CA . GLU A 1 606 ? -23.031 36.312 30.719 1 93.25 606 GLU A CA 1
ATOM 4802 C C . GLU A 1 606 ? -24.453 35.781 30.656 1 93.25 606 GLU A C 1
ATOM 4804 O O . GLU A 1 606 ? -25.422 36.5 30.844 1 93.25 606 GLU A O 1
ATOM 4809 N N . LEU A 1 607 ? -24.609 34.562 30.312 1 88.81 607 LEU A N 1
ATOM 4810 C CA . LEU A 1 607 ? -25.922 33.938 30.234 1 88.81 607 LEU A CA 1
ATOM 4811 C C . LEU A 1 607 ? -26.438 33.594 31.625 1 88.81 607 LEU A C 1
ATOM 4813 O O . LEU A 1 607 ? -27.656 33.469 31.828 1 88.81 607 LEU A O 1
ATOM 4817 N N . THR A 1 608 ? -25.625 33.281 32.594 1 77.12 608 THR A N 1
ATOM 4818 C CA . THR A 1 608 ? -26.047 32.906 33.938 1 77.12 608 THR A CA 1
ATOM 4819 C C . THR A 1 608 ? -26.328 34.125 34.781 1 77.12 608 THR A C 1
ATOM 4821 O O . THR A 1 608 ? -26.953 34 35.844 1 77.12 608 THR A O 1
ATOM 4824 N N . PHE A 1 609 ? -25.953 35.281 34.344 1 64.5 609 PHE A N 1
ATOM 4825 C CA . PHE A 1 609 ? -26.328 36.5 35.094 1 64.5 609 PHE A CA 1
ATOM 4826 C C . PHE A 1 609 ? -27.516 37.188 34.438 1 64.5 609 PHE A C 1
ATOM 4828 O O . PHE A 1 609 ? -27.672 37.156 33.219 1 64.5 609 PHE A O 1
ATOM 4835 N N . MET B 1 1 ? -4.504 15.312 -15.234 1 36.25 1 MET B N 1
ATOM 4836 C CA . MET B 1 1 ? -5.73 14.859 -14.586 1 36.25 1 MET B CA 1
ATOM 4837 C C . MET B 1 1 ? -5.523 14.711 -13.078 1 36.25 1 MET B C 1
ATOM 4839 O O . MET B 1 1 ? -4.535 14.117 -12.641 1 36.25 1 MET B O 1
ATOM 4843 N N . SER B 1 2 ? -6.07 15.523 -12.328 1 52.66 2 SER B N 1
ATOM 4844 C CA . SER B 1 2 ? -5.863 15.641 -10.883 1 52.66 2 SER B CA 1
ATOM 4845 C C . SER B 1 2 ? -5.988 14.289 -10.195 1 52.66 2 SER B C 1
ATOM 4847 O O . SER B 1 2 ? -6.953 13.555 -10.422 1 52.66 2 SER B O 1
ATOM 4849 N N . THR B 1 3 ? -4.844 13.617 -9.773 1 69.25 3 THR B N 1
ATOM 4850 C CA . THR B 1 3 ? -4.836 12.352 -9.047 1 69.25 3 THR B CA 1
ATOM 4851 C C . THR B 1 3 ? -5.863 12.367 -7.918 1 69.25 3 THR B C 1
ATOM 4853 O O . THR B 1 3 ? -5.992 13.367 -7.199 1 69.25 3 THR B O 1
ATOM 4856 N N . ALA B 1 4 ? -6.918 11.477 -8.062 1 82.25 4 ALA B N 1
ATOM 4857 C CA . ALA B 1 4 ? -7.922 11.336 -7.012 1 82.25 4 ALA B CA 1
ATOM 4858 C C . ALA B 1 4 ? -7.281 11.383 -5.629 1 82.25 4 ALA B C 1
ATOM 4860 O O . ALA B 1 4 ? -6.156 10.906 -5.441 1 82.25 4 ALA B O 1
ATOM 4861 N N . SER B 1 5 ? -7.945 12.031 -4.699 1 86.25 5 SER B N 1
ATOM 4862 C CA . SER B 1 5 ? -7.457 12.062 -3.322 1 86.25 5 SER B CA 1
ATOM 4863 C C . SER B 1 5 ? -7.281 10.648 -2.77 1 86.25 5 SER B C 1
ATOM 4865 O O . SER B 1 5 ? -7.875 9.695 -3.279 1 86.25 5 SER B O 1
ATOM 4867 N N . LEU B 1 6 ? -6.453 10.477 -1.837 1 88.38 6 LEU B N 1
ATOM 4868 C CA . LEU B 1 6 ? -6.223 9.18 -1.218 1 88.38 6 LEU B CA 1
ATOM 4869 C C . LEU B 1 6 ? -7.52 8.602 -0.658 1 88.38 6 LEU B C 1
ATOM 4871 O O . LEU B 1 6 ? -7.738 7.391 -0.707 1 88.38 6 LEU B O 1
ATOM 4875 N N . THR B 1 7 ? -8.438 9.461 -0.118 1 89.44 7 THR B N 1
ATOM 4876 C CA . THR B 1 7 ? -9.734 9.016 0.383 1 89.44 7 THR B CA 1
ATOM 4877 C C . THR B 1 7 ? -10.57 8.414 -0.741 1 89.44 7 THR B C 1
ATOM 4879 O O . THR B 1 7 ? -11.141 7.332 -0.582 1 89.44 7 THR B O 1
ATOM 4882 N N . THR B 1 8 ? -10.594 9.148 -1.818 1 89.62 8 THR B N 1
ATOM 4883 C CA . THR B 1 8 ? -11.344 8.664 -2.971 1 89.62 8 THR B CA 1
ATOM 4884 C C . THR B 1 8 ? -10.773 7.336 -3.465 1 89.62 8 THR B C 1
ATOM 4886 O O . THR B 1 8 ? -11.531 6.418 -3.795 1 89.62 8 THR B O 1
ATOM 4889 N N . GLN B 1 9 ? -9.469 7.266 -3.5 1 90.94 9 GLN B N 1
ATOM 4890 C CA . GLN B 1 9 ? -8.82 6.031 -3.936 1 90.94 9 GLN B CA 1
ATOM 4891 C C . GLN B 1 9 ? -9.188 4.867 -3.021 1 90.94 9 GLN B C 1
ATOM 4893 O O . GLN B 1 9 ? -9.578 3.799 -3.496 1 90.94 9 GLN B O 1
ATOM 4898 N N . LEU B 1 10 ? -9.062 5.07 -1.741 1 92 10 LEU B N 1
ATOM 4899 C CA . LEU B 1 10 ? -9.32 4.027 -0.759 1 92 10 LEU B CA 1
ATOM 4900 C C . LEU B 1 10 ? -10.773 3.566 -0.834 1 92 10 LEU B C 1
ATOM 4902 O O . LEU B 1 10 ? -11.055 2.367 -0.751 1 92 10 LEU B O 1
ATOM 4906 N N . LEU B 1 11 ? -11.734 4.453 -0.988 1 92.56 11 LEU B N 1
ATOM 4907 C CA . LEU B 1 11 ? -13.148 4.09 -1.048 1 92.56 11 LEU B CA 1
ATOM 4908 C C . LEU B 1 11 ? -13.469 3.355 -2.346 1 92.56 11 LEU B C 1
ATOM 4910 O O . LEU B 1 11 ? -14.227 2.383 -2.344 1 92.56 11 LEU B O 1
ATOM 4914 N N . ALA B 1 12 ? -12.898 3.855 -3.455 1 93.12 12 ALA B N 1
ATOM 4915 C CA . ALA B 1 12 ? -13.109 3.197 -4.742 1 93.12 12 ALA B CA 1
ATOM 4916 C C . ALA B 1 12 ? -12.602 1.757 -4.707 1 93.12 12 ALA B C 1
ATOM 4918 O O . ALA B 1 12 ? -13.312 0.836 -5.125 1 93.12 12 ALA B O 1
ATOM 4919 N N . ILE B 1 13 ? -11.391 1.535 -4.207 1 93.94 13 ILE B N 1
ATOM 4920 C CA . ILE B 1 13 ? -10.812 0.197 -4.156 1 93.94 13 ILE B CA 1
ATOM 4921 C C . ILE B 1 13 ? -11.648 -0.693 -3.242 1 93.94 13 ILE B C 1
ATOM 4923 O O . ILE B 1 13 ? -11.812 -1.888 -3.504 1 93.94 13 ILE B O 1
ATOM 4927 N N . SER B 1 14 ? -12.18 -0.092 -2.139 1 94.31 14 SER B N 1
ATOM 4928 C CA . SER B 1 14 ? -12.984 -0.852 -1.186 1 94.31 14 SER B CA 1
ATOM 4929 C C . SER B 1 14 ? -14.266 -1.366 -1.83 1 94.31 14 SER B C 1
ATOM 4931 O O . SER B 1 14 ? -14.594 -2.551 -1.72 1 94.31 14 SER B O 1
ATOM 4933 N N . VAL B 1 15 ? -14.992 -0.5 -2.537 1 94.62 15 VAL B N 1
ATOM 4934 C CA . VAL B 1 15 ? -16.25 -0.868 -3.176 1 94.62 15 VAL B CA 1
ATOM 4935 C C . VAL B 1 15 ? -16 -1.924 -4.25 1 94.62 15 VAL B C 1
ATOM 4937 O O . VAL B 1 15 ? -16.688 -2.947 -4.297 1 94.62 15 VAL B O 1
ATOM 4940 N N . ILE B 1 16 ? -15.008 -1.762 -5.078 1 94.38 16 ILE B N 1
ATOM 4941 C CA . ILE B 1 16 ? -14.727 -2.652 -6.199 1 94.38 16 ILE B CA 1
ATOM 4942 C C . ILE B 1 16 ? -14.258 -4.008 -5.672 1 94.38 16 ILE B C 1
ATOM 4944 O O . ILE B 1 16 ? -14.672 -5.055 -6.184 1 94.38 16 ILE B O 1
ATOM 4948 N N . SER B 1 17 ? -13.312 -4 -4.645 1 94 17 SER B N 1
ATOM 4949 C CA . SER B 1 17 ? -12.828 -5.25 -4.066 1 94 17 SER B CA 1
ATOM 4950 C C . SER B 1 17 ? -13.977 -6.086 -3.52 1 94 17 SER B C 1
ATOM 4952 O O . SER B 1 17 ? -14.023 -7.301 -3.734 1 94 17 SER B O 1
ATOM 4954 N N . LEU B 1 18 ? -14.922 -5.441 -2.795 1 93.75 18 LEU B N 1
ATOM 4955 C CA . LEU B 1 18 ? -16.047 -6.16 -2.215 1 93.75 18 LEU B CA 1
ATOM 4956 C C . LEU B 1 18 ? -16.969 -6.699 -3.307 1 93.75 18 LEU B C 1
ATOM 4958 O O . LEU B 1 18 ? -17.406 -7.848 -3.242 1 93.75 18 LEU B O 1
ATOM 4962 N N . GLN B 1 19 ? -17.234 -5.895 -4.32 1 93 19 GLN B N 1
ATOM 4963 C CA . GLN B 1 19 ? -18.094 -6.32 -5.426 1 93 19 GLN B CA 1
ATOM 4964 C C . GLN B 1 19 ? -17.484 -7.52 -6.152 1 93 19 GLN B C 1
ATOM 4966 O O . GLN B 1 19 ? -18.188 -8.5 -6.422 1 93 19 GLN B O 1
ATOM 4971 N N . ARG B 1 20 ? -16.234 -7.527 -6.469 1 91.56 20 ARG B N 1
ATOM 4972 C CA . ARG B 1 20 ? -15.562 -8.586 -7.215 1 91.56 20 ARG B CA 1
ATOM 4973 C C . ARG B 1 20 ? -15.477 -9.867 -6.391 1 91.56 20 ARG B C 1
ATOM 4975 O O . ARG B 1 20 ? -15.625 -10.969 -6.926 1 91.56 20 ARG B O 1
ATOM 4982 N N . GLN B 1 21 ? -15.18 -9.688 -5.141 1 92.31 21 GLN B N 1
ATOM 4983 C CA . GLN B 1 21 ? -15.102 -10.883 -4.305 1 92.31 21 GLN B CA 1
ATOM 4984 C C . GLN B 1 21 ? -16.469 -11.555 -4.18 1 92.31 21 GLN B C 1
ATOM 4986 O O . GLN B 1 21 ? -16.562 -12.781 -4.129 1 92.31 21 GLN B O 1
ATOM 4991 N N . ILE B 1 22 ? -17.547 -10.734 -4.094 1 90 22 ILE B N 1
ATOM 4992 C CA . ILE B 1 22 ? -18.906 -11.266 -4.047 1 90 22 ILE B CA 1
ATOM 4993 C C . ILE B 1 22 ? -19.172 -12.086 -5.309 1 90 22 ILE B C 1
ATOM 4995 O O . ILE B 1 22 ? -19.766 -13.172 -5.238 1 90 22 ILE B O 1
ATOM 4999 N N . ILE B 1 23 ? -18.688 -11.68 -6.402 1 86.56 23 ILE B N 1
ATOM 5000 C CA . ILE B 1 23 ? -18.844 -12.398 -7.664 1 86.56 23 ILE B CA 1
ATOM 5001 C C . ILE B 1 23 ? -18.109 -13.727 -7.602 1 86.56 23 ILE B C 1
ATOM 5003 O O . ILE B 1 23 ? -18.656 -14.766 -7.98 1 86.56 23 ILE B O 1
ATOM 5007 N N . HIS B 1 24 ? -16.859 -13.766 -7.102 1 89.25 24 HIS B N 1
ATOM 5008 C CA . HIS B 1 24 ? -16.094 -15 -6.961 1 89.25 24 HIS B CA 1
ATOM 5009 C C . HIS B 1 24 ? -16.797 -15.977 -6.023 1 89.25 24 HIS B C 1
ATOM 5011 O O . HIS B 1 24 ? -16.844 -17.188 -6.293 1 89.25 24 HIS B O 1
ATOM 5017 N N . ASN B 1 25 ? -17.328 -15.414 -4.961 1 86.62 25 ASN B N 1
ATOM 5018 C CA . ASN B 1 25 ? -17.969 -16.25 -3.961 1 86.62 25 ASN B CA 1
ATOM 5019 C C . ASN B 1 25 ? -19.25 -16.875 -4.496 1 86.62 25 ASN B C 1
ATOM 5021 O O . ASN B 1 25 ? -19.594 -18 -4.133 1 86.62 25 ASN B O 1
ATOM 5025 N N . ASN B 1 26 ? -19.938 -16.188 -5.32 1 80.94 26 ASN B N 1
ATOM 5026 C CA . ASN B 1 26 ? -21.234 -16.641 -5.832 1 80.94 26 ASN B CA 1
ATOM 5027 C C . ASN B 1 26 ? -21.047 -17.672 -6.949 1 80.94 26 ASN B C 1
ATOM 5029 O O . ASN B 1 26 ? -21.969 -18.453 -7.234 1 80.94 26 ASN B O 1
ATOM 5033 N N . ASN B 1 27 ? -19.875 -17.844 -7.449 1 74.81 27 ASN B N 1
ATOM 5034 C CA . ASN B 1 27 ? -19.672 -18.688 -8.617 1 74.81 27 ASN B CA 1
ATOM 5035 C C . ASN B 1 27 ? -19.219 -20.094 -8.211 1 74.81 27 ASN B C 1
ATOM 5037 O O . ASN B 1 27 ? -19.109 -20.984 -9.062 1 74.81 27 ASN B O 1
ATOM 5041 N N . VAL B 1 28 ? -19.062 -20.391 -6.977 1 76.06 28 VAL B N 1
ATOM 5042 C CA . VAL B 1 28 ? -18.359 -21.641 -6.676 1 76.06 28 VAL B CA 1
ATOM 5043 C C . VAL B 1 28 ? -19.359 -22.688 -6.191 1 76.06 28 VAL B C 1
ATOM 5045 O O . VAL B 1 28 ? -19.078 -23.891 -6.215 1 76.06 28 VAL B O 1
ATOM 5048 N N . ASN B 1 29 ? -20.438 -22.344 -5.602 1 70.44 29 ASN B N 1
ATOM 5049 C CA . ASN B 1 29 ? -21.438 -23.344 -5.219 1 70.44 29 ASN B CA 1
ATOM 5050 C C . ASN B 1 29 ? -22.766 -23.125 -5.934 1 70.44 29 ASN B C 1
ATOM 5052 O O . ASN B 1 29 ? -23.578 -22.328 -5.492 1 70.44 29 ASN B O 1
ATOM 5056 N N . ARG B 1 30 ? -22.781 -23.891 -7.008 1 74.69 30 ARG B N 1
ATOM 5057 C CA . ARG B 1 30 ? -23.969 -23.703 -7.852 1 74.69 30 ARG B CA 1
ATOM 5058 C C . ARG B 1 30 ? -24.969 -24.828 -7.66 1 74.69 30 ARG B C 1
ATOM 5060 O O . ARG B 1 30 ? -25.812 -25.062 -8.516 1 74.69 30 ARG B O 1
ATOM 5067 N N . THR B 1 31 ? -24.656 -25.688 -6.66 1 75.31 31 THR B N 1
ATOM 5068 C CA . THR B 1 31 ? -25.578 -26.781 -6.363 1 75.31 31 THR B CA 1
ATOM 5069 C C . THR B 1 31 ? -25.438 -27.234 -4.91 1 75.31 31 THR B C 1
ATOM 5071 O O . THR B 1 31 ? -24.531 -26.766 -4.195 1 75.31 31 THR B O 1
ATOM 5074 N N . SER B 1 32 ? -26.516 -27.906 -4.445 1 75.25 32 SER B N 1
ATOM 5075 C CA . SER B 1 32 ? -26.469 -28.625 -3.174 1 75.25 32 SER B CA 1
ATOM 5076 C C . SER B 1 32 ? -26.812 -30.094 -3.35 1 75.25 32 SER B C 1
ATOM 5078 O O . SER B 1 32 ? -27.688 -30.438 -4.152 1 75.25 32 SER B O 1
ATOM 5080 N N . ILE B 1 33 ? -25.953 -30.906 -2.807 1 77.19 33 ILE B N 1
ATOM 5081 C CA . ILE B 1 33 ? -26.172 -32.344 -2.924 1 77.19 33 ILE B CA 1
ATOM 5082 C C . ILE B 1 33 ? -26.703 -32.875 -1.599 1 77.19 33 ILE B C 1
ATOM 5084 O O . ILE B 1 33 ? -26.172 -32.562 -0.532 1 77.19 33 ILE B O 1
ATOM 5088 N N . ASP B 1 34 ? -27.922 -33.531 -1.688 1 69.25 34 ASP B N 1
ATOM 5089 C CA . ASP B 1 34 ? -28.453 -34.25 -0.533 1 69.25 34 ASP B CA 1
ATOM 5090 C C . ASP B 1 34 ? -27.875 -35.625 -0.433 1 69.25 34 ASP B C 1
ATOM 5092 O O . ASP B 1 34 ? -27.281 -36.156 -1.396 1 69.25 34 ASP B O 1
ATOM 5096 N N . ASN B 1 35 ? -27.75 -36.219 0.753 1 63.91 35 ASN B N 1
ATOM 5097 C CA . ASN B 1 35 ? -27.109 -37.5 1.031 1 63.91 35 ASN B CA 1
ATOM 5098 C C . ASN B 1 35 ? -27.719 -38.625 0.208 1 63.91 35 ASN B C 1
ATOM 5100 O O . ASN B 1 35 ? -27.125 -39.688 0.082 1 63.91 35 ASN B O 1
ATOM 5104 N N . ASN B 1 36 ? -28.828 -38.438 -0.318 1 61 36 ASN B N 1
ATOM 5105 C CA . ASN B 1 36 ? -29.469 -39.594 -0.964 1 61 36 ASN B CA 1
ATOM 5106 C C . ASN B 1 36 ? -29.688 -39.344 -2.455 1 61 36 ASN B C 1
ATOM 5108 O O . ASN B 1 36 ? -29.922 -38.188 -2.871 1 61 36 ASN B O 1
ATOM 5112 N N . ASP B 1 37 ? -29.391 -40.281 -3.318 1 61.75 37 ASP B N 1
ATOM 5113 C CA . ASP B 1 37 ? -29.797 -40.562 -4.691 1 61.75 37 ASP B CA 1
ATOM 5114 C C . ASP B 1 37 ? -29.359 -39.469 -5.633 1 61.75 37 ASP B C 1
ATOM 5116 O O . ASP B 1 37 ? -30.156 -38.969 -6.434 1 61.75 37 ASP B O 1
ATOM 5120 N N . ASN B 1 38 ? -27.953 -39.156 -5.504 1 84.06 38 ASN B N 1
ATOM 5121 C CA . ASN B 1 38 ? -27.547 -38.156 -6.477 1 84.06 38 ASN B CA 1
ATOM 5122 C C . ASN B 1 38 ? -26.766 -38.781 -7.641 1 84.06 38 ASN B C 1
ATOM 5124 O O . ASN B 1 38 ? -25.75 -39.438 -7.434 1 84.06 38 ASN B O 1
ATOM 5128 N N . TYR B 1 39 ? -27.453 -38.719 -8.82 1 91.88 39 TYR B N 1
ATOM 5129 C CA . TYR B 1 39 ? -26.891 -39.25 -10.047 1 91.88 39 TYR B CA 1
ATOM 5130 C C . TYR B 1 39 ? -26.516 -38.125 -11.008 1 91.88 39 TYR B C 1
ATOM 5132 O O . TYR B 1 39 ? -27.25 -37.156 -11.148 1 91.88 39 TYR B O 1
ATOM 5140 N N . TYR B 1 40 ? -25.375 -38.312 -11.594 1 95.19 40 TYR B N 1
ATOM 5141 C CA . TYR B 1 40 ? -24.891 -37.438 -12.672 1 95.19 40 TYR B CA 1
ATOM 5142 C C . TYR B 1 40 ? -24.406 -38.281 -13.852 1 95.19 40 TYR B C 1
ATOM 5144 O O . TYR B 1 40 ? -24.062 -39.469 -13.688 1 95.19 40 TYR B O 1
ATOM 5152 N N . ASP B 1 41 ? -24.516 -37.75 -15.016 1 95.62 41 ASP B N 1
ATOM 5153 C CA . ASP B 1 41 ? -23.969 -38.438 -16.172 1 95.62 41 ASP B CA 1
ATOM 5154 C C . ASP B 1 41 ? -22.438 -38.5 -16.094 1 95.62 41 ASP B C 1
ATOM 5156 O O . ASP B 1 41 ? -21.844 -39.562 -16.266 1 95.62 41 ASP B O 1
ATOM 5160 N N . TYR B 1 42 ? -21.875 -37.406 -15.836 1 97.06 42 TYR B N 1
ATOM 5161 C CA . TYR B 1 42 ? -20.438 -37.281 -15.688 1 97.06 42 TYR B CA 1
ATOM 5162 C C . TYR B 1 42 ? -20.062 -36.625 -14.359 1 97.06 42 TYR B C 1
ATOM 5164 O O . TYR B 1 42 ? -20.703 -35.656 -13.945 1 97.06 42 TYR B O 1
ATOM 5172 N N . ILE B 1 43 ? -19.094 -37.188 -13.672 1 98.19 43 ILE B N 1
ATOM 5173 C CA . ILE B 1 43 ? -18.484 -36.594 -12.492 1 98.19 43 ILE B CA 1
ATOM 5174 C C . ILE B 1 43 ? -17.031 -36.25 -12.789 1 98.19 43 ILE B C 1
ATOM 5176 O O . ILE B 1 43 ? -16.234 -37.125 -13.109 1 98.19 43 ILE B O 1
ATOM 5180 N N . ILE B 1 44 ? -16.734 -34.969 -12.75 1 98.62 44 ILE B N 1
ATOM 5181 C CA . ILE B 1 44 ? -15.383 -34.469 -12.992 1 98.62 44 ILE B CA 1
ATOM 5182 C C . ILE B 1 44 ? -14.734 -34.094 -11.664 1 98.62 44 ILE B C 1
ATOM 5184 O O . ILE B 1 44 ? -15.297 -33.312 -10.898 1 98.62 44 ILE B O 1
ATOM 5188 N N . ILE B 1 45 ? -13.555 -34.656 -11.398 1 98.88 45 ILE B N 1
ATOM 5189 C CA . ILE B 1 45 ? -12.852 -34.438 -10.133 1 98.88 45 ILE B CA 1
ATOM 5190 C C . ILE B 1 45 ? -11.688 -33.469 -10.359 1 98.88 45 ILE B C 1
ATOM 5192 O O . ILE B 1 45 ? -10.648 -33.844 -10.898 1 98.88 45 ILE B O 1
ATOM 5196 N N . GLY B 1 46 ? -11.812 -32.219 -9.859 1 98.62 46 GLY B N 1
ATOM 5197 C CA . GLY B 1 46 ? -10.797 -31.203 -10.031 1 98.62 46 GLY B CA 1
ATOM 5198 C C . GLY B 1 46 ? -11.156 -30.188 -11.102 1 98.62 46 GLY B C 1
ATOM 5199 O O . GLY B 1 46 ? -11.508 -30.547 -12.219 1 98.62 46 GLY B O 1
ATOM 5200 N N . SER B 1 47 ? -11.062 -28.922 -10.75 1 97.5 47 SER B N 1
ATOM 5201 C CA . SER B 1 47 ? -11.438 -27.844 -11.664 1 97.5 47 SER B CA 1
ATOM 5202 C C . SER B 1 47 ? -10.195 -27.156 -12.234 1 97.5 47 SER B C 1
ATOM 5204 O O . SER B 1 47 ? -10.266 -26 -12.656 1 97.5 47 SER B O 1
ATOM 5206 N N . GLY B 1 48 ? -9.031 -27.859 -12.242 1 98.19 48 GLY B N 1
ATOM 5207 C CA . GLY B 1 48 ? -7.785 -27.266 -12.703 1 98.19 48 GLY B CA 1
ATOM 5208 C C . GLY B 1 48 ? -7.75 -27.031 -14.203 1 98.19 48 GLY B C 1
ATOM 5209 O O . GLY B 1 48 ? -8.797 -26.875 -14.836 1 98.19 48 GLY B O 1
ATOM 5210 N N . SER B 1 49 ? -6.551 -26.969 -14.758 1 98.5 49 SER B N 1
ATOM 5211 C CA . SER B 1 49 ? -6.289 -26.594 -16.141 1 98.5 49 SER B CA 1
ATOM 5212 C C . SER B 1 49 ? -7.055 -27.484 -17.125 1 98.5 49 SER B C 1
ATOM 5214 O O . SER B 1 49 ? -7.488 -27.031 -18.172 1 98.5 49 SER B O 1
ATOM 5216 N N . SER B 1 50 ? -7.18 -28.734 -16.766 1 98.81 50 SER B N 1
ATOM 5217 C CA . SER B 1 50 ? -7.855 -29.672 -17.672 1 98.81 50 SER B CA 1
ATOM 5218 C C . SER B 1 50 ? -9.32 -29.844 -17.281 1 98.81 50 SER B C 1
ATOM 5220 O O . SER B 1 50 ? -10.195 -29.859 -18.156 1 98.81 50 SER B O 1
ATOM 5222 N N . GLY B 1 51 ? -9.609 -30 -16.016 1 98.56 51 GLY B N 1
ATOM 5223 C CA . GLY B 1 51 ? -10.945 -30.297 -15.547 1 98.56 51 GLY B CA 1
ATOM 5224 C C . GLY B 1 51 ? -11.953 -29.203 -15.898 1 98.56 51 GLY B C 1
ATOM 5225 O O . GLY B 1 51 ? -13.094 -29.5 -16.25 1 98.56 51 GLY B O 1
ATOM 5226 N N . ALA B 1 52 ? -11.547 -28 -15.789 1 97.12 52 ALA B N 1
ATOM 5227 C CA . ALA B 1 52 ? -12.422 -26.891 -16.141 1 97.12 52 ALA B CA 1
ATOM 5228 C C . ALA B 1 52 ? -12.812 -26.938 -17.625 1 97.12 52 ALA B C 1
ATOM 5230 O O . ALA B 1 52 ? -13.953 -26.641 -17.984 1 97.12 52 ALA B O 1
ATOM 5231 N N . VAL B 1 53 ? -11.852 -27.297 -18.422 1 97.56 53 VAL B N 1
ATOM 5232 C CA . VAL B 1 53 ? -12.078 -27.422 -19.859 1 97.56 53 VAL B CA 1
ATOM 5233 C C . VAL B 1 53 ? -13.109 -28.5 -20.141 1 97.56 53 VAL B C 1
ATOM 5235 O O . VAL B 1 53 ? -14.07 -28.281 -20.875 1 97.56 53 VAL B O 1
ATOM 5238 N N . VAL B 1 54 ? -12.914 -29.672 -19.516 1 97.75 54 VAL B N 1
ATOM 5239 C CA . VAL B 1 54 ? -13.805 -30.812 -19.719 1 97.75 54 VAL B CA 1
ATOM 5240 C C . VAL B 1 54 ? -15.227 -30.438 -19.281 1 97.75 54 VAL B C 1
ATOM 5242 O O . VAL B 1 54 ? -16.188 -30.688 -20 1 97.75 54 VAL B O 1
ATOM 5245 N N . ALA B 1 55 ? -15.328 -29.844 -18.125 1 95.5 55 ALA B N 1
ATOM 5246 C CA . ALA B 1 55 ? -16.625 -29.453 -17.578 1 95.5 55 ALA B CA 1
ATOM 5247 C C . ALA B 1 55 ? -17.344 -28.469 -18.516 1 95.5 55 ALA B C 1
ATOM 5249 O O . ALA B 1 55 ? -18.531 -28.656 -18.812 1 95.5 55 ALA B O 1
ATOM 5250 N N . ASN B 1 56 ? -16.641 -27.469 -18.969 1 94.56 56 ASN B N 1
ATOM 5251 C CA . ASN B 1 56 ? -17.203 -26.438 -19.828 1 94.56 56 ASN B CA 1
ATOM 5252 C C . ASN B 1 56 ? -17.688 -27.016 -21.156 1 94.56 56 ASN B C 1
ATOM 5254 O O . ASN B 1 56 ? -18.828 -26.781 -21.578 1 94.56 56 ASN B O 1
ATOM 5258 N N . ARG B 1 57 ? -16.828 -27.797 -21.797 1 94.75 57 ARG B N 1
ATOM 5259 C CA . ARG B 1 57 ? -17.125 -28.312 -23.125 1 94.75 57 ARG B CA 1
ATOM 5260 C C . ARG B 1 57 ? -18.266 -29.328 -23.062 1 94.75 57 ARG B C 1
ATOM 5262 O O . ARG B 1 57 ? -19.109 -29.359 -23.969 1 94.75 57 ARG B O 1
ATOM 5269 N N . LEU B 1 58 ? -18.281 -30.156 -22.062 1 94 58 LEU B N 1
ATOM 5270 C CA . LEU B 1 58 ? -19.359 -31.125 -21.938 1 94 58 LEU B CA 1
ATOM 5271 C C . LEU B 1 58 ? -20.688 -30.406 -21.656 1 94 58 LEU B C 1
ATOM 5273 O O . LEU B 1 58 ? -21.719 -30.781 -22.219 1 94 58 LEU B O 1
ATOM 5277 N N . ALA B 1 59 ? -20.656 -29.453 -20.797 1 91.19 59 ALA B N 1
ATOM 5278 C CA . ALA B 1 59 ? -21.875 -28.719 -20.438 1 91.19 59 ALA B CA 1
ATOM 5279 C C . ALA B 1 59 ? -22.438 -27.969 -21.625 1 91.19 59 ALA B C 1
ATOM 5281 O O . ALA B 1 59 ? -23.656 -27.766 -21.734 1 91.19 59 ALA B O 1
ATOM 5282 N N . ALA B 1 60 ? -21.578 -27.562 -22.516 1 89.25 60 ALA B N 1
ATOM 5283 C CA . ALA B 1 60 ? -21.969 -26.766 -23.656 1 89.25 60 ALA B CA 1
ATOM 5284 C C . ALA B 1 60 ? -22.656 -27.625 -24.719 1 89.25 60 ALA B C 1
ATOM 5286 O O . ALA B 1 60 ? -23.312 -27.094 -25.625 1 89.25 60 ALA B O 1
ATOM 5287 N N . LEU B 1 61 ? -22.484 -28.891 -24.578 1 87.81 61 LEU B N 1
ATOM 5288 C CA . LEU B 1 61 ? -23.125 -29.75 -25.562 1 87.81 61 LEU B CA 1
ATOM 5289 C C . LEU B 1 61 ? -24.641 -29.641 -25.484 1 87.81 61 LEU B C 1
ATOM 5291 O O . LEU B 1 61 ? -25.203 -29.5 -24.391 1 87.81 61 LEU B O 1
ATOM 5295 N N . ASN B 1 62 ? -25.266 -29.062 -26.609 1 64.81 62 ASN B N 1
ATOM 5296 C CA . ASN B 1 62 ? -26.703 -28.812 -26.75 1 64.81 62 ASN B CA 1
ATOM 5297 C C . ASN B 1 62 ? -27.516 -30.047 -26.375 1 64.81 62 ASN B C 1
ATOM 5299 O O . ASN B 1 62 ? -28.688 -30.172 -26.766 1 64.81 62 ASN B O 1
ATOM 5303 N N . ASN B 1 63 ? -26.922 -30.969 -25.844 1 61.09 63 ASN B N 1
ATOM 5304 C CA . ASN B 1 63 ? -27.734 -32.094 -25.438 1 61.09 63 ASN B CA 1
ATOM 5305 C C . ASN B 1 63 ? -28.219 -31.969 -23.984 1 61.09 63 ASN B C 1
ATOM 5307 O O . ASN B 1 63 ? -27.516 -32.375 -23.062 1 61.09 63 ASN B O 1
ATOM 5311 N N . GLN B 1 64 ? -29.188 -31.078 -23.781 1 62.34 64 GLN B N 1
ATOM 5312 C CA . GLN B 1 64 ? -29.734 -30.578 -22.531 1 62.34 64 GLN B CA 1
ATOM 5313 C C . GLN B 1 64 ? -30.031 -31.703 -21.562 1 62.34 64 GLN B C 1
ATOM 5315 O O . GLN B 1 64 ? -30.312 -31.469 -20.391 1 62.34 64 GLN B O 1
ATOM 5320 N N . SER B 1 65 ? -29.562 -32.844 -21.969 1 80.88 65 SER B N 1
ATOM 5321 C CA . SER B 1 65 ? -29.984 -33.906 -21.062 1 80.88 65 SER B CA 1
ATOM 5322 C C . SER B 1 65 ? -28.812 -34.375 -20.203 1 80.88 65 SER B C 1
ATOM 5324 O O . SER B 1 65 ? -29.016 -35.125 -19.219 1 80.88 65 SER B O 1
ATOM 5326 N N . LEU B 1 66 ? -27.578 -33.812 -20.406 1 90.31 66 LEU B N 1
ATOM 5327 C CA . LEU B 1 66 ? -26.469 -34.281 -19.594 1 90.31 66 LEU B CA 1
ATOM 5328 C C . LEU B 1 66 ? -26.422 -33.562 -18.25 1 90.31 66 LEU B C 1
ATOM 5330 O O . LEU B 1 66 ? -26.641 -32.344 -18.203 1 90.31 66 LEU B O 1
ATOM 5334 N N . ARG B 1 67 ? -26.25 -34.219 -17.234 1 92.62 67 ARG B N 1
ATOM 5335 C CA . ARG B 1 67 ? -25.984 -33.656 -15.914 1 92.62 67 ARG B CA 1
ATOM 5336 C C . ARG B 1 67 ? -24.531 -33.844 -15.523 1 92.62 67 ARG B C 1
ATOM 5338 O O . ARG B 1 67 ? -24.062 -34.969 -15.398 1 92.62 67 ARG B O 1
ATOM 5345 N N . ILE B 1 68 ? -23.875 -32.719 -15.32 1 94.5 68 ILE B N 1
ATOM 5346 C CA . ILE B 1 68 ? -22.438 -32.75 -15.078 1 94.5 68 ILE B CA 1
ATOM 5347 C C . ILE B 1 68 ? -22.141 -32.219 -13.68 1 94.5 68 ILE B C 1
ATOM 5349 O O . ILE B 1 68 ? -22.609 -31.125 -13.312 1 94.5 68 ILE B O 1
ATOM 5353 N N . LEU B 1 69 ? -21.375 -32.938 -12.852 1 95.62 69 LEU B N 1
ATOM 5354 C CA . LEU B 1 69 ? -20.938 -32.469 -11.539 1 95.62 69 LEU B CA 1
ATOM 5355 C C . LEU B 1 69 ? -19.422 -32.25 -11.531 1 95.62 69 LEU B C 1
ATOM 5357 O O . LEU B 1 69 ? -18.656 -33.156 -11.875 1 95.62 69 LEU B O 1
ATOM 5361 N N . LEU B 1 70 ? -19.047 -31.047 -11.273 1 96.25 70 LEU B N 1
ATOM 5362 C CA . LEU B 1 70 ? -17.641 -30.719 -11.07 1 96.25 70 LEU B CA 1
ATOM 5363 C C . LEU B 1 70 ? -17.328 -30.547 -9.594 1 96.25 70 LEU B C 1
ATOM 5365 O O . LEU B 1 70 ? -17.938 -29.703 -8.914 1 96.25 70 LEU B O 1
ATOM 5369 N N . LEU B 1 71 ? -16.422 -31.359 -9.07 1 97.44 71 LEU B N 1
ATOM 5370 C CA . LEU B 1 71 ? -16.016 -31.312 -7.672 1 97.44 71 LEU B CA 1
ATOM 5371 C C . LEU B 1 71 ? -14.625 -30.672 -7.535 1 97.44 71 LEU B C 1
ATOM 5373 O O . LEU B 1 71 ? -13.688 -31.078 -8.219 1 97.44 71 LEU B O 1
ATOM 5377 N N . GLU B 1 72 ? -14.523 -29.656 -6.727 1 97.56 72 GLU B N 1
ATOM 5378 C CA . GLU B 1 72 ? -13.266 -28.984 -6.441 1 97.56 72 GLU B CA 1
ATOM 5379 C C . GLU B 1 72 ? -12.977 -28.953 -4.941 1 97.56 72 GLU B C 1
ATOM 5381 O O . GLU B 1 72 ? -13.82 -28.547 -4.148 1 97.56 72 GLU B O 1
ATOM 5386 N N . ALA B 1 73 ? -11.742 -29.375 -4.602 1 97.94 73 ALA B N 1
ATOM 5387 C CA . ALA B 1 73 ? -11.336 -29.453 -3.201 1 97.94 73 ALA B CA 1
ATOM 5388 C C . ALA B 1 73 ? -11.203 -28.062 -2.584 1 97.94 73 ALA B C 1
ATOM 5390 O O . ALA B 1 73 ? -11.445 -27.891 -1.388 1 97.94 73 ALA B O 1
ATOM 5391 N N . GLY B 1 74 ? -10.805 -27.125 -3.377 1 96.5 74 GLY B N 1
ATOM 5392 C CA . GLY B 1 74 ? -10.547 -25.781 -2.877 1 96.5 74 GLY B CA 1
ATOM 5393 C C . GLY B 1 74 ? -11.758 -24.875 -2.939 1 96.5 74 GLY B C 1
ATOM 5394 O O . GLY B 1 74 ? -12.875 -25.344 -3.197 1 96.5 74 GLY B O 1
ATOM 5395 N N . GLY B 1 75 ? -11.578 -23.594 -2.588 1 94.56 75 GLY B N 1
ATOM 5396 C CA . GLY B 1 75 ? -12.625 -22.578 -2.564 1 94.56 75 GLY B CA 1
ATOM 5397 C C . GLY B 1 75 ? -12.617 -21.688 -3.791 1 94.56 75 GLY B C 1
ATOM 5398 O O . GLY B 1 75 ? -12.102 -22.062 -4.84 1 94.56 75 GLY B O 1
ATOM 5399 N N . PRO B 1 76 ? -13.32 -20.562 -3.678 1 93.69 76 PRO B N 1
ATOM 5400 C CA . PRO B 1 76 ? -13.391 -19.625 -4.801 1 93.69 76 PRO B CA 1
ATOM 5401 C C . PRO B 1 76 ? -12.07 -18.906 -5.059 1 93.69 76 PRO B C 1
ATOM 5403 O O . PRO B 1 76 ? -11.203 -18.875 -4.18 1 93.69 76 PRO B O 1
ATOM 5406 N N . GLN B 1 77 ? -11.953 -18.406 -6.266 1 95.19 77 GLN B N 1
ATOM 5407 C CA . GLN B 1 77 ? -10.898 -17.438 -6.566 1 95.19 77 GLN B CA 1
ATOM 5408 C C . GLN B 1 77 ? -11.055 -16.172 -5.73 1 95.19 77 GLN B C 1
ATOM 5410 O O . GLN B 1 77 ? -12.047 -16.016 -5.016 1 95.19 77 GLN B O 1
ATOM 5415 N N . SER B 1 78 ? -10.047 -15.391 -5.742 1 95 78 SER B N 1
ATOM 5416 C CA . SER B 1 78 ? -10.094 -14.156 -4.961 1 95 78 SER B CA 1
ATOM 5417 C C . SER B 1 78 ? -9.688 -12.953 -5.805 1 95 78 SER B C 1
ATOM 5419 O O . SER B 1 78 ? -9.18 -13.109 -6.918 1 95 78 SER B O 1
ATOM 5421 N N . ILE B 1 79 ? -9.906 -11.773 -5.238 1 93.94 79 ILE B N 1
ATOM 5422 C CA . ILE B 1 79 ? -9.5 -10.531 -5.895 1 93.94 79 ILE B CA 1
ATOM 5423 C C . ILE B 1 79 ? -7.977 -10.492 -6.027 1 93.94 79 ILE B C 1
ATOM 5425 O O . ILE B 1 79 ? -7.445 -9.891 -6.961 1 93.94 79 ILE B O 1
ATOM 5429 N N . VAL B 1 80 ? -7.262 -11.133 -5.145 1 94.94 80 VAL B N 1
ATOM 5430 C CA . VAL B 1 80 ? -5.805 -11.18 -5.199 1 94.94 80 VAL B CA 1
ATOM 5431 C C . VAL B 1 80 ? -5.359 -12.07 -6.355 1 94.94 80 VAL B C 1
ATOM 5433 O O . VAL B 1 80 ? -4.406 -11.742 -7.066 1 94.94 80 VAL B O 1
ATOM 5436 N N . SER B 1 81 ? -6.082 -13.164 -6.582 1 96.25 81 SER B N 1
ATOM 5437 C CA . SER B 1 81 ? -5.715 -14.078 -7.66 1 96.25 81 SER B CA 1
ATOM 5438 C C . SER B 1 81 ? -5.977 -13.461 -9.023 1 96.25 81 SER B C 1
ATOM 5440 O O . SER B 1 81 ? -5.406 -13.891 -10.031 1 96.25 81 SER B O 1
ATOM 5442 N N . ASP B 1 82 ? -6.816 -12.43 -9.086 1 95 82 ASP B N 1
ATOM 5443 C CA . ASP B 1 82 ? -7.121 -11.742 -10.336 1 95 82 ASP B CA 1
ATOM 5444 C C . ASP B 1 82 ? -5.91 -10.961 -10.844 1 95 82 ASP B C 1
ATOM 5446 O O . ASP B 1 82 ? -5.809 -10.664 -12.031 1 95 82 ASP B O 1
ATOM 5450 N N . MET B 1 83 ? -5.07 -10.617 -9.93 1 95.75 83 MET B N 1
ATOM 5451 C CA . MET B 1 83 ? -4.016 -9.656 -10.242 1 95.75 83 MET B CA 1
ATOM 5452 C C . MET B 1 83 ? -2.707 -10.375 -10.555 1 95.75 83 MET B C 1
ATOM 5454 O O . MET B 1 83 ? -2.039 -10.883 -9.656 1 95.75 83 MET B O 1
ATOM 5458 N N . PRO B 1 84 ? -2.221 -10.273 -11.781 1 95.62 84 PRO B N 1
ATOM 5459 C CA . PRO B 1 84 ? -0.994 -10.969 -12.18 1 95.62 84 PRO B CA 1
ATOM 5460 C C . PRO B 1 84 ? 0.191 -10.633 -11.273 1 95.62 84 PRO B C 1
ATOM 5462 O O . PRO B 1 84 ? 0.914 -11.539 -10.844 1 95.62 84 PRO B O 1
ATOM 5465 N N . GLY B 1 85 ? 0.341 -9.422 -10.93 1 94.06 85 GLY B N 1
ATOM 5466 C CA . GLY B 1 85 ? 1.481 -8.992 -10.141 1 94.06 85 GLY B CA 1
ATOM 5467 C C . GLY B 1 85 ? 1.48 -9.555 -8.734 1 94.06 85 GLY B C 1
ATOM 5468 O O . GLY B 1 85 ? 2.506 -9.523 -8.047 1 94.06 85 GLY B O 1
ATOM 5469 N N . MET B 1 86 ? 0.377 -10.078 -8.289 1 93.88 86 MET B N 1
ATOM 5470 C CA . MET B 1 86 ? 0.256 -10.562 -6.918 1 93.88 86 MET B CA 1
ATOM 5471 C C . MET B 1 86 ? 0.5 -12.062 -6.848 1 93.88 86 MET B C 1
ATOM 5473 O O . MET B 1 86 ? 0.316 -12.68 -5.793 1 93.88 86 MET B O 1
ATOM 5477 N N . THR B 1 87 ? 0.981 -12.648 -7.824 1 94.5 87 THR B N 1
ATOM 5478 C CA . THR B 1 87 ? 1.154 -14.094 -7.93 1 94.5 87 THR B CA 1
ATOM 5479 C C . THR B 1 87 ? 1.992 -14.625 -6.77 1 94.5 87 THR B C 1
ATOM 5481 O O . THR B 1 87 ? 1.629 -15.617 -6.137 1 94.5 87 THR B O 1
ATOM 5484 N N . PRO B 1 88 ? 3.113 -13.945 -6.406 1 90.56 88 PRO B N 1
ATOM 5485 C CA . PRO B 1 88 ? 3.928 -14.484 -5.312 1 90.56 88 PRO B CA 1
ATOM 5486 C C . PRO B 1 88 ? 3.166 -14.562 -3.992 1 90.56 88 PRO B C 1
ATOM 5488 O O . PRO B 1 88 ? 3.535 -15.344 -3.107 1 90.56 88 PRO B O 1
ATOM 5491 N N . TRP B 1 89 ? 2.105 -13.828 -3.873 1 90.38 89 TRP B N 1
ATOM 5492 C CA . TRP B 1 89 ? 1.368 -13.766 -2.615 1 90.38 89 TRP B CA 1
ATOM 5493 C C . TRP B 1 89 ? 0.358 -14.906 -2.523 1 90.38 89 TRP B C 1
ATOM 5495 O O . TRP B 1 89 ? -0.227 -15.141 -1.462 1 90.38 89 TRP B O 1
ATOM 5505 N N . LEU B 1 90 ? 0.2 -15.648 -3.584 1 93.88 90 LEU B N 1
ATOM 5506 C CA . LEU B 1 90 ? -0.804 -16.703 -3.613 1 93.88 90 LEU B CA 1
ATOM 5507 C C . LEU B 1 90 ? -0.237 -18.016 -3.059 1 93.88 90 LEU B C 1
ATOM 5509 O O . LEU B 1 90 ? -0.976 -18.828 -2.502 1 93.88 90 LEU B O 1
ATOM 5513 N N . VAL B 1 91 ? 1.028 -18.188 -3.203 1 92.69 91 VAL B N 1
ATOM 5514 C CA . VAL B 1 91 ? 1.682 -19.406 -2.748 1 92.69 91 VAL B CA 1
ATOM 5515 C C . VAL B 1 91 ? 1.723 -19.438 -1.222 1 92.69 91 VAL B C 1
ATOM 5517 O O . VAL B 1 91 ? 2.049 -18.422 -0.586 1 92.69 91 VAL B O 1
ATOM 5520 N N . GLY B 1 92 ? 1.404 -20.578 -0.631 1 91.31 92 GLY B N 1
ATOM 5521 C CA . GLY B 1 92 ? 1.43 -20.719 0.815 1 91.31 92 GLY B CA 1
ATOM 5522 C C . GLY B 1 92 ? 0.125 -20.328 1.479 1 91.31 92 GLY B C 1
ATOM 5523 O O . GLY B 1 92 ? -0.023 -20.453 2.697 1 91.31 92 GLY B O 1
ATOM 5524 N N . THR B 1 93 ? -0.836 -19.891 0.658 1 92.69 93 THR B N 1
ATOM 5525 C CA . THR B 1 93 ? -2.141 -19.531 1.196 1 92.69 93 THR B CA 1
ATOM 5526 C C . THR B 1 93 ? -3.096 -20.719 1.155 1 92.69 93 THR B C 1
ATOM 5528 O O . THR B 1 93 ? -2.688 -21.844 0.842 1 92.69 93 THR B O 1
ATOM 5531 N N . GLU B 1 94 ? -4.395 -20.469 1.452 1 92.56 94 GLU B N 1
ATOM 5532 C CA . GLU B 1 94 ? -5.414 -21.516 1.424 1 92.56 94 GLU B CA 1
ATOM 5533 C C . GLU B 1 94 ? -5.703 -21.969 -0.006 1 92.56 94 GLU B C 1
ATOM 5535 O O . GLU B 1 94 ? -6.297 -23.031 -0.221 1 92.56 94 GLU B O 1
ATOM 5540 N N . MET B 1 95 ? -5.223 -21.219 -0.978 1 96.06 95 MET B N 1
ATOM 5541 C CA . MET B 1 95 ? -5.434 -21.562 -2.383 1 96.06 95 MET B CA 1
ATOM 5542 C C . MET B 1 95 ? -4.344 -22.5 -2.885 1 96.06 95 MET B C 1
ATOM 5544 O O . MET B 1 95 ? -4.367 -22.922 -4.043 1 96.06 95 MET B O 1
ATOM 5548 N N . ASP B 1 96 ? -3.432 -22.797 -1.988 1 97.31 96 ASP B N 1
ATOM 5549 C CA . ASP B 1 96 ? -2.293 -23.656 -2.287 1 97.31 96 ASP B CA 1
ATOM 5550 C C . ASP B 1 96 ? -2.352 -24.953 -1.471 1 97.31 96 ASP B C 1
ATOM 5552 O O . ASP B 1 96 ? -2.531 -24.922 -0.252 1 97.31 96 ASP B O 1
ATOM 5556 N N . TRP B 1 97 ? -2.232 -26.094 -2.178 1 98.12 97 TRP B N 1
ATOM 5557 C CA . TRP B 1 97 ? -2.188 -27.375 -1.477 1 98.12 97 TRP B CA 1
ATOM 5558 C C . TRP B 1 97 ? -0.991 -27.438 -0.533 1 98.12 97 TRP B C 1
ATOM 5560 O O . TRP B 1 97 ? -0.981 -28.219 0.417 1 98.12 97 TRP B O 1
ATOM 5570 N N . GLN B 1 98 ? 0.069 -26.625 -0.832 1 96.94 98 GLN B N 1
ATOM 5571 C CA . GLN B 1 98 ? 1.282 -26.516 -0.028 1 96.94 98 GLN B CA 1
ATOM 5572 C C . GLN B 1 98 ? 1.997 -27.859 0.07 1 96.94 98 GLN B C 1
ATOM 5574 O O . GLN B 1 98 ? 2.434 -28.266 1.152 1 96.94 98 GLN B O 1
ATOM 5579 N N . TYR B 1 99 ? 2.064 -28.547 -1.037 1 98.06 99 TYR B N 1
ATOM 5580 C CA . TYR B 1 99 ? 2.766 -29.828 -1.103 1 98.06 99 TYR B CA 1
ATOM 5581 C C . TYR B 1 99 ? 4.258 -29.641 -0.852 1 98.06 99 TYR B C 1
ATOM 5583 O O . TYR B 1 99 ? 4.832 -28.625 -1.222 1 98.06 99 TYR B O 1
ATOM 5591 N N . LEU B 1 100 ? 4.871 -30.688 -0.267 1 97.75 100 LEU B N 1
ATOM 5592 C CA . LEU B 1 100 ? 6.312 -30.781 -0.067 1 97.75 100 LEU B CA 1
ATOM 5593 C C . LEU B 1 100 ? 6.836 -32.125 -0.517 1 97.75 100 LEU B C 1
ATOM 5595 O O . LEU B 1 100 ? 6.188 -33.156 -0.288 1 97.75 100 LEU B O 1
ATOM 5599 N N . THR B 1 101 ? 7.957 -32.094 -1.094 1 98.5 101 THR B N 1
ATOM 5600 C CA . THR B 1 101 ? 8.586 -33.344 -1.439 1 98.5 101 THR B CA 1
ATOM 5601 C C . THR B 1 101 ? 9.094 -34.062 -0.189 1 98.5 101 THR B C 1
ATOM 5603 O O . THR B 1 101 ? 9.18 -33.469 0.881 1 98.5 101 THR B O 1
ATOM 5606 N N . VAL B 1 102 ? 9.352 -35.375 -0.383 1 98.56 102 VAL B N 1
ATOM 5607 C CA . VAL B 1 102 ? 10.25 -36 0.571 1 98.56 102 VAL B CA 1
ATOM 5608 C C . VAL B 1 102 ? 11.633 -35.375 0.485 1 98.56 102 VAL B C 1
ATOM 5610 O O . VAL B 1 102 ? 11.938 -34.656 -0.474 1 98.56 102 VAL B O 1
ATOM 5613 N N . PRO B 1 103 ? 12.461 -35.594 1.529 1 98.19 103 PRO B N 1
ATOM 5614 C CA . PRO B 1 103 ? 13.812 -35.031 1.407 1 98.19 103 PRO B CA 1
ATOM 5615 C C . PRO B 1 103 ? 14.516 -35.469 0.13 1 98.19 103 PRO B C 1
ATOM 5617 O O . PRO B 1 103 ? 14.461 -36.656 -0.231 1 98.19 103 PRO B O 1
ATOM 5620 N N . GLN B 1 104 ? 15.023 -34.531 -0.581 1 98.25 104 GLN B N 1
ATOM 5621 C CA . GLN B 1 104 ? 15.742 -34.844 -1.815 1 98.25 104 GLN B CA 1
ATOM 5622 C C . GLN B 1 104 ? 17.25 -34.969 -1.559 1 98.25 104 GLN B C 1
ATOM 5624 O O . GLN B 1 104 ? 17.781 -34.312 -0.677 1 98.25 104 GLN B O 1
ATOM 5629 N N . GLN B 1 105 ? 17.906 -35.688 -2.375 1 97.19 105 GLN B N 1
ATOM 5630 C CA . GLN B 1 105 ? 19.297 -36.031 -2.105 1 97.19 105 GLN B CA 1
ATOM 5631 C C . GLN B 1 105 ? 20.25 -35.156 -2.908 1 97.19 105 GLN B C 1
ATOM 5633 O O . GLN B 1 105 ? 21.328 -34.812 -2.434 1 97.19 105 GLN B O 1
ATOM 5638 N N . ASN B 1 106 ? 19.844 -34.781 -4.055 1 97.75 106 ASN B N 1
ATOM 5639 C CA . ASN B 1 106 ? 20.812 -34.219 -4.984 1 97.75 106 ASN B CA 1
ATOM 5640 C C . ASN B 1 106 ? 20.656 -32.688 -5.086 1 97.75 106 ASN B C 1
ATOM 5642 O O . ASN B 1 106 ? 21.547 -32 -5.578 1 97.75 106 ASN B O 1
ATOM 5646 N N . ILE B 1 107 ? 19.547 -32.188 -4.664 1 97.69 107 ILE B N 1
ATOM 5647 C CA . ILE B 1 107 ? 19.359 -30.734 -4.656 1 97.69 107 ILE B CA 1
ATOM 5648 C C . ILE B 1 107 ? 18.609 -30.328 -3.393 1 97.69 107 ILE B C 1
ATOM 5650 O O . ILE B 1 107 ? 18.172 -31.172 -2.615 1 97.69 107 ILE B O 1
ATOM 5654 N N . GLY B 1 108 ? 18.5 -29.016 -3.16 1 97.44 108 GLY B N 1
ATOM 5655 C CA . GLY B 1 108 ? 17.703 -28.453 -2.072 1 97.44 108 GLY B CA 1
ATOM 5656 C C . GLY B 1 108 ? 18.312 -28.688 -0.708 1 97.44 108 GLY B C 1
ATOM 5657 O O . GLY B 1 108 ? 17.609 -28.734 0.302 1 97.44 108 GLY B O 1
ATOM 5658 N N . GLN B 1 109 ? 19.609 -28.844 -0.67 1 97.56 109 GLN B N 1
ATOM 5659 C CA . GLN B 1 109 ? 20.266 -29.188 0.586 1 97.56 109 GLN B CA 1
ATOM 5660 C C . GLN B 1 109 ? 20.25 -28 1.554 1 97.56 109 GLN B C 1
ATOM 5662 O O . GLN B 1 109 ? 20.281 -28.188 2.771 1 97.56 109 GLN B O 1
ATOM 5667 N N . ALA B 1 110 ? 20.141 -26.828 1.047 1 97.81 110 ALA B N 1
ATOM 5668 C CA . ALA B 1 110 ? 20.094 -25.641 1.888 1 97.81 110 ALA B CA 1
ATOM 5669 C C . ALA B 1 110 ? 18.688 -25.422 2.461 1 97.81 110 ALA B C 1
ATOM 5671 O O . ALA B 1 110 ? 18.516 -24.688 3.432 1 97.81 110 ALA B O 1
ATOM 5672 N N . PHE B 1 111 ? 17.703 -26 1.842 1 97.5 111 PHE B N 1
ATOM 5673 C CA . PHE B 1 111 ? 16.312 -25.75 2.234 1 97.5 111 PHE B CA 1
ATOM 5674 C C . PHE B 1 111 ? 15.977 -26.484 3.527 1 97.5 111 PHE B C 1
ATOM 5676 O O . PHE B 1 111 ? 16.656 -27.438 3.902 1 97.5 111 PHE B O 1
ATOM 5683 N N . ARG B 1 112 ? 14.945 -25.984 4.211 1 95.75 112 ARG B N 1
ATOM 5684 C CA . ARG B 1 112 ? 14.508 -26.594 5.461 1 95.75 112 ARG B CA 1
ATOM 5685 C C . ARG B 1 112 ? 14.172 -28.062 5.262 1 95.75 112 ARG B C 1
ATOM 5687 O O . ARG B 1 112 ? 13.43 -28.422 4.344 1 95.75 112 ARG B O 1
ATOM 5694 N N . ASP B 1 113 ? 14.781 -28.953 5.957 1 96.62 113 ASP B N 1
ATOM 5695 C CA . ASP B 1 113 ? 14.562 -30.406 5.984 1 96.62 113 ASP B CA 1
ATOM 5696 C C . ASP B 1 113 ? 14.945 -31.031 4.652 1 96.62 113 ASP B C 1
ATOM 5698 O O . ASP B 1 113 ? 14.523 -32.156 4.352 1 96.62 113 ASP B O 1
ATOM 5702 N N . HIS B 1 114 ? 15.617 -30.312 3.779 1 97.69 114 HIS B N 1
ATOM 5703 C CA . HIS B 1 114 ? 16.047 -30.766 2.457 1 97.69 114 HIS B CA 1
ATOM 5704 C C . HIS B 1 114 ? 14.844 -31.109 1.583 1 97.69 114 HIS B C 1
ATOM 5706 O O . HIS B 1 114 ? 14.898 -32.062 0.787 1 97.69 114 HIS B O 1
ATOM 5712 N N . ARG B 1 115 ? 13.711 -30.438 1.846 1 98 115 ARG B N 1
ATOM 5713 C CA . ARG B 1 115 ? 12.484 -30.641 1.09 1 98 115 ARG B CA 1
ATOM 5714 C C . ARG B 1 115 ? 12.195 -29.453 0.175 1 98 115 ARG B C 1
ATOM 5716 O O . ARG B 1 115 ? 12.633 -28.344 0.443 1 98 115 ARG B O 1
ATOM 5723 N N . ILE B 1 116 ? 11.547 -29.719 -0.856 1 97.88 116 ILE B N 1
ATOM 5724 C CA . ILE B 1 116 ? 11.258 -28.719 -1.867 1 97.88 116 ILE B CA 1
ATOM 5725 C C . ILE B 1 116 ? 9.75 -28.5 -1.97 1 97.88 116 ILE B C 1
ATOM 5727 O O . ILE B 1 116 ? 8.984 -29.469 -2.006 1 97.88 116 ILE B O 1
ATOM 5731 N N . ARG B 1 117 ? 9.312 -27.297 -1.949 1 96.31 117 ARG B N 1
ATOM 5732 C CA . ARG B 1 117 ? 7.895 -26.953 -2.057 1 96.31 117 ARG B CA 1
ATOM 5733 C C . ARG B 1 117 ? 7.355 -27.297 -3.443 1 96.31 117 ARG B C 1
ATOM 5735 O O . ARG B 1 117 ? 8.047 -27.094 -4.449 1 96.31 117 ARG B O 1
ATOM 5742 N N . GLN B 1 118 ? 6.148 -27.766 -3.521 1 97.44 118 GLN B N 1
ATOM 5743 C CA . GLN B 1 118 ? 5.418 -28.062 -4.75 1 97.44 118 GLN B CA 1
ATOM 5744 C C . GLN B 1 118 ? 4.051 -27.391 -4.754 1 97.44 118 GLN B C 1
ATOM 5746 O O . GLN B 1 118 ? 3.02 -28.047 -4.66 1 97.44 118 GLN B O 1
ATOM 5751 N N . PRO B 1 119 ? 4.066 -26.078 -4.941 1 97.19 119 PRO B N 1
ATOM 5752 C CA . PRO B 1 119 ? 2.773 -25.391 -4.934 1 97.19 119 PRO B CA 1
ATOM 5753 C C . PRO B 1 119 ? 1.851 -25.844 -6.059 1 97.19 119 PRO B C 1
ATOM 5755 O O . PRO B 1 119 ? 2.275 -25.938 -7.215 1 97.19 119 PRO B O 1
ATOM 5758 N N . LYS B 1 120 ? 0.654 -26.203 -5.707 1 98.44 120 LYS B N 1
ATOM 5759 C CA . LYS B 1 120 ? -0.445 -26.547 -6.602 1 98.44 120 LYS B CA 1
ATOM 5760 C C . LYS B 1 120 ? -1.756 -25.922 -6.137 1 98.44 120 LYS B C 1
ATOM 5762 O O . LYS B 1 120 ? -2.014 -25.828 -4.934 1 98.44 120 LYS B O 1
ATOM 5767 N N . GLY B 1 121 ? -2.547 -25.578 -7.062 1 98.31 121 GLY B N 1
ATOM 5768 C CA . GLY B 1 121 ? -3.752 -24.844 -6.727 1 98.31 121 GLY B CA 1
ATOM 5769 C C . GLY B 1 121 ? -4.82 -25.703 -6.078 1 98.31 121 GLY B C 1
ATOM 5770 O O . GLY B 1 121 ? -5.141 -26.781 -6.578 1 98.31 121 GLY B O 1
ATOM 5771 N N . LYS B 1 122 ? -5.293 -25.328 -4.926 1 98.12 122 LYS B N 1
ATOM 5772 C CA . LYS B 1 122 ? -6.504 -25.797 -4.262 1 98.12 122 LYS B CA 1
ATOM 5773 C C . LYS B 1 122 ? -7.586 -24.719 -4.27 1 98.12 122 LYS B C 1
ATOM 5775 O O . LYS B 1 122 ? -7.887 -24.125 -3.23 1 98.12 122 LYS B O 1
ATOM 5780 N N . VAL B 1 123 ? -8.094 -24.484 -5.395 1 97.31 123 VAL B N 1
ATOM 5781 C CA . VAL B 1 123 ? -8.977 -23.375 -5.719 1 97.31 123 VAL B CA 1
ATOM 5782 C C . VAL B 1 123 ? -9.656 -23.609 -7.066 1 97.31 123 VAL B C 1
ATOM 5784 O O . VAL B 1 123 ? -9.125 -24.344 -7.91 1 97.31 123 VAL B O 1
ATOM 5787 N N . ILE B 1 124 ? -10.82 -23.047 -7.246 1 96.5 124 ILE B N 1
ATOM 5788 C CA . ILE B 1 124 ? -11.438 -23.094 -8.562 1 96.5 124 ILE B CA 1
ATOM 5789 C C . ILE B 1 124 ? -10.438 -22.656 -9.625 1 96.5 124 ILE B C 1
ATOM 5791 O O . ILE B 1 124 ? -9.797 -21.609 -9.492 1 96.5 124 ILE B O 1
ATOM 5795 N N . GLY B 1 125 ? -10.234 -23.469 -10.633 1 96.88 125 GLY B N 1
ATOM 5796 C CA . GLY B 1 125 ? -9.227 -23.219 -11.648 1 96.88 125 GLY B CA 1
ATOM 5797 C C . GLY B 1 125 ? -7.914 -23.938 -11.375 1 96.88 125 GLY B C 1
ATOM 5798 O O . GLY B 1 125 ? -7.047 -24.016 -12.25 1 96.88 125 GLY B O 1
ATOM 5799 N N . GLY B 1 126 ? -7.777 -24.453 -10.141 1 98 126 GLY B N 1
ATOM 5800 C CA . GLY B 1 126 ? -6.578 -25.188 -9.766 1 98 126 GLY B CA 1
ATOM 5801 C C . GLY B 1 126 ? -5.312 -24.359 -9.891 1 98 126 GLY B C 1
ATOM 5802 O O . GLY B 1 126 ? -5.277 -23.203 -9.484 1 98 126 GLY B O 1
ATOM 5803 N N . THR B 1 127 ? -4.273 -24.984 -10.422 1 98.44 127 THR B N 1
ATOM 5804 C CA . THR B 1 127 ? -2.967 -24.328 -10.477 1 98.44 127 THR B CA 1
ATOM 5805 C C . THR B 1 127 ? -2.977 -23.172 -11.461 1 98.44 127 THR B C 1
ATOM 5807 O O . THR B 1 127 ? -2.193 -22.219 -11.32 1 98.44 127 THR B O 1
ATOM 5810 N N . SER B 1 128 ? -3.92 -23.125 -12.406 1 98.25 128 SER B N 1
ATOM 5811 C CA . SER B 1 128 ? -4.008 -22 -13.344 1 98.25 128 SER B CA 1
ATOM 5812 C C . SER B 1 128 ? -4.367 -20.703 -12.625 1 98.25 128 SER B C 1
ATOM 5814 O O . SER B 1 128 ? -4.156 -19.609 -13.156 1 98.25 128 SER B O 1
ATOM 5816 N N . THR B 1 129 ? -4.879 -20.797 -11.391 1 97.69 129 THR B N 1
ATOM 5817 C CA . THR B 1 129 ? -5.301 -19.641 -10.617 1 97.69 129 THR B CA 1
ATOM 5818 C C . THR B 1 129 ? -4.148 -19.094 -9.773 1 97.69 129 THR B C 1
ATOM 5820 O O . THR B 1 129 ? -4.215 -17.984 -9.258 1 97.69 129 THR B O 1
ATOM 5823 N N . ILE B 1 130 ? -3.068 -19.875 -9.641 1 97.44 130 ILE B N 1
ATOM 5824 C CA . ILE B 1 130 ? -1.99 -19.391 -8.781 1 97.44 130 ILE B CA 1
ATOM 5825 C C . ILE B 1 130 ? -0.66 -19.484 -9.523 1 97.44 130 ILE B C 1
ATOM 5827 O O . ILE B 1 130 ? 0.398 -19.203 -8.953 1 97.44 130 ILE B O 1
ATOM 5831 N N . ASN B 1 131 ? -0.709 -19.938 -10.805 1 97.38 131 ASN B N 1
ATOM 5832 C CA . ASN B 1 131 ? 0.527 -20.094 -11.562 1 97.38 131 ASN B CA 1
ATOM 5833 C C . ASN B 1 131 ? 1.101 -18.75 -12 1 97.38 131 ASN B C 1
ATOM 5835 O O . ASN B 1 131 ? 0.564 -17.703 -11.648 1 97.38 131 ASN B O 1
ATOM 5839 N N . TRP B 1 132 ? 2.199 -18.719 -12.742 1 97 132 TRP B N 1
ATOM 5840 C CA . TRP B 1 132 ? 2.891 -17.484 -13.133 1 97 132 TRP B CA 1
ATOM 5841 C C . TRP B 1 132 ? 2.447 -17.031 -14.516 1 97 132 TRP B C 1
ATOM 5843 O O . TRP B 1 132 ? 3.059 -16.125 -15.109 1 97 132 TRP B O 1
ATOM 5853 N N . MET B 1 133 ? 1.506 -17.672 -15.125 1 97.56 133 MET B N 1
ATOM 5854 C CA . MET B 1 133 ? 0.747 -17.25 -16.297 1 97.56 133 MET B CA 1
ATOM 5855 C C . MET B 1 133 ? 1.63 -17.234 -17.531 1 97.56 133 MET B C 1
ATOM 5857 O O . MET B 1 133 ? 1.298 -16.578 -18.531 1 97.56 133 MET B O 1
ATOM 5861 N N . LEU B 1 134 ? 2.795 -17.922 -17.562 1 97.5 134 LEU B N 1
ATOM 5862 C CA . LEU B 1 134 ? 3.68 -17.969 -18.719 1 97.5 134 LEU B CA 1
ATOM 5863 C C . LEU B 1 134 ? 3.125 -18.906 -19.797 1 97.5 134 LEU B C 1
ATOM 5865 O O . LEU B 1 134 ? 2.957 -20.094 -19.562 1 97.5 134 LEU B O 1
ATOM 5869 N N . TYR B 1 135 ? 2.877 -18.359 -20.953 1 98.06 135 TYR B N 1
ATOM 5870 C CA . TYR B 1 135 ? 2.289 -19.156 -22.016 1 98.06 135 TYR B CA 1
ATOM 5871 C C . TYR B 1 135 ? 3.369 -19.766 -22.906 1 98.06 135 TYR B C 1
ATOM 5873 O O . TYR B 1 135 ? 3.953 -19.062 -23.734 1 98.06 135 TYR B O 1
ATOM 5881 N N . ASN B 1 136 ? 3.646 -20.969 -22.703 1 97.56 136 ASN B N 1
ATOM 5882 C CA . ASN B 1 136 ? 4.625 -21.797 -23.406 1 97.56 136 ASN B CA 1
ATOM 5883 C C . ASN B 1 136 ? 4.066 -23.188 -23.719 1 97.56 136 ASN B C 1
ATOM 5885 O O . ASN B 1 136 ? 3.754 -23.953 -22.797 1 97.56 136 ASN B O 1
ATOM 5889 N N . ARG B 1 137 ? 4.02 -23.562 -25.047 1 97.5 137 ARG B N 1
ATOM 5890 C CA . ARG B 1 137 ? 3.354 -24.797 -25.453 1 97.5 137 ARG B CA 1
ATOM 5891 C C . ARG B 1 137 ? 4.344 -25.953 -25.531 1 97.5 137 ARG B C 1
ATOM 5893 O O . ARG B 1 137 ? 3.945 -27.125 -25.516 1 97.5 137 ARG B O 1
ATOM 5900 N N . GLY B 1 138 ? 5.539 -25.656 -25.672 1 96.88 138 GLY B N 1
ATOM 5901 C CA . GLY B 1 138 ? 6.531 -26.688 -25.891 1 96.88 138 GLY B CA 1
ATOM 5902 C C . GLY B 1 138 ? 6.867 -26.891 -27.359 1 96.88 138 GLY B C 1
ATOM 5903 O O . GLY B 1 138 ? 6.125 -26.453 -28.234 1 96.88 138 GLY B O 1
ATOM 5904 N N . ASN B 1 139 ? 7.965 -27.594 -27.578 1 97.75 139 ASN B N 1
ATOM 5905 C CA . ASN B 1 139 ? 8.477 -27.875 -28.906 1 97.75 139 ASN B CA 1
ATOM 5906 C C . ASN B 1 139 ? 7.699 -28.984 -29.594 1 97.75 139 ASN B C 1
ATOM 5908 O O . ASN B 1 139 ? 7.277 -29.953 -28.938 1 97.75 139 ASN B O 1
ATOM 5912 N N . ARG B 1 140 ? 7.535 -28.938 -30.922 1 97.5 140 ARG B N 1
ATOM 5913 C CA . ARG B 1 140 ? 6.824 -29.938 -31.703 1 97.5 140 ARG B CA 1
ATOM 5914 C C . ARG B 1 140 ? 7.422 -31.328 -31.469 1 97.5 140 ARG B C 1
ATOM 5916 O O . ARG B 1 140 ? 6.695 -32.312 -31.406 1 97.5 140 ARG B O 1
ATOM 5923 N N . HIS B 1 141 ? 8.695 -31.406 -31.25 1 97.62 141 HIS B N 1
ATOM 5924 C CA . HIS B 1 141 ? 9.383 -32.688 -31.125 1 97.62 141 HIS B CA 1
ATOM 5925 C C . HIS B 1 141 ? 9.023 -33.375 -29.812 1 97.62 141 HIS B C 1
ATOM 5927 O O . HIS B 1 141 ? 9.094 -34.594 -29.703 1 97.62 141 HIS B O 1
ATOM 5933 N N . SER B 1 142 ? 8.719 -32.594 -28.844 1 97.81 142 SER B N 1
ATOM 5934 C CA . SER B 1 142 ? 8.258 -33.188 -27.594 1 97.81 142 SER B CA 1
ATOM 5935 C C . SER B 1 142 ? 7.008 -34.031 -27.828 1 97.81 142 SER B C 1
ATOM 5937 O O . SER B 1 142 ? 6.922 -35.156 -27.328 1 97.81 142 SER B O 1
ATOM 5939 N N . TYR B 1 143 ? 6.117 -33.531 -28.594 1 98.44 143 TYR B N 1
ATOM 5940 C CA . TYR B 1 143 ? 4.844 -34.219 -28.797 1 98.44 143 TYR B CA 1
ATOM 5941 C C . TYR B 1 143 ? 4.973 -35.312 -29.859 1 98.44 143 TYR B C 1
ATOM 5943 O O . TYR B 1 143 ? 4.324 -36.344 -29.75 1 98.44 143 TYR B O 1
ATOM 5951 N N . ASP B 1 144 ? 5.781 -35.062 -30.875 1 98.38 144 ASP B N 1
ATOM 5952 C CA . ASP B 1 144 ? 6.078 -36.125 -31.812 1 98.38 144 ASP B CA 1
ATOM 5953 C C . ASP B 1 144 ? 6.676 -37.344 -31.109 1 98.38 144 ASP B C 1
ATOM 5955 O O . ASP B 1 144 ? 6.383 -38.5 -31.469 1 98.38 144 ASP B O 1
ATOM 5959 N N . ASN B 1 145 ? 7.441 -37.094 -30.141 1 97.69 145 ASN B N 1
ATOM 5960 C CA . ASN B 1 145 ? 8.062 -38.156 -29.375 1 97.69 145 ASN B CA 1
ATOM 5961 C C . ASN B 1 145 ? 7.035 -38.938 -28.578 1 97.69 145 ASN B C 1
ATOM 5963 O O . ASN B 1 145 ? 7.234 -40.125 -28.297 1 97.69 145 ASN B O 1
ATOM 5967 N N . TRP B 1 146 ? 5.922 -38.312 -28.141 1 98.5 146 TRP B N 1
ATOM 5968 C CA . TRP B 1 146 ? 4.859 -39.062 -27.484 1 98.5 146 TRP B CA 1
ATOM 5969 C C . TRP B 1 146 ? 4.383 -40.219 -28.344 1 98.5 146 TRP B C 1
ATOM 5971 O O . TRP B 1 146 ? 4.16 -41.344 -27.859 1 98.5 146 TRP B O 1
ATOM 5981 N N . TYR B 1 147 ? 4.273 -39.969 -29.609 1 98 147 TYR B N 1
ATOM 5982 C CA . TYR B 1 147 ? 3.844 -41 -30.547 1 98 147 TYR B CA 1
ATOM 5983 C C . TYR B 1 147 ? 4.977 -41.969 -30.844 1 98 147 TYR B C 1
ATOM 5985 O O . TYR B 1 147 ? 4.816 -43.188 -30.688 1 98 147 TYR B O 1
ATOM 5993 N N . GLN B 1 148 ? 6.125 -41.5 -31.156 1 97.69 148 GLN B N 1
ATOM 5994 C CA . GLN B 1 148 ? 7.234 -42.281 -31.656 1 97.69 148 GLN B CA 1
ATOM 5995 C C . GLN B 1 148 ? 7.758 -43.219 -30.562 1 97.69 148 GLN B C 1
ATOM 5997 O O . GLN B 1 148 ? 8.055 -44.406 -30.828 1 97.69 148 GLN B O 1
ATOM 6002 N N . THR B 1 149 ? 7.836 -42.719 -29.391 1 97.31 149 THR B N 1
ATOM 6003 C CA . THR B 1 149 ? 8.5 -43.469 -28.328 1 97.31 149 THR B CA 1
ATOM 6004 C C . THR B 1 149 ? 7.477 -44.25 -27.5 1 97.31 149 THR B C 1
ATOM 6006 O O . THR B 1 149 ? 7.758 -45.344 -27.031 1 97.31 149 THR B O 1
ATOM 6009 N N . TYR B 1 150 ? 6.293 -43.688 -27.328 1 98.06 150 TYR B N 1
ATOM 6010 C CA . TYR B 1 150 ? 5.375 -44.281 -26.359 1 98.06 150 TYR B CA 1
ATOM 6011 C C . TYR B 1 150 ? 4.109 -44.781 -27.047 1 98.06 150 TYR B C 1
ATOM 6013 O O . TYR B 1 150 ? 3.209 -45.312 -26.391 1 98.06 150 TYR B O 1
ATOM 6021 N N . GLY B 1 151 ? 3.992 -44.594 -28.281 1 98.12 151 GLY B N 1
ATOM 6022 C CA . GLY B 1 151 ? 2.869 -45.125 -29.047 1 98.12 151 GLY B CA 1
ATOM 6023 C C . GLY B 1 151 ? 1.581 -44.344 -28.797 1 98.12 151 GLY B C 1
ATOM 6024 O O . GLY B 1 151 ? 0.492 -44.938 -28.875 1 98.12 151 GLY B O 1
ATOM 6025 N N . CYS B 1 152 ? 1.698 -43.188 -28.484 1 98.44 152 CYS B N 1
ATOM 6026 C CA . CYS B 1 152 ? 0.51 -42.375 -28.234 1 98.44 152 CYS B CA 1
ATOM 6027 C C . CYS B 1 152 ? -0.116 -41.906 -29.547 1 98.44 152 CYS B C 1
ATOM 6029 O O . CYS B 1 152 ? -0.032 -40.719 -29.875 1 98.44 152 CYS B O 1
ATOM 6031 N N . ASP B 1 153 ? -0.828 -42.75 -30.109 1 97.5 153 ASP B N 1
ATOM 6032 C CA . ASP B 1 153 ? -1.466 -42.438 -31.391 1 97.5 153 ASP B CA 1
ATOM 6033 C C . ASP B 1 153 ? -2.412 -41.25 -31.266 1 97.5 153 ASP B C 1
ATOM 6035 O O . ASP B 1 153 ? -3.229 -41.188 -30.344 1 97.5 153 ASP B O 1
ATOM 6039 N N . GLY B 1 154 ? -2.229 -40.312 -32.156 1 97.62 154 GLY B N 1
ATOM 6040 C CA . GLY B 1 154 ? -3.102 -39.125 -32.188 1 97.62 154 GLY B CA 1
ATOM 6041 C C . GLY B 1 154 ? -2.625 -38.031 -31.281 1 97.62 154 GLY B C 1
ATOM 6042 O O . GLY B 1 154 ? -3.32 -37 -31.109 1 97.62 154 GLY B O 1
ATOM 6043 N N . TRP B 1 155 ? -1.44 -38.156 -30.766 1 98.62 155 TRP B N 1
ATOM 6044 C CA . TRP B 1 155 ? -0.946 -37.156 -29.844 1 98.62 155 TRP B CA 1
ATOM 6045 C C . TRP B 1 155 ? 0.341 -36.5 -30.359 1 98.62 155 TRP B C 1
ATOM 6047 O O . TRP B 1 155 ? 1.033 -35.812 -29.609 1 98.62 155 TRP B O 1
ATOM 6057 N N . ASP B 1 156 ? 0.705 -36.781 -31.641 1 98.38 156 ASP B N 1
ATOM 6058 C CA . ASP B 1 156 ? 1.819 -36.062 -32.25 1 98.38 156 ASP B CA 1
ATOM 6059 C C . ASP B 1 156 ? 1.468 -34.562 -32.438 1 98.38 156 ASP B C 1
ATOM 6061 O O . ASP B 1 156 ? 0.305 -34.188 -32.312 1 98.38 156 ASP B O 1
ATOM 6065 N N . TYR B 1 157 ? 2.432 -33.812 -32.75 1 98.25 157 TYR B N 1
ATOM 6066 C CA . TYR B 1 157 ? 2.277 -32.344 -32.781 1 98.25 157 TYR B CA 1
ATOM 6067 C C . TYR B 1 157 ? 1.172 -31.938 -33.75 1 98.25 157 TYR B C 1
ATOM 6069 O O . TYR B 1 157 ? 0.334 -31.094 -33.406 1 98.25 157 TYR B O 1
ATOM 6077 N N . ASN B 1 158 ? 1.148 -32.438 -34.875 1 97.94 158 ASN B N 1
ATOM 6078 C CA . ASN B 1 158 ? 0.143 -32.062 -35.875 1 97.94 158 ASN B CA 1
ATOM 6079 C C . ASN B 1 158 ? -1.266 -32.406 -35.406 1 97.94 158 ASN B C 1
ATOM 6081 O O . ASN B 1 158 ? -2.215 -31.656 -35.688 1 97.94 158 ASN B O 1
ATOM 6085 N N . SER B 1 159 ? -1.388 -33.469 -34.688 1 98.25 159 SER B N 1
ATOM 6086 C CA . SER B 1 159 ? -2.684 -33.906 -34.188 1 98.25 159 SER B CA 1
ATOM 6087 C C . SER B 1 159 ? -3.186 -33.031 -33.062 1 98.25 159 SER B C 1
ATOM 6089 O O . SER B 1 159 ? -4.395 -32.875 -32.875 1 98.25 159 SER B O 1
ATOM 6091 N N . ILE B 1 160 ? -2.254 -32.469 -32.312 1 98.25 160 ILE B N 1
ATOM 6092 C CA . ILE B 1 160 ? -2.715 -31.812 -31.078 1 98.25 160 ILE B CA 1
ATOM 6093 C C . ILE B 1 160 ? -2.717 -30.297 -31.281 1 98.25 160 ILE B C 1
ATOM 6095 O O . ILE B 1 160 ? -3.324 -29.562 -30.5 1 98.25 160 ILE B O 1
ATOM 6099 N N . LEU B 1 161 ? -2.02 -29.703 -32.281 1 98.44 161 LEU B N 1
ATOM 6100 C CA . LEU B 1 161 ? -1.927 -28.266 -32.5 1 98.44 161 LEU B CA 1
ATOM 6101 C C . LEU B 1 161 ? -3.314 -27.641 -32.594 1 98.44 161 LEU B C 1
ATOM 6103 O O . LEU B 1 161 ? -3.539 -26.562 -32 1 98.44 161 LEU B O 1
ATOM 6107 N N . PRO B 1 162 ? -4.289 -28.266 -33.25 1 98.31 162 PRO B N 1
ATOM 6108 C CA . PRO B 1 162 ? -5.625 -27.656 -33.312 1 98.31 162 PRO B CA 1
ATOM 6109 C C . PRO B 1 162 ? -6.23 -27.422 -31.922 1 98.31 162 PRO B C 1
ATOM 6111 O O . PRO B 1 162 ? -7.02 -26.5 -31.734 1 98.31 162 PRO B O 1
ATOM 6114 N N . TYR B 1 163 ? -5.883 -28.219 -30.938 1 98.56 163 TYR B N 1
ATOM 6115 C CA . TYR B 1 163 ? -6.449 -28.078 -29.594 1 98.56 163 TYR B CA 1
ATOM 6116 C C . TYR B 1 163 ? -5.75 -26.969 -28.828 1 98.56 163 TYR B C 1
ATOM 6118 O O . TYR B 1 163 ? -6.355 -26.328 -27.953 1 98.56 163 TYR B O 1
ATOM 6126 N N . PHE B 1 164 ? -4.438 -26.75 -29.125 1 98.5 164 PHE B N 1
ATOM 6127 C CA . PHE B 1 164 ? -3.787 -25.547 -28.625 1 98.5 164 PHE B CA 1
ATOM 6128 C C . PHE B 1 164 ? -4.477 -24.297 -29.156 1 98.5 164 PHE B C 1
ATOM 6130 O O . PHE B 1 164 ? -4.785 -23.375 -28.406 1 98.5 164 PHE B O 1
ATOM 6137 N N . ILE B 1 165 ? -4.707 -24.312 -30.438 1 98.38 165 ILE B N 1
ATOM 6138 C CA . ILE B 1 165 ? -5.289 -23.172 -31.141 1 98.38 165 ILE B CA 1
ATOM 6139 C C . ILE B 1 165 ? -6.719 -22.938 -30.656 1 98.38 165 ILE B C 1
ATOM 6141 O O . ILE B 1 165 ? -7.129 -21.797 -30.422 1 98.38 165 ILE B O 1
ATOM 6145 N N . ARG B 1 166 ? -7.461 -23.969 -30.391 1 97.81 166 ARG B N 1
ATOM 6146 C CA . ARG B 1 166 ? -8.852 -23.922 -29.953 1 97.81 166 ARG B CA 1
ATOM 6147 C C . ARG B 1 166 ? -8.984 -23.219 -28.609 1 97.81 166 ARG B C 1
ATOM 6149 O O . ARG B 1 166 ? -9.977 -22.531 -28.359 1 97.81 166 ARG B O 1
ATOM 6156 N N . SER B 1 167 ? -8.07 -23.359 -27.75 1 98 167 SER B N 1
ATOM 6157 C CA . SER B 1 167 ? -8.148 -22.812 -26.391 1 98 167 SER B CA 1
ATOM 6158 C C . SER B 1 167 ? -7.621 -21.391 -26.328 1 98 167 SER B C 1
ATOM 6160 O O . SER B 1 167 ? -7.93 -20.641 -25.406 1 98 167 SER B O 1
ATOM 6162 N N . GLU B 1 168 ? -6.926 -20.922 -27.328 1 98.25 168 GLU B N 1
ATOM 6163 C CA . GLU B 1 168 ? -6.145 -19.688 -27.266 1 98.25 168 GLU B CA 1
ATOM 6164 C C . GLU B 1 168 ? -6.922 -18.5 -27.844 1 98.25 168 GLU B C 1
ATOM 6166 O O . GLU B 1 168 ? -7.59 -18.641 -28.859 1 98.25 168 GLU B O 1
ATOM 6171 N N . ASN B 1 169 ? -6.918 -17.438 -27.141 1 98 169 ASN B N 1
ATOM 6172 C CA . ASN B 1 169 ? -7.297 -16.109 -27.641 1 98 169 ASN B CA 1
ATOM 6173 C C . ASN B 1 169 ? -6.137 -15.125 -27.547 1 98 169 ASN B C 1
ATOM 6175 O O . ASN B 1 169 ? -6.086 -14.305 -26.641 1 98 169 ASN B O 1
ATOM 6179 N N . ASN B 1 170 ? -5.223 -15.227 -28.562 1 98.06 170 ASN B N 1
ATOM 6180 C CA . ASN B 1 170 ? -4.078 -14.32 -28.609 1 98.06 170 ASN B CA 1
ATOM 6181 C C . ASN B 1 170 ? -4.488 -12.914 -29.016 1 98.06 170 ASN B C 1
ATOM 6183 O O . ASN B 1 170 ? -5.078 -12.719 -30.094 1 98.06 170 ASN B O 1
ATOM 6187 N N . THR B 1 171 ? -4.113 -11.961 -28.266 1 96.31 171 THR B N 1
ATOM 6188 C CA . THR B 1 171 ? -4.621 -10.609 -28.469 1 96.31 171 THR B CA 1
ATOM 6189 C C . THR B 1 171 ? -3.572 -9.742 -29.172 1 96.31 171 THR B C 1
ATOM 6191 O O . THR B 1 171 ? -3.77 -8.539 -29.328 1 96.31 171 THR B O 1
ATOM 6194 N N . SER B 1 172 ? -2.422 -10.289 -29.531 1 95.88 172 SER B N 1
ATOM 6195 C CA . SER B 1 172 ? -1.391 -9.531 -30.234 1 95.88 172 SER B CA 1
ATOM 6196 C C . SER B 1 172 ? -1.536 -9.688 -31.75 1 95.88 172 SER B C 1
ATOM 6198 O O . SER B 1 172 ? -1.129 -10.703 -32.312 1 95.88 172 SER B O 1
ATOM 6200 N N . PRO B 1 173 ? -1.986 -8.648 -32.469 1 95.19 173 PRO B N 1
ATOM 6201 C CA . PRO B 1 173 ? -2.082 -8.75 -33.906 1 95.19 173 PRO B CA 1
ATOM 6202 C C . PRO B 1 173 ? -0.73 -8.992 -34.594 1 95.19 173 PRO B C 1
ATOM 6204 O O . PRO B 1 173 ? -0.649 -9.719 -35.562 1 95.19 173 PRO B O 1
ATOM 6207 N N . LYS B 1 174 ? 0.242 -8.414 -34 1 94.75 174 LYS B N 1
ATOM 6208 C CA . LYS B 1 174 ? 1.583 -8.547 -34.562 1 94.75 174 LYS B CA 1
ATOM 6209 C C . LYS B 1 174 ? 2.059 -10 -34.5 1 94.75 174 LYS B C 1
ATOM 6211 O O . LYS B 1 174 ? 2.561 -10.531 -35.5 1 94.75 174 LYS B O 1
ATOM 6216 N N . ILE B 1 175 ? 1.929 -10.641 -33.375 1 95.5 175 ILE B N 1
ATOM 6217 C CA . ILE B 1 175 ? 2.391 -12.016 -33.188 1 95.5 175 ILE B CA 1
ATOM 6218 C C . ILE B 1 175 ? 1.563 -12.953 -34.062 1 95.5 175 ILE B C 1
ATOM 6220 O O . ILE B 1 175 ? 2.113 -13.836 -34.75 1 95.5 175 ILE B O 1
ATOM 6224 N N . VAL B 1 176 ? 0.297 -12.75 -34.125 1 96.5 176 VAL B N 1
ATOM 6225 C CA . VAL B 1 176 ? -0.607 -13.602 -34.875 1 96.5 176 VAL B CA 1
ATOM 6226 C C . VAL B 1 176 ? -0.292 -13.484 -36.375 1 96.5 176 VAL B C 1
ATOM 6228 O O . VAL B 1 176 ? -0.211 -14.492 -37.062 1 96.5 176 VAL B O 1
ATOM 6231 N N . SER B 1 177 ? -0.062 -12.273 -36.875 1 96.44 177 SER B N 1
ATOM 6232 C CA . SER B 1 177 ? 0.18 -12.055 -38.281 1 96.44 177 SER B CA 1
ATOM 6233 C C . SER B 1 177 ? 1.529 -12.617 -38.719 1 96.44 177 SER B C 1
ATOM 6235 O O . SER B 1 177 ? 1.677 -13.102 -39.844 1 96.44 177 SER B O 1
ATOM 6237 N N . LYS B 1 178 ? 2.479 -12.578 -37.844 1 95.25 178 LYS B N 1
ATOM 6238 C CA . LYS B 1 178 ? 3.832 -13.023 -38.156 1 95.25 178 LYS B CA 1
ATOM 6239 C C . LYS B 1 178 ? 3.936 -14.547 -38.125 1 95.25 178 LYS B C 1
ATOM 6241 O O . LYS B 1 178 ? 4.91 -15.117 -38.625 1 95.25 178 LYS B O 1
ATOM 6246 N N . ASN B 1 179 ? 3.002 -15.211 -37.5 1 94.44 179 ASN B N 1
ATOM 6247 C CA . ASN B 1 179 ? 3.045 -16.656 -37.344 1 94.44 179 ASN B CA 1
ATOM 6248 C C . ASN B 1 179 ? 1.728 -17.312 -37.75 1 94.44 179 ASN B C 1
ATOM 6250 O O . ASN B 1 179 ? 1.064 -17.953 -36.938 1 94.44 179 ASN B O 1
ATOM 6254 N N . PRO B 1 180 ? 1.441 -17.203 -39.031 1 92.69 180 PRO B N 1
ATOM 6255 C CA . PRO B 1 180 ? 0.169 -17.75 -39.5 1 92.69 180 PRO B CA 1
ATOM 6256 C C . PRO B 1 180 ? 0.046 -19.25 -39.25 1 92.69 180 PRO B C 1
ATOM 6258 O O . PRO B 1 180 ? 1.002 -20 -39.469 1 92.69 180 PRO B O 1
ATOM 6261 N N . GLY B 1 181 ? -1.081 -19.625 -38.719 1 95.38 181 GLY B N 1
ATOM 6262 C CA . GLY B 1 181 ? -1.377 -21.031 -38.5 1 95.38 181 GLY B CA 1
ATOM 6263 C C . GLY B 1 181 ? -0.993 -21.531 -37.125 1 95.38 181 GLY B C 1
ATOM 6264 O O . GLY B 1 181 ? -1.298 -22.672 -36.781 1 95.38 181 GLY B O 1
ATOM 6265 N N . TYR B 1 182 ? -0.415 -20.703 -36.312 1 97.44 182 TYR B N 1
ATOM 6266 C CA . TYR B 1 182 ? 0.095 -21.203 -35.062 1 97.44 182 TYR B CA 1
ATOM 6267 C C . TYR B 1 182 ? -0.707 -20.641 -33.875 1 97.44 182 TYR B C 1
ATOM 6269 O O . TYR B 1 182 ? -0.588 -21.125 -32.75 1 97.44 182 TYR B O 1
ATOM 6277 N N . HIS B 1 183 ? -1.539 -19.672 -34.125 1 98 183 HIS B N 1
ATOM 6278 C CA . HIS B 1 183 ? -2.203 -19.031 -33 1 98 183 HIS B CA 1
ATOM 6279 C C . HIS B 1 183 ? -3.711 -18.953 -33.219 1 98 183 HIS B C 1
ATOM 6281 O O . HIS B 1 183 ? -4.172 -18.75 -34.344 1 98 183 HIS B O 1
ATOM 6287 N N . GLY B 1 184 ? -4.465 -19.188 -32.094 1 97.81 184 GLY B N 1
ATOM 6288 C CA . GLY B 1 184 ? -5.898 -18.938 -32.062 1 97.81 184 GLY B CA 1
ATOM 6289 C C . GLY B 1 184 ? -6.258 -17.562 -31.562 1 97.81 184 GLY B C 1
ATOM 6290 O O . GLY B 1 184 ? -5.504 -16.969 -30.781 1 97.81 184 GLY B O 1
ATOM 6291 N N . THR B 1 185 ? -7.359 -17.031 -32.031 1 97.44 185 THR B N 1
ATOM 6292 C CA . THR B 1 185 ? -7.785 -15.703 -31.594 1 97.44 185 THR B CA 1
ATOM 6293 C C . THR B 1 185 ? -9.234 -15.727 -31.125 1 97.44 185 THR B C 1
ATOM 6295 O O . THR B 1 185 ? -9.859 -14.68 -30.953 1 97.44 185 THR B O 1
ATOM 6298 N N . GLN B 1 186 ? -9.797 -16.938 -30.844 1 96.75 186 GLN B N 1
ATOM 6299 C CA . GLN B 1 186 ? -11.219 -17.016 -30.531 1 96.75 186 GLN B CA 1
ATOM 6300 C C . GLN B 1 186 ? -11.461 -17.938 -29.328 1 96.75 186 GLN B C 1
ATOM 6302 O O . GLN B 1 186 ? -12.609 -18.141 -28.922 1 96.75 186 GLN B O 1
ATOM 6307 N N . GLY B 1 187 ? -10.492 -18.5 -28.766 1 96.94 187 GLY B N 1
ATOM 6308 C CA . GLY B 1 187 ? -10.648 -19.422 -27.656 1 96.94 187 GLY B CA 1
ATOM 6309 C C . GLY B 1 187 ? -10.906 -18.734 -26.328 1 96.94 187 GLY B C 1
ATOM 6310 O O . GLY B 1 187 ? -10.898 -17.5 -26.25 1 96.94 187 GLY B O 1
ATOM 6311 N N . PRO B 1 188 ? -11.133 -19.469 -25.266 1 95.94 188 PRO B N 1
ATOM 6312 C CA . PRO B 1 188 ? -11.484 -18.906 -23.969 1 95.94 188 PRO B CA 1
ATOM 6313 C C . PRO B 1 188 ? -10.289 -18.297 -23.234 1 95.94 188 PRO B C 1
ATOM 6315 O O . PRO B 1 188 ? -10.453 -17.359 -22.469 1 95.94 188 PRO B O 1
ATOM 6318 N N . ILE B 1 189 ? -9.094 -18.797 -23.469 1 97.62 189 ILE B N 1
ATOM 6319 C CA . ILE B 1 189 ? -7.941 -18.359 -22.688 1 97.62 189 ILE B CA 1
ATOM 6320 C C . ILE B 1 189 ? -7.297 -17.141 -23.359 1 97.62 189 ILE B C 1
ATOM 6322 O O . ILE B 1 189 ? -6.664 -17.266 -24.406 1 97.62 189 ILE B O 1
ATOM 6326 N N . GLY B 1 190 ? -7.469 -16.016 -22.734 1 97.25 190 GLY B N 1
ATOM 6327 C CA . GLY B 1 190 ? -6.758 -14.836 -23.203 1 97.25 190 GLY B CA 1
ATOM 6328 C C . GLY B 1 190 ? -5.254 -14.938 -23.047 1 97.25 190 GLY B C 1
ATOM 6329 O O . GLY B 1 190 ? -4.766 -15.359 -22 1 97.25 190 GLY B O 1
ATOM 6330 N N . VAL B 1 191 ? -4.5 -14.711 -24.109 1 97.62 191 VAL B N 1
ATOM 6331 C CA . VAL B 1 191 ? -3.041 -14.664 -24.125 1 97.62 191 VAL B CA 1
ATOM 6332 C C . VAL B 1 191 ? -2.576 -13.312 -24.672 1 97.62 191 VAL B C 1
ATOM 6334 O O . VAL B 1 191 ? -2.953 -12.914 -25.766 1 97.62 191 VAL B O 1
ATOM 6337 N N . SER B 1 192 ? -1.841 -12.602 -23.875 1 96.44 192 SER B N 1
ATOM 6338 C CA . SER B 1 192 ? -1.486 -11.242 -24.266 1 96.44 192 SER B CA 1
ATOM 6339 C C . SER B 1 192 ? -0.018 -10.945 -23.969 1 96.44 192 SER B C 1
ATOM 6341 O O . SER B 1 192 ? 0.562 -11.523 -23.047 1 96.44 192 SER B O 1
ATOM 6343 N N . PRO B 1 193 ? 0.553 -10.094 -24.812 1 94.75 193 PRO B N 1
ATOM 6344 C CA . PRO B 1 193 ? 1.872 -9.578 -24.422 1 94.75 193 PRO B CA 1
ATOM 6345 C C . PRO B 1 193 ? 1.829 -8.719 -23.172 1 94.75 193 PRO B C 1
ATOM 6347 O O . PRO B 1 193 ? 0.765 -8.219 -22.797 1 94.75 193 PRO B O 1
ATOM 6350 N N . MET B 1 194 ? 2.975 -8.625 -22.578 1 90.69 194 MET B N 1
ATOM 6351 C CA . MET B 1 194 ? 3.082 -7.684 -21.469 1 90.69 194 MET B CA 1
ATOM 6352 C C . MET B 1 194 ? 2.939 -6.246 -21.938 1 90.69 194 MET B C 1
ATOM 6354 O O . MET B 1 194 ? 3.512 -5.871 -22.969 1 90.69 194 MET B O 1
ATOM 6358 N N . TYR B 1 195 ? 2.146 -5.512 -21.219 1 85.62 195 TYR B N 1
ATOM 6359 C CA . TYR B 1 195 ? 1.87 -4.141 -21.641 1 85.62 195 TYR B CA 1
ATOM 6360 C C . TYR B 1 195 ? 3.107 -3.266 -21.484 1 85.62 195 TYR B C 1
ATOM 6362 O O . TYR B 1 195 ? 3.416 -2.455 -22.359 1 85.62 195 TYR B O 1
ATOM 6370 N N . ARG B 1 196 ? 3.799 -3.387 -20.344 1 88.38 196 ARG B N 1
ATOM 6371 C CA . ARG B 1 196 ? 4.98 -2.568 -20.078 1 88.38 196 ARG B CA 1
ATOM 6372 C C . ARG B 1 196 ? 6.098 -3.4 -19.453 1 88.38 196 ARG B C 1
ATOM 6374 O O . ARG B 1 196 ? 6.391 -3.266 -18.266 1 88.38 196 ARG B O 1
ATOM 6381 N N . PRO B 1 197 ? 6.762 -4.148 -20.328 1 92.69 197 PRO B N 1
ATOM 6382 C CA . PRO B 1 197 ? 7.887 -4.91 -19.781 1 92.69 197 PRO B CA 1
ATOM 6383 C C . PRO B 1 197 ? 8.977 -4.016 -19.188 1 92.69 197 PRO B C 1
ATOM 6385 O O . PRO B 1 197 ? 9.211 -2.912 -19.703 1 92.69 197 PRO B O 1
ATOM 6388 N N . ASP B 1 198 ? 9.602 -4.48 -18.125 1 94.31 198 ASP B N 1
ATOM 6389 C CA . ASP B 1 198 ? 10.758 -3.76 -17.609 1 94.31 198 ASP B CA 1
ATOM 6390 C C . ASP B 1 198 ? 11.828 -3.584 -18.688 1 94.31 198 ASP B C 1
ATOM 6392 O O . ASP B 1 198 ? 12.125 -4.52 -19.422 1 94.31 198 ASP B O 1
ATOM 6396 N N . PRO B 1 199 ? 12.445 -2.432 -18.75 1 95.25 199 PRO B N 1
ATOM 6397 C CA . PRO B 1 199 ? 13.516 -2.217 -19.719 1 95.25 199 PRO B CA 1
ATOM 6398 C C . PRO B 1 199 ? 14.648 -3.229 -19.578 1 95.25 199 PRO B C 1
ATOM 6400 O O . PRO B 1 199 ? 15.289 -3.586 -20.578 1 95.25 199 PRO B O 1
ATOM 6403 N N . MET B 1 200 ? 14.805 -3.754 -18.406 1 96.06 200 MET B N 1
ATOM 6404 C CA . MET B 1 200 ? 15.875 -4.715 -18.156 1 96.06 200 MET B CA 1
ATOM 6405 C C . MET B 1 200 ? 15.68 -5.977 -18.984 1 96.06 200 MET B C 1
ATOM 6407 O O . MET B 1 200 ? 16.641 -6.652 -19.344 1 96.06 200 MET B O 1
ATOM 6411 N N . LEU B 1 201 ? 14.453 -6.336 -19.297 1 97.31 201 LEU B N 1
ATOM 6412 C CA . LEU B 1 201 ? 14.188 -7.512 -20.125 1 97.31 201 LEU B CA 1
ATOM 6413 C C . LEU B 1 201 ? 14.68 -7.301 -21.547 1 97.31 201 LEU B C 1
ATOM 6415 O O . LEU B 1 201 ? 15.219 -8.227 -22.172 1 97.31 201 LEU B O 1
ATOM 6419 N N . PHE B 1 202 ? 14.555 -6.109 -22 1 97 202 PHE B N 1
ATOM 6420 C CA . PHE B 1 202 ? 15.039 -5.785 -23.344 1 97 202 PHE B CA 1
ATOM 6421 C C . PHE B 1 202 ? 16.562 -5.754 -23.375 1 97 202 PHE B C 1
ATOM 6423 O O . PHE B 1 202 ? 17.172 -6.133 -24.375 1 97 202 PHE B O 1
ATOM 6430 N N . VAL B 1 203 ? 17.125 -5.312 -22.266 1 97.25 203 VAL B N 1
ATOM 6431 C CA . VAL B 1 203 ? 18.578 -5.309 -22.172 1 97.25 203 VAL B CA 1
ATOM 6432 C C . VAL B 1 203 ? 19.109 -6.73 -22.297 1 97.25 203 VAL B C 1
ATOM 6434 O O . VAL B 1 203 ? 20.078 -6.98 -23.031 1 97.25 203 VAL B O 1
ATOM 6437 N N . PHE B 1 204 ? 18.516 -7.617 -21.625 1 97.44 204 PHE B N 1
ATOM 6438 C CA . PHE B 1 204 ? 18.953 -9 -21.688 1 97.44 204 PHE B CA 1
ATOM 6439 C C . PHE B 1 204 ? 18.719 -9.586 -23.078 1 97.44 204 PHE B C 1
ATOM 6441 O O . PHE B 1 204 ? 19.562 -10.312 -23.609 1 97.44 204 PHE B O 1
ATOM 6448 N N . GLN B 1 205 ? 17.562 -9.32 -23.641 1 97.44 205 GLN B N 1
ATOM 6449 C CA . GLN B 1 205 ? 17.25 -9.781 -25 1 97.44 205 GLN B CA 1
ATOM 6450 C C . GLN B 1 205 ? 18.312 -9.305 -25.984 1 97.44 205 GLN B C 1
ATOM 6452 O O . GLN B 1 205 ? 18.766 -10.086 -26.828 1 97.44 205 GLN B O 1
ATOM 6457 N N . LYS B 1 206 ? 18.672 -8.094 -25.875 1 97.31 206 LYS B N 1
ATOM 6458 C CA . LYS B 1 206 ? 19.703 -7.543 -26.734 1 97.31 206 LYS B CA 1
ATOM 6459 C C . LYS B 1 206 ? 21.047 -8.258 -26.531 1 97.31 206 LYS B C 1
ATOM 6461 O O . LYS B 1 206 ? 21.781 -8.492 -27.484 1 97.31 206 LYS B O 1
ATOM 6466 N N . GLN B 1 207 ? 21.312 -8.531 -25.25 1 97.06 207 GLN B N 1
ATOM 6467 C CA . GLN B 1 207 ? 22.516 -9.297 -24.938 1 97.06 207 GLN B CA 1
ATOM 6468 C C . GLN B 1 207 ? 22.516 -10.648 -25.641 1 97.06 207 GLN B C 1
ATOM 6470 O O . GLN B 1 207 ? 23.516 -11.062 -26.219 1 97.06 207 GLN B O 1
ATOM 6475 N N . MET B 1 208 ? 21.422 -11.328 -25.656 1 97.12 208 MET B N 1
ATOM 6476 C CA . MET B 1 208 ? 21.312 -12.633 -26.312 1 97.12 208 MET B CA 1
ATOM 6477 C C . MET B 1 208 ? 21.438 -12.5 -27.828 1 97.12 208 MET B C 1
ATOM 6479 O O . MET B 1 208 ? 22.062 -13.336 -28.469 1 97.12 208 MET B O 1
ATOM 6483 N N . ASN B 1 209 ? 20.828 -11.484 -28.344 1 97.62 209 ASN B N 1
ATOM 6484 C CA . ASN B 1 209 ? 20.953 -11.219 -29.781 1 97.62 209 ASN B CA 1
ATOM 6485 C C . ASN B 1 209 ? 22.406 -11.031 -30.188 1 97.62 209 ASN B C 1
ATOM 6487 O O . ASN B 1 209 ? 22.812 -11.453 -31.266 1 97.62 209 ASN B O 1
ATOM 6491 N N . SER B 1 210 ? 23.156 -10.445 -29.344 1 96.25 210 SER B N 1
ATOM 6492 C CA . SER B 1 210 ? 24.562 -10.203 -29.656 1 96.25 210 SER B CA 1
ATOM 6493 C C . SER B 1 210 ? 25.344 -11.508 -29.719 1 96.25 210 SER B C 1
ATOM 6495 O O . SER B 1 210 ? 26.422 -11.562 -30.328 1 96.25 210 SER B O 1
ATOM 6497 N N . PHE B 1 211 ? 24.844 -12.516 -29.141 1 94.19 211 PHE B N 1
ATOM 6498 C CA . PHE B 1 211 ? 25.469 -13.828 -29.203 1 94.19 211 PHE B CA 1
ATOM 6499 C C . PHE B 1 211 ? 24.859 -14.664 -30.312 1 94.19 211 PHE B C 1
ATOM 6501 O O . PHE B 1 211 ? 25.094 -15.875 -30.375 1 94.19 211 PHE B O 1
ATOM 6508 N N . GLY B 1 212 ? 23.969 -14.102 -31.094 1 94.19 212 GLY B N 1
ATOM 6509 C CA . GLY B 1 212 ? 23.422 -14.773 -32.25 1 94.19 212 GLY B CA 1
ATOM 6510 C C . GLY B 1 212 ? 22.094 -15.477 -31.984 1 94.19 212 GLY B C 1
ATOM 6511 O O . GLY B 1 212 ? 21.594 -16.219 -32.844 1 94.19 212 GLY B O 1
ATOM 6512 N N . ILE B 1 213 ? 21.516 -15.305 -30.859 1 96.12 213 ILE B N 1
ATOM 6513 C CA . ILE B 1 213 ? 20.234 -15.898 -30.516 1 96.12 213 ILE B CA 1
ATOM 6514 C C . ILE B 1 213 ? 19.109 -14.984 -30.984 1 96.12 213 ILE B C 1
ATOM 6516 O O . ILE B 1 213 ? 18.969 -13.852 -30.516 1 96.12 213 ILE B O 1
ATOM 6520 N N . PRO B 1 214 ? 18.25 -15.445 -31.844 1 96.44 214 PRO B N 1
ATOM 6521 C CA . PRO B 1 214 ? 17.234 -14.555 -32.438 1 96.44 214 PRO B CA 1
ATOM 6522 C C . PRO B 1 214 ? 16.047 -14.336 -31.5 1 96.44 214 PRO B C 1
ATOM 6524 O O . PRO B 1 214 ? 15.734 -15.195 -30.672 1 96.44 214 PRO B O 1
ATOM 6527 N N . THR B 1 215 ? 15.43 -13.148 -31.672 1 96.81 215 THR B N 1
ATOM 6528 C CA . THR B 1 215 ? 14.117 -12.922 -31.094 1 96.81 215 THR B CA 1
ATOM 6529 C C . THR B 1 215 ? 13.023 -13.562 -31.938 1 96.81 215 THR B C 1
ATOM 6531 O O . THR B 1 215 ? 12.953 -13.32 -33.156 1 96.81 215 THR B O 1
ATOM 6534 N N . LEU B 1 216 ? 12.188 -14.391 -31.328 1 96.19 216 LEU B N 1
ATOM 6535 C CA . LEU B 1 216 ? 11.141 -15.07 -32.094 1 96.19 216 LEU B CA 1
ATOM 6536 C C . LEU B 1 216 ? 9.969 -15.445 -31.172 1 96.19 216 LEU B C 1
ATOM 6538 O O . LEU B 1 216 ? 10.016 -15.211 -29.969 1 96.19 216 LEU B O 1
ATOM 6542 N N . ASP B 1 217 ? 8.891 -15.898 -31.812 1 96.88 217 ASP B N 1
ATOM 6543 C CA . ASP B 1 217 ? 7.754 -16.484 -31.109 1 96.88 217 ASP B CA 1
ATOM 6544 C C . ASP B 1 217 ? 8.016 -17.938 -30.75 1 96.88 217 ASP B C 1
ATOM 6546 O O . ASP B 1 217 ? 8.031 -18.812 -31.625 1 96.88 217 ASP B O 1
ATOM 6550 N N . ILE B 1 218 ? 8.117 -18.188 -29.453 1 96.75 218 ILE B N 1
ATOM 6551 C CA . ILE B 1 218 ? 8.523 -19.516 -29.016 1 96.75 218 ILE B CA 1
ATOM 6552 C C . ILE B 1 218 ? 7.391 -20.516 -29.25 1 96.75 218 ILE B C 1
ATOM 6554 O O . ILE B 1 218 ? 7.59 -21.719 -29.141 1 96.75 218 ILE B O 1
ATOM 6558 N N . ASN B 1 219 ? 6.195 -20.062 -29.484 1 97.44 219 ASN B N 1
ATOM 6559 C CA . ASN B 1 219 ? 5.047 -20.922 -29.75 1 97.44 219 ASN B CA 1
ATOM 6560 C C . ASN B 1 219 ? 4.758 -21.031 -31.25 1 97.44 219 ASN B C 1
ATOM 6562 O O . ASN B 1 219 ? 3.707 -21.531 -31.641 1 97.44 219 ASN B O 1
ATOM 6566 N N . GLY B 1 220 ? 5.684 -20.562 -32.094 1 95.88 220 GLY B N 1
ATOM 6567 C CA . GLY B 1 220 ? 5.594 -20.656 -33.531 1 95.88 220 GLY B CA 1
ATOM 6568 C C . GLY B 1 220 ? 6.297 -21.891 -34.094 1 95.88 220 GLY B C 1
ATOM 6569 O O . GLY B 1 220 ? 6.246 -22.969 -33.5 1 95.88 220 GLY B O 1
ATOM 6570 N N . ALA B 1 221 ? 6.902 -21.656 -35.281 1 94.12 221 ALA B N 1
ATOM 6571 C CA . ALA B 1 221 ? 7.5 -22.766 -36 1 94.12 221 ALA B CA 1
ATOM 6572 C C . ALA B 1 221 ? 8.781 -23.25 -35.344 1 94.12 221 ALA B C 1
ATOM 6574 O O . ALA B 1 221 ? 9.102 -24.438 -35.375 1 94.12 221 ALA B O 1
ATOM 6575 N N . ASN B 1 222 ? 9.516 -22.297 -34.812 1 93.19 222 ASN B N 1
ATOM 6576 C CA . ASN B 1 222 ? 10.781 -22.594 -34.156 1 93.19 222 ASN B CA 1
ATOM 6577 C C . ASN B 1 222 ? 10.789 -22.109 -32.719 1 93.19 222 ASN B C 1
ATOM 6579 O O . ASN B 1 222 ? 10.172 -21.078 -32.375 1 93.19 222 ASN B O 1
ATOM 6583 N N . GLN B 1 223 ? 11.562 -22.891 -31.875 1 95.56 223 GLN B N 1
ATOM 6584 C CA . GLN B 1 223 ? 11.523 -22.547 -30.469 1 95.56 223 GLN B CA 1
ATOM 6585 C C . GLN B 1 223 ? 12.859 -21.953 -30 1 95.56 223 GLN B C 1
ATOM 6587 O O . GLN B 1 223 ? 12.914 -21.234 -29.016 1 95.56 223 GLN B O 1
ATOM 6592 N N . LEU B 1 224 ? 14 -22.281 -30.641 1 95.06 224 LEU B N 1
ATOM 6593 C CA . LEU B 1 224 ? 15.328 -21.812 -30.25 1 95.06 224 LEU B CA 1
ATOM 6594 C C . LEU B 1 224 ? 15.453 -20.297 -30.453 1 95.06 224 LEU B C 1
ATOM 6596 O O . LEU B 1 224 ? 15.672 -19.844 -31.578 1 95.06 224 LEU B O 1
ATOM 6600 N N . GLY B 1 225 ? 15.445 -19.562 -29.469 1 96.31 225 GLY B N 1
ATOM 6601 C CA . GLY B 1 225 ? 15.461 -18.109 -29.484 1 96.31 225 GLY B CA 1
ATOM 6602 C C . GLY B 1 225 ? 15.023 -17.484 -28.188 1 96.31 225 GLY B C 1
ATOM 6603 O O . GLY B 1 225 ? 14.867 -18.172 -27.172 1 96.31 225 GLY B O 1
ATOM 6604 N N . THR B 1 226 ? 15.023 -16.141 -28.156 1 97.56 226 THR B N 1
ATOM 6605 C CA . THR B 1 226 ? 14.641 -15.398 -26.969 1 97.56 226 THR B CA 1
ATOM 6606 C C . THR B 1 226 ? 13.312 -14.68 -27.188 1 97.56 226 THR B C 1
ATOM 6608 O O . THR B 1 226 ? 12.984 -14.297 -28.312 1 97.56 226 THR B O 1
ATOM 6611 N N . MET B 1 227 ? 12.531 -14.57 -26.109 1 97.56 227 MET B N 1
ATOM 6612 C CA . MET B 1 227 ? 11.227 -13.922 -26.188 1 97.56 227 MET B CA 1
ATOM 6613 C C . MET B 1 227 ? 10.82 -13.359 -24.828 1 97.56 227 MET B C 1
ATOM 6615 O O . MET B 1 227 ? 11.047 -13.984 -23.797 1 97.56 227 MET B O 1
ATOM 6619 N N . ILE B 1 228 ? 10.32 -12.125 -24.828 1 96.81 228 ILE B N 1
ATOM 6620 C CA . ILE B 1 228 ? 9.531 -11.68 -23.688 1 96.81 228 ILE B CA 1
ATOM 6621 C C . ILE B 1 228 ? 8.18 -12.391 -23.688 1 96.81 228 ILE B C 1
ATOM 6623 O O . ILE B 1 228 ? 7.438 -12.328 -24.672 1 96.81 228 ILE B O 1
ATOM 6627 N N . TYR B 1 229 ? 7.832 -12.992 -22.625 1 95.75 229 TYR B N 1
ATOM 6628 C CA . TYR B 1 229 ? 6.707 -13.922 -22.547 1 95.75 229 TYR B CA 1
ATOM 6629 C C . TYR B 1 229 ? 5.398 -13.219 -22.891 1 95.75 229 TYR B C 1
ATOM 6631 O O . TYR B 1 229 ? 5.203 -12.047 -22.547 1 95.75 229 TYR B O 1
ATOM 6639 N N . GLU B 1 230 ? 4.582 -13.984 -23.578 1 96.62 230 GLU B N 1
ATOM 6640 C CA . GLU B 1 230 ? 3.152 -13.711 -23.453 1 96.62 230 GLU B CA 1
ATOM 6641 C C . GLU B 1 230 ? 2.561 -14.398 -22.219 1 96.62 230 GLU B C 1
ATOM 6643 O O . GLU B 1 230 ? 3.041 -15.445 -21.797 1 96.62 230 GLU B O 1
ATOM 6648 N N . LEU B 1 231 ? 1.566 -13.766 -21.703 1 97.19 231 LEU B N 1
ATOM 6649 C CA . LEU B 1 231 ? 0.967 -14.258 -20.469 1 97.19 231 LEU B CA 1
ATOM 6650 C C . LEU B 1 231 ? -0.49 -14.648 -20.688 1 97.19 231 LEU B C 1
ATOM 6652 O O . LEU B 1 231 ? -1.156 -14.102 -21.578 1 97.19 231 LEU B O 1
ATOM 6656 N N . THR B 1 232 ? -0.982 -15.648 -19.906 1 97.94 232 THR B N 1
ATOM 6657 C CA . THR B 1 232 ? -2.418 -15.891 -19.828 1 97.94 232 THR B CA 1
ATOM 6658 C C . THR B 1 232 ? -3.113 -14.805 -19.016 1 97.94 232 THR B C 1
ATOM 6660 O O . THR B 1 232 ? -3.561 -15.055 -17.891 1 97.94 232 THR B O 1
ATOM 6663 N N . VAL B 1 233 ? -3.141 -13.672 -19.594 1 95.94 233 VAL B N 1
ATOM 6664 C CA . VAL B 1 233 ? -3.717 -12.453 -19.047 1 95.94 233 VAL B CA 1
ATOM 6665 C C . VAL B 1 233 ? -4.664 -11.82 -20.062 1 95.94 233 VAL B C 1
ATOM 6667 O O . VAL B 1 233 ? -4.395 -11.836 -21.266 1 95.94 233 VAL B O 1
ATOM 6670 N N . ASN B 1 234 ? -5.773 -11.469 -19.609 1 92.62 234 ASN B N 1
ATOM 6671 C CA . ASN B 1 234 ? -6.75 -10.75 -20.422 1 92.62 234 ASN B CA 1
ATOM 6672 C C . ASN B 1 234 ? -7.148 -9.43 -19.781 1 92.62 234 ASN B C 1
ATOM 6674 O O . ASN B 1 234 ? -7.734 -9.406 -18.688 1 92.62 234 ASN B O 1
ATOM 6678 N N . ASP B 1 235 ? -6.832 -8.32 -20.469 1 89.94 235 ASP B N 1
ATOM 6679 C CA . ASP B 1 235 ? -7.152 -6.977 -19.984 1 89.94 235 ASP B CA 1
ATOM 6680 C C . ASP B 1 235 ? -6.598 -6.746 -18.578 1 89.94 235 ASP B C 1
ATOM 6682 O O . ASP B 1 235 ? -7.324 -6.301 -17.688 1 89.94 235 ASP B O 1
ATOM 6686 N N . GLY B 1 236 ? -5.379 -7.168 -18.422 1 92.5 236 GLY B N 1
ATOM 6687 C CA . GLY B 1 236 ? -4.672 -6.906 -17.172 1 92.5 236 GLY B CA 1
ATOM 6688 C C . GLY B 1 236 ? -5.094 -7.828 -16.047 1 92.5 236 GLY B C 1
ATOM 6689 O O . GLY B 1 236 ? -4.641 -7.672 -14.906 1 92.5 236 GLY B O 1
ATOM 6690 N N . LYS B 1 237 ? -5.977 -8.758 -16.297 1 94.38 237 LYS B N 1
ATOM 6691 C CA . LYS B 1 237 ? -6.449 -9.719 -15.297 1 94.38 237 LYS B CA 1
ATOM 6692 C C . LYS B 1 237 ? -5.996 -11.133 -15.648 1 94.38 237 LYS B C 1
ATOM 6694 O O . LYS B 1 237 ? -5.977 -11.516 -16.812 1 94.38 237 LYS B O 1
ATOM 6699 N N . ARG B 1 238 ? -5.582 -11.828 -14.609 1 96.44 238 ARG B N 1
ATOM 6700 C CA . ARG B 1 238 ? -5.262 -13.234 -14.828 1 96.44 238 ARG B CA 1
ATOM 6701 C C . ARG B 1 238 ? -6.379 -13.945 -15.586 1 96.44 238 ARG B C 1
ATOM 6703 O O . ARG B 1 238 ? -7.559 -13.727 -15.305 1 96.44 238 ARG B O 1
ATOM 6710 N N . CYS B 1 239 ? -5.977 -14.773 -16.5 1 96.81 239 CYS B N 1
ATOM 6711 C CA . CYS B 1 239 ? -6.938 -15.586 -17.25 1 96.81 239 CYS B CA 1
ATOM 6712 C C . CYS B 1 239 ? -6.762 -17.062 -16.922 1 96.81 239 CYS B C 1
ATOM 6714 O O . CYS B 1 239 ? -6.281 -17.828 -17.766 1 96.81 239 CYS B O 1
ATOM 6716 N N . SER B 1 240 ? -7.188 -17.422 -15.75 1 97 240 SER B N 1
ATOM 6717 C CA . SER B 1 240 ? -7.164 -18.828 -15.344 1 97 240 SER B CA 1
ATOM 6718 C C . SER B 1 240 ? -8.273 -19.625 -16.016 1 97 240 SER B C 1
ATOM 6720 O O . SER B 1 240 ? -9.141 -19.047 -16.688 1 97 240 SER B O 1
ATOM 6722 N N . THR B 1 241 ? -8.203 -20.953 -15.945 1 96.88 241 THR B N 1
ATOM 6723 C CA . THR B 1 241 ? -9.289 -21.766 -16.484 1 96.88 241 THR B CA 1
ATOM 6724 C C . THR B 1 241 ? -10.562 -21.594 -15.664 1 96.88 241 THR B C 1
ATOM 6726 O O . THR B 1 241 ? -11.664 -21.797 -16.156 1 96.88 241 THR B O 1
ATOM 6729 N N . GLY B 1 242 ? -10.43 -21.203 -14.391 1 93.94 242 GLY B N 1
ATOM 6730 C CA . GLY B 1 242 ? -11.602 -20.812 -13.625 1 93.94 242 GLY B CA 1
ATOM 6731 C C . GLY B 1 242 ? -12.305 -19.594 -14.203 1 93.94 242 GLY B C 1
ATOM 6732 O O . GLY B 1 242 ? -13.531 -19.594 -14.32 1 93.94 242 GLY B O 1
ATOM 6733 N N . ASN B 1 243 ? -11.562 -18.641 -14.656 1 90.81 243 ASN B N 1
ATOM 6734 C CA . ASN B 1 243 ? -12.094 -17.391 -15.203 1 90.81 243 ASN B CA 1
ATOM 6735 C C . ASN B 1 243 ? -12.594 -17.578 -16.641 1 90.81 243 ASN B C 1
ATOM 6737 O O . ASN B 1 243 ? -13.578 -16.969 -17.031 1 90.81 243 ASN B O 1
ATOM 6741 N N . SER B 1 244 ? -11.953 -18.375 -17.344 1 94.06 244 SER B N 1
ATOM 6742 C CA . SER B 1 244 ? -12.18 -18.406 -18.781 1 94.06 244 SER B CA 1
ATOM 6743 C C . SER B 1 244 ? -13.18 -19.5 -19.172 1 94.06 244 SER B C 1
ATOM 6745 O O . SER B 1 244 ? -13.953 -19.328 -20.109 1 94.06 244 SER B O 1
ATOM 6747 N N . TYR B 1 245 ? -13.164 -20.594 -18.453 1 94.31 245 TYR B N 1
ATOM 6748 C CA . TYR B 1 245 ? -14.031 -21.719 -18.812 1 94.31 245 TYR B CA 1
ATOM 6749 C C . TYR B 1 245 ? -15.227 -21.812 -17.875 1 94.31 245 TYR B C 1
ATOM 6751 O O . TYR B 1 245 ? -16.312 -22.203 -18.281 1 94.31 245 TYR B O 1
ATOM 6759 N N . LEU B 1 246 ? -15.078 -21.438 -16.625 1 91.62 246 LEU B N 1
ATOM 6760 C CA . LEU B 1 246 ? -16.125 -21.719 -15.641 1 91.62 246 LEU B CA 1
ATOM 6761 C C . LEU B 1 246 ? -16.922 -20.453 -15.328 1 91.62 246 LEU B C 1
ATOM 6763 O O . LEU B 1 246 ? -18.125 -20.531 -15.039 1 91.62 246 LEU B O 1
ATOM 6767 N N . ASP B 1 247 ? -16.328 -19.219 -15.32 1 79.88 247 ASP B N 1
ATOM 6768 C CA . ASP B 1 247 ? -16.953 -17.984 -14.883 1 79.88 247 ASP B CA 1
ATOM 6769 C C . ASP B 1 247 ? -17.875 -17.422 -15.969 1 79.88 247 ASP B C 1
ATOM 6771 O O . ASP B 1 247 ? -18.875 -16.766 -15.672 1 79.88 247 ASP B O 1
ATOM 6775 N N . PRO B 1 248 ? -17.469 -17.562 -17.281 1 66.31 248 PRO B N 1
ATOM 6776 C CA . PRO B 1 248 ? -18.234 -16.828 -18.281 1 66.31 248 PRO B CA 1
ATOM 6777 C C . PRO B 1 248 ? -19.734 -17.125 -18.203 1 66.31 248 PRO B C 1
ATOM 6779 O O . PRO B 1 248 ? -20.125 -18.266 -17.922 1 66.31 248 PRO B O 1
ATOM 6782 N N . ASN B 1 249 ? -20.594 -16.031 -18.047 1 60.72 249 ASN B N 1
ATOM 6783 C CA . ASN B 1 249 ? -22.047 -15.977 -17.969 1 60.72 249 ASN B CA 1
ATOM 6784 C C . ASN B 1 249 ? -22.672 -15.906 -19.359 1 60.72 249 ASN B C 1
ATOM 6786 O O . ASN B 1 249 ? -22.156 -15.211 -20.234 1 60.72 249 ASN B O 1
ATOM 6790 N N . PRO B 1 250 ? -23.844 -16.641 -19.672 1 62.97 250 PRO B N 1
ATOM 6791 C CA . PRO B 1 250 ? -24.656 -17.453 -18.781 1 62.97 250 PRO B CA 1
ATOM 6792 C C . PRO B 1 250 ? -24.047 -18.828 -18.516 1 62.97 250 PRO B C 1
ATOM 6794 O O . PRO B 1 250 ? -23.375 -19.391 -19.375 1 62.97 250 PRO B O 1
ATOM 6797 N N . TYR B 1 251 ? -24.203 -19.203 -17.312 1 68.75 251 TYR B N 1
ATOM 6798 C CA . TYR B 1 251 ? -23.797 -20.531 -16.891 1 68.75 251 TYR B CA 1
ATOM 6799 C C . TYR B 1 251 ? -24.781 -21.578 -17.375 1 68.75 251 TYR B C 1
ATOM 6801 O O . TYR B 1 251 ? -26 -21.391 -17.297 1 68.75 251 TYR B O 1
ATOM 6809 N N . PRO B 1 252 ? -24.125 -22.578 -18.031 1 79.31 252 PRO B N 1
ATOM 6810 C CA . PRO B 1 252 ? -25.062 -23.672 -18.344 1 79.31 252 PRO B CA 1
ATOM 6811 C C . PRO B 1 252 ? -25.719 -24.25 -17.094 1 79.31 252 PRO B C 1
ATOM 6813 O O . PRO B 1 252 ? -25.047 -24.516 -16.094 1 79.31 252 PRO B O 1
ATOM 6816 N N . GLU B 1 253 ? -26.984 -24.484 -17.125 1 83.56 253 GLU B N 1
ATOM 6817 C CA . GLU B 1 253 ? -27.766 -24.938 -15.969 1 83.56 253 GLU B CA 1
ATOM 6818 C C . GLU B 1 253 ? -27.453 -26.391 -15.625 1 83.56 253 GLU B C 1
ATOM 6820 O O . GLU B 1 253 ? -27.703 -26.828 -14.508 1 83.56 253 GLU B O 1
ATOM 6825 N N . ASN B 1 254 ? -26.875 -27.078 -16.594 1 89.25 254 ASN B N 1
ATOM 6826 C CA . ASN B 1 254 ? -26.625 -28.5 -16.375 1 89.25 254 ASN B CA 1
ATOM 6827 C C . ASN B 1 254 ? -25.234 -28.75 -15.797 1 89.25 254 ASN B C 1
ATOM 6829 O O . ASN B 1 254 ? -24.828 -29.906 -15.641 1 89.25 254 ASN B O 1
ATOM 6833 N N . LEU B 1 255 ? -24.484 -27.734 -15.547 1 91.38 255 LEU B N 1
ATOM 6834 C CA . LEU B 1 255 ? -23.188 -27.844 -14.891 1 91.38 255 LEU B CA 1
ATOM 6835 C C . LEU B 1 255 ? -23.297 -27.5 -13.406 1 91.38 255 LEU B C 1
ATOM 6837 O O . LEU B 1 255 ? -23.531 -26.344 -13.055 1 91.38 255 LEU B O 1
ATOM 6841 N N . HIS B 1 256 ? -23.172 -28.5 -12.625 1 91.81 256 HIS B N 1
ATOM 6842 C CA . HIS B 1 256 ? -23.156 -28.328 -11.172 1 91.81 256 HIS B CA 1
ATOM 6843 C C . HIS B 1 256 ? -21.734 -28.312 -10.641 1 91.81 256 HIS B C 1
ATOM 6845 O O . HIS B 1 256 ? -20.953 -29.219 -10.914 1 91.81 256 HIS B O 1
ATOM 6851 N N . ILE B 1 257 ? -21.438 -27.266 -9.898 1 93.31 257 ILE B N 1
ATOM 6852 C CA . ILE B 1 257 ? -20.094 -27.109 -9.328 1 93.31 257 ILE B CA 1
ATOM 6853 C C . ILE B 1 257 ? -20.188 -27.109 -7.801 1 93.31 257 ILE B C 1
ATOM 6855 O O . ILE B 1 257 ? -21.016 -26.406 -7.219 1 93.31 257 ILE B O 1
ATOM 6859 N N . MET B 1 258 ? -19.406 -27.922 -7.195 1 94.44 258 MET B N 1
ATOM 6860 C CA . MET B 1 258 ? -19.281 -27.938 -5.742 1 94.44 258 MET B CA 1
ATOM 6861 C C . MET B 1 258 ? -17.844 -27.703 -5.309 1 94.44 258 MET B C 1
ATOM 6863 O O . MET B 1 258 ? -16.984 -28.562 -5.496 1 94.44 258 MET B O 1
ATOM 6867 N N . ALA B 1 259 ? -17.625 -26.562 -4.715 1 94.56 259 ALA B N 1
ATOM 6868 C CA . ALA B 1 259 ? -16.312 -26.25 -4.145 1 94.56 259 ALA B CA 1
ATOM 6869 C C . ALA B 1 259 ? -16.172 -26.828 -2.74 1 94.56 259 ALA B C 1
ATOM 6871 O O . ALA B 1 259 ? -17.109 -27.406 -2.205 1 94.56 259 ALA B O 1
ATOM 6872 N N . ARG B 1 260 ? -14.914 -26.734 -2.201 1 95.56 260 ARG B N 1
ATOM 6873 C CA . ARG B 1 260 ? -14.602 -27.266 -0.877 1 95.56 260 ARG B CA 1
ATOM 6874 C C . ARG B 1 260 ? -15.078 -28.703 -0.735 1 95.56 260 ARG B C 1
ATOM 6876 O O . ARG B 1 260 ? -15.648 -29.078 0.294 1 95.56 260 ARG B O 1
ATOM 6883 N N . SER B 1 261 ? -14.945 -29.438 -1.744 1 96.81 261 SER B N 1
ATOM 6884 C CA . SER B 1 261 ? -15.367 -30.844 -1.83 1 96.81 261 SER B CA 1
ATOM 6885 C C . SER B 1 261 ? -14.203 -31.75 -2.229 1 96.81 261 SER B C 1
ATOM 6887 O O . SER B 1 261 ? -13.938 -31.938 -3.416 1 96.81 261 SER B O 1
ATOM 6889 N N . LEU B 1 262 ? -13.586 -32.344 -1.258 1 98.31 262 LEU B N 1
ATOM 6890 C CA . LEU B 1 262 ? -12.438 -33.219 -1.481 1 98.31 262 LEU B CA 1
ATOM 6891 C C . LEU B 1 262 ? -12.891 -34.656 -1.745 1 98.31 262 LEU B C 1
ATOM 6893 O O . LEU B 1 262 ? -13.5 -35.281 -0.88 1 98.31 262 LEU B O 1
ATOM 6897 N N . VAL B 1 263 ? -12.648 -35.156 -2.947 1 98.75 263 VAL B N 1
ATOM 6898 C CA . VAL B 1 263 ? -12.969 -36.531 -3.268 1 98.75 263 VAL B CA 1
ATOM 6899 C C . VAL B 1 263 ? -11.977 -37.469 -2.566 1 98.75 263 VAL B C 1
ATOM 6901 O O . VAL B 1 263 ? -10.766 -37.25 -2.631 1 98.75 263 VAL B O 1
ATOM 6904 N N . THR B 1 264 ? -12.516 -38.531 -1.938 1 98.5 264 THR B N 1
ATOM 6905 C CA . THR B 1 264 ? -11.68 -39.375 -1.095 1 98.5 264 THR B CA 1
ATOM 6906 C C . THR B 1 264 ? -11.562 -40.781 -1.689 1 98.5 264 THR B C 1
ATOM 6908 O O . THR B 1 264 ? -10.633 -41.531 -1.365 1 98.5 264 THR B O 1
ATOM 6911 N N . ARG B 1 265 ? -12.531 -41.094 -2.564 1 98.38 265 ARG B N 1
ATOM 6912 C CA . ARG B 1 265 ? -12.508 -42.469 -3.096 1 98.38 265 ARG B CA 1
ATOM 6913 C C . ARG B 1 265 ? -13.367 -42.562 -4.352 1 98.38 265 ARG B C 1
ATOM 6915 O O . ARG B 1 265 ? -14.445 -41.969 -4.426 1 98.38 265 ARG B O 1
ATOM 6922 N N . ILE B 1 266 ? -12.805 -43.312 -5.355 1 98.81 266 ILE B N 1
ATOM 6923 C CA . ILE B 1 266 ? -13.609 -43.719 -6.5 1 98.81 266 ILE B CA 1
ATOM 6924 C C . ILE B 1 266 ? -14.273 -45.062 -6.203 1 98.81 266 ILE B C 1
ATOM 6926 O O . ILE B 1 266 ? -13.641 -45.969 -5.648 1 98.81 266 ILE B O 1
ATOM 6930 N N . LEU B 1 267 ? -15.508 -45.219 -6.555 1 98.12 267 LEU B N 1
ATOM 6931 C CA . LEU B 1 267 ? -16.266 -46.438 -6.293 1 98.12 267 LEU B CA 1
ATOM 6932 C C . LEU B 1 267 ? -16.281 -47.344 -7.516 1 98.12 267 LEU B C 1
ATOM 6934 O O . LEU B 1 267 ? -16.5 -46.875 -8.641 1 98.12 267 LEU B O 1
ATOM 6938 N N . PHE B 1 268 ? -16 -48.656 -7.273 1 98.19 268 PHE B N 1
ATOM 6939 C CA . PHE B 1 268 ? -15.93 -49.625 -8.359 1 98.19 268 PHE B CA 1
ATOM 6940 C C . PHE B 1 268 ? -16.922 -50.781 -8.125 1 98.19 268 PHE B C 1
ATOM 6942 O O . PHE B 1 268 ? -17.234 -51.094 -6.984 1 98.19 268 PHE B O 1
ATOM 6949 N N . GLU B 1 269 ? -17.438 -51.281 -9.195 1 96.81 269 GLU B N 1
ATOM 6950 C CA . GLU B 1 269 ? -18.25 -52.5 -9.188 1 96.81 269 GLU B CA 1
ATOM 6951 C C . GLU B 1 269 ? -17.719 -53.5 -10.203 1 96.81 269 GLU B C 1
ATOM 6953 O O . GLU B 1 269 ? -17.188 -53.125 -11.25 1 96.81 269 GLU B O 1
ATOM 6958 N N . ARG B 1 270 ? -17.781 -54.719 -9.844 1 94.44 270 ARG B N 1
ATOM 6959 C CA . ARG B 1 270 ? -17.359 -55.812 -10.727 1 94.44 270 ARG B CA 1
ATOM 6960 C C . ARG B 1 270 ? -18.562 -56.562 -11.305 1 94.44 270 ARG B C 1
ATOM 6962 O O . ARG B 1 270 ? -19.469 -56.938 -10.57 1 94.44 270 ARG B O 1
ATOM 6969 N N . ASN B 1 271 ? -18.484 -56.594 -12.633 1 90.62 271 ASN B N 1
ATOM 6970 C CA . ASN B 1 271 ? -19.5 -57.406 -13.281 1 90.62 271 ASN B CA 1
ATOM 6971 C C . ASN B 1 271 ? -19.219 -58.906 -13.102 1 90.62 271 ASN B C 1
ATOM 6973 O O . ASN B 1 271 ? -18.188 -59.406 -13.57 1 90.62 271 ASN B O 1
ATOM 6977 N N . ASN B 1 272 ? -20.156 -59.688 -12.531 1 87.12 272 ASN B N 1
ATOM 6978 C CA . ASN B 1 272 ? -19.953 -61.094 -12.195 1 87.12 272 ASN B CA 1
ATOM 6979 C C . ASN B 1 272 ? -19.844 -61.969 -13.445 1 87.12 272 ASN B C 1
ATOM 6981 O O . ASN B 1 272 ? -19.203 -63 -13.422 1 87.12 272 ASN B O 1
ATOM 6985 N N . GLN B 1 273 ? -20.484 -61.594 -14.508 1 89.94 273 GLN B N 1
ATOM 6986 C CA . GLN B 1 273 ? -20.484 -62.375 -15.734 1 89.94 273 GLN B CA 1
ATOM 6987 C C . GLN B 1 273 ? -19.234 -62.125 -16.562 1 89.94 273 GLN B C 1
ATOM 6989 O O . GLN B 1 273 ? -18.609 -63.062 -17.062 1 89.94 273 GLN B O 1
ATOM 6994 N N . THR B 1 274 ? -18.766 -60.875 -16.672 1 88.88 274 THR B N 1
ATOM 6995 C CA . THR B 1 274 ? -17.672 -60.5 -17.562 1 88.88 274 THR B CA 1
ATOM 6996 C C . THR B 1 274 ? -16.391 -60.25 -16.781 1 88.88 274 THR B C 1
ATOM 6998 O O . THR B 1 274 ? -15.305 -60.188 -17.344 1 88.88 274 THR B O 1
ATOM 7001 N N . ASN B 1 275 ? -16.5 -60.156 -15.539 1 89.5 275 ASN B N 1
ATOM 7002 C CA . ASN B 1 275 ? -15.406 -59.844 -14.625 1 89.5 275 ASN B CA 1
ATOM 7003 C C . ASN B 1 275 ? -14.812 -58.469 -14.883 1 89.5 275 ASN B C 1
ATOM 7005 O O . ASN B 1 275 ? -13.695 -58.188 -14.453 1 89.5 275 ASN B O 1
ATOM 7009 N N . ASN B 1 276 ? -15.562 -57.688 -15.617 1 93.06 276 ASN B N 1
ATOM 7010 C CA . ASN B 1 276 ? -15.133 -56.344 -15.883 1 93.06 276 ASN B CA 1
ATOM 7011 C C . ASN B 1 276 ? -15.352 -55.438 -14.672 1 93.06 276 ASN B C 1
ATOM 7013 O O . ASN B 1 276 ? -16.344 -55.562 -13.953 1 93.06 276 ASN B O 1
ATOM 7017 N N . ILE B 1 277 ? -14.32 -54.562 -14.43 1 97.44 277 ILE B N 1
ATOM 7018 C CA . ILE B 1 277 ? -14.43 -53.594 -13.352 1 97.44 277 ILE B CA 1
ATOM 7019 C C . ILE B 1 277 ? -14.906 -52.25 -13.914 1 97.44 277 ILE B C 1
ATOM 7021 O O . ILE B 1 277 ? -14.375 -51.781 -14.914 1 97.44 277 ILE B O 1
ATOM 7025 N N . THR B 1 278 ? -15.906 -51.656 -13.242 1 98.06 278 THR B N 1
ATOM 7026 C CA . THR B 1 278 ? -16.5 -50.438 -13.727 1 98.06 278 THR B CA 1
ATOM 7027 C C . THR B 1 278 ? -16.516 -49.375 -12.617 1 98.06 278 THR B C 1
ATOM 7029 O O . THR B 1 278 ? -16.875 -49.688 -11.477 1 98.06 278 THR B O 1
ATOM 7032 N N . ALA B 1 279 ? -16.031 -48.125 -12.93 1 98.62 279 ALA B N 1
ATOM 7033 C CA . ALA B 1 279 ? -16.203 -47 -12.008 1 98.62 279 ALA B CA 1
ATOM 7034 C C . ALA B 1 279 ? -17.656 -46.531 -11.992 1 98.62 279 ALA B C 1
ATOM 7036 O O . ALA B 1 279 ? -18.234 -46.219 -13.039 1 98.62 279 ALA B O 1
ATOM 7037 N N . VAL B 1 280 ? -18.266 -46.375 -10.781 1 97.88 280 VAL B N 1
ATOM 7038 C CA . VAL B 1 280 ? -19.703 -46.125 -10.742 1 97.88 280 VAL B CA 1
ATOM 7039 C C . VAL B 1 280 ? -20 -44.875 -9.953 1 97.88 280 VAL B C 1
ATOM 7041 O O . VAL B 1 280 ? -21.156 -44.438 -9.867 1 97.88 280 VAL B O 1
ATOM 7044 N N . GLY B 1 281 ? -19.047 -44.281 -9.367 1 97.88 281 GLY B N 1
ATOM 7045 C CA . GLY B 1 281 ? -19.266 -43.094 -8.602 1 97.88 281 GLY B CA 1
ATOM 7046 C C . GLY B 1 281 ? -18.078 -42.688 -7.746 1 97.88 281 GLY B C 1
ATOM 7047 O O . GLY B 1 281 ? -16.969 -43.188 -7.969 1 97.88 281 GLY B O 1
ATOM 7048 N N . VAL B 1 282 ? -18.328 -41.656 -6.832 1 98.19 282 VAL B N 1
ATOM 7049 C CA . VAL B 1 282 ? -17.25 -41.219 -5.965 1 98.19 282 VAL B CA 1
ATOM 7050 C C . VAL B 1 282 ? -17.797 -40.906 -4.57 1 98.19 282 VAL B C 1
ATOM 7052 O O . VAL B 1 282 ? -19 -40.688 -4.398 1 98.19 282 VAL B O 1
ATOM 7055 N N . GLU B 1 283 ? -16.938 -40.969 -3.605 1 97.19 283 GLU B N 1
ATOM 7056 C CA . GLU B 1 283 ? -17.141 -40.438 -2.266 1 97.19 283 GLU B CA 1
ATOM 7057 C C . GLU B 1 283 ? -16.328 -39.156 -2.061 1 97.19 283 GLU B C 1
ATOM 7059 O O . GLU B 1 283 ? -15.188 -39.062 -2.527 1 97.19 283 GLU B O 1
ATOM 7064 N N . PHE B 1 284 ? -16.906 -38.156 -1.426 1 97.19 284 PHE B N 1
ATOM 7065 C CA . PHE B 1 284 ? -16.172 -36.938 -1.155 1 97.19 284 PHE B CA 1
ATOM 7066 C C . PHE B 1 284 ? -16.609 -36.312 0.172 1 97.19 284 PHE B C 1
ATOM 7068 O O . PHE B 1 284 ? -17.656 -36.688 0.719 1 97.19 284 PHE B O 1
ATOM 7075 N N . ASN B 1 285 ? -15.734 -35.531 0.726 1 96.88 285 ASN B N 1
ATOM 7076 C CA . ASN B 1 285 ? -16 -34.812 1.961 1 96.88 285 ASN B CA 1
ATOM 7077 C C . ASN B 1 285 ? -16.266 -33.344 1.691 1 96.88 285 ASN B C 1
ATOM 7079 O O . ASN B 1 285 ? -15.531 -32.688 0.948 1 96.88 285 ASN B O 1
ATOM 7083 N N . HIS B 1 286 ? -17.359 -32.812 2.131 1 94.44 286 HIS B N 1
ATOM 7084 C CA . HIS B 1 286 ? -17.734 -31.406 2.057 1 94.44 286 HIS B CA 1
ATOM 7085 C C . HIS B 1 286 ? -18.125 -30.875 3.428 1 94.44 286 HIS B C 1
ATOM 7087 O O . HIS B 1 286 ? -19.109 -31.344 4.016 1 94.44 286 HIS B O 1
ATOM 7093 N N . ASN B 1 287 ? -17.281 -29.938 3.902 1 89.12 287 ASN B N 1
ATOM 7094 C CA . ASN B 1 287 ? -17.531 -29.297 5.188 1 89.12 287 ASN B CA 1
ATOM 7095 C C . ASN B 1 287 ? -17.656 -30.328 6.312 1 89.12 287 ASN B C 1
ATOM 7097 O O . ASN B 1 287 ? -18.594 -30.266 7.109 1 89.12 287 ASN B O 1
ATOM 7101 N N . GLY B 1 288 ? -16.875 -31.344 6.25 1 91.12 288 GLY B N 1
ATOM 7102 C CA . GLY B 1 288 ? -16.828 -32.312 7.332 1 91.12 288 GLY B CA 1
ATOM 7103 C C . GLY B 1 288 ? -17.797 -33.469 7.141 1 91.12 288 GLY B C 1
ATOM 7104 O O . GLY B 1 288 ? -17.734 -34.469 7.871 1 91.12 288 GLY B O 1
ATOM 7105 N N . ASN B 1 289 ? -18.656 -33.438 6.164 1 92.75 289 ASN B N 1
ATOM 7106 C CA . ASN B 1 289 ? -19.625 -34.5 5.891 1 92.75 289 ASN B CA 1
ATOM 7107 C C . ASN B 1 289 ? -19.234 -35.312 4.664 1 92.75 289 ASN B C 1
ATOM 7109 O O . ASN B 1 289 ? -18.734 -34.75 3.676 1 92.75 289 ASN B O 1
ATOM 7113 N N . ASN B 1 290 ? -19.5 -36.594 4.742 1 93.94 290 ASN B N 1
ATOM 7114 C CA . ASN B 1 290 ? -19.203 -37.5 3.629 1 93.94 290 ASN B CA 1
ATOM 7115 C C . ASN B 1 290 ? -20.422 -37.688 2.725 1 93.94 290 ASN B C 1
ATOM 7117 O O . ASN B 1 290 ? -21.547 -37.844 3.211 1 93.94 290 ASN B O 1
ATOM 7121 N N . TYR B 1 291 ? -20.172 -37.594 1.475 1 94.44 291 TYR B N 1
ATOM 7122 C CA . TYR B 1 291 ? -21.219 -37.75 0.46 1 94.44 291 TYR B CA 1
ATOM 7123 C C . TYR B 1 291 ? -20.812 -38.844 -0.545 1 94.44 291 TYR B C 1
ATOM 7125 O O . TYR B 1 291 ? -19.625 -39.125 -0.7 1 94.44 291 TYR B O 1
ATOM 7133 N N . THR B 1 292 ? -21.812 -39.5 -1.114 1 95.31 292 THR B N 1
ATOM 7134 C CA . THR B 1 292 ? -21.625 -40.406 -2.225 1 95.31 292 THR B CA 1
ATOM 7135 C C . THR B 1 292 ? -22.469 -40 -3.424 1 95.31 292 THR B C 1
ATOM 7137 O O . THR B 1 292 ? -23.656 -39.688 -3.275 1 95.31 292 THR B O 1
ATOM 7140 N N . VAL B 1 293 ? -21.859 -39.938 -4.547 1 96.25 293 VAL B N 1
ATOM 7141 C CA . VAL B 1 293 ? -22.594 -39.625 -5.773 1 96.25 293 VAL B CA 1
ATOM 7142 C C . VAL B 1 293 ? -22.25 -40.656 -6.848 1 96.25 293 VAL B C 1
ATOM 7144 O O . VAL B 1 293 ? -21.109 -41.125 -6.934 1 96.25 293 VAL B O 1
ATOM 7147 N N . ARG B 1 294 ? -23.188 -41.031 -7.66 1 96.44 294 ARG B N 1
ATOM 7148 C CA . ARG B 1 294 ? -23 -42.062 -8.688 1 96.44 294 ARG B CA 1
ATOM 7149 C C . ARG B 1 294 ? -22.906 -41.406 -10.07 1 96.44 294 ARG B C 1
ATOM 7151 O O . ARG B 1 294 ? -23.453 -40.344 -10.312 1 96.44 294 ARG B O 1
ATOM 7158 N N . ALA B 1 295 ? -22.188 -42.094 -10.945 1 97.25 295 ALA B N 1
ATOM 7159 C CA . ALA B 1 295 ? -22.016 -41.656 -12.336 1 97.25 295 ALA B CA 1
ATOM 7160 C C . ALA B 1 295 ? -22.719 -42.625 -13.281 1 97.25 295 ALA B C 1
ATOM 7162 O O . ALA B 1 295 ? -22.422 -43.812 -13.297 1 97.25 295 ALA B O 1
ATOM 7163 N N . ASN B 1 296 ? -23.609 -42.094 -14.102 1 95.62 296 ASN B N 1
ATOM 7164 C CA . ASN B 1 296 ? -24.328 -42.906 -15.062 1 95.62 296 ASN B CA 1
ATOM 7165 C C . ASN B 1 296 ? -23.469 -43.25 -16.281 1 95.62 296 ASN B C 1
ATOM 7167 O O . ASN B 1 296 ? -23.703 -44.25 -16.953 1 95.62 296 ASN B O 1
ATOM 7171 N N . ARG B 1 297 ? -22.516 -42.469 -16.531 1 96.12 297 ARG B N 1
ATOM 7172 C CA . ARG B 1 297 ? -21.719 -42.688 -17.719 1 96.12 297 ARG B CA 1
ATOM 7173 C C . ARG B 1 297 ? -20.25 -42.844 -17.375 1 96.12 297 ARG B C 1
ATOM 7175 O O . ARG B 1 297 ? -19.656 -43.906 -17.594 1 96.12 297 ARG B O 1
ATOM 7182 N N . GLU B 1 298 ? -19.656 -41.75 -16.797 1 98 298 GLU B N 1
ATOM 7183 C CA . GLU B 1 298 ? -18.219 -41.844 -16.609 1 98 298 GLU B CA 1
ATOM 7184 C C . GLU B 1 298 ? -17.734 -40.969 -15.469 1 98 298 GLU B C 1
ATOM 7186 O O . GLU B 1 298 ? -18.328 -39.938 -15.18 1 98 298 GLU B O 1
ATOM 7191 N N . VAL B 1 299 ? -16.688 -41.438 -14.789 1 98.81 299 VAL B N 1
ATOM 7192 C CA . VAL B 1 299 ? -15.914 -40.625 -13.844 1 98.81 299 VAL B CA 1
ATOM 7193 C C . VAL B 1 299 ? -14.641 -40.125 -14.516 1 98.81 299 VAL B C 1
ATOM 7195 O O . VAL B 1 299 ? -13.891 -40.906 -15.102 1 98.81 299 VAL B O 1
ATOM 7198 N N . ILE B 1 300 ? -14.438 -38.812 -14.492 1 98.94 300 ILE B N 1
ATOM 7199 C CA . ILE B 1 300 ? -13.266 -38.219 -15.102 1 98.94 300 ILE B CA 1
ATOM 7200 C C . ILE B 1 300 ? -12.367 -37.625 -14.016 1 98.94 300 ILE B C 1
ATOM 7202 O O . ILE B 1 300 ? -12.758 -36.719 -13.297 1 98.94 300 ILE B O 1
ATOM 7206 N N . LEU B 1 301 ? -11.203 -38.156 -13.953 1 98.88 301 LEU B N 1
ATOM 7207 C CA . LEU B 1 301 ? -10.227 -37.75 -12.945 1 98.88 301 LEU B CA 1
ATOM 7208 C C . LEU B 1 301 ? -9.328 -36.656 -13.492 1 98.88 301 LEU B C 1
ATOM 7210 O O . LEU B 1 301 ? -8.586 -36.875 -14.453 1 98.88 301 LEU B O 1
ATOM 7214 N N . SER B 1 302 ? -9.406 -35.469 -12.945 1 98.88 302 SER B N 1
ATOM 7215 C CA . SER B 1 302 ? -8.609 -34.312 -13.305 1 98.88 302 SER B CA 1
ATOM 7216 C C . SER B 1 302 ? -8.086 -33.594 -12.062 1 98.88 302 SER B C 1
ATOM 7218 O O . SER B 1 302 ? -8.195 -32.375 -11.953 1 98.88 302 SER B O 1
ATOM 7220 N N . ALA B 1 303 ? -7.59 -34.344 -11.141 1 98.75 303 ALA B N 1
ATOM 7221 C CA . ALA B 1 303 ? -7.148 -33.812 -9.852 1 98.75 303 ALA B CA 1
ATOM 7222 C C . ALA B 1 303 ? -5.691 -33.375 -9.914 1 98.75 303 ALA B C 1
ATOM 7224 O O . ALA B 1 303 ? -5.109 -33 -8.891 1 98.75 303 ALA B O 1
ATOM 7225 N N . GLY B 1 304 ? -5.066 -33.406 -11.078 1 98.19 304 GLY B N 1
ATOM 7226 C CA . GLY B 1 304 ? -3.732 -32.844 -11.266 1 98.19 304 GLY B CA 1
ATOM 7227 C C . GLY B 1 304 ? -2.641 -33.906 -11.195 1 98.19 304 GLY B C 1
ATOM 7228 O O . GLY B 1 304 ? -2.918 -35.062 -10.93 1 98.19 304 GLY B O 1
ATOM 7229 N N . CYS B 1 305 ? -1.438 -33.469 -11.344 1 98.12 305 CYS B N 1
ATOM 7230 C CA . CYS B 1 305 ? -0.271 -34.344 -11.469 1 98.12 305 CYS B CA 1
ATOM 7231 C C . CYS B 1 305 ? 0.001 -35.094 -10.164 1 98.12 305 CYS B C 1
ATOM 7233 O O . CYS B 1 305 ? 0.675 -36.125 -10.164 1 98.12 305 CYS B O 1
ATOM 7235 N N . ILE B 1 306 ? -0.511 -34.531 -9.062 1 98.62 306 ILE B N 1
ATOM 7236 C CA . ILE B 1 306 ? -0.283 -35.156 -7.758 1 98.62 306 ILE B CA 1
ATOM 7237 C C . ILE B 1 306 ? -1.583 -35.781 -7.25 1 98.62 306 ILE B C 1
ATOM 7239 O O . ILE B 1 306 ? -1.593 -36.938 -6.781 1 98.62 306 ILE B O 1
ATOM 7243 N N . GLY B 1 307 ? -2.662 -35.094 -7.414 1 98.69 307 GLY B N 1
ATOM 7244 C CA . GLY B 1 307 ? -3.941 -35.531 -6.879 1 98.69 307 GLY B CA 1
ATOM 7245 C C . GLY B 1 307 ? -4.508 -36.75 -7.594 1 98.69 307 GLY B C 1
ATOM 7246 O O . GLY B 1 307 ? -5.105 -37.625 -6.965 1 98.69 307 GLY B O 1
ATOM 7247 N N . SER B 1 308 ? -4.344 -36.812 -8.891 1 98.88 308 SER B N 1
ATOM 7248 C CA . SER B 1 308 ? -4.906 -37.906 -9.664 1 98.88 308 SER B CA 1
ATOM 7249 C C . SER B 1 308 ? -4.254 -39.25 -9.289 1 98.88 308 SER B C 1
ATOM 7251 O O . SER B 1 308 ? -4.945 -40.219 -8.984 1 98.88 308 SER B O 1
ATOM 7253 N N . PRO B 1 309 ? -2.914 -39.344 -9.297 1 98.88 309 PRO B N 1
ATOM 7254 C CA . PRO B 1 309 ? -2.332 -40.625 -8.852 1 98.88 309 PRO B CA 1
ATOM 7255 C C . PRO B 1 309 ? -2.668 -40.938 -7.395 1 98.88 309 PRO B C 1
ATOM 7257 O O . PRO B 1 309 ? -2.908 -42.094 -7.059 1 98.88 309 PRO B O 1
ATOM 7260 N N . GLN B 1 310 ? -2.67 -39.938 -6.527 1 98.88 310 GLN B N 1
ATOM 7261 C CA . GLN B 1 310 ? -3.014 -40.188 -5.133 1 98.88 310 GLN B CA 1
ATOM 7262 C C . GLN B 1 310 ? -4.402 -40.812 -5.012 1 98.88 310 GLN B C 1
ATOM 7264 O O . GLN B 1 310 ? -4.586 -41.781 -4.289 1 98.88 310 GLN B O 1
ATOM 7269 N N . LEU B 1 311 ? -5.348 -40.219 -5.703 1 98.88 311 LEU B N 1
ATOM 7270 C CA . LEU B 1 311 ? -6.723 -40.688 -5.602 1 98.88 311 LEU B CA 1
ATOM 7271 C C . LEU B 1 311 ? -6.867 -42.094 -6.188 1 98.88 311 LEU B C 1
ATOM 7273 O O . LEU B 1 311 ? -7.613 -42.938 -5.656 1 98.88 311 LEU B O 1
ATOM 7277 N N . LEU B 1 312 ? -6.191 -42.375 -7.289 1 98.94 312 LEU B N 1
ATOM 7278 C CA . LEU B 1 312 ? -6.203 -43.719 -7.848 1 98.94 312 LEU B CA 1
ATOM 7279 C C . LEU B 1 312 ? -5.648 -44.719 -6.844 1 98.94 312 LEU B C 1
ATOM 7281 O O . LEU B 1 312 ? -6.25 -45.781 -6.609 1 98.94 312 LEU B O 1
ATOM 7285 N N . LEU B 1 313 ? -4.531 -44.406 -6.234 1 98.94 313 LEU B N 1
ATOM 7286 C CA . LEU B 1 313 ? -3.918 -45.281 -5.246 1 98.94 313 LEU B CA 1
ATOM 7287 C C . LEU B 1 313 ? -4.863 -45.531 -4.074 1 98.94 313 LEU B C 1
ATOM 7289 O O . LEU B 1 313 ? -5.07 -46.656 -3.668 1 98.94 313 LEU B O 1
ATOM 7293 N N . LEU B 1 314 ? -5.453 -44.469 -3.572 1 98.75 314 LEU B N 1
ATOM 7294 C CA . LEU B 1 314 ? -6.375 -44.562 -2.445 1 98.75 314 LEU B CA 1
ATOM 7295 C C . LEU B 1 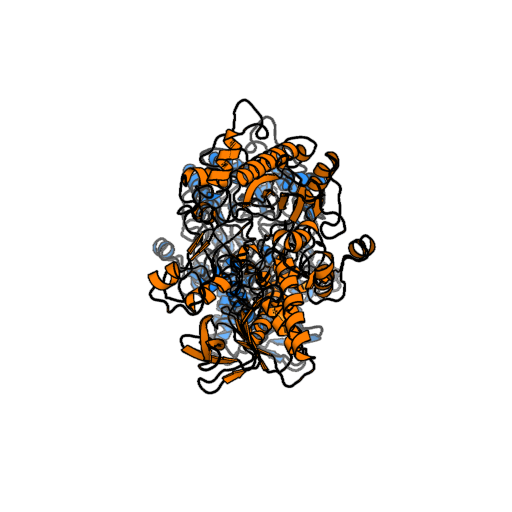314 ? -7.578 -45.438 -2.797 1 98.75 314 LEU B C 1
ATOM 7297 O O . LEU B 1 314 ? -8.188 -46.031 -1.916 1 98.75 314 LEU B O 1
ATOM 7301 N N . SER B 1 315 ? -7.887 -45.531 -4.09 1 98.88 315 SER B N 1
ATOM 7302 C CA . SER B 1 315 ? -9.078 -46.219 -4.559 1 98.88 315 SER B CA 1
ATOM 7303 C C . SER B 1 315 ? -8.758 -47.656 -4.98 1 98.88 315 SER B C 1
ATOM 7305 O O . SER B 1 315 ? -9.609 -48.344 -5.52 1 98.88 315 SER B O 1
ATOM 7307 N N . GLY B 1 316 ? -7.535 -48.062 -4.84 1 98.69 316 GLY B N 1
ATOM 7308 C CA . GLY B 1 316 ? -7.164 -49.469 -5.09 1 98.69 316 GLY B CA 1
ATOM 7309 C C . GLY B 1 316 ? -6.602 -49.688 -6.48 1 98.69 316 GLY B C 1
ATOM 7310 O O . GLY B 1 316 ? -6.453 -50.812 -6.918 1 98.69 316 GLY B O 1
ATOM 7311 N N . VAL B 1 317 ? -6.352 -48.719 -7.215 1 98.88 317 VAL B N 1
ATOM 7312 C CA . VAL B 1 317 ? -5.738 -48.781 -8.539 1 98.88 317 VAL B CA 1
ATOM 7313 C C . VAL B 1 317 ? -4.277 -48.344 -8.461 1 98.88 317 VAL B C 1
ATOM 7315 O O . VAL B 1 317 ? -3.988 -47.156 -8.359 1 98.88 317 VAL B O 1
ATOM 7318 N N . GLY B 1 318 ? -3.316 -49.25 -8.492 1 98.75 318 GLY B N 1
ATOM 7319 C CA . GLY B 1 318 ? -1.897 -48.969 -8.344 1 98.75 318 GLY B CA 1
ATOM 7320 C C . GLY B 1 318 ? -1.059 -50.219 -8.156 1 98.75 318 GLY B C 1
ATOM 7321 O O . GLY B 1 318 ? -1.572 -51.344 -8.25 1 98.75 318 GLY B O 1
ATOM 7322 N N . PRO B 1 319 ? 0.229 -50.031 -7.945 1 98.69 319 PRO B N 1
ATOM 7323 C CA . PRO B 1 319 ? 1.095 -51.188 -7.754 1 98.69 319 PRO B CA 1
ATOM 7324 C C . PRO B 1 319 ? 0.641 -52.094 -6.594 1 98.69 319 PRO B C 1
ATOM 7326 O O . PRO B 1 319 ? 0.517 -51.625 -5.461 1 98.69 319 PRO B O 1
ATOM 7329 N N . ARG B 1 320 ? 0.475 -53.375 -6.891 1 98.56 320 ARG B N 1
ATOM 7330 C CA . ARG B 1 320 ? -0.091 -54.344 -5.941 1 98.56 320 ARG B CA 1
ATOM 7331 C C . ARG B 1 320 ? 0.693 -54.344 -4.633 1 98.56 320 ARG B C 1
ATOM 7333 O O . ARG B 1 320 ? 0.108 -54.25 -3.553 1 98.56 320 ARG B O 1
ATOM 7340 N N . LYS B 1 321 ? 1.968 -54.375 -4.766 1 98.5 321 LYS B N 1
ATOM 7341 C CA . LYS B 1 321 ? 2.809 -54.469 -3.572 1 98.5 321 LYS B CA 1
ATOM 7342 C C . LYS B 1 321 ? 2.58 -53.25 -2.662 1 98.5 321 LYS B C 1
ATOM 7344 O O . LYS B 1 321 ? 2.43 -53.406 -1.447 1 98.5 321 LYS B O 1
ATOM 7349 N N . HIS B 1 322 ? 2.547 -52.062 -3.229 1 98.44 322 HIS B N 1
ATOM 7350 C CA . HIS B 1 322 ? 2.365 -50.844 -2.467 1 98.44 322 HIS B CA 1
ATOM 7351 C C . HIS B 1 322 ? 0.995 -50.812 -1.797 1 98.44 322 HIS B C 1
ATOM 7353 O O . HIS B 1 322 ? 0.883 -50.438 -0.625 1 98.44 322 HIS B O 1
ATOM 7359 N N . LEU B 1 323 ? -0.03 -51.156 -2.49 1 98.69 323 LEU B N 1
ATOM 7360 C CA . LEU B 1 323 ? -1.397 -51.156 -1.981 1 98.69 323 LEU B CA 1
ATOM 7361 C C . LEU B 1 323 ? -1.569 -52.156 -0.854 1 98.69 323 LEU B C 1
ATOM 7363 O O . LEU B 1 323 ? -2.172 -51.844 0.177 1 98.69 323 LEU B O 1
ATOM 7367 N N . GLU B 1 324 ? -1.02 -53.312 -1.046 1 98.5 324 GLU B N 1
ATOM 7368 C CA . GLU B 1 324 ? -1.129 -54.375 -0.032 1 98.5 324 GLU B CA 1
ATOM 7369 C C . GLU B 1 324 ? -0.394 -53.969 1.246 1 98.5 324 GLU B C 1
ATOM 7371 O O . GLU B 1 324 ? -0.845 -54.281 2.35 1 98.5 324 GLU B O 1
ATOM 7376 N N . GLU B 1 325 ? 0.7 -53.375 1.11 1 98.12 325 GLU B N 1
ATOM 7377 C CA . GLU B 1 325 ? 1.446 -52.875 2.262 1 98.12 325 GLU B CA 1
ATOM 7378 C C . GLU B 1 325 ? 0.588 -51.938 3.117 1 98.12 325 GLU B C 1
ATOM 7380 O O . GLU B 1 325 ? 0.772 -51.844 4.332 1 98.12 325 GLU B O 1
ATOM 7385 N N . LEU B 1 326 ? -0.362 -51.25 2.504 1 98.25 326 LEU B N 1
ATOM 7386 C CA . LEU B 1 326 ? -1.216 -50.312 3.209 1 98.25 326 LEU B CA 1
ATOM 7387 C C . LEU B 1 326 ? -2.594 -50.906 3.473 1 98.25 326 LEU B C 1
ATOM 7389 O O . LEU B 1 326 ? -3.508 -50.188 3.904 1 98.25 326 LEU B O 1
ATOM 7393 N N . ASN B 1 327 ? -2.785 -52.188 3.201 1 97.94 327 ASN B N 1
ATOM 7394 C CA . ASN B 1 327 ? -4.035 -52.906 3.387 1 97.94 327 ASN B CA 1
ATOM 7395 C C . ASN B 1 327 ? -5.168 -52.281 2.572 1 97.94 327 ASN B C 1
ATOM 7397 O O . ASN B 1 327 ? -6.285 -52.125 3.072 1 97.94 327 ASN B O 1
ATOM 7401 N N . ILE B 1 328 ? -4.844 -51.875 1.348 1 98.38 328 ILE B N 1
ATOM 7402 C CA . ILE B 1 328 ? -5.844 -51.406 0.4 1 98.38 328 ILE B CA 1
ATOM 7403 C C . ILE B 1 328 ? -6.199 -52.5 -0.583 1 98.38 328 ILE B C 1
ATOM 7405 O O . ILE B 1 328 ? -5.309 -53.156 -1.158 1 98.38 328 ILE B O 1
ATOM 7409 N N . THR B 1 329 ? -7.535 -52.781 -0.724 1 97.75 329 THR B N 1
ATOM 7410 C CA . THR B 1 329 ? -7.977 -53.781 -1.667 1 97.75 329 THR B CA 1
ATOM 7411 C C . THR B 1 329 ? -7.551 -53.438 -3.088 1 97.75 329 THR B C 1
ATOM 7413 O O . THR B 1 329 ? -7.828 -52.344 -3.57 1 97.75 329 THR B O 1
ATOM 7416 N N . VAL B 1 330 ? -6.891 -54.406 -3.746 1 98.19 330 VAL B N 1
ATOM 7417 C CA . VAL B 1 330 ? -6.391 -54.156 -5.094 1 98.19 330 VAL B CA 1
ATOM 7418 C C . VAL B 1 330 ? -7.523 -54.312 -6.105 1 98.19 330 VAL B C 1
ATOM 7420 O O . VAL B 1 330 ? -8.094 -55.406 -6.234 1 98.19 330 VAL B O 1
ATOM 7423 N N . ILE B 1 331 ? -7.844 -53.281 -6.734 1 98.12 331 ILE B N 1
ATOM 7424 C CA . ILE B 1 331 ? -8.844 -53.281 -7.797 1 98.12 331 ILE B CA 1
ATOM 7425 C C . ILE B 1 331 ? -8.164 -53.562 -9.141 1 98.12 331 ILE B C 1
ATOM 7427 O O . ILE B 1 331 ? -8.664 -54.344 -9.945 1 98.12 331 ILE B O 1
ATOM 7431 N N . ALA B 1 332 ? -7.047 -52.906 -9.422 1 97.94 332 ALA B N 1
ATOM 7432 C CA . ALA B 1 332 ? -6.242 -53.094 -10.625 1 97.94 332 ALA B CA 1
ATOM 7433 C C . ALA B 1 332 ? -4.758 -52.875 -10.336 1 97.94 332 ALA B C 1
ATOM 7435 O O . ALA B 1 332 ? -4.391 -51.875 -9.68 1 97.94 332 ALA B O 1
ATOM 7436 N N . ASP B 1 333 ? -3.92 -53.812 -10.781 1 98.25 333 ASP B N 1
ATOM 7437 C CA . ASP B 1 333 ? -2.473 -53.688 -10.648 1 98.25 333 ASP B CA 1
ATOM 7438 C C . ASP B 1 333 ? -1.886 -52.875 -11.82 1 98.25 333 ASP B C 1
ATOM 7440 O O . ASP B 1 333 ? -1.658 -53.438 -12.898 1 98.25 333 ASP B O 1
ATOM 7444 N N . LEU B 1 334 ? -1.644 -51.656 -11.633 1 98.69 334 LEU B N 1
ATOM 7445 C CA . LEU B 1 334 ? -1.128 -50.719 -12.633 1 98.69 334 LEU B CA 1
ATOM 7446 C C . LEU B 1 334 ? 0.011 -49.906 -12.062 1 98.69 334 LEU B C 1
ATOM 7448 O O . LEU B 1 334 ? 0.1 -49.719 -10.852 1 98.69 334 LEU B O 1
ATOM 7452 N N . PRO B 1 335 ? 0.892 -49.344 -12.898 1 98.75 335 PRO B N 1
ATOM 7453 C CA . PRO B 1 335 ? 2.039 -48.562 -12.406 1 98.75 335 PRO B CA 1
ATOM 7454 C C . PRO B 1 335 ? 1.688 -47.125 -12.078 1 98.75 335 PRO B C 1
ATOM 7456 O O . PRO B 1 335 ? 2.396 -46.219 -12.5 1 98.75 335 PRO B O 1
ATOM 7459 N N . VAL B 1 336 ? 0.573 -46.969 -11.352 1 98.88 336 VAL B N 1
ATOM 7460 C CA . VAL B 1 336 ? 0.191 -45.625 -10.898 1 98.88 336 VAL B CA 1
ATOM 7461 C C . VAL B 1 336 ? 1.264 -45.062 -9.969 1 98.88 336 VAL B C 1
ATOM 7463 O O . VAL B 1 336 ? 1.768 -45.781 -9.094 1 98.88 336 VAL B O 1
ATOM 7466 N N . GLY B 1 337 ? 1.615 -43.781 -10.164 1 98.75 337 GLY B N 1
ATOM 7467 C CA . GLY B 1 337 ? 2.576 -43.125 -9.305 1 98.75 337 GLY B CA 1
ATOM 7468 C C . GLY B 1 337 ? 4.008 -43.25 -9.789 1 98.75 337 GLY B C 1
ATOM 7469 O O . GLY B 1 337 ? 4.895 -42.531 -9.328 1 98.75 337 GLY B O 1
ATOM 7470 N N . GLU B 1 338 ? 4.152 -44.062 -10.758 1 97.75 338 GLU B N 1
ATOM 7471 C CA . GLU B 1 338 ? 5.477 -44.219 -11.359 1 97.75 338 GLU B CA 1
ATOM 7472 C C . GLU B 1 338 ? 5.715 -43.156 -12.43 1 97.75 338 GLU B C 1
ATOM 7474 O O . GLU B 1 338 ? 4.793 -42.438 -12.805 1 97.75 338 GLU B O 1
ATOM 7479 N N . ASN B 1 339 ? 6.926 -42.969 -12.859 1 98 339 ASN B N 1
ATOM 7480 C CA . ASN B 1 339 ? 7.312 -42.062 -13.93 1 98 339 ASN B CA 1
ATOM 7481 C C . ASN B 1 339 ? 7.023 -40.625 -13.562 1 98 339 ASN B C 1
ATOM 7483 O O . ASN B 1 339 ? 6.699 -39.812 -14.43 1 98 339 ASN B O 1
ATOM 7487 N N . PHE B 1 340 ? 6.965 -40.312 -12.258 1 98.44 340 PHE B N 1
ATOM 7488 C CA . PHE B 1 340 ? 6.828 -38.938 -11.859 1 98.44 340 PHE B CA 1
ATOM 7489 C C . PHE B 1 340 ? 8.031 -38.125 -12.32 1 98.44 340 PHE B C 1
ATOM 7491 O O . PHE B 1 340 ? 9.18 -38.5 -12.102 1 98.44 340 PHE B O 1
ATOM 7498 N N . GLN B 1 341 ? 7.75 -36.969 -13.031 1 97.75 341 GLN B N 1
ATOM 7499 C CA . GLN B 1 341 ? 8.758 -36.125 -13.664 1 97.75 341 GLN B CA 1
ATOM 7500 C C . GLN B 1 341 ? 8.609 -34.656 -13.219 1 97.75 341 GLN B C 1
ATOM 7502 O O . GLN B 1 341 ? 7.523 -34.25 -12.82 1 97.75 341 GLN B O 1
ATOM 7507 N N . ASP B 1 342 ? 9.703 -33.969 -13.281 1 98.38 342 ASP B N 1
ATOM 7508 C CA . ASP B 1 342 ? 9.695 -32.5 -13.078 1 98.38 342 ASP B CA 1
ATOM 7509 C C . ASP B 1 342 ? 10.914 -31.859 -13.727 1 98.38 342 ASP B C 1
ATOM 7511 O O . ASP B 1 342 ? 11.891 -32.531 -14.047 1 98.38 342 ASP B O 1
ATOM 7515 N N . HIS B 1 343 ? 10.719 -30.609 -14.062 1 98.25 343 HIS B N 1
ATOM 7516 C CA . HIS B 1 343 ? 11.859 -29.797 -14.484 1 98.25 343 HIS B CA 1
ATOM 7517 C C . HIS B 1 343 ? 12.594 -29.219 -13.281 1 98.25 343 HIS B C 1
ATOM 7519 O O . HIS B 1 343 ? 12.008 -29.062 -12.203 1 98.25 343 HIS B O 1
ATOM 7525 N N . VAL B 1 344 ? 13.898 -28.906 -13.477 1 97.94 344 VAL B N 1
ATOM 7526 C CA . VAL B 1 344 ? 14.719 -28.391 -12.383 1 97.94 344 VAL B CA 1
ATOM 7527 C C . VAL B 1 344 ? 15.391 -27.078 -12.812 1 97.94 344 VAL B C 1
ATOM 7529 O O . VAL B 1 344 ? 15.789 -26.938 -13.969 1 97.94 344 VAL B O 1
ATOM 7532 N N . PHE B 1 345 ? 15.43 -26.125 -11.852 1 97.88 345 PHE B N 1
ATOM 7533 C CA . PHE B 1 345 ? 16.109 -24.875 -12.156 1 97.88 345 PHE B CA 1
ATOM 7534 C C . PHE B 1 345 ? 16.922 -24.391 -10.961 1 97.88 345 PHE B C 1
ATOM 7536 O O . PHE B 1 345 ? 16.859 -24.984 -9.883 1 97.88 345 PHE B O 1
ATOM 7543 N N . ILE B 1 346 ? 17.75 -23.375 -11.172 1 97.88 346 ILE B N 1
ATOM 7544 C CA . ILE B 1 346 ? 18.484 -22.656 -10.133 1 97.88 346 ILE B CA 1
ATOM 7545 C C . ILE B 1 346 ? 18.422 -21.156 -10.391 1 97.88 346 ILE B C 1
ATOM 7547 O O . ILE B 1 346 ? 18.531 -20.719 -11.539 1 97.88 346 ILE B O 1
ATOM 7551 N N . HIS B 1 347 ? 18.141 -20.406 -9.344 1 97.25 347 HIS B N 1
ATOM 7552 C CA . HIS B 1 347 ? 18.047 -18.953 -9.43 1 97.25 347 HIS B CA 1
ATOM 7553 C C . HIS B 1 347 ? 19.406 -18.297 -9.148 1 97.25 347 HIS B C 1
ATOM 7555 O O . HIS B 1 347 ? 20.141 -18.75 -8.273 1 97.25 347 HIS B O 1
ATOM 7561 N N . HIS B 1 348 ? 19.688 -17.281 -9.891 1 97.69 348 HIS B N 1
ATOM 7562 C CA . HIS B 1 348 ? 20.812 -16.391 -9.656 1 97.69 348 HIS B CA 1
ATOM 7563 C C . HIS B 1 348 ? 20.344 -14.953 -9.453 1 97.69 348 HIS B C 1
ATOM 7565 O O . HIS B 1 348 ? 19.391 -14.508 -10.109 1 97.69 348 HIS B O 1
ATOM 7571 N N . TYR B 1 349 ? 21 -14.273 -8.516 1 97.25 349 TYR B N 1
ATOM 7572 C CA . TYR B 1 349 ? 20.531 -12.969 -8.07 1 97.25 349 TYR B CA 1
ATOM 7573 C C . TYR B 1 349 ? 21.453 -11.852 -8.562 1 97.25 349 TYR B C 1
ATOM 7575 O O . TYR B 1 349 ? 22.672 -11.922 -8.375 1 97.25 349 TYR B O 1
ATOM 7583 N N . TYR B 1 350 ? 20.859 -10.82 -9.172 1 97.25 350 TYR B N 1
ATOM 7584 C CA . TYR B 1 350 ? 21.641 -9.734 -9.742 1 97.25 350 TYR B CA 1
ATOM 7585 C C . TYR B 1 350 ? 21.172 -8.383 -9.219 1 97.25 350 TYR B C 1
ATOM 7587 O O . TYR B 1 350 ? 19.969 -8.133 -9.109 1 97.25 350 TYR B O 1
ATOM 7595 N N . GLU B 1 351 ? 22.078 -7.578 -8.883 1 94.44 351 GLU B N 1
ATOM 7596 C CA . GLU B 1 351 ? 21.812 -6.176 -8.578 1 94.44 351 GLU B CA 1
ATOM 7597 C C . GLU B 1 351 ? 21.75 -5.34 -9.859 1 94.44 351 GLU B C 1
ATOM 7599 O O . GLU B 1 351 ? 22.641 -5.418 -10.703 1 94.44 351 GLU B O 1
ATOM 7604 N N . VAL B 1 352 ? 20.656 -4.617 -9.992 1 93.12 352 VAL B N 1
ATOM 7605 C CA . VAL B 1 352 ? 20.516 -3.729 -11.133 1 93.12 352 VAL B CA 1
ATOM 7606 C C . VAL B 1 352 ? 21.109 -2.361 -10.805 1 93.12 352 VAL B C 1
ATOM 7608 O O . VAL B 1 352 ? 20.766 -1.757 -9.789 1 93.12 352 VAL B O 1
ATOM 7611 N N . LYS B 1 353 ? 21.953 -1.872 -11.617 1 87.12 353 LYS B N 1
ATOM 7612 C CA . LYS B 1 353 ? 22.734 -0.674 -11.328 1 87.12 353 LYS B CA 1
ATOM 7613 C C . LYS B 1 353 ? 21.891 0.586 -11.477 1 87.12 353 LYS B C 1
ATOM 7615 O O . LYS B 1 353 ? 22.078 1.555 -10.734 1 87.12 353 LYS B O 1
ATOM 7620 N N . ASN B 1 354 ? 21.031 0.614 -12.422 1 84.44 354 ASN B N 1
ATOM 7621 C CA . ASN B 1 354 ? 20.125 1.74 -12.656 1 84.44 354 ASN B CA 1
ATOM 7622 C C . ASN B 1 354 ? 18.672 1.342 -12.461 1 84.44 354 ASN B C 1
ATOM 7624 O O . ASN B 1 354 ? 18.094 0.666 -13.312 1 84.44 354 ASN B O 1
ATOM 7628 N N . LEU B 1 355 ? 18.062 1.883 -11.484 1 79.31 355 LEU B N 1
ATOM 7629 C CA . LEU B 1 355 ? 16.719 1.467 -11.094 1 79.31 355 LEU B CA 1
ATOM 7630 C C . LEU B 1 355 ? 15.688 1.935 -12.125 1 79.31 355 LEU B C 1
ATOM 7632 O O . LEU B 1 355 ? 14.547 1.461 -12.133 1 79.31 355 LEU B O 1
ATOM 7636 N N . SER B 1 356 ? 16.094 2.859 -12.969 1 81.62 356 SER B N 1
ATOM 7637 C CA . SER B 1 356 ? 15.188 3.295 -14.023 1 81.62 356 SER B CA 1
ATOM 7638 C C . SER B 1 356 ? 14.914 2.172 -15.023 1 81.62 356 SER B C 1
ATOM 7640 O O . SER B 1 356 ? 13.984 2.26 -15.828 1 81.62 356 SER B O 1
ATOM 7642 N N . LEU B 1 357 ? 15.711 1.104 -14.914 1 91.38 357 LEU B N 1
ATOM 7643 C CA . LEU B 1 357 ? 15.555 -0.038 -15.805 1 91.38 357 LEU B CA 1
ATOM 7644 C C . LEU B 1 357 ? 14.516 -1.015 -15.266 1 91.38 357 LEU B C 1
ATOM 7646 O O . LEU B 1 357 ? 14.188 -2.006 -15.922 1 91.38 357 LEU B O 1
ATOM 7650 N N . LEU B 1 358 ? 14.031 -0.699 -14.078 1 90.31 358 LEU B N 1
ATOM 7651 C CA . LEU B 1 358 ? 13 -1.521 -13.453 1 90.31 358 LEU B CA 1
ATOM 7652 C C . LEU B 1 358 ? 11.711 -0.735 -13.273 1 90.31 358 LEU B C 1
ATOM 7654 O O . LEU B 1 358 ? 11.742 0.467 -13 1 90.31 358 LEU B O 1
ATOM 7658 N N . ASN B 1 359 ? 10.609 -1.453 -13.5 1 88.75 359 ASN B N 1
ATOM 7659 C CA . ASN B 1 359 ? 9.32 -0.856 -13.141 1 88.75 359 ASN B CA 1
ATOM 7660 C C . ASN B 1 359 ? 9.117 -0.84 -11.625 1 88.75 359 ASN B C 1
ATOM 7662 O O . ASN B 1 359 ? 9.852 -1.493 -10.891 1 88.75 359 ASN B O 1
ATOM 7666 N N . GLU B 1 360 ? 8.117 -0.052 -11.148 1 83.44 360 GLU B N 1
ATOM 7667 C CA . GLU B 1 360 ? 7.781 -0.003 -9.727 1 83.44 360 GLU B CA 1
ATOM 7668 C C . GLU B 1 360 ? 7.496 -1.398 -9.18 1 83.44 360 GLU B C 1
ATOM 7670 O O . GLU B 1 360 ? 6.828 -2.203 -9.836 1 83.44 360 GLU B O 1
ATOM 7675 N N . PRO B 1 361 ? 8.164 -1.614 -8.023 1 85.06 361 PRO B N 1
ATOM 7676 C CA . PRO B 1 361 ? 7.914 -2.93 -7.434 1 85.06 361 PRO B CA 1
ATOM 7677 C C . PRO B 1 361 ? 6.469 -3.098 -6.961 1 85.06 361 PRO B C 1
ATOM 7679 O O . PRO B 1 361 ? 5.828 -2.121 -6.566 1 85.06 361 PRO B O 1
ATOM 7682 N N . VAL B 1 362 ? 6.043 -4.379 -7.004 1 84.31 362 VAL B N 1
ATOM 7683 C CA . VAL B 1 362 ? 4.707 -4.684 -6.508 1 84.31 362 VAL B CA 1
ATOM 7684 C C . VAL B 1 362 ? 4.699 -4.613 -4.98 1 84.31 362 VAL B C 1
ATOM 7686 O O . VAL B 1 362 ? 5.535 -5.234 -4.32 1 84.31 362 VAL B O 1
ATOM 7689 N N . GLY B 1 363 ? 4.051 -3.689 -4.277 1 74.19 363 GLY B N 1
ATOM 7690 C CA . GLY B 1 363 ? 3.832 -3.533 -2.85 1 74.19 363 GLY B CA 1
ATOM 7691 C C . GLY B 1 363 ? 2.367 -3.389 -2.482 1 74.19 363 GLY B C 1
ATOM 7692 O O . GLY B 1 363 ? 1.877 -2.273 -2.295 1 74.19 363 GLY B O 1
ATOM 7693 N N . PRO B 1 364 ? 1.483 -4.43 -2.605 1 81.44 364 PRO B N 1
ATOM 7694 C CA . PRO B 1 364 ? 0.216 -3.799 -2.984 1 81.44 364 PRO B CA 1
ATOM 7695 C C . PRO B 1 364 ? -0.093 -2.551 -2.16 1 81.44 364 PRO B C 1
ATOM 7697 O O . PRO B 1 364 ? -0.279 -2.641 -0.945 1 81.44 364 PRO B O 1
ATOM 7700 N N . THR B 1 365 ? 0.013 -1.396 -2.77 1 86.75 365 THR B N 1
ATOM 7701 C CA . THR B 1 365 ? -0.341 -0.097 -2.211 1 86.75 365 THR B CA 1
ATOM 7702 C C . THR B 1 365 ? -1.729 0.332 -2.678 1 86.75 365 THR B C 1
ATOM 7704 O O . THR B 1 365 ? -2.262 -0.217 -3.645 1 86.75 365 THR B O 1
ATOM 7707 N N . VAL B 1 366 ? -2.283 1.288 -1.987 1 88.62 366 VAL B N 1
ATOM 7708 C CA . VAL B 1 366 ? -3.576 1.851 -2.359 1 88.62 366 VAL B CA 1
ATOM 7709 C C . VAL B 1 366 ? -3.514 2.395 -3.785 1 88.62 366 VAL B C 1
ATOM 7711 O O . VAL B 1 366 ? -4.426 2.17 -4.582 1 88.62 366 VAL B O 1
ATOM 7714 N N . GLN B 1 367 ? -2.443 3.037 -4.055 1 87.94 367 GLN B N 1
ATOM 7715 C CA . GLN B 1 367 ? -2.283 3.615 -5.387 1 87.94 367 GLN B CA 1
ATOM 7716 C C . GLN B 1 367 ? -2.223 2.529 -6.453 1 87.94 367 GLN B C 1
ATOM 7718 O O . GLN B 1 367 ? -2.814 2.672 -7.527 1 87.94 367 GLN B O 1
ATOM 7723 N N . GLN B 1 368 ? -1.474 1.504 -6.219 1 91.19 368 GLN B N 1
ATOM 7724 C CA . GLN B 1 368 ? -1.361 0.408 -7.176 1 91.19 368 GLN B CA 1
ATOM 7725 C C . GLN B 1 368 ? -2.713 -0.265 -7.402 1 91.19 368 GLN B C 1
ATOM 7727 O O . GLN B 1 368 ? -3.078 -0.569 -8.539 1 91.19 368 GLN B O 1
ATOM 7732 N N . LEU B 1 369 ? -3.408 -0.492 -6.344 1 94 369 LEU B N 1
ATOM 7733 C CA . LEU B 1 369 ? -4.727 -1.104 -6.453 1 94 369 LEU B CA 1
ATOM 7734 C C . LEU B 1 369 ? -5.684 -0.199 -7.223 1 94 369 LEU B C 1
ATOM 7736 O O . LEU B 1 369 ? -6.457 -0.674 -8.055 1 94 369 LEU B O 1
ATOM 7740 N N . TYR B 1 370 ? -5.641 1.112 -6.938 1 93.38 370 TYR B N 1
ATOM 7741 C CA . TYR B 1 370 ? -6.488 2.066 -7.641 1 93.38 370 TYR B CA 1
ATOM 7742 C C . TYR B 1 370 ? -6.184 2.072 -9.133 1 93.38 370 TYR B C 1
ATOM 7744 O O . TYR B 1 370 ? -7.098 2.045 -9.961 1 93.38 370 TYR B O 1
ATOM 7752 N N . ASN B 1 371 ? -4.902 2.17 -9.438 1 92 371 ASN B N 1
ATOM 7753 C CA . ASN B 1 371 ? -4.492 2.146 -10.836 1 92 371 ASN B CA 1
ATOM 7754 C C . ASN B 1 371 ? -4.93 0.859 -11.531 1 92 371 ASN B C 1
ATOM 7756 O O . ASN B 1 371 ? -5.348 0.882 -12.688 1 92 371 ASN B O 1
ATOM 7760 N N . TYR B 1 372 ? -4.824 -0.267 -10.875 1 93.69 372 TYR B N 1
ATOM 7761 C CA . TYR B 1 372 ? -5.238 -1.553 -11.43 1 93.69 372 TYR B CA 1
ATOM 7762 C C . TYR B 1 372 ? -6.734 -1.562 -11.727 1 93.69 372 TYR B C 1
ATOM 7764 O O . TYR B 1 372 ? -7.148 -1.915 -12.828 1 93.69 372 TYR B O 1
ATOM 7772 N N . TYR B 1 373 ? -7.562 -1.136 -10.758 1 92.81 373 TYR B N 1
ATOM 7773 C CA . TYR B 1 373 ? -9.008 -1.234 -10.867 1 92.81 373 TYR B CA 1
ATOM 7774 C C . TYR B 1 373 ? -9.555 -0.194 -11.844 1 92.81 373 TYR B C 1
ATOM 7776 O O . TYR B 1 373 ? -10.5 -0.465 -12.586 1 92.81 373 TYR B O 1
ATOM 7784 N N . ILE B 1 374 ? -9.023 0.965 -11.75 1 91.06 374 ILE B N 1
ATOM 7785 C CA . ILE B 1 374 ? -9.633 2.086 -12.461 1 91.06 374 ILE B CA 1
ATOM 7786 C C . ILE B 1 374 ? -8.938 2.281 -13.805 1 91.06 374 ILE B C 1
ATOM 7788 O O . ILE B 1 374 ? -9.602 2.447 -14.836 1 91.06 374 ILE B O 1
ATOM 7792 N N . ASN B 1 375 ? -7.621 2.197 -13.812 1 85.31 375 ASN B N 1
ATOM 7793 C CA . ASN B 1 375 ? -6.871 2.535 -15.016 1 85.31 375 ASN B CA 1
ATOM 7794 C C . ASN B 1 375 ? -6.402 1.283 -15.75 1 85.31 375 ASN B C 1
ATOM 7796 O O . ASN B 1 375 ? -5.922 1.368 -16.891 1 85.31 375 ASN B O 1
ATOM 7800 N N . GLN B 1 376 ? -6.512 0.081 -15.195 1 86.12 376 GLN B N 1
ATOM 7801 C CA . GLN B 1 376 ? -6.098 -1.196 -15.773 1 86.12 376 GLN B CA 1
ATOM 7802 C C . GLN B 1 376 ? -4.637 -1.159 -16.203 1 86.12 376 GLN B C 1
ATOM 7804 O O . GLN B 1 376 ? -4.305 -1.554 -17.328 1 86.12 376 GLN B O 1
ATOM 7809 N N . ASN B 1 377 ? -3.885 -0.57 -15.375 1 86.88 377 ASN B N 1
ATOM 7810 C CA . ASN B 1 377 ? -2.451 -0.441 -15.609 1 86.88 377 ASN B CA 1
ATOM 7811 C C . ASN B 1 377 ? -1.654 -0.583 -14.32 1 86.88 377 ASN B C 1
ATOM 7813 O O . ASN B 1 377 ? -2.229 -0.796 -13.25 1 86.88 377 ASN B O 1
ATOM 7817 N N . GLY B 1 378 ? -0.339 -0.632 -14.492 1 89.94 378 GLY B N 1
ATOM 7818 C CA . GLY B 1 378 ? 0.542 -0.705 -13.344 1 89.94 378 GLY B CA 1
ATOM 7819 C C . GLY B 1 378 ? 1.104 -2.094 -13.109 1 89.94 378 GLY B C 1
ATOM 7820 O O . GLY B 1 378 ? 0.765 -3.037 -13.828 1 89.94 378 GLY B O 1
ATOM 7821 N N . PRO B 1 379 ? 1.873 -2.145 -12.062 1 91.69 379 PRO B N 1
ATOM 7822 C CA . PRO B 1 379 ? 2.631 -3.377 -11.828 1 91.69 379 PRO B CA 1
ATOM 7823 C C . PRO B 1 379 ? 1.734 -4.562 -11.484 1 91.69 379 PRO B C 1
ATOM 7825 O O . PRO B 1 379 ? 2.145 -5.719 -11.633 1 91.69 379 PRO B O 1
ATOM 7828 N N . LEU B 1 380 ? 0.509 -4.328 -11.078 1 93.88 380 LEU B N 1
ATOM 7829 C CA . LEU B 1 380 ? -0.387 -5.41 -10.68 1 93.88 380 LEU B CA 1
ATOM 7830 C C . LEU B 1 380 ? -0.974 -6.105 -11.906 1 93.88 380 LEU B C 1
ATOM 7832 O O . LEU B 1 380 ? -1.551 -7.188 -11.797 1 93.88 380 LEU B O 1
ATOM 7836 N N . THR B 1 381 ? -0.813 -5.527 -13.133 1 94 381 THR B N 1
ATOM 7837 C CA . THR B 1 381 ? -1.444 -6.051 -14.344 1 94 381 THR B CA 1
ATOM 7838 C C . THR B 1 381 ? -0.493 -6.977 -15.094 1 94 381 THR B C 1
ATOM 7840 O O . THR B 1 381 ? -0.851 -7.531 -16.141 1 94 381 THR B O 1
ATOM 7843 N N . GLN B 1 382 ? 0.658 -7.199 -14.602 1 90.62 382 GLN B N 1
ATOM 7844 C CA . GLN B 1 382 ? 1.624 -7.961 -15.383 1 90.62 382 GLN B CA 1
ATOM 7845 C C . GLN B 1 382 ? 2.619 -8.68 -14.484 1 90.62 382 GLN B C 1
ATOM 7847 O O . GLN B 1 382 ? 2.6 -8.5 -13.258 1 90.62 382 GLN B O 1
ATOM 7852 N N . LEU B 1 383 ? 3.35 -9.492 -15.047 1 92.19 383 LEU B N 1
ATOM 7853 C CA . LEU B 1 383 ? 4.461 -10.227 -14.445 1 92.19 383 LEU B CA 1
ATOM 7854 C C . LEU B 1 383 ? 5.664 -10.242 -15.383 1 92.19 383 LEU B C 1
ATOM 7856 O O . LEU B 1 383 ? 5.738 -11.078 -16.297 1 92.19 383 LEU B O 1
ATOM 7860 N N . PRO B 1 384 ? 6.629 -9.422 -15.133 1 92.44 384 PRO B N 1
ATOM 7861 C CA . PRO B 1 384 ? 7.738 -9.266 -16.078 1 92.44 384 PRO B CA 1
ATOM 7862 C C . PRO B 1 384 ? 8.656 -10.484 -16.109 1 92.44 384 PRO B C 1
ATOM 7864 O O . PRO B 1 384 ? 9.391 -10.734 -15.148 1 92.44 384 PRO B O 1
ATOM 7867 N N . ASN B 1 385 ? 8.664 -11.18 -17.266 1 95.06 385 ASN B N 1
ATOM 7868 C CA . ASN B 1 385 ? 9.438 -12.391 -17.484 1 95.06 385 ASN B CA 1
ATOM 7869 C C . ASN B 1 385 ? 9.852 -12.539 -18.938 1 95.06 385 ASN B C 1
ATOM 7871 O O . ASN B 1 385 ? 9.109 -12.133 -19.844 1 95.06 385 ASN B O 1
ATOM 7875 N N . SER B 1 386 ? 11 -13.047 -19.156 1 96.94 386 SER B N 1
ATOM 7876 C CA . SER B 1 386 ? 11.461 -13.438 -20.484 1 96.94 386 SER B CA 1
ATOM 7877 C C . SER B 1 386 ? 12.117 -14.812 -20.453 1 96.94 386 SER B C 1
ATOM 7879 O O . SER B 1 386 ? 12.469 -15.32 -19.391 1 96.94 386 SER B O 1
ATOM 7881 N N . ILE B 1 387 ? 12.203 -15.406 -21.609 1 96.31 387 ILE B N 1
ATOM 7882 C CA . ILE B 1 387 ? 12.781 -16.75 -21.703 1 96.31 387 ILE B CA 1
ATOM 7883 C C . ILE B 1 387 ? 13.688 -16.828 -22.938 1 96.31 387 ILE B C 1
ATOM 7885 O O . ILE B 1 387 ? 13.43 -16.172 -23.953 1 96.31 387 ILE B O 1
ATOM 7889 N N . THR B 1 388 ? 14.727 -17.578 -22.844 1 97.12 388 THR B N 1
ATOM 7890 C CA . THR B 1 388 ? 15.625 -17.938 -23.938 1 97.12 388 THR B CA 1
ATOM 7891 C C . THR B 1 388 ? 15.891 -19.438 -23.953 1 97.12 388 THR B C 1
ATOM 7893 O O . THR B 1 388 ? 16.297 -20.016 -22.938 1 97.12 388 THR B O 1
ATOM 7896 N N . PHE B 1 389 ? 15.695 -20.062 -25.094 1 97.12 389 PHE B N 1
ATOM 7897 C CA . PHE B 1 389 ? 15.891 -21.5 -25.234 1 97.12 389 PHE B CA 1
ATOM 7898 C C . PHE B 1 389 ? 17.281 -21.812 -25.781 1 97.12 389 PHE B C 1
ATOM 7900 O O . PHE B 1 389 ? 17.766 -21.109 -26.672 1 97.12 389 PHE B O 1
ATOM 7907 N N . PHE B 1 390 ? 17.891 -22.891 -25.219 1 93.62 390 PHE B N 1
ATOM 7908 C CA . PHE B 1 390 ? 19.219 -23.328 -25.625 1 93.62 390 PHE B CA 1
ATOM 7909 C C . PHE B 1 390 ? 19.25 -24.828 -25.844 1 93.62 390 PHE B C 1
ATOM 7911 O O . PHE B 1 390 ? 18.484 -25.578 -25.234 1 93.62 390 PHE B O 1
ATOM 7918 N N . SER B 1 391 ? 20.156 -25.188 -26.766 1 93.81 391 SER B N 1
ATOM 7919 C CA . SER B 1 391 ? 20.562 -26.578 -26.906 1 93.81 391 SER B CA 1
ATOM 7920 C C . SER B 1 391 ? 21.984 -26.781 -26.359 1 93.81 391 SER B C 1
ATOM 7922 O O . SER B 1 391 ? 22.953 -26.391 -27 1 93.81 391 SER B O 1
ATOM 7924 N N . THR B 1 392 ? 22.016 -27.469 -25.219 1 90.62 392 THR B N 1
ATOM 7925 C CA . THR B 1 392 ? 23.312 -27.672 -24.594 1 90.62 392 THR B CA 1
ATOM 7926 C C . THR B 1 392 ? 24.109 -28.75 -25.312 1 90.62 392 THR B C 1
ATOM 7928 O O . THR B 1 392 ? 23.562 -29.422 -26.203 1 90.62 392 THR B O 1
ATOM 7931 N N . LYS B 1 393 ? 25.375 -28.922 -24.859 1 87.5 393 LYS B N 1
ATOM 7932 C CA . LYS B 1 393 ? 26.25 -29.906 -25.484 1 87.5 393 LYS B CA 1
ATOM 7933 C C . LYS B 1 393 ? 25.734 -31.328 -25.266 1 87.5 393 LYS B C 1
ATOM 7935 O O . LYS B 1 393 ? 26 -32.219 -26.078 1 87.5 393 LYS B O 1
ATOM 7940 N N . THR B 1 394 ? 24.953 -31.422 -24.266 1 86.69 394 THR B N 1
ATOM 7941 C CA . THR B 1 394 ? 24.484 -32.75 -23.906 1 86.69 394 THR B CA 1
ATOM 7942 C C . THR B 1 394 ? 23.156 -33.062 -24.578 1 86.69 394 THR B C 1
ATOM 7944 O O . THR B 1 394 ? 22.609 -34.156 -24.438 1 86.69 394 THR B O 1
ATOM 7947 N N . ASN B 1 395 ? 22.703 -32.125 -25.344 1 89.44 395 ASN B N 1
ATOM 7948 C CA . ASN B 1 395 ? 21.438 -32.344 -26.031 1 89.44 395 ASN B CA 1
ATOM 7949 C C . ASN B 1 395 ? 21.594 -33.312 -27.203 1 89.44 395 ASN B C 1
ATOM 7951 O O . ASN B 1 395 ? 22.562 -33.219 -27.953 1 89.44 395 ASN B O 1
ATOM 7955 N N . ASP B 1 396 ? 20.672 -34.188 -27.344 1 86.56 396 ASP B N 1
ATOM 7956 C CA . ASP B 1 396 ? 20.766 -35.188 -28.375 1 86.56 396 ASP B CA 1
ATOM 7957 C C . ASP B 1 396 ? 20.094 -34.75 -29.672 1 86.56 396 ASP B C 1
ATOM 7959 O O . ASP B 1 396 ? 20.25 -35.375 -30.703 1 86.56 396 ASP B O 1
ATOM 7963 N N . ASN B 1 397 ? 19.344 -33.656 -29.641 1 91.44 397 ASN B N 1
ATOM 7964 C CA . ASN B 1 397 ? 18.656 -33.094 -30.797 1 91.44 397 ASN B CA 1
ATOM 7965 C C . ASN B 1 397 ? 18.703 -31.562 -30.781 1 91.44 397 ASN B C 1
ATOM 7967 O O . ASN B 1 397 ? 17.938 -30.922 -30.047 1 91.44 397 ASN B O 1
ATOM 7971 N N . PRO B 1 398 ? 19.422 -31.016 -31.656 1 89.19 398 PRO B N 1
ATOM 7972 C CA . PRO B 1 398 ? 19.641 -29.562 -31.609 1 89.19 398 PRO B CA 1
ATOM 7973 C C . PRO B 1 398 ? 18.359 -28.766 -31.891 1 89.19 398 PRO B C 1
ATOM 7975 O O . PRO B 1 398 ? 18.266 -27.594 -31.516 1 89.19 398 PRO B O 1
ATOM 7978 N N . GLU B 1 399 ? 17.406 -29.391 -32.5 1 92.69 399 GLU B N 1
ATOM 7979 C CA . GLU B 1 399 ? 16.172 -28.703 -32.844 1 92.69 399 GLU B CA 1
ATOM 7980 C C . GLU B 1 399 ? 15.164 -28.797 -31.688 1 92.69 399 GLU B C 1
ATOM 7982 O O . GLU B 1 399 ? 14.102 -28.172 -31.719 1 92.69 399 GLU B O 1
ATOM 7987 N N . TRP B 1 400 ? 15.594 -29.562 -30.75 1 95.94 400 TRP B N 1
ATOM 7988 C CA . TRP B 1 400 ? 14.781 -29.812 -29.562 1 95.94 400 TRP B CA 1
ATOM 7989 C C . TRP B 1 400 ? 15.5 -29.344 -28.297 1 95.94 400 TRP B C 1
ATOM 7991 O O . TRP B 1 400 ? 16.078 -30.141 -27.562 1 95.94 400 TRP B O 1
ATOM 8001 N N . PRO B 1 401 ? 15.391 -27.938 -28.109 1 96.5 401 PRO B N 1
ATOM 8002 C CA . PRO B 1 401 ? 16.188 -27.391 -27.016 1 96.5 401 PRO B CA 1
ATOM 8003 C C . PRO B 1 401 ? 15.883 -28.047 -25.672 1 96.5 401 PRO B C 1
ATOM 8005 O O . PRO B 1 401 ? 14.727 -28.359 -25.391 1 96.5 401 PRO B O 1
ATOM 8008 N N . ASN B 1 402 ? 16.953 -28.25 -24.844 1 96.06 402 ASN B N 1
ATOM 8009 C CA . ASN B 1 402 ? 16.797 -28.969 -23.594 1 96.06 402 ASN B CA 1
ATOM 8010 C C . ASN B 1 402 ? 16.969 -28.047 -22.391 1 96.06 402 ASN B C 1
ATOM 8012 O O . ASN B 1 402 ? 16.812 -28.484 -21.25 1 96.06 402 ASN B O 1
ATOM 8016 N N . ALA B 1 403 ? 17.281 -26.797 -22.625 1 96 403 ALA B N 1
ATOM 8017 C CA . ALA B 1 403 ? 17.578 -25.906 -21.5 1 96 403 ALA B CA 1
ATOM 8018 C C . ALA B 1 403 ? 17.125 -24.484 -21.812 1 96 403 ALA B C 1
ATOM 8020 O O . ALA B 1 403 ? 16.859 -24.141 -22.969 1 96 403 ALA B O 1
ATOM 8021 N N . VAL B 1 404 ? 16.969 -23.688 -20.688 1 97.62 404 VAL B N 1
ATOM 8022 C CA . VAL B 1 404 ? 16.5 -22.328 -20.891 1 97.62 404 VAL B CA 1
ATOM 8023 C C . VAL B 1 404 ? 17.172 -21.391 -19.875 1 97.62 404 VAL B C 1
ATOM 8025 O O . VAL B 1 404 ? 17.688 -21.844 -18.859 1 97.62 404 VAL B O 1
ATOM 8028 N N . ILE B 1 405 ? 17.203 -20.094 -20.234 1 97.75 405 ILE B N 1
ATOM 8029 C CA . ILE B 1 405 ? 17.438 -19 -19.297 1 97.75 405 ILE B CA 1
ATOM 8030 C C . ILE B 1 405 ? 16.156 -18.172 -19.156 1 97.75 405 ILE B C 1
ATOM 8032 O O . ILE B 1 405 ? 15.578 -17.719 -20.141 1 97.75 405 ILE B O 1
ATOM 8036 N N . ASP B 1 406 ? 15.688 -18.047 -17.938 1 97.38 406 ASP B N 1
ATOM 8037 C CA . ASP B 1 406 ? 14.539 -17.203 -17.609 1 97.38 406 ASP B CA 1
ATOM 8038 C C . ASP B 1 406 ? 14.977 -15.961 -16.828 1 97.38 406 ASP B C 1
ATOM 8040 O O . ASP B 1 406 ? 15.852 -16.047 -15.961 1 97.38 406 ASP B O 1
ATOM 8044 N N . VAL B 1 407 ? 14.406 -14.773 -17.203 1 97.5 407 VAL B N 1
ATOM 8045 C CA . VAL B 1 407 ? 14.734 -13.531 -16.516 1 97.5 407 VAL B CA 1
ATOM 8046 C C . VAL B 1 407 ? 13.469 -12.922 -15.922 1 97.5 407 VAL B C 1
ATOM 8048 O O . VAL B 1 407 ? 12.469 -12.75 -16.625 1 97.5 407 VAL B O 1
ATOM 8051 N N . ASN B 1 408 ? 13.555 -12.625 -14.633 1 95.06 408 ASN B N 1
ATOM 8052 C CA . ASN B 1 408 ? 12.484 -11.961 -13.906 1 95.06 408 ASN B CA 1
ATOM 8053 C C . ASN B 1 408 ? 12.953 -10.641 -13.297 1 95.06 408 ASN B C 1
ATOM 8055 O O . ASN B 1 408 ? 14.031 -10.578 -12.695 1 95.06 408 ASN B O 1
ATOM 8059 N N . ALA B 1 409 ? 12.117 -9.57 -13.344 1 91.5 409 ALA B N 1
ATOM 8060 C CA . ALA B 1 409 ? 12.555 -8.25 -12.906 1 91.5 409 ALA B CA 1
ATOM 8061 C C . ALA B 1 409 ? 11.633 -7.695 -11.82 1 91.5 409 ALA B C 1
ATOM 8063 O O . ALA B 1 409 ? 11.641 -6.496 -11.539 1 91.5 409 ALA B O 1
ATOM 8064 N N . TYR B 1 410 ? 10.836 -8.461 -11.117 1 81.62 410 TYR B N 1
ATOM 8065 C CA . TYR B 1 410 ? 9.828 -7.922 -10.219 1 81.62 410 TYR B CA 1
ATOM 8066 C C . TYR B 1 410 ? 10.102 -8.336 -8.781 1 81.62 410 TYR B C 1
ATOM 8068 O O . TYR B 1 410 ? 9.32 -8.031 -7.875 1 81.62 410 TYR B O 1
ATOM 8076 N N . MET B 1 411 ? 11.211 -8.922 -8.461 1 83.81 411 MET B N 1
ATOM 8077 C CA . MET B 1 411 ? 11.453 -9.469 -7.133 1 83.81 411 MET B CA 1
ATOM 8078 C C . MET B 1 411 ? 11.945 -8.391 -6.176 1 83.81 411 MET B C 1
ATOM 8080 O O . MET B 1 411 ? 12.75 -7.539 -6.559 1 83.81 411 MET B O 1
ATOM 8084 N N . VAL B 1 412 ? 11.352 -8.391 -4.949 1 84.06 412 VAL B N 1
ATOM 8085 C CA . VAL B 1 412 ? 11.781 -7.504 -3.875 1 84.06 412 VAL B CA 1
ATOM 8086 C C . VAL B 1 412 ? 11.984 -8.305 -2.592 1 84.06 412 VAL B C 1
ATOM 8088 O O . VAL B 1 412 ? 11.156 -9.156 -2.248 1 84.06 412 VAL B O 1
ATOM 8091 N N . LEU B 1 413 ? 13.109 -8.07 -1.946 1 83.94 413 LEU B N 1
ATOM 8092 C CA . LEU B 1 413 ? 13.281 -8.648 -0.617 1 83.94 413 LEU B CA 1
ATOM 8093 C C . LEU B 1 413 ? 12.523 -7.844 0.43 1 83.94 413 LEU B C 1
ATOM 8095 O O . LEU B 1 413 ? 13.016 -6.824 0.914 1 83.94 413 LEU B O 1
ATOM 8099 N N . ARG B 1 414 ? 11.469 -8.32 0.877 1 74.5 414 ARG B N 1
ATOM 8100 C CA . ARG B 1 414 ? 10.586 -7.512 1.708 1 74.5 414 ARG B CA 1
ATOM 8101 C C . ARG B 1 414 ? 10.797 -7.805 3.188 1 74.5 414 ARG B C 1
ATOM 8103 O O . ARG B 1 414 ? 10.602 -6.934 4.035 1 74.5 414 ARG B O 1
ATOM 8110 N N . ASN B 1 415 ? 11.094 -9.07 3.465 1 78.25 415 ASN B N 1
ATOM 8111 C CA . ASN B 1 415 ? 11.211 -9.516 4.852 1 78.25 415 ASN B CA 1
ATOM 8112 C C . ASN B 1 415 ? 12.391 -10.469 5.031 1 78.25 415 ASN B C 1
ATOM 8114 O O . ASN B 1 415 ? 12.352 -11.609 4.57 1 78.25 415 ASN B O 1
ATOM 8118 N N . LEU B 1 416 ? 13.305 -10.016 5.762 1 84.81 416 LEU B N 1
ATOM 8119 C CA . LEU B 1 416 ? 14.531 -10.781 5.949 1 84.81 416 LEU B CA 1
ATOM 8120 C C . LEU B 1 416 ? 14.266 -12.055 6.742 1 84.81 416 LEU B C 1
ATOM 8122 O O . LEU B 1 416 ? 14.75 -13.133 6.383 1 84.81 416 LEU B O 1
ATOM 8126 N N . THR B 1 417 ? 13.422 -11.922 7.734 1 85.19 417 THR B N 1
ATOM 8127 C CA . THR B 1 417 ? 13.133 -13.062 8.602 1 85.19 417 THR B CA 1
ATOM 8128 C C . THR B 1 417 ? 12.398 -14.156 7.824 1 85.19 417 THR B C 1
ATOM 8130 O O . THR B 1 417 ? 12.758 -15.336 7.918 1 85.19 417 THR B O 1
ATOM 8133 N N . ASP B 1 418 ? 11.469 -13.789 7.086 1 84.88 418 ASP B N 1
ATOM 8134 C CA . ASP B 1 418 ? 10.711 -14.742 6.289 1 84.88 418 ASP B CA 1
ATOM 8135 C C . ASP B 1 418 ? 11.594 -15.422 5.25 1 84.88 418 ASP B C 1
ATOM 8137 O O . ASP B 1 418 ? 11.5 -16.641 5.035 1 84.88 418 ASP B O 1
ATOM 8141 N N . THR B 1 419 ? 12.438 -14.648 4.633 1 90.19 419 THR B N 1
ATOM 8142 C CA . THR B 1 419 ? 13.32 -15.18 3.604 1 90.19 419 THR B CA 1
ATOM 8143 C C . THR B 1 419 ? 14.305 -16.188 4.199 1 90.19 419 THR B C 1
ATOM 8145 O O . THR B 1 419 ? 14.492 -17.281 3.664 1 90.19 419 THR B O 1
ATOM 8148 N N . VAL B 1 420 ? 14.836 -15.906 5.301 1 92.44 420 VAL B N 1
ATOM 8149 C CA . VAL B 1 420 ? 15.859 -16.734 5.926 1 92.44 420 VAL B CA 1
ATOM 8150 C C . VAL B 1 420 ? 15.219 -18 6.496 1 92.44 420 VAL B C 1
ATOM 8152 O O . VAL B 1 420 ? 15.852 -19.062 6.523 1 92.44 420 VAL B O 1
ATOM 8155 N N . SER B 1 421 ? 13.969 -17.938 6.828 1 91.19 421 SER B N 1
ATOM 8156 C CA . SER B 1 421 ? 13.281 -19.062 7.445 1 91.19 421 SER B CA 1
ATOM 8157 C C . SER B 1 421 ? 13.094 -20.203 6.453 1 91.19 421 SER B C 1
ATOM 8159 O O . SER B 1 421 ? 12.812 -21.328 6.848 1 91.19 421 SER B O 1
ATOM 8161 N N . SER B 1 422 ? 13.234 -19.953 5.176 1 91.5 422 SER B N 1
ATOM 8162 C CA . SER B 1 422 ? 13.078 -20.984 4.152 1 91.5 422 SER B CA 1
ATOM 8163 C C . SER B 1 422 ? 14.273 -21.922 4.141 1 91.5 422 SER B C 1
ATOM 8165 O O . SER B 1 422 ? 14.219 -23 3.545 1 91.5 422 SER B O 1
ATOM 8167 N N . TYR B 1 423 ? 15.328 -21.531 4.812 1 94.62 423 TYR B N 1
ATOM 8168 C CA . TYR B 1 423 ? 16.547 -22.328 4.84 1 94.62 423 TYR B CA 1
ATOM 8169 C C . TYR B 1 423 ? 16.625 -23.141 6.129 1 94.62 423 TYR B C 1
ATOM 8171 O O . TYR B 1 423 ? 15.938 -22.844 7.105 1 94.62 423 TYR B O 1
ATOM 8179 N N . GLY B 1 424 ? 17.359 -24.234 6.062 1 94.56 424 GLY B N 1
ATOM 8180 C CA . GLY B 1 424 ? 17.484 -25.125 7.203 1 94.56 424 GLY B CA 1
ATOM 8181 C C . GLY B 1 424 ? 18.859 -25.125 7.828 1 94.56 424 GLY B C 1
ATOM 8182 O O . GLY B 1 424 ? 19.047 -25.562 8.969 1 94.56 424 GLY B O 1
ATOM 8183 N N . THR B 1 425 ? 19.828 -24.594 7.098 1 91.69 425 THR B N 1
ATOM 8184 C CA . THR B 1 425 ? 21.203 -24.531 7.586 1 91.69 425 THR B CA 1
ATOM 8185 C C . THR B 1 425 ? 21.844 -23.188 7.25 1 91.69 425 THR B C 1
ATOM 8187 O O . THR B 1 425 ? 21.312 -22.422 6.449 1 91.69 425 THR B O 1
ATOM 8190 N N . ASN B 1 426 ? 22.938 -22.859 7.973 1 94.56 426 ASN B N 1
ATOM 8191 C CA . ASN B 1 426 ? 23.719 -21.656 7.707 1 94.56 426 ASN B CA 1
ATOM 8192 C C . ASN B 1 426 ? 22.859 -20.391 7.816 1 94.56 426 ASN B C 1
ATOM 8194 O O . ASN B 1 426 ? 22.922 -19.516 6.961 1 94.56 426 ASN B O 1
ATOM 8198 N N . LEU B 1 427 ? 22.016 -20.328 8.797 1 94.62 427 LEU B N 1
ATOM 8199 C CA . LEU B 1 427 ? 21.016 -19.281 8.922 1 94.62 427 LEU B CA 1
ATOM 8200 C C . LEU B 1 427 ? 21.672 -17.922 9.062 1 94.62 427 LEU B C 1
ATOM 8202 O O . LEU B 1 427 ? 21.203 -16.938 8.477 1 94.62 427 LEU B O 1
ATOM 8206 N N . VAL B 1 428 ? 22.75 -17.812 9.781 1 94.38 428 VAL B N 1
ATOM 8207 C CA . VAL B 1 428 ? 23.469 -16.547 9.953 1 94.38 428 VAL B CA 1
ATOM 8208 C C . VAL B 1 428 ? 24.047 -16.094 8.617 1 94.38 428 VAL B C 1
ATOM 8210 O O . VAL B 1 428 ? 23.984 -14.906 8.281 1 94.38 428 VAL B O 1
ATOM 8213 N N . GLU B 1 429 ? 24.641 -17.031 7.891 1 95.31 429 GLU B N 1
ATOM 8214 C CA . GLU B 1 429 ? 25.203 -16.703 6.586 1 95.31 429 GLU B CA 1
ATOM 8215 C C . GLU B 1 429 ? 24.125 -16.25 5.609 1 95.31 429 GLU B C 1
ATOM 8217 O O . GLU B 1 429 ? 24.359 -15.344 4.805 1 95.31 429 GLU B O 1
ATOM 8222 N N . TRP B 1 430 ? 23 -16.859 5.691 1 96.38 430 TRP B N 1
ATOM 8223 C CA . TRP B 1 430 ? 21.891 -16.469 4.824 1 96.38 430 TRP B CA 1
ATOM 8224 C C . TRP B 1 430 ? 21.406 -15.07 5.18 1 96.38 430 TRP B C 1
ATOM 8226 O O . TRP B 1 430 ? 21.062 -14.281 4.297 1 96.38 430 TRP B O 1
ATOM 8236 N N . GLU B 1 431 ? 21.328 -14.789 6.426 1 93.06 431 GLU B N 1
ATOM 8237 C CA . GLU B 1 431 ? 20.969 -13.445 6.859 1 93.06 431 GLU B CA 1
ATOM 8238 C C . GLU B 1 431 ? 21.938 -12.398 6.305 1 93.06 431 GLU B C 1
ATOM 8240 O O . GLU B 1 431 ? 21.516 -11.352 5.816 1 93.06 431 GLU B O 1
ATOM 8245 N N . ASN B 1 432 ? 23.203 -12.672 6.406 1 92.69 432 ASN B N 1
ATOM 8246 C CA . ASN B 1 432 ? 24.234 -11.781 5.887 1 92.69 432 ASN B CA 1
ATOM 8247 C C . ASN B 1 432 ? 24.141 -11.641 4.371 1 92.69 432 ASN B C 1
ATOM 8249 O O . ASN B 1 432 ? 24.391 -10.562 3.826 1 92.69 432 ASN B O 1
ATOM 8253 N N . PHE B 1 433 ? 23.797 -12.703 3.74 1 94.94 433 PHE B N 1
ATOM 8254 C CA . PHE B 1 433 ? 23.672 -12.727 2.287 1 94.94 433 PHE B CA 1
ATOM 8255 C C . PHE B 1 433 ? 22.562 -11.805 1.817 1 94.94 433 PHE B C 1
ATOM 8257 O O . PHE B 1 433 ? 22.734 -11.039 0.869 1 94.94 433 PHE B O 1
ATOM 8264 N N . TRP B 1 434 ? 21.422 -11.812 2.576 1 93.38 434 TRP B N 1
ATOM 8265 C CA . TRP B 1 434 ? 20.219 -11.148 2.107 1 93.38 434 TRP B CA 1
ATOM 8266 C C . TRP B 1 434 ? 20.109 -9.734 2.674 1 93.38 434 TRP B C 1
ATOM 8268 O O . TRP B 1 434 ? 19.531 -8.844 2.053 1 93.38 434 TRP B O 1
ATOM 8278 N N . SER B 1 435 ? 20.688 -9.445 3.775 1 87.94 435 SER B N 1
ATOM 8279 C CA . SER B 1 435 ? 20.5 -8.227 4.551 1 87.94 435 SER B CA 1
ATOM 8280 C C . SER B 1 435 ? 20.828 -6.984 3.725 1 87.94 435 SER B C 1
ATOM 8282 O O . SER B 1 435 ? 20.109 -5.988 3.775 1 87.94 435 SER B O 1
ATOM 8284 N N . PRO B 1 436 ? 21.938 -7.035 2.887 1 85.19 436 PRO B N 1
ATOM 8285 C CA . PRO B 1 436 ? 22.266 -5.828 2.125 1 85.19 436 PRO B CA 1
ATOM 8286 C C . PRO B 1 436 ? 21.188 -5.469 1.095 1 85.19 436 PRO B C 1
ATOM 8288 O O . PRO B 1 436 ? 21.188 -4.359 0.56 1 85.19 436 PRO B O 1
ATOM 8291 N N . TYR B 1 437 ? 20.312 -6.375 0.862 1 86.19 437 TYR B N 1
ATOM 8292 C CA . TYR B 1 437 ? 19.375 -6.184 -0.237 1 86.19 437 TYR B CA 1
ATOM 8293 C C . TYR B 1 437 ? 17.953 -6.023 0.284 1 86.19 437 TYR B C 1
ATOM 8295 O O . TYR B 1 437 ? 17 -5.992 -0.496 1 86.19 437 TYR B O 1
ATOM 8303 N N . LEU B 1 438 ? 17.812 -5.934 1.523 1 81.69 438 LEU B N 1
ATOM 8304 C CA . LEU B 1 438 ? 16.516 -5.742 2.135 1 81.69 438 LEU B CA 1
ATOM 8305 C C . LEU B 1 438 ? 15.82 -4.504 1.575 1 81.69 438 LEU B C 1
ATOM 8307 O O . LEU B 1 438 ? 16.406 -3.418 1.553 1 81.69 438 LEU B O 1
ATOM 8311 N N . GLY B 1 439 ? 14.617 -4.703 1.075 1 75.88 439 GLY B N 1
ATOM 8312 C CA . GLY B 1 439 ? 13.812 -3.609 0.544 1 75.88 439 GLY B CA 1
ATOM 8313 C C . GLY B 1 439 ? 14.164 -3.256 -0.89 1 75.88 439 GLY B C 1
ATOM 8314 O O . GLY B 1 439 ? 13.523 -2.391 -1.493 1 75.88 439 GLY B O 1
ATOM 8315 N N . LYS B 1 440 ? 15.125 -3.881 -1.458 1 81.12 440 LYS B N 1
ATOM 8316 C CA . LYS B 1 440 ? 15.578 -3.549 -2.805 1 81.12 440 LYS B CA 1
ATOM 8317 C C . LYS B 1 440 ? 15 -4.523 -3.832 1 81.12 440 LYS B C 1
ATOM 8319 O O . LYS B 1 440 ? 14.805 -5.703 -3.535 1 81.12 440 LYS B O 1
ATOM 8324 N N . GLN B 1 441 ? 14.75 -3.992 -5 1 87.12 441 GLN B N 1
ATOM 8325 C CA . GLN B 1 441 ? 14.43 -4.82 -6.16 1 87.12 441 GLN B CA 1
ATOM 8326 C C . GLN B 1 441 ? 15.695 -5.402 -6.785 1 87.12 441 GLN B C 1
ATOM 8328 O O . GLN B 1 441 ? 16.734 -4.75 -6.797 1 87.12 441 GLN B O 1
ATOM 8333 N N . TYR B 1 442 ? 15.586 -6.625 -7.191 1 91.75 442 TYR B N 1
ATOM 8334 C CA . TYR B 1 442 ? 16.719 -7.266 -7.852 1 91.75 442 TYR B CA 1
ATOM 8335 C C . TYR B 1 442 ? 16.25 -8.109 -9.031 1 91.75 442 TYR B C 1
ATOM 8337 O O . TYR B 1 442 ? 15.055 -8.336 -9.211 1 91.75 442 TYR B O 1
ATOM 8345 N N . LEU B 1 443 ? 17.172 -8.438 -9.898 1 95.25 443 LEU B N 1
ATOM 8346 C CA . LEU B 1 443 ? 16.938 -9.273 -11.07 1 95.25 443 LEU B CA 1
ATOM 8347 C C . LEU B 1 443 ? 17.188 -10.742 -10.742 1 95.25 443 LEU B C 1
ATOM 8349 O O . LEU B 1 443 ? 18.203 -11.078 -10.133 1 95.25 443 LEU B O 1
ATOM 8353 N N . LEU B 1 444 ? 16.203 -11.531 -11.078 1 96.25 444 LEU B N 1
ATOM 8354 C CA . LEU B 1 444 ? 16.328 -12.977 -10.945 1 96.25 444 LEU B CA 1
ATOM 8355 C C . LEU B 1 444 ? 16.547 -13.633 -12.297 1 96.25 444 LEU B C 1
ATOM 8357 O O . LEU B 1 444 ? 15.68 -13.562 -13.18 1 96.25 444 LEU B O 1
ATOM 8361 N N . ILE B 1 445 ? 17.688 -14.203 -12.484 1 97.94 445 ILE B N 1
ATOM 8362 C CA . ILE B 1 445 ? 17.984 -14.93 -13.711 1 97.94 445 ILE B CA 1
ATOM 8363 C C . ILE B 1 445 ? 18.141 -16.422 -13.406 1 97.94 445 ILE B C 1
ATOM 8365 O O . ILE B 1 445 ? 18.891 -16.797 -12.5 1 97.94 445 ILE B O 1
ATOM 8369 N N . THR B 1 446 ? 17.469 -17.203 -14.172 1 98.25 446 THR B N 1
ATOM 8370 C CA . THR B 1 446 ? 17.328 -18.609 -13.852 1 98.25 446 THR B CA 1
ATOM 8371 C C . THR B 1 446 ? 17.906 -19.484 -14.969 1 98.25 446 THR B C 1
ATOM 8373 O O . THR B 1 446 ? 17.625 -19.25 -16.141 1 98.25 446 THR B O 1
ATOM 8376 N N . SER B 1 447 ? 18.766 -20.438 -14.625 1 98.06 447 SER B N 1
ATOM 8377 C CA . SER B 1 447 ? 19.109 -21.531 -15.516 1 98.06 447 SER B CA 1
ATOM 8378 C C . SER B 1 447 ? 18.281 -22.766 -15.234 1 98.06 447 SER B C 1
ATOM 8380 O O . SER B 1 447 ? 18.078 -23.141 -14.07 1 98.06 447 SER B O 1
ATOM 8382 N N . ALA B 1 448 ? 17.75 -23.391 -16.297 1 98.19 448 ALA B N 1
ATOM 8383 C CA . ALA B 1 448 ? 16.859 -24.547 -16.109 1 98.19 448 ALA B CA 1
ATOM 8384 C C . ALA B 1 448 ? 17.062 -25.578 -17.219 1 98.19 448 ALA B C 1
ATOM 8386 O O . ALA B 1 448 ? 17.531 -25.25 -18.297 1 98.19 448 ALA B O 1
ATOM 8387 N N . ILE B 1 449 ? 16.719 -26.781 -16.906 1 97.56 449 ILE B N 1
ATOM 8388 C CA . ILE B 1 449 ? 16.641 -27.828 -17.922 1 97.56 449 ILE B CA 1
ATOM 8389 C C . ILE B 1 449 ? 15.195 -28.281 -18.094 1 97.56 449 ILE B C 1
ATOM 8391 O O . ILE B 1 449 ? 14.477 -28.484 -17.109 1 97.56 449 ILE B O 1
ATOM 8395 N N . TYR B 1 450 ? 14.812 -28.406 -19.359 1 96.94 450 TYR B N 1
ATOM 8396 C CA . TYR B 1 450 ? 13.414 -28.656 -19.688 1 96.94 450 TYR B CA 1
ATOM 8397 C C . TYR B 1 450 ? 13.258 -30.016 -20.359 1 96.94 450 TYR B C 1
ATOM 8399 O O . TYR B 1 450 ? 12.148 -30.406 -20.734 1 96.94 450 TYR B O 1
ATOM 8407 N N . ARG B 1 451 ? 14.266 -30.734 -20.578 1 96.38 451 ARG B N 1
ATOM 8408 C CA . ARG B 1 451 ? 14.25 -32.156 -20.922 1 96.38 451 ARG B CA 1
ATOM 8409 C C . ARG B 1 451 ? 15.016 -32.969 -19.891 1 96.38 451 ARG B C 1
ATOM 8411 O O . ARG B 1 451 ? 16.25 -32.875 -19.812 1 96.38 451 ARG B O 1
ATOM 8418 N N . THR B 1 452 ? 14.281 -33.719 -19.141 1 96.06 452 THR B N 1
ATOM 8419 C CA . THR B 1 452 ? 14.906 -34.406 -18.016 1 96.06 452 THR B CA 1
ATOM 8420 C C . THR B 1 452 ? 14.781 -35.906 -18.156 1 96.06 452 THR B C 1
ATOM 8422 O O . THR B 1 452 ? 13.828 -36.406 -18.766 1 96.06 452 THR B O 1
ATOM 8425 N N . TYR B 1 453 ? 15.711 -36.625 -17.516 1 96.56 453 TYR B N 1
ATOM 8426 C CA . TYR B 1 453 ? 15.758 -38.062 -17.531 1 96.56 453 TYR B CA 1
ATOM 8427 C C . TYR B 1 453 ? 15.391 -38.625 -16.172 1 96.56 453 TYR B C 1
ATOM 8429 O O . TYR B 1 453 ? 14.945 -39.781 -16.062 1 96.56 453 TYR B O 1
ATOM 8437 N N . SER B 1 454 ? 15.602 -37.938 -15.125 1 98 454 SER B N 1
ATOM 8438 C CA . SER B 1 454 ? 15.281 -38.344 -13.766 1 98 454 SER B CA 1
ATOM 8439 C C . SER B 1 454 ? 13.797 -38.656 -13.609 1 98 454 SER B C 1
ATOM 8441 O O . SER B 1 454 ? 12.953 -37.938 -14.148 1 98 454 SER B O 1
ATOM 8443 N N . ARG B 1 455 ? 13.477 -39.781 -13.031 1 98.25 455 ARG B N 1
ATOM 8444 C CA . ARG B 1 455 ? 12.102 -40.219 -12.773 1 98.25 455 ARG B CA 1
ATOM 8445 C C . ARG B 1 455 ? 11.891 -40.531 -11.297 1 98.25 455 ARG B C 1
ATOM 8447 O O . ARG B 1 455 ? 12.766 -41.125 -10.656 1 98.25 455 ARG B O 1
ATOM 8454 N N . GLY B 1 456 ? 10.75 -40.094 -10.797 1 98.38 456 GLY B N 1
ATOM 8455 C CA . GLY B 1 456 ? 10.406 -40.344 -9.414 1 98.38 456 GLY B CA 1
ATOM 8456 C C . GLY B 1 456 ? 9.07 -41.031 -9.242 1 98.38 456 GLY B C 1
ATOM 8457 O O . GLY B 1 456 ? 8.648 -41.781 -10.125 1 98.38 456 GLY B O 1
ATOM 8458 N N . THR B 1 457 ? 8.539 -40.875 -7.992 1 98.75 457 THR B N 1
ATOM 8459 C CA . THR B 1 457 ? 7.309 -41.594 -7.688 1 98.75 457 THR B CA 1
ATOM 8460 C C . THR B 1 457 ? 6.379 -40.75 -6.828 1 98.75 457 THR B C 1
ATOM 8462 O O . THR B 1 457 ? 6.816 -39.781 -6.203 1 98.75 457 THR B O 1
ATOM 8465 N N . ILE B 1 458 ? 5.117 -41.031 -6.941 1 98.81 458 ILE B N 1
ATOM 8466 C CA . ILE B 1 458 ? 4.105 -40.656 -5.961 1 98.81 458 ILE B CA 1
ATOM 8467 C C . ILE B 1 458 ? 3.627 -41.875 -5.203 1 98.81 458 ILE B C 1
ATOM 8469 O O . ILE B 1 458 ? 3.252 -42.875 -5.809 1 98.81 458 ILE B O 1
ATOM 8473 N N . ARG B 1 459 ? 3.711 -41.844 -3.885 1 98.88 459 ARG B N 1
ATOM 8474 C CA . ARG B 1 459 ? 3.24 -42.938 -3.039 1 98.88 459 ARG B CA 1
ATOM 8475 C C . ARG B 1 459 ? 2.338 -42.406 -1.926 1 98.88 459 ARG B C 1
ATOM 8477 O O . ARG B 1 459 ? 2.383 -41.219 -1.587 1 98.88 459 ARG B O 1
ATOM 8484 N N . LEU B 1 460 ? 1.499 -43.281 -1.468 1 98.75 460 LEU B N 1
ATOM 8485 C CA . LEU B 1 460 ? 0.685 -42.938 -0.312 1 98.75 460 LEU B CA 1
ATOM 8486 C C . LEU B 1 460 ? 1.515 -42.969 0.967 1 98.75 460 LEU B C 1
ATOM 8488 O O . LEU B 1 460 ? 2.338 -43.844 1.158 1 98.75 460 LEU B O 1
ATOM 8492 N N . ALA B 1 461 ? 1.332 -41.938 1.793 1 98.06 461 ALA B N 1
ATOM 8493 C CA . ALA B 1 461 ? 1.927 -41.969 3.127 1 98.06 461 ALA B CA 1
ATOM 8494 C C . ALA B 1 461 ? 1.122 -42.844 4.07 1 98.06 461 ALA B C 1
ATOM 8496 O O . ALA B 1 461 ? 1.684 -43.469 4.969 1 98.06 461 ALA B O 1
ATOM 8497 N N . SER B 1 462 ? -0.185 -42.844 3.941 1 97.88 462 SER B N 1
ATOM 8498 C CA . SER B 1 462 ? -1.143 -43.688 4.668 1 97.88 462 SER B CA 1
ATOM 8499 C C . SER B 1 462 ? -2.439 -43.844 3.881 1 97.88 462 SER B C 1
ATOM 8501 O O . SER B 1 462 ? -2.551 -43.375 2.75 1 97.88 462 SER B O 1
ATOM 8503 N N . ARG B 1 463 ? -3.475 -44.5 4.531 1 97.06 463 ARG B N 1
ATOM 8504 C CA . ARG B 1 463 ? -4.77 -44.688 3.887 1 97.06 463 ARG B CA 1
ATOM 8505 C C . ARG B 1 463 ? -5.672 -43.469 4.09 1 97.06 463 ARG B C 1
ATOM 8507 O O . ARG B 1 463 ? -6.785 -43.438 3.57 1 97.06 463 ARG B O 1
ATOM 8514 N N . ASN B 1 464 ? -5.125 -42.469 4.789 1 97.44 464 ASN B N 1
ATOM 8515 C CA . ASN B 1 464 ? -5.891 -41.25 5.078 1 97.44 464 ASN B CA 1
ATOM 8516 C C . ASN B 1 464 ? -5.918 -40.312 3.881 1 97.44 464 ASN B C 1
ATOM 8518 O O . ASN B 1 464 ? -4.883 -39.75 3.504 1 97.44 464 ASN B O 1
ATOM 8522 N N . PRO B 1 465 ? -7.109 -40.094 3.299 1 97.25 465 PRO B N 1
ATOM 8523 C CA . PRO B 1 465 ? -7.191 -39.25 2.1 1 97.25 465 PRO B CA 1
ATOM 8524 C C . PRO B 1 465 ? -6.859 -37.781 2.379 1 97.25 465 PRO B C 1
ATOM 8526 O O . PRO B 1 465 ? -6.664 -37 1.444 1 97.25 465 PRO B O 1
ATOM 8529 N N . PHE B 1 466 ? -6.801 -37.375 3.611 1 96.56 466 PHE B N 1
ATOM 8530 C CA . PHE B 1 466 ? -6.551 -35.969 3.988 1 96.56 466 PHE B CA 1
ATOM 8531 C C . PHE B 1 466 ? -5.062 -35.75 4.203 1 96.56 466 PHE B C 1
ATOM 8533 O O . PHE B 1 466 ? -4.633 -34.594 4.371 1 96.56 466 PHE B O 1
ATOM 8540 N N . GLU B 1 467 ? -4.277 -36.781 4.129 1 97.62 467 GLU B N 1
ATOM 8541 C CA . GLU B 1 467 ? -2.828 -36.656 4.266 1 97.62 467 GLU B CA 1
ATOM 8542 C C . GLU B 1 467 ? -2.156 -36.469 2.908 1 97.62 467 GLU B C 1
ATOM 8544 O O . GLU B 1 467 ? -2.559 -37.094 1.925 1 97.62 467 GLU B O 1
ATOM 8549 N N . GLN B 1 468 ? -1.164 -35.625 2.84 1 97.62 468 GLN B N 1
ATOM 8550 C CA . GLN B 1 468 ? -0.414 -35.469 1.601 1 97.62 468 GLN B CA 1
ATOM 8551 C C . GLN B 1 468 ? 0.341 -36.719 1.227 1 97.62 468 GLN B C 1
ATOM 8553 O O . GLN B 1 468 ? 0.826 -37.438 2.102 1 97.62 468 GLN B O 1
ATOM 8558 N N . PRO B 1 469 ? 0.44 -37.031 -0.027 1 98.69 469 PRO B N 1
ATOM 8559 C CA . PRO B 1 469 ? 1.223 -38.188 -0.458 1 98.69 469 PRO B CA 1
ATOM 8560 C C . PRO B 1 469 ? 2.729 -37.938 -0.373 1 98.69 469 PRO B C 1
ATOM 8562 O O . PRO B 1 469 ? 3.166 -36.812 -0.112 1 98.69 469 PRO B O 1
ATOM 8565 N N . LEU B 1 470 ? 3.459 -39.031 -0.484 1 98.81 470 LEU B N 1
ATOM 8566 C CA . LEU B 1 470 ? 4.91 -38.938 -0.611 1 98.81 470 LEU B CA 1
ATOM 8567 C C . LEU B 1 470 ? 5.309 -38.562 -2.037 1 98.81 470 LEU B C 1
ATOM 8569 O O . LEU B 1 470 ? 5.18 -39.406 -2.951 1 98.81 470 LEU B O 1
ATOM 8573 N N . ILE B 1 471 ? 5.746 -37.375 -2.188 1 98.81 471 ILE B N 1
ATOM 8574 C CA . ILE B 1 471 ? 6.145 -36.812 -3.482 1 98.81 471 ILE B CA 1
ATOM 8575 C C . ILE B 1 471 ? 7.664 -36.906 -3.629 1 98.81 471 ILE B C 1
ATOM 8577 O O . ILE B 1 471 ? 8.398 -36.219 -2.912 1 98.81 471 ILE B O 1
ATOM 8581 N N . ASP B 1 472 ? 8.156 -37.688 -4.547 1 98.81 472 ASP B N 1
ATOM 8582 C CA . ASP B 1 472 ? 9.586 -37.906 -4.711 1 98.81 472 ASP B CA 1
ATOM 8583 C C . ASP B 1 472 ? 9.992 -37.781 -6.18 1 98.81 472 ASP B C 1
ATOM 8585 O O . ASP B 1 472 ? 10.109 -38.781 -6.887 1 98.81 472 ASP B O 1
ATOM 8589 N N . PRO B 1 473 ? 10.336 -36.625 -6.574 1 98.38 473 PRO B N 1
ATOM 8590 C CA . PRO B 1 473 ? 10.734 -36.438 -7.969 1 98.38 473 PRO B CA 1
ATOM 8591 C C . PRO B 1 473 ? 12.102 -37.031 -8.281 1 98.38 473 PRO B C 1
ATOM 8593 O O . PRO B 1 473 ? 12.414 -37.281 -9.445 1 98.38 473 PRO B O 1
ATOM 8596 N N . GLN B 1 474 ? 12.938 -37.219 -7.211 1 98.38 474 GLN B N 1
ATOM 8597 C CA . GLN B 1 474 ? 14.297 -37.719 -7.375 1 98.38 474 GLN B CA 1
ATOM 8598 C C . GLN B 1 474 ? 15.102 -36.844 -8.336 1 98.38 474 GLN B C 1
ATOM 8600 O O . GLN B 1 474 ? 15.695 -37.344 -9.289 1 98.38 474 GLN B O 1
ATOM 8605 N N . TYR B 1 475 ? 15.102 -35.562 -8.008 1 98.25 475 TYR B N 1
ATOM 8606 C CA . TYR B 1 475 ? 15.766 -34.594 -8.867 1 98.25 475 TYR B CA 1
ATOM 8607 C C . TYR B 1 475 ? 17.219 -34.969 -9.102 1 98.25 475 TYR B C 1
ATOM 8609 O O . TYR B 1 475 ? 17.938 -35.312 -8.164 1 98.25 475 TYR B O 1
ATOM 8617 N N . LEU B 1 476 ? 17.625 -34.906 -10.398 1 98.25 476 LEU B N 1
ATOM 8618 C CA . LEU B 1 476 ? 19.016 -35.062 -10.844 1 98.25 476 LEU B CA 1
ATOM 8619 C C . LEU B 1 476 ? 19.562 -36.438 -10.461 1 98.25 476 LEU B C 1
ATOM 8621 O O . LEU B 1 476 ? 20.75 -36.594 -10.227 1 98.25 476 LEU B O 1
ATOM 8625 N N . SER B 1 477 ? 18.719 -37.375 -10.297 1 98.06 477 SER B N 1
ATOM 8626 C CA . SER B 1 477 ? 19.156 -38.75 -10.07 1 98.06 477 SER B CA 1
ATOM 8627 C C . SER B 1 477 ? 19.844 -39.312 -11.312 1 98.06 477 SER B C 1
ATOM 8629 O O . SER B 1 477 ? 20.609 -40.281 -11.219 1 98.06 477 SER B O 1
ATOM 8631 N N . ASP B 1 478 ? 19.516 -38.812 -12.453 1 97.12 478 ASP B N 1
ATOM 8632 C CA . ASP B 1 478 ? 20.234 -39.156 -13.688 1 97.12 478 ASP B CA 1
ATOM 8633 C C . ASP B 1 478 ? 21.359 -38.125 -13.953 1 97.12 478 ASP B C 1
ATOM 8635 O O . ASP B 1 478 ? 21.109 -36.938 -14.039 1 97.12 478 ASP B O 1
ATOM 8639 N N . GLU B 1 479 ? 22.531 -38.531 -14.203 1 95.75 479 GLU B N 1
ATOM 8640 C CA . GLU B 1 479 ? 23.703 -37.656 -14.352 1 95.75 479 GLU B CA 1
ATOM 8641 C C . GLU B 1 479 ? 23.594 -36.75 -15.578 1 95.75 479 GLU B C 1
ATOM 8643 O O . GLU B 1 479 ? 24.219 -35.688 -15.648 1 95.75 479 GLU B O 1
ATOM 8648 N N . ARG B 1 480 ? 23 -37.25 -16.531 1 95.19 480 ARG B N 1
ATOM 8649 C CA . ARG B 1 480 ? 22.797 -36.438 -17.734 1 95.19 480 ARG B CA 1
ATOM 8650 C C . ARG B 1 480 ? 22.109 -35.125 -17.406 1 95.19 480 ARG B C 1
ATOM 8652 O O . ARG B 1 480 ? 22.359 -34.125 -18.062 1 95.19 480 ARG B O 1
ATOM 8659 N N . ASP B 1 481 ? 21.094 -35.188 -16.453 1 97.44 481 ASP B N 1
ATOM 8660 C CA . ASP B 1 481 ? 20.391 -34 -16.016 1 97.44 481 ASP B CA 1
ATOM 8661 C C . ASP B 1 481 ? 21.328 -33.031 -15.32 1 97.44 481 ASP B C 1
ATOM 8663 O O . ASP B 1 481 ? 21.297 -31.828 -15.586 1 97.44 481 ASP B O 1
ATOM 8667 N N . LEU B 1 482 ? 22.156 -33.5 -14.43 1 97.25 482 LEU B N 1
ATOM 8668 C CA . LEU B 1 482 ? 23.109 -32.688 -13.711 1 97.25 482 LEU B CA 1
ATOM 8669 C C . LEU B 1 482 ? 24.078 -31.984 -14.672 1 97.25 482 LEU B C 1
ATOM 8671 O O . LEU B 1 482 ? 24.312 -30.781 -14.57 1 97.25 482 LEU B O 1
ATOM 8675 N N . GLN B 1 483 ? 24.562 -32.75 -15.602 1 96.75 483 GLN B N 1
ATOM 8676 C CA . GLN B 1 483 ? 25.531 -32.188 -16.547 1 96.75 483 GLN B CA 1
ATOM 8677 C C . GLN B 1 483 ? 24.891 -31.109 -17.391 1 96.75 483 GLN B C 1
ATOM 8679 O O . GLN B 1 483 ? 25.516 -30.078 -17.672 1 96.75 483 GLN B O 1
ATOM 8684 N N . ALA B 1 484 ? 23.688 -31.375 -17.828 1 96.56 484 ALA B N 1
ATOM 8685 C CA . ALA B 1 484 ? 22.984 -30.375 -18.625 1 96.56 484 ALA B CA 1
ATOM 8686 C C . ALA B 1 484 ? 22.797 -29.078 -17.828 1 96.56 484 ALA B C 1
ATOM 8688 O O . ALA B 1 484 ? 22.953 -27.984 -18.375 1 96.56 484 ALA B O 1
ATOM 8689 N N . LEU B 1 485 ? 22.422 -29.172 -16.562 1 98.06 485 LEU B N 1
ATOM 8690 C CA . LEU B 1 485 ? 22.188 -28 -15.727 1 98.06 485 LEU B CA 1
ATOM 8691 C C . LEU B 1 485 ? 23.484 -27.266 -15.445 1 98.06 485 LEU B C 1
ATOM 8693 O O . LEU B 1 485 ? 23.516 -26.031 -15.398 1 98.06 485 LEU B O 1
ATOM 8697 N N . VAL B 1 486 ? 24.578 -28 -15.258 1 97.75 486 VAL B N 1
ATOM 8698 C CA . VAL B 1 486 ? 25.891 -27.391 -15.086 1 97.75 486 VAL B CA 1
ATOM 8699 C C . VAL B 1 486 ? 26.266 -26.594 -16.344 1 97.75 486 VAL B C 1
ATOM 8701 O O . VAL B 1 486 ? 26.672 -25.438 -16.25 1 97.75 486 VAL B O 1
ATOM 8704 N N . ASP B 1 487 ? 26.078 -27.25 -17.453 1 96.5 487 ASP B N 1
ATOM 8705 C CA . ASP B 1 487 ? 26.406 -26.594 -18.719 1 96.5 487 ASP B CA 1
ATOM 8706 C C . ASP B 1 487 ? 25.594 -25.312 -18.891 1 96.5 487 ASP B C 1
ATOM 8708 O O . ASP B 1 487 ? 26.141 -24.266 -19.234 1 96.5 487 ASP B O 1
ATOM 8712 N N . MET B 1 488 ? 24.359 -25.406 -18.672 1 97 488 MET B N 1
ATOM 8713 C CA . MET B 1 488 ? 23.484 -24.266 -18.844 1 97 488 MET B CA 1
ATOM 8714 C C . MET B 1 488 ? 23.828 -23.141 -17.875 1 97 488 MET B C 1
ATOM 8716 O O . MET B 1 488 ? 23.75 -21.969 -18.219 1 97 488 MET B O 1
ATOM 8720 N N . THR B 1 489 ? 24.188 -23.453 -16.641 1 98.12 489 THR B N 1
ATOM 8721 C CA . THR B 1 489 ? 24.562 -22.469 -15.641 1 98.12 489 THR B CA 1
ATOM 8722 C C . THR B 1 489 ? 25.844 -21.75 -16.047 1 98.12 489 THR B C 1
ATOM 8724 O O . THR B 1 489 ? 25.953 -20.531 -15.883 1 98.12 489 THR B O 1
ATOM 8727 N N . LYS B 1 490 ? 26.75 -22.484 -16.562 1 97.31 490 LYS B N 1
ATOM 8728 C CA . LYS B 1 490 ? 27.984 -21.875 -17.062 1 97.31 490 LYS B CA 1
ATOM 8729 C C . LYS B 1 490 ? 27.703 -20.922 -18.219 1 97.31 490 LYS B C 1
ATOM 8731 O O . LYS B 1 490 ? 28.312 -19.844 -18.297 1 97.31 490 LYS B O 1
ATOM 8736 N N . ILE B 1 491 ? 26.859 -21.312 -19.078 1 96.19 491 ILE B N 1
ATOM 8737 C CA . ILE B 1 491 ? 26.469 -20.453 -20.188 1 96.19 491 ILE B CA 1
ATOM 8738 C C . ILE B 1 491 ? 25.844 -19.172 -19.641 1 96.19 491 ILE B C 1
ATOM 8740 O O . ILE B 1 491 ? 26.172 -18.078 -20.109 1 96.19 491 ILE B O 1
ATOM 8744 N N . LEU B 1 492 ? 24.953 -19.312 -18.688 1 97.94 492 LEU B N 1
ATOM 8745 C CA . LEU B 1 492 ? 24.297 -18.156 -18.094 1 97.94 492 LEU B CA 1
ATOM 8746 C C . LEU B 1 492 ? 25.328 -17.203 -17.5 1 97.94 492 LEU B C 1
ATOM 8748 O O . LEU B 1 492 ? 25.266 -15.992 -17.719 1 97.94 492 LEU B O 1
ATOM 8752 N N . PHE B 1 493 ? 26.297 -17.719 -16.734 1 97.94 493 PHE B N 1
ATOM 8753 C CA . PHE B 1 493 ? 27.328 -16.891 -16.141 1 97.94 493 PHE B CA 1
ATOM 8754 C C . PHE B 1 493 ? 28.156 -16.203 -17.219 1 97.94 493 PHE B C 1
ATOM 8756 O O . PHE B 1 493 ? 28.516 -15.031 -17.094 1 97.94 493 PHE B O 1
ATOM 8763 N N . TYR B 1 494 ? 28.391 -16.906 -18.25 1 96.75 494 TYR B N 1
ATOM 8764 C CA . TYR B 1 494 ? 29.172 -16.328 -19.344 1 96.75 494 TYR B CA 1
ATOM 8765 C C . TYR B 1 494 ? 28.438 -15.133 -19.953 1 96.75 494 TYR B C 1
ATOM 8767 O O . TYR B 1 494 ? 29.016 -14.047 -20.078 1 96.75 494 TYR B O 1
ATOM 8775 N N . VAL B 1 495 ? 27.203 -15.32 -20.25 1 96.19 495 VAL B N 1
ATOM 8776 C CA . VAL B 1 495 ? 26.438 -14.289 -20.953 1 96.19 495 VAL B CA 1
ATOM 8777 C C . VAL B 1 495 ? 26.219 -13.086 -20.031 1 96.19 495 VAL B C 1
ATOM 8779 O O . VAL B 1 495 ? 26.156 -11.945 -20.484 1 96.19 495 VAL B O 1
ATOM 8782 N N . THR B 1 496 ? 26.141 -13.281 -18.688 1 97.12 496 THR B N 1
ATOM 8783 C CA . THR B 1 496 ? 25.844 -12.195 -17.75 1 97.12 496 THR B CA 1
ATOM 8784 C C . THR B 1 496 ? 27.125 -11.531 -17.25 1 97.12 496 THR B C 1
ATOM 8786 O O . THR B 1 496 ? 27.078 -10.461 -16.641 1 97.12 496 THR B O 1
ATOM 8789 N N . GLN B 1 497 ? 28.266 -12.156 -17.531 1 95.81 497 GLN B N 1
ATOM 8790 C CA . GLN B 1 497 ? 29.516 -11.609 -17.031 1 95.81 497 GLN B CA 1
ATOM 8791 C C . GLN B 1 497 ? 30.375 -11.062 -18.156 1 95.81 497 GLN B C 1
ATOM 8793 O O . GLN B 1 497 ? 31.5 -10.594 -17.938 1 95.81 497 GLN B O 1
ATOM 8798 N N . THR B 1 498 ? 29.891 -11.156 -19.312 1 94.56 498 THR B N 1
ATOM 8799 C CA . THR B 1 498 ? 30.609 -10.617 -20.453 1 94.56 498 THR B CA 1
ATOM 8800 C C . THR B 1 498 ? 29.703 -9.711 -21.281 1 94.56 498 THR B C 1
ATOM 8802 O O . THR B 1 498 ? 28.5 -9.672 -21.078 1 94.56 498 THR B O 1
ATOM 8805 N N . GLY B 1 499 ? 30.281 -8.961 -22.125 1 92.25 499 GLY B N 1
ATOM 8806 C CA . GLY B 1 499 ? 29.531 -8.102 -23.016 1 92.25 499 GLY B CA 1
ATOM 8807 C C . GLY B 1 499 ? 28.938 -6.891 -22.328 1 92.25 499 GLY B C 1
ATOM 8808 O O . GLY B 1 499 ? 29.422 -6.465 -21.281 1 92.25 499 GLY B O 1
ATOM 8809 N N . GLU B 1 500 ? 27.844 -6.363 -22.938 1 94.25 500 GLU B N 1
ATOM 8810 C CA . GLU B 1 500 ? 27.281 -5.086 -22.516 1 94.25 500 GLU B CA 1
ATOM 8811 C C . GLU B 1 500 ? 26.406 -5.258 -21.266 1 94.25 500 GLU B C 1
ATOM 8813 O O . GLU B 1 500 ? 26.172 -4.293 -20.531 1 94.25 500 GLU B O 1
ATOM 8818 N N . PHE B 1 501 ? 26 -6.438 -20.984 1 96.06 501 PHE B N 1
ATOM 8819 C CA . PHE B 1 501 ? 25.078 -6.688 -19.875 1 96.06 501 PHE B CA 1
ATOM 8820 C C . PHE B 1 501 ? 25.688 -6.254 -18.547 1 96.06 501 PHE B C 1
ATOM 8822 O O . PHE B 1 501 ? 24.969 -5.809 -17.656 1 96.06 501 PHE B O 1
ATOM 8829 N N . THR B 1 502 ? 27 -6.238 -18.438 1 95.19 502 THR B N 1
ATOM 8830 C CA . THR B 1 502 ? 27.719 -5.945 -17.219 1 95.19 502 THR B CA 1
ATOM 8831 C C . THR B 1 502 ? 27.562 -4.473 -16.828 1 95.19 502 THR B C 1
ATOM 8833 O O . THR B 1 502 ? 27.781 -4.102 -15.672 1 95.19 502 THR B O 1
ATOM 8836 N N . LYS B 1 503 ? 27.188 -3.686 -17.766 1 95.5 503 LYS B N 1
ATOM 8837 C CA . LYS B 1 503 ? 26.953 -2.266 -17.516 1 95.5 503 LYS B CA 1
ATOM 8838 C C . LYS B 1 503 ? 25.656 -2.045 -16.75 1 95.5 503 LYS B C 1
ATOM 8840 O O . LYS B 1 503 ? 25.469 -0.995 -16.125 1 95.5 503 LYS B O 1
ATOM 8845 N N . TYR B 1 504 ? 24.828 -3.07 -16.797 1 95.75 504 TYR B N 1
ATOM 8846 C CA . TYR B 1 504 ? 23.469 -2.838 -16.312 1 95.75 504 TYR B CA 1
ATOM 8847 C C . TYR B 1 504 ? 23.203 -3.625 -15.039 1 95.75 504 TYR B C 1
ATOM 8849 O O . TYR B 1 504 ? 22.391 -3.217 -14.219 1 95.75 504 TYR B O 1
ATOM 8857 N N . ALA B 1 505 ? 23.781 -4.711 -14.844 1 96.12 505 ALA B N 1
ATOM 8858 C CA . ALA B 1 505 ? 23.531 -5.562 -13.688 1 96.12 505 ALA B CA 1
ATOM 8859 C C . ALA B 1 505 ? 24.766 -6.395 -13.336 1 96.12 505 ALA B C 1
ATOM 8861 O O . ALA B 1 505 ? 25.625 -6.641 -14.188 1 96.12 505 ALA B O 1
ATOM 8862 N N . GLU B 1 506 ? 24.844 -6.742 -12.141 1 95.62 506 GLU B N 1
ATOM 8863 C CA . GLU B 1 506 ? 25.922 -7.598 -11.648 1 95.62 506 GLU B CA 1
ATOM 8864 C C . GLU B 1 506 ? 25.391 -8.594 -10.617 1 95.62 506 GLU B C 1
ATOM 8866 O O . GLU B 1 506 ? 24.469 -8.297 -9.859 1 95.62 506 GLU B O 1
ATOM 8871 N N . ILE B 1 507 ? 25.984 -9.797 -10.672 1 96.31 507 ILE B N 1
ATOM 8872 C CA . ILE B 1 507 ? 25.578 -10.844 -9.727 1 96.31 507 ILE B CA 1
ATOM 8873 C C . ILE B 1 507 ? 25.875 -10.383 -8.297 1 96.31 507 ILE B C 1
ATOM 8875 O O . ILE B 1 507 ? 26.766 -9.57 -8.07 1 96.31 507 ILE B O 1
ATOM 8879 N N . PHE B 1 508 ? 25.016 -10.844 -7.305 1 95.75 508 PHE B N 1
ATOM 8880 C CA . PHE B 1 508 ? 25.266 -10.531 -5.902 1 95.75 508 PHE B CA 1
ATOM 8881 C C . PHE B 1 508 ? 26.719 -10.828 -5.527 1 95.75 508 PHE B C 1
ATOM 8883 O O . PHE B 1 508 ? 27.266 -11.852 -5.934 1 95.75 508 PHE B O 1
ATOM 8890 N N . LYS B 1 509 ? 27.344 -9.969 -4.656 1 91.69 509 LYS B N 1
ATOM 8891 C CA . LYS B 1 509 ? 28.781 -9.969 -4.414 1 91.69 509 LYS B CA 1
ATOM 8892 C C . LYS B 1 509 ? 29.188 -11.172 -3.572 1 91.69 509 LYS B C 1
ATOM 8894 O O . LYS B 1 509 ? 30.312 -11.672 -3.707 1 91.69 509 LYS B O 1
ATOM 8899 N N . GLN B 1 510 ? 28.328 -11.633 -2.791 1 95.31 510 GLN B N 1
ATOM 8900 C CA . GLN B 1 510 ? 28.641 -12.766 -1.917 1 95.31 510 GLN B CA 1
ATOM 8901 C C . GLN B 1 510 ? 28.203 -14.078 -2.551 1 95.31 510 GLN B C 1
ATOM 8903 O O . GLN B 1 510 ? 27.172 -14.148 -3.219 1 95.31 510 GLN B O 1
ATOM 8908 N N . PRO B 1 511 ? 29.062 -15.164 -2.383 1 96.62 511 PRO B N 1
ATOM 8909 C CA . PRO B 1 511 ? 28.609 -16.469 -2.852 1 96.62 511 PRO B CA 1
ATOM 8910 C C . PRO B 1 511 ? 27.422 -17 -2.062 1 96.62 511 PRO B C 1
ATOM 8912 O O . PRO B 1 511 ? 27.172 -16.562 -0.939 1 96.62 511 PRO B O 1
ATOM 8915 N N . ILE B 1 512 ? 26.703 -17.922 -2.67 1 97.25 512 ILE B N 1
ATOM 8916 C CA . ILE B 1 512 ? 25.641 -18.625 -1.967 1 97.25 512 ILE B CA 1
ATOM 8917 C C . ILE B 1 512 ? 26.203 -19.281 -0.711 1 97.25 512 ILE B C 1
ATOM 8919 O O . ILE B 1 512 ? 27.25 -19.938 -0.759 1 97.25 512 ILE B O 1
ATOM 8923 N N . PRO B 1 513 ? 25.469 -19.094 0.423 1 97.19 513 PRO B N 1
ATOM 8924 C CA . PRO B 1 513 ? 25.969 -19.703 1.659 1 97.19 513 PRO B CA 1
ATOM 8925 C C . PRO B 1 513 ? 26.219 -21.203 1.512 1 97.19 513 PRO B C 1
ATOM 8927 O O . PRO B 1 513 ? 25.391 -21.938 0.976 1 97.19 513 PRO B O 1
ATOM 8930 N N . GLY B 1 514 ? 27.328 -21.641 2.027 1 96.69 514 GLY B N 1
ATOM 8931 C CA . GLY B 1 514 ? 27.734 -23.031 1.906 1 96.69 514 GLY B CA 1
ATOM 8932 C C . GLY B 1 514 ? 28.625 -23.297 0.704 1 96.69 514 GLY B C 1
ATOM 8933 O O . GLY B 1 514 ? 29.203 -24.375 0.583 1 96.69 514 GLY B O 1
ATOM 8934 N N . CYS B 1 515 ? 28.719 -22.344 -0.22 1 97.75 515 CYS B N 1
ATOM 8935 C CA . CYS B 1 515 ? 29.562 -22.453 -1.411 1 97.75 515 CYS B CA 1
ATOM 8936 C C . CYS B 1 515 ? 30.594 -21.344 -1.444 1 97.75 515 CYS B C 1
ATOM 8938 O O . CYS B 1 515 ? 30.547 -20.422 -0.629 1 97.75 515 CYS B O 1
ATOM 8940 N N . GLN B 1 516 ? 31.625 -21.484 -2.385 1 97 516 GLN B N 1
ATOM 8941 C CA . GLN B 1 516 ? 32.688 -20.5 -2.502 1 97 516 GLN B CA 1
ATOM 8942 C C . GLN B 1 516 ? 33.031 -20.234 -3.963 1 97 516 GLN B C 1
ATOM 8944 O O . GLN B 1 516 ? 33.094 -21.156 -4.777 1 97 516 GLN B O 1
ATOM 8949 N N . PHE B 1 517 ? 33.219 -18.969 -4.18 1 96.38 517 PHE B N 1
ATOM 8950 C CA . PHE B 1 517 ? 33.688 -18.625 -5.512 1 96.38 517 PHE B CA 1
ATOM 8951 C C . PHE B 1 517 ? 35.094 -19.156 -5.727 1 96.38 517 PHE B C 1
ATOM 8953 O O . PHE B 1 517 ? 35.875 -19.266 -4.777 1 96.38 517 PHE B O 1
ATOM 8960 N N . CYS B 1 518 ? 35.312 -19.422 -6.992 1 95.88 518 CYS B N 1
ATOM 8961 C CA . CYS B 1 518 ? 36.688 -19.672 -7.34 1 95.88 518 CYS B CA 1
ATOM 8962 C C . CYS B 1 518 ? 37.5 -18.391 -7.348 1 95.88 518 CYS B C 1
ATOM 8964 O O . CYS B 1 518 ? 37 -17.344 -7.773 1 95.88 518 CYS B O 1
ATOM 8966 N N . THR B 1 519 ? 38.719 -18.438 -6.895 1 93.44 519 THR B N 1
ATOM 8967 C CA . THR B 1 519 ? 39.531 -17.234 -6.746 1 93.44 519 THR B CA 1
ATOM 8968 C C . THR B 1 519 ? 40.312 -16.953 -8.016 1 93.44 519 THR B C 1
ATOM 8970 O O . THR B 1 519 ? 40.688 -15.805 -8.281 1 93.44 519 THR B O 1
ATOM 8973 N N . ASP B 1 520 ? 40.531 -17.875 -8.844 1 94.31 520 ASP B N 1
ATOM 8974 C CA . ASP B 1 520 ? 41.5 -17.766 -9.93 1 94.31 520 ASP B CA 1
ATOM 8975 C C . ASP B 1 520 ? 40.812 -17.719 -11.281 1 94.31 520 ASP B C 1
ATOM 8977 O O . ASP B 1 520 ? 41.469 -17.672 -12.328 1 94.31 520 ASP B O 1
ATOM 8981 N N . ARG B 1 521 ? 39.5 -17.859 -11.328 1 95.06 521 ARG B N 1
ATOM 8982 C CA . ARG B 1 521 ? 38.781 -17.891 -12.594 1 95.06 521 ARG B CA 1
ATOM 8983 C C . ARG B 1 521 ? 37.375 -17.312 -12.445 1 95.06 521 ARG B C 1
ATOM 8985 O O . ARG B 1 521 ? 36.844 -17.25 -11.336 1 95.06 521 ARG B O 1
ATOM 8992 N N . PRO B 1 522 ? 36.812 -16.984 -13.609 1 95.5 522 PRO B N 1
ATOM 8993 C CA . PRO B 1 522 ? 35.469 -16.469 -13.555 1 95.5 522 PRO B CA 1
ATOM 8994 C C . PRO B 1 522 ? 34.438 -17.547 -13.234 1 95.5 522 PRO B C 1
ATOM 8996 O O . PRO B 1 522 ? 34.719 -18.75 -13.359 1 95.5 522 PRO B O 1
ATOM 8999 N N . LEU B 1 523 ? 33.281 -17.141 -12.828 1 96.75 523 LEU B N 1
ATOM 9000 C CA . LEU B 1 523 ? 32.25 -18.062 -12.375 1 96.75 523 LEU B CA 1
ATOM 9001 C C . LEU B 1 523 ? 31.891 -19.062 -13.469 1 96.75 523 LEU B C 1
ATOM 9003 O O . LEU B 1 523 ? 31.609 -20.219 -13.188 1 96.75 523 LEU B O 1
ATOM 9007 N N . TYR B 1 524 ? 31.922 -18.594 -14.789 1 96.81 524 TYR B N 1
ATOM 9008 C CA . TYR B 1 524 ? 31.516 -19.453 -15.891 1 96.81 524 TYR B CA 1
ATOM 9009 C C . TYR B 1 524 ? 32.562 -20.547 -16.141 1 96.81 524 TYR B C 1
ATOM 9011 O O . TYR B 1 524 ? 32.344 -21.453 -16.953 1 96.81 524 TYR B O 1
ATOM 9019 N N . GLN B 1 525 ? 33.656 -20.516 -15.391 1 97.06 525 GLN B N 1
ATOM 9020 C CA . GLN B 1 525 ? 34.688 -21.547 -15.469 1 97.06 525 GLN B CA 1
ATOM 9021 C C . GLN B 1 525 ? 34.906 -22.219 -14.117 1 97.06 525 GLN B C 1
ATOM 9023 O O . GLN B 1 525 ? 35.844 -22.984 -13.938 1 97.06 525 GLN B O 1
ATOM 9028 N N . CYS B 1 526 ? 34.062 -21.906 -13.203 1 97.38 526 CYS B N 1
ATOM 9029 C CA . CYS B 1 526 ? 34.188 -22.406 -11.844 1 97.38 526 CYS B CA 1
ATOM 9030 C C . CYS B 1 526 ? 33.25 -23.578 -11.602 1 97.38 526 CYS B C 1
ATOM 9032 O O . CYS B 1 526 ? 32.25 -23.438 -10.891 1 97.38 526 CYS B O 1
ATOM 9034 N N . ASP B 1 527 ? 33.625 -24.75 -11.914 1 96.5 527 ASP B N 1
ATOM 9035 C CA . ASP B 1 527 ? 32.781 -25.938 -11.844 1 96.5 527 ASP B CA 1
ATOM 9036 C C . ASP B 1 527 ? 32.406 -26.266 -10.398 1 96.5 527 ASP B C 1
ATOM 9038 O O . ASP B 1 527 ? 31.281 -26.688 -10.117 1 96.5 527 ASP B O 1
ATOM 9042 N N . SER B 1 528 ? 33.312 -26.094 -9.57 1 97.44 528 SER B N 1
ATOM 9043 C CA . SER B 1 528 ? 33.062 -26.438 -8.172 1 97.44 528 SER B CA 1
ATOM 9044 C C . SER B 1 528 ? 31.938 -25.578 -7.594 1 97.44 528 SER B C 1
ATOM 9046 O O . SER B 1 528 ? 31.062 -26.078 -6.891 1 97.44 528 SER B O 1
ATOM 9048 N N . TYR B 1 529 ? 32 -24.297 -7.859 1 98.12 529 TYR B N 1
ATOM 9049 C CA . TYR B 1 529 ? 30.969 -23.406 -7.387 1 98.12 529 TYR B CA 1
ATOM 9050 C C . TYR B 1 529 ? 29.625 -23.75 -8.023 1 98.12 529 TYR B C 1
ATOM 9052 O O . TYR B 1 529 ? 28.594 -23.812 -7.34 1 98.12 529 TYR B O 1
ATOM 9060 N N . VAL B 1 530 ? 29.641 -24.031 -9.305 1 98.56 530 VAL B N 1
ATOM 9061 C CA . VAL B 1 530 ? 28.422 -24.312 -10.062 1 98.56 530 VAL B CA 1
ATOM 9062 C C . VAL B 1 530 ? 27.766 -25.562 -9.508 1 98.56 530 VAL B C 1
ATOM 9064 O O . VAL B 1 530 ? 26.547 -25.562 -9.242 1 98.56 530 VAL B O 1
ATOM 9067 N N . ARG B 1 531 ? 28.5 -26.562 -9.32 1 98.31 531 ARG B N 1
ATOM 9068 C CA . ARG B 1 531 ? 27.938 -27.812 -8.805 1 98.31 531 ARG B CA 1
ATOM 9069 C C . ARG B 1 531 ? 27.453 -27.641 -7.367 1 98.31 531 ARG B C 1
ATOM 9071 O O . ARG B 1 531 ? 26.438 -28.234 -6.977 1 98.31 531 ARG B O 1
ATOM 9078 N N . CYS B 1 532 ? 28.188 -26.875 -6.621 1 98.5 532 CYS B N 1
ATOM 9079 C CA . CYS B 1 532 ? 27.812 -26.641 -5.23 1 98.5 532 CYS B CA 1
ATOM 9080 C C . CYS B 1 532 ? 26.469 -25.938 -5.141 1 98.5 532 CYS B C 1
ATOM 9082 O O . CYS B 1 532 ? 25.594 -26.344 -4.367 1 98.5 532 CYS B O 1
ATOM 9084 N N . ILE B 1 533 ? 26.312 -24.891 -5.93 1 98.56 533 ILE B N 1
ATOM 9085 C CA . ILE B 1 533 ? 25.078 -24.125 -5.816 1 98.56 533 ILE B CA 1
ATOM 9086 C C . ILE B 1 533 ? 23.906 -24.953 -6.328 1 98.56 533 ILE B C 1
ATOM 9088 O O . ILE B 1 533 ? 22.797 -24.844 -5.82 1 98.56 533 ILE B O 1
ATOM 9092 N N . ILE B 1 534 ? 24.094 -25.75 -7.312 1 98.69 534 ILE B N 1
ATOM 9093 C CA . ILE B 1 534 ? 23.047 -26.641 -7.785 1 98.69 534 ILE B CA 1
ATOM 9094 C C . ILE B 1 534 ? 22.609 -27.562 -6.652 1 98.69 534 ILE B C 1
ATOM 9096 O O . ILE B 1 534 ? 21.422 -27.734 -6.402 1 98.69 534 ILE B O 1
ATOM 9100 N N . ARG B 1 535 ? 23.547 -28.078 -5.98 1 98.31 535 ARG B N 1
ATOM 9101 C CA . ARG B 1 535 ? 23.266 -28.984 -4.875 1 98.31 535 ARG B CA 1
ATOM 9102 C C . ARG B 1 535 ? 22.547 -28.266 -3.746 1 98.31 535 ARG B C 1
ATOM 9104 O O . ARG B 1 535 ? 21.609 -28.812 -3.15 1 98.31 535 ARG B O 1
ATOM 9111 N N . GLN B 1 536 ? 22.938 -27.109 -3.416 1 97.94 536 GLN B N 1
ATOM 9112 C CA . GLN B 1 536 ? 22.438 -26.375 -2.254 1 97.94 536 GLN B CA 1
ATOM 9113 C C . GLN B 1 536 ? 21.062 -25.781 -2.529 1 97.94 536 GLN B C 1
ATOM 9115 O O . GLN B 1 536 ? 20.156 -25.891 -1.707 1 97.94 536 GLN B O 1
ATOM 9120 N N . VAL B 1 537 ? 20.922 -25.156 -3.783 1 98.12 537 VAL B N 1
ATOM 9121 C CA . VAL B 1 537 ? 19.719 -24.328 -3.92 1 98.12 537 VAL B CA 1
ATOM 9122 C C . VAL B 1 537 ? 19 -24.672 -5.219 1 98.12 537 VAL B C 1
ATOM 9124 O O . VAL B 1 537 ? 18.109 -23.938 -5.656 1 98.12 537 VAL B O 1
ATOM 9127 N N . GLY B 1 538 ? 19.422 -25.797 -5.895 1 98.19 538 GLY B N 1
ATOM 9128 C CA . GLY B 1 538 ? 18.547 -26.281 -6.953 1 98.19 538 GLY B CA 1
ATOM 9129 C C . GLY B 1 538 ? 17.109 -26.484 -6.496 1 98.19 538 GLY B C 1
ATOM 9130 O O . GLY B 1 538 ? 16.859 -26.859 -5.352 1 98.19 538 GLY B O 1
ATOM 9131 N N . ASP B 1 539 ? 16.172 -26.219 -7.387 1 97.88 539 ASP B N 1
ATOM 9132 C CA . ASP B 1 539 ? 14.758 -26.188 -7.012 1 97.88 539 ASP B CA 1
ATOM 9133 C C . ASP B 1 539 ? 13.875 -26.688 -8.156 1 97.88 539 ASP B C 1
ATOM 9135 O O . ASP B 1 539 ? 14.375 -26.969 -9.25 1 97.88 539 ASP B O 1
ATOM 9139 N N . THR B 1 540 ? 12.625 -26.891 -7.855 1 97.75 540 THR B N 1
ATOM 9140 C CA . THR B 1 540 ? 11.625 -27.266 -8.844 1 97.75 540 THR B CA 1
ATOM 9141 C C . THR B 1 540 ? 11.336 -26.109 -9.789 1 97.75 540 THR B C 1
ATOM 9143 O O . THR B 1 540 ? 11.289 -24.953 -9.367 1 97.75 540 THR B O 1
ATOM 9146 N N . ALA B 1 541 ? 11.164 -26.453 -11.078 1 97 541 ALA B N 1
ATOM 9147 C CA . ALA B 1 541 ? 10.633 -25.469 -12.016 1 97 541 ALA B CA 1
ATOM 9148 C C . ALA B 1 541 ? 9.109 -25.406 -11.953 1 97 541 ALA B C 1
ATOM 9150 O O . ALA B 1 541 ? 8.484 -24.688 -12.734 1 97 541 ALA B O 1
ATOM 9151 N N . LEU B 1 542 ? 8.531 -26.297 -11.117 1 96.25 542 LEU B N 1
ATOM 9152 C CA . LEU B 1 542 ? 7.102 -26.312 -10.844 1 96.25 542 LEU B CA 1
ATOM 9153 C C . LEU B 1 542 ? 6.328 -26.875 -12.023 1 96.25 542 LEU B C 1
ATOM 9155 O O . LEU B 1 542 ? 5.23 -26.422 -12.336 1 96.25 542 LEU B O 1
ATOM 9159 N N . HIS B 1 543 ? 6.969 -27.812 -12.75 1 96.38 543 HIS B N 1
ATOM 9160 C CA . HIS B 1 543 ? 6.34 -28.422 -13.922 1 96.38 543 HIS B CA 1
ATOM 9161 C C . HIS B 1 543 ? 6.227 -29.938 -13.773 1 96.38 543 HIS B C 1
ATOM 9163 O O . HIS B 1 543 ? 6.637 -30.688 -14.664 1 96.38 543 HIS B O 1
ATOM 9169 N N . PRO B 1 544 ? 5.668 -30.359 -12.727 1 97.56 544 PRO B N 1
ATOM 9170 C CA . PRO B 1 544 ? 5.605 -31.828 -12.586 1 97.56 544 PRO B CA 1
ATOM 9171 C C . PRO B 1 544 ? 4.5 -32.438 -13.438 1 97.56 544 PRO B C 1
ATOM 9173 O O . PRO B 1 544 ? 3.584 -31.75 -13.875 1 97.56 544 PRO B O 1
ATOM 9176 N N . GLY B 1 545 ? 4.637 -33.781 -13.75 1 98 545 GLY B N 1
ATOM 9177 C CA . GLY B 1 545 ? 3.656 -34.562 -14.477 1 98 545 GLY B CA 1
ATOM 9178 C C . GLY B 1 545 ? 4.102 -36 -14.695 1 98 545 GLY B C 1
ATOM 9179 O O . GLY B 1 545 ? 5.199 -36.406 -14.297 1 98 545 GLY B O 1
ATOM 9180 N N . GLY B 1 546 ? 3.174 -36.844 -15.148 1 98.44 546 GLY B N 1
ATOM 9181 C CA . GLY B 1 546 ? 3.562 -38.125 -15.75 1 98.44 546 GLY B CA 1
ATOM 9182 C C . GLY B 1 546 ? 3.23 -39.312 -14.883 1 98.44 546 GLY B C 1
ATOM 9183 O O . GLY B 1 546 ? 3.398 -40.469 -15.305 1 98.44 546 GLY B O 1
ATOM 9184 N N . ALA B 1 547 ? 2.617 -39.156 -13.711 1 98.62 547 ALA B N 1
ATOM 9185 C CA . ALA B 1 547 ? 2.48 -40.219 -12.734 1 98.62 547 ALA B CA 1
ATOM 9186 C C . ALA B 1 547 ? 1.299 -41.125 -13.078 1 98.62 547 ALA B C 1
ATOM 9188 O O . ALA B 1 547 ? 1.049 -42.125 -12.398 1 98.62 547 ALA B O 1
ATOM 9189 N N . CYS B 1 548 ? 0.553 -40.812 -14.062 1 98.88 548 CYS B N 1
ATOM 9190 C CA . CYS B 1 548 ? -0.468 -41.656 -14.68 1 98.88 548 CYS B CA 1
ATOM 9191 C C . CYS B 1 548 ? -0.24 -41.781 -16.172 1 98.88 548 CYS B C 1
ATOM 9193 O O . CYS B 1 548 ? -1.16 -41.594 -16.969 1 98.88 548 CYS B O 1
ATOM 9195 N N . ARG B 1 549 ? 0.808 -42.375 -16.562 1 98.75 549 ARG B N 1
ATOM 9196 C CA . ARG B 1 549 ? 1.409 -42.312 -17.891 1 98.75 549 ARG B CA 1
ATOM 9197 C C . ARG B 1 549 ? 0.467 -42.875 -18.938 1 98.75 549 ARG B C 1
ATOM 9199 O O . ARG B 1 549 ? -0.098 -43.969 -18.766 1 98.75 549 ARG B O 1
ATOM 9206 N N . MET B 1 550 ? 0.365 -42.094 -20.031 1 98.81 550 MET B N 1
ATOM 9207 C CA . MET B 1 550 ? -0.333 -42.531 -21.25 1 98.81 550 MET B CA 1
ATOM 9208 C C . MET B 1 550 ? 0.604 -43.312 -22.156 1 98.81 550 MET B C 1
ATOM 9210 O O . MET B 1 550 ? 1.811 -43.062 -22.188 1 98.81 550 MET B O 1
ATOM 9214 N N . GLY B 1 551 ? 0.059 -44.219 -22.906 1 98.44 551 GLY B N 1
ATOM 9215 C CA . GLY B 1 551 ? 0.818 -44.938 -23.906 1 98.44 551 GLY B CA 1
ATOM 9216 C C . GLY B 1 551 ? -0.017 -45.969 -24.672 1 98.44 551 GLY B C 1
ATOM 9217 O O . GLY B 1 551 ? -1.229 -46.062 -24.469 1 98.44 551 GLY B O 1
ATOM 9218 N N . SER B 1 552 ? 0.671 -46.625 -25.578 1 97.94 552 SER B N 1
ATOM 9219 C CA . SER B 1 552 ? 0.007 -47.719 -26.297 1 97.94 552 SER B CA 1
ATOM 9220 C C . SER B 1 552 ? -0.518 -48.781 -25.328 1 97.94 552 SER B C 1
ATOM 9222 O O . SER B 1 552 ? 0.147 -49.125 -24.359 1 97.94 552 SER B O 1
ATOM 9224 N N . ILE B 1 553 ? -1.628 -49.281 -25.688 1 96.25 553 ILE B N 1
ATOM 9225 C CA . ILE B 1 553 ? -2.309 -50.219 -24.812 1 96.25 553 ILE B CA 1
ATOM 9226 C C . ILE B 1 553 ? -1.445 -51.469 -24.641 1 96.25 553 ILE B C 1
ATOM 9228 O O . ILE B 1 553 ? -1.599 -52.219 -23.656 1 96.25 553 ILE B O 1
ATOM 9232 N N . ASN B 1 554 ? -0.497 -51.719 -25.531 1 96.12 554 ASN B N 1
ATOM 9233 C CA . ASN B 1 554 ? 0.346 -52.906 -25.5 1 96.12 554 ASN B CA 1
ATOM 9234 C C . ASN B 1 554 ? 1.527 -52.75 -24.547 1 96.12 554 ASN B C 1
ATOM 9236 O O . ASN B 1 554 ? 2.246 -53.688 -24.266 1 96.12 554 ASN B O 1
ATOM 9240 N N . ARG B 1 555 ? 1.66 -51.594 -24.016 1 96.31 555 ARG B N 1
ATOM 9241 C CA . ARG B 1 555 ? 2.744 -51.344 -23.062 1 96.31 555 ARG B CA 1
ATOM 9242 C C . ARG B 1 555 ? 2.35 -51.75 -21.656 1 96.31 555 ARG B C 1
ATOM 9244 O O . ARG B 1 555 ? 1.168 -51.75 -21.297 1 96.31 555 ARG B O 1
ATOM 9251 N N . THR B 1 556 ? 3.396 -52.031 -20.859 1 96.38 556 THR B N 1
ATOM 9252 C CA . THR B 1 556 ? 3.156 -52.5 -19.484 1 96.38 556 THR B CA 1
ATOM 9253 C C . THR B 1 556 ? 3.4 -51.344 -18.5 1 96.38 556 THR B C 1
ATOM 9255 O O . THR B 1 556 ? 3.025 -51.438 -17.328 1 96.38 556 THR B O 1
ATOM 9258 N N . ASP B 1 557 ? 3.969 -50.25 -18.953 1 97.56 557 ASP B N 1
ATOM 9259 C CA . ASP B 1 557 ? 4.344 -49.156 -18.062 1 97.56 557 ASP B CA 1
ATOM 9260 C C . ASP B 1 557 ? 3.387 -48 -18.188 1 97.56 557 ASP B C 1
ATOM 9262 O O . ASP B 1 557 ? 3.795 -46.844 -18.047 1 97.56 557 ASP B O 1
ATOM 9266 N N . ILE B 1 558 ? 2.158 -48.312 -18.641 1 98.31 558 ILE B N 1
ATOM 9267 C CA . ILE B 1 558 ? 1.19 -47.219 -18.812 1 98.31 558 ILE B CA 1
ATOM 9268 C C . ILE B 1 558 ? 0.037 -47.406 -17.828 1 98.31 558 ILE B C 1
ATOM 9270 O O . ILE B 1 558 ? -0.197 -48.5 -17.328 1 98.31 558 ILE B O 1
ATOM 9274 N N . VAL B 1 559 ? -0.639 -46.344 -17.5 1 98.88 559 VAL B N 1
ATOM 9275 C CA . VAL B 1 559 ? -1.826 -46.344 -16.656 1 98.88 559 VAL B CA 1
ATOM 9276 C C . VAL B 1 559 ? -3.07 -46.125 -17.5 1 98.88 559 VAL B C 1
ATOM 9278 O O . VAL B 1 559 ? -4.117 -46.719 -17.25 1 98.88 559 VAL B O 1
ATOM 9281 N N . VAL B 1 560 ? -2.971 -45.25 -18.516 1 98.88 560 VAL B N 1
ATOM 9282 C CA . VAL B 1 560 ? -4.113 -44.969 -19.375 1 98.88 560 VAL B CA 1
ATOM 9283 C C . VAL B 1 560 ? -3.738 -45.219 -20.828 1 98.88 560 VAL B C 1
ATOM 9285 O O . VAL B 1 560 ? -2.566 -45.125 -21.203 1 98.88 560 VAL B O 1
ATOM 9288 N N . ASP B 1 561 ? -4.727 -45.531 -21.625 1 98.69 561 ASP B N 1
ATOM 9289 C CA . ASP B 1 561 ? -4.492 -45.688 -23.047 1 98.69 561 ASP B CA 1
ATOM 9290 C C . ASP B 1 561 ? -4.52 -44.375 -23.781 1 98.69 561 ASP B C 1
ATOM 9292 O O . ASP B 1 561 ? -4.52 -43.312 -23.156 1 98.69 561 ASP B O 1
ATOM 9296 N N . THR B 1 562 ? -4.496 -44.375 -25.125 1 98.56 562 THR B N 1
ATOM 9297 C CA . THR B 1 562 ? -4.34 -43.156 -25.906 1 98.56 562 THR B CA 1
ATOM 9298 C C . THR B 1 562 ? -5.641 -42.344 -25.938 1 98.56 562 THR B C 1
ATOM 9300 O O . THR B 1 562 ? -5.656 -41.188 -26.359 1 98.56 562 THR B O 1
ATOM 9303 N N . ARG B 1 563 ? -6.719 -42.906 -25.438 1 98.5 563 ARG B N 1
ATOM 9304 C CA . ARG B 1 563 ? -7.969 -42.156 -25.266 1 98.5 563 ARG B CA 1
ATOM 9305 C C . ARG B 1 563 ? -8.18 -41.781 -23.812 1 98.5 563 ARG B C 1
ATOM 9307 O O . ARG B 1 563 ? -9.281 -41.375 -23.422 1 98.5 563 ARG B O 1
ATOM 9314 N N . LEU B 1 564 ? -7.168 -42 -23.016 1 98.88 564 LEU B N 1
ATOM 9315 C CA . LEU B 1 564 ? -7.031 -41.531 -21.641 1 98.88 564 LEU B CA 1
ATOM 9316 C C . LEU B 1 564 ? -7.887 -42.375 -20.703 1 98.88 564 LEU B C 1
ATOM 9318 O O . LEU B 1 564 ? -8.211 -41.969 -19.594 1 98.88 564 LEU B O 1
ATOM 9322 N N . ARG B 1 565 ? -8.336 -43.562 -21.156 1 98.81 565 ARG B N 1
ATOM 9323 C CA . ARG B 1 565 ? -9.078 -44.5 -20.312 1 98.81 565 ARG B CA 1
ATOM 9324 C C . ARG B 1 565 ? -8.125 -45.312 -19.438 1 98.81 565 ARG B C 1
ATOM 9326 O O . ARG B 1 565 ? -7.07 -45.75 -19.906 1 98.81 565 ARG B O 1
ATOM 9333 N N . VAL B 1 566 ? -8.492 -45.438 -18.203 1 98.88 566 VAL B N 1
ATOM 9334 C CA . VAL B 1 566 ? -7.668 -46.25 -17.297 1 98.88 566 VAL B CA 1
ATOM 9335 C C . VAL B 1 566 ? -7.668 -47.688 -17.75 1 98.88 566 VAL B C 1
ATOM 9337 O O . VAL B 1 566 ? -8.727 -48.281 -17.938 1 98.88 566 VAL B O 1
ATOM 9340 N N . LYS B 1 567 ? -6.496 -48.25 -17.891 1 98.19 567 LYS B N 1
ATOM 9341 C CA . LYS B 1 567 ? -6.344 -49.594 -18.375 1 98.19 567 LYS B CA 1
ATOM 9342 C C . LYS B 1 567 ? -7.051 -50.594 -17.469 1 98.19 567 LYS B C 1
ATOM 9344 O O . LYS B 1 567 ? -6.824 -50.625 -16.25 1 98.19 567 LYS B O 1
ATOM 9349 N N . GLY B 1 568 ? -7.969 -51.344 -18.047 1 96.25 568 GLY B N 1
ATOM 9350 C CA . GLY B 1 568 ? -8.609 -52.438 -17.328 1 96.25 568 GLY B CA 1
ATOM 9351 C C . GLY B 1 568 ? -9.836 -52 -16.547 1 96.25 568 GLY B C 1
ATOM 9352 O O . GLY B 1 568 ? -10.484 -52.781 -15.883 1 96.25 568 GLY B O 1
ATOM 9353 N N . ILE B 1 569 ? -10.203 -50.781 -16.578 1 98.12 569 ILE B N 1
ATOM 9354 C CA . ILE B 1 569 ? -11.352 -50.25 -15.836 1 98.12 569 ILE B CA 1
ATOM 9355 C C . ILE B 1 569 ? -12.297 -49.531 -16.781 1 98.12 569 ILE B C 1
ATOM 9357 O O . ILE B 1 569 ? -11.875 -48.594 -17.484 1 98.12 569 ILE B O 1
ATOM 9361 N N . ASP B 1 570 ? -13.539 -49.906 -16.797 1 97.44 570 ASP B N 1
ATOM 9362 C CA . ASP B 1 570 ? -14.555 -49.25 -17.609 1 97.44 570 ASP B CA 1
ATOM 9363 C C . ASP B 1 570 ? -15.047 -47.969 -16.953 1 97.44 570 ASP B C 1
ATOM 9365 O O . ASP B 1 570 ? -15.133 -47.875 -15.727 1 97.44 570 ASP B O 1
ATOM 9369 N N . ARG B 1 571 ? -15.32 -46.938 -17.719 1 98.19 571 ARG B N 1
ATOM 9370 C CA . ARG B 1 571 ? -15.992 -45.688 -17.328 1 98.19 571 ARG B CA 1
ATOM 9371 C C . ARG B 1 571 ? -15.117 -44.875 -16.406 1 98.19 571 ARG B C 1
ATOM 9373 O O . ARG B 1 571 ? -15.625 -44.25 -15.461 1 98.19 571 ARG B O 1
ATOM 9380 N N . LEU B 1 572 ? -13.812 -44.969 -16.609 1 98.81 572 LEU B N 1
ATOM 9381 C CA . LEU B 1 572 ? -12.867 -44.156 -15.859 1 98.81 572 LEU B CA 1
ATOM 9382 C C . LEU B 1 572 ? -11.781 -43.594 -16.781 1 98.81 572 LEU B C 1
ATOM 9384 O O . LEU B 1 572 ? -11.109 -44.344 -17.484 1 98.81 572 LEU B O 1
ATOM 9388 N N . ARG B 1 573 ? -11.656 -42.25 -16.797 1 98.88 573 ARG B N 1
ATOM 9389 C CA . ARG B 1 573 ? -10.578 -41.594 -17.531 1 98.88 573 ARG B CA 1
ATOM 9390 C C . ARG B 1 573 ? -9.773 -40.688 -16.609 1 98.88 573 ARG B C 1
ATOM 9392 O O . ARG B 1 573 ? -10.281 -40.25 -15.578 1 98.88 573 ARG B O 1
ATOM 9399 N N . VAL B 1 574 ? -8.523 -40.531 -16.953 1 98.94 574 VAL B N 1
ATOM 9400 C CA . VAL B 1 574 ? -7.688 -39.5 -16.359 1 98.94 574 VAL B CA 1
ATOM 9401 C C . VAL B 1 574 ? -7.375 -38.406 -17.406 1 98.94 574 VAL B C 1
ATOM 9403 O O . VAL B 1 574 ? -6.805 -38.719 -18.453 1 98.94 574 VAL B O 1
ATOM 9406 N N . ILE B 1 575 ? -7.797 -37.188 -17.156 1 98.94 575 ILE B N 1
ATOM 9407 C CA . ILE B 1 575 ? -7.551 -36.094 -18.078 1 98.94 575 ILE B CA 1
ATOM 9408 C C . ILE B 1 575 ? -6.863 -34.938 -17.344 1 98.94 575 ILE B C 1
ATOM 9410 O O . ILE B 1 575 ? -7.527 -34.031 -16.844 1 98.94 575 ILE B O 1
ATOM 9414 N N . ASP B 1 576 ? -5.594 -34.969 -17.219 1 98.75 576 ASP B N 1
ATOM 9415 C CA . ASP B 1 576 ? -4.766 -33.906 -16.656 1 98.75 576 ASP B CA 1
ATOM 9416 C C . ASP B 1 576 ? -3.283 -34.188 -16.922 1 98.75 576 ASP B C 1
ATOM 9418 O O . ASP B 1 576 ? -2.934 -35.031 -17.734 1 98.75 576 ASP B O 1
ATOM 9422 N N . SER B 1 577 ? -2.412 -33.438 -16.281 1 98.5 577 SER B N 1
ATOM 9423 C CA . SER B 1 577 ? -0.989 -33.469 -16.609 1 98.5 577 SER B CA 1
ATOM 9424 C C . SER B 1 577 ? -0.345 -34.75 -16.109 1 98.5 577 SER B C 1
ATOM 9426 O O . SER B 1 577 ? 0.779 -35.094 -16.5 1 98.5 577 SER B O 1
ATOM 9428 N N . SER B 1 578 ? -1.043 -35.531 -15.273 1 98.81 578 SER B N 1
ATOM 9429 C CA . SER B 1 578 ? -0.484 -36.781 -14.797 1 98.81 578 SER B CA 1
ATOM 9430 C C . SER B 1 578 ? -0.369 -37.812 -15.93 1 98.81 578 SER B C 1
ATOM 9432 O O . SER B 1 578 ? 0.366 -38.781 -15.82 1 98.81 578 SER B O 1
ATOM 9434 N N . VAL B 1 579 ? -0.98 -37.625 -17.047 1 98.88 579 VAL B N 1
ATOM 9435 C CA . VAL B 1 579 ? -1.011 -38.625 -18.109 1 98.88 579 VAL B CA 1
ATOM 9436 C C . VAL B 1 579 ? 0.184 -38.406 -19.047 1 98.88 579 VAL B C 1
ATOM 9438 O O . VAL B 1 579 ? 0.46 -39.281 -19.891 1 98.88 579 VAL B O 1
ATOM 9441 N N . ILE B 1 580 ? 0.915 -37.375 -18.891 1 98.75 580 ILE B N 1
ATOM 9442 C CA . ILE B 1 580 ? 2.014 -37.031 -19.781 1 98.75 580 ILE B CA 1
ATOM 9443 C C . ILE B 1 580 ? 3.066 -38.125 -19.766 1 98.75 580 ILE B C 1
ATOM 9445 O O . ILE B 1 580 ? 3.613 -38.469 -18.703 1 98.75 580 ILE B O 1
ATOM 9449 N N . PRO B 1 581 ? 3.346 -38.688 -20.922 1 98.5 581 PRO B N 1
ATOM 9450 C CA . PRO B 1 581 ? 4.34 -39.781 -20.906 1 98.5 581 PRO B CA 1
ATOM 9451 C C . PRO B 1 581 ? 5.758 -39.25 -20.656 1 98.5 581 PRO B C 1
ATOM 9453 O O . PRO B 1 581 ? 6.52 -39.875 -19.922 1 98.5 581 PRO B O 1
ATOM 9456 N N . GLU B 1 582 ? 6.023 -38.188 -21.281 1 97.88 582 GLU B N 1
ATOM 9457 C CA . GLU B 1 582 ? 7.266 -37.438 -21.125 1 97.88 582 GLU B CA 1
ATOM 9458 C C . GLU B 1 582 ? 7.02 -35.938 -21.219 1 97.88 582 GLU B C 1
ATOM 9460 O O . GLU B 1 582 ? 6.398 -35.469 -22.172 1 97.88 582 GLU B O 1
ATOM 9465 N N . LEU B 1 583 ? 7.531 -35.219 -20.234 1 98 583 LEU B N 1
ATOM 9466 C CA . LEU B 1 583 ? 7.266 -33.812 -20.188 1 98 583 LEU B CA 1
ATOM 9467 C C . LEU B 1 583 ? 7.781 -33.094 -21.438 1 98 583 LEU B C 1
ATOM 9469 O O . LEU B 1 583 ? 8.867 -33.438 -21.922 1 98 583 LEU B O 1
ATOM 9473 N N . ALA B 1 584 ? 6.961 -32.219 -21.953 1 97.25 584 ALA B N 1
ATOM 9474 C CA . ALA B 1 584 ? 7.461 -31.328 -22.984 1 97.25 584 ALA B CA 1
ATOM 9475 C C . ALA B 1 584 ? 8.453 -30.312 -22.406 1 97.25 584 ALA B C 1
ATOM 9477 O O . ALA B 1 584 ? 8.492 -30.094 -21.203 1 97.25 584 ALA B O 1
ATOM 9478 N N . ASN B 1 585 ? 9.312 -29.75 -23.312 1 96.88 585 ASN B N 1
ATOM 9479 C CA . ASN 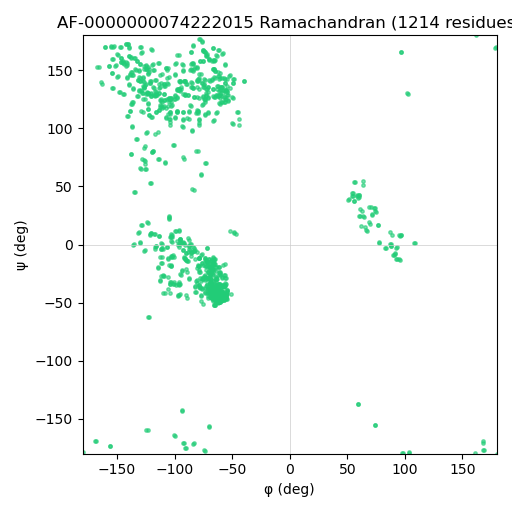B 1 585 ? 10.25 -28.719 -22.891 1 96.88 585 ASN B CA 1
ATOM 9480 C C . ASN B 1 585 ? 9.547 -27.375 -22.719 1 96.88 585 ASN B C 1
ATOM 9482 O O . ASN B 1 585 ? 9.938 -26.375 -23.328 1 96.88 585 ASN B O 1
ATOM 9486 N N . ALA B 1 586 ? 8.562 -27.312 -21.828 1 97.25 586 ALA B N 1
ATOM 9487 C CA . ALA B 1 586 ? 7.727 -26.141 -21.578 1 97.25 586 ALA B CA 1
ATOM 9488 C C . ALA B 1 586 ? 7.039 -26.234 -20.219 1 97.25 586 ALA B C 1
ATOM 9490 O O . ALA B 1 586 ? 7.168 -27.25 -19.516 1 97.25 586 ALA B O 1
ATOM 9491 N N . ASN B 1 587 ? 6.445 -25.109 -19.844 1 96.56 587 ASN B N 1
ATOM 9492 C CA . ASN B 1 587 ? 5.508 -25.156 -18.719 1 96.56 587 ASN B CA 1
ATOM 9493 C C . ASN B 1 587 ? 4.367 -26.141 -18.984 1 96.56 587 ASN B C 1
ATOM 9495 O O . ASN B 1 587 ? 4.102 -26.5 -20.141 1 96.56 587 ASN B O 1
ATOM 9499 N N . THR B 1 588 ? 3.682 -26.469 -17.953 1 97.5 588 THR B N 1
ATOM 9500 C CA . THR B 1 588 ? 2.738 -27.562 -18.141 1 97.5 588 THR B CA 1
ATOM 9501 C C . THR B 1 588 ? 1.318 -27.031 -18.312 1 97.5 588 THR B C 1
ATOM 9503 O O . THR B 1 588 ? 0.414 -27.781 -18.703 1 97.5 588 THR B O 1
ATOM 9506 N N . HIS B 1 589 ? 1.079 -25.766 -18.109 1 97.94 589 HIS B N 1
ATOM 9507 C CA . HIS B 1 589 ? -0.284 -25.25 -18.125 1 97.94 589 HIS B CA 1
ATOM 9508 C C . HIS B 1 589 ? -0.901 -25.359 -19.516 1 97.94 589 HIS B C 1
ATOM 9510 O O . HIS B 1 589 ? -1.993 -25.922 -19.672 1 97.94 589 HIS B O 1
ATOM 9516 N N . ALA B 1 590 ? -0.221 -24.859 -20.5 1 98.44 590 ALA B N 1
ATOM 9517 C CA . ALA B 1 590 ? -0.759 -24.906 -21.859 1 98.44 590 ALA B CA 1
ATOM 9518 C C . ALA B 1 590 ? -1.019 -26.344 -22.297 1 98.44 590 ALA B C 1
ATOM 9520 O O . ALA B 1 590 ? -2.064 -26.656 -22.875 1 98.44 590 ALA B O 1
ATOM 9521 N N . ALA B 1 591 ? -0.092 -27.172 -22.031 1 98.56 591 ALA B N 1
ATOM 9522 C CA . ALA B 1 591 ? -0.238 -28.594 -22.375 1 98.56 591 ALA B CA 1
ATOM 9523 C C . ALA B 1 591 ? -1.419 -29.219 -21.641 1 98.56 591 ALA B C 1
ATOM 9525 O O . ALA B 1 591 ? -2.148 -30.031 -22.188 1 98.56 591 ALA B O 1
ATOM 9526 N N . SER B 1 592 ? -1.584 -28.875 -20.391 1 98.75 592 SER B N 1
ATOM 9527 C CA . SER B 1 592 ? -2.689 -29.422 -19.609 1 98.75 592 SER B CA 1
ATOM 9528 C C . SER B 1 592 ? -4.035 -28.984 -20.188 1 98.75 592 SER B C 1
ATOM 9530 O O . SER B 1 592 ? -4.984 -29.781 -20.203 1 98.75 592 SER B O 1
ATOM 9532 N N . VAL B 1 593 ? -4.121 -27.719 -20.578 1 98.81 593 VAL B N 1
ATOM 9533 C CA . VAL B 1 593 ? -5.34 -27.234 -21.203 1 98.81 593 VAL B CA 1
ATOM 9534 C C . VAL B 1 593 ? -5.586 -28.016 -22.5 1 98.81 593 VAL B C 1
ATOM 9536 O O . VAL B 1 593 ? -6.711 -28.438 -22.781 1 98.81 593 VAL B O 1
ATOM 9539 N N . MET B 1 594 ? -4.539 -28.188 -23.281 1 98.81 594 MET B N 1
ATOM 9540 C CA . MET B 1 594 ? -4.629 -28.953 -24.516 1 98.81 594 MET B CA 1
ATOM 9541 C C . MET B 1 594 ? -5.102 -30.375 -24.234 1 98.81 594 MET B C 1
ATOM 9543 O O . MET B 1 594 ? -5.961 -30.906 -24.938 1 98.81 594 MET B O 1
ATOM 9547 N N . ILE B 1 595 ? -4.617 -31 -23.219 1 98.88 595 ILE B N 1
ATOM 9548 C CA . ILE B 1 595 ? -5.023 -32.344 -22.812 1 98.88 595 ILE B CA 1
ATOM 9549 C C . ILE B 1 595 ? -6.508 -32.344 -22.453 1 98.88 595 ILE B C 1
ATOM 9551 O O . ILE B 1 595 ? -7.234 -33.281 -22.781 1 98.88 595 ILE B O 1
ATOM 9555 N N . GLY B 1 596 ? -6.938 -31.281 -21.781 1 98.88 596 GLY B N 1
ATOM 9556 C CA . GLY B 1 596 ? -8.359 -31.125 -21.516 1 98.88 596 GLY B CA 1
ATOM 9557 C C . GLY B 1 596 ? -9.195 -31.047 -22.781 1 98.88 596 GLY B C 1
ATOM 9558 O O . GLY B 1 596 ? -10.203 -31.75 -22.906 1 98.88 596 GLY B O 1
ATOM 9559 N N . GLU B 1 597 ? -8.781 -30.25 -23.719 1 98.69 597 GLU B N 1
ATOM 9560 C CA . GLU B 1 597 ? -9.492 -30.062 -24.969 1 98.69 597 GLU B CA 1
ATOM 9561 C C . GLU B 1 597 ? -9.547 -31.344 -25.781 1 98.69 597 GLU B C 1
ATOM 9563 O O . GLU B 1 597 ? -10.602 -31.719 -26.312 1 98.69 597 GLU B O 1
ATOM 9568 N N . ARG B 1 598 ? -8.445 -31.984 -25.891 1 98.69 598 ARG B N 1
ATOM 9569 C CA . ARG B 1 598 ? -8.414 -33.219 -26.656 1 98.69 598 ARG B CA 1
ATOM 9570 C C . ARG B 1 598 ? -9.148 -34.344 -25.922 1 98.69 598 ARG B C 1
ATOM 9572 O O . ARG B 1 598 ? -9.875 -35.125 -26.547 1 98.69 598 ARG B O 1
ATOM 9579 N N . GLY B 1 599 ? -8.906 -34.438 -24.672 1 98.69 599 GLY B N 1
ATOM 9580 C CA . GLY B 1 599 ? -9.57 -35.469 -23.875 1 98.69 599 GLY B CA 1
ATOM 9581 C C . GLY B 1 599 ? -11.086 -35.406 -23.953 1 98.69 599 GLY B C 1
ATOM 9582 O O . GLY B 1 599 ? -11.75 -36.438 -24.141 1 98.69 599 GLY B O 1
ATOM 9583 N N . VAL B 1 600 ? -11.609 -34.219 -23.828 1 97.88 600 VAL B N 1
ATOM 9584 C CA . VAL B 1 600 ? -13.062 -34.094 -23.844 1 97.88 600 VAL B CA 1
ATOM 9585 C C . VAL B 1 600 ? -13.586 -34.375 -25.25 1 97.88 600 VAL B C 1
ATOM 9587 O O . VAL B 1 600 ? -14.711 -34.875 -25.406 1 97.88 600 VAL B O 1
ATOM 9590 N N . GLN B 1 601 ? -12.781 -34.125 -26.266 1 97.44 601 GLN B N 1
ATOM 9591 C CA . GLN B 1 601 ? -13.195 -34.438 -27.625 1 97.44 601 GLN B CA 1
ATOM 9592 C C . GLN B 1 601 ? -13.438 -35.938 -27.812 1 97.44 601 GLN B C 1
ATOM 9594 O O . GLN B 1 601 ? -14.328 -36.344 -28.562 1 97.44 601 GLN B O 1
ATOM 9599 N N . PHE B 1 602 ? -12.625 -36.812 -27.203 1 97.75 602 PHE B N 1
ATOM 9600 C CA . PHE B 1 602 ? -12.867 -38.25 -27.234 1 97.75 602 PHE B CA 1
ATOM 9601 C C . PHE B 1 602 ? -14.258 -38.594 -26.719 1 97.75 602 PHE B C 1
ATOM 9603 O O . PHE B 1 602 ? -14.969 -39.406 -27.281 1 97.75 602 PHE B O 1
ATOM 9610 N N . ILE B 1 603 ? -14.602 -37.938 -25.641 1 96.94 603 ILE B N 1
ATOM 9611 C CA . ILE B 1 603 ? -15.891 -38.156 -24.984 1 96.94 603 ILE B CA 1
ATOM 9612 C C . ILE B 1 603 ? -17.016 -37.688 -25.891 1 96.94 603 ILE B C 1
ATOM 9614 O O . ILE B 1 603 ? -18.016 -38.375 -26.078 1 96.94 603 ILE B O 1
ATOM 9618 N N . ILE B 1 604 ? -16.859 -36.5 -26.453 1 95.31 604 ILE B N 1
ATOM 9619 C CA . ILE B 1 604 ? -17.859 -35.938 -27.344 1 95.31 604 ILE B CA 1
ATOM 9620 C C . ILE B 1 604 ? -18.062 -36.812 -28.562 1 95.31 604 ILE B C 1
ATOM 9622 O O . ILE B 1 604 ? -19.203 -37.062 -28.984 1 95.31 604 ILE B O 1
ATOM 9626 N N . ASP B 1 605 ? -17 -37.344 -29.078 1 94.75 605 ASP B N 1
ATOM 9627 C CA . ASP B 1 605 ? -17.078 -38.219 -30.25 1 94.75 605 ASP B CA 1
ATOM 9628 C C . ASP B 1 605 ? -17.844 -39.5 -29.922 1 94.75 605 ASP B C 1
ATOM 9630 O O . ASP B 1 605 ? -18.547 -40.062 -30.781 1 94.75 605 ASP B O 1
ATOM 9634 N N . GLU B 1 606 ? -17.688 -39.938 -28.719 1 93.31 606 GLU B N 1
ATOM 9635 C CA . GLU B 1 606 ? -18.359 -41.156 -28.281 1 93.31 606 GLU B CA 1
ATOM 9636 C C . GLU B 1 606 ? -19.844 -40.938 -28.031 1 93.31 606 GLU B C 1
ATOM 9638 O O . GLU B 1 606 ? -20.641 -41.844 -28.109 1 93.31 606 GLU B O 1
ATOM 9643 N N . LEU B 1 607 ? -20.219 -39.781 -27.672 1 88.81 607 LEU B N 1
ATOM 9644 C CA . LEU B 1 607 ? -21.609 -39.438 -27.422 1 88.81 607 LEU B CA 1
ATOM 9645 C C . LEU B 1 607 ? -22.359 -39.219 -28.734 1 88.81 607 LEU B C 1
ATOM 9647 O O . LEU B 1 607 ? -23.578 -39.375 -28.781 1 88.81 607 LEU B O 1
ATOM 9651 N N . THR B 1 608 ? -21.75 -38.781 -29.828 1 76.44 608 THR B N 1
ATOM 9652 C CA . THR B 1 608 ? -22.406 -38.5 -31.094 1 76.44 608 THR B CA 1
ATOM 9653 C C . THR B 1 608 ? -22.531 -39.75 -31.938 1 76.44 608 THR B C 1
ATOM 9655 O O . THR B 1 608 ? -23.297 -39.812 -32.906 1 76.44 608 THR B O 1
ATOM 9658 N N . PHE B 1 609 ? -21.875 -40.812 -31.516 1 63.19 609 PHE B N 1
ATOM 9659 C CA . PHE B 1 609 ? -22.078 -42.094 -32.219 1 63.19 609 PHE B CA 1
ATOM 9660 C C . PHE B 1 609 ? -23.047 -42.969 -31.438 1 63.19 609 PHE B C 1
ATOM 9662 O O . PHE B 1 609 ? -23.062 -42.969 -30.203 1 63.19 609 PHE B O 1
#

Sequence (1218 aa):
MSTASLTTQLLAISVISLQRQIIHNNNVNRTSIDNNDNYYDYIIIGSGSSGAVVANRLAALNNQSLRILLLEAGGPQSIVSDMPGMTPWLVGTEMDWQYLTVPQQNIGQAFRDHRIRQPKGKVIGGTSTINWMLYNRGNRHSYDNWYQTYGCDGWDYNSILPYFIRSENNTSPKIVSKNPGYHGTQGPIGVSPMYRPDPMLFVFQKQMNSFGIPTLDINGANQLGTMIYELTVNDGKRCSTGNSYLDPNPYPENLHIMARSLVTRILFERNNQTNNITAVGVEFNHNGNNYTVRANREVILSAGCIGSPQLLLLSGVGPRKHLEELNITVIADLPVGENFQDHVFIHHYYEVKNLSLLNEPVGPTVQQLYNYYINQNGPLTQLPNSITFFSTKTNDNPEWPNAVIDVNAYMVLRNLTDTVSSYGTNLVEWENFWSPYLGKQYLLITSAIYRTYSRGTIRLASRNPFEQPLIDPQYLSDERDLQALVDMTKILFYVTQTGEFTKYAEIFKQPIPGCQFCTDRPLYQCDSYVRCIIRQVGDTALHPGGACRMGSINRTDIVVDTRLRVKGIDRLRVIDSSVIPELANANTHAASVMIGERGVQFIIDELTFMSTASLTTQLLAISVISLQRQIIHNNNVNRTSIDNNDNYYDYIIIGSGSSGAVVANRLAALNNQSLRILLLEAGGPQSIVSDMPGMTPWLVGTEMDWQYLTVPQQNIGQAFRDHRIRQPKGKVIGGTSTINWMLYNRGNRHSYDNWYQTYGCDGWDYNSILPYFIRSENNTSPKIVSKNPGYHGTQGPIGVSPMYRPDPMLFVFQKQMNSFGIPTLDINGANQLGTMIYELTVNDGKRCSTGNSYLDPNPYPENLHIMARSLVTRILFERNNQTNNITAVGVEFNHNGNNYTVRANREVILSAGCIGSPQLLLLSGVGPRKHLEELNITVIADLPVGENFQDHVFIHHYYEVKNLSLLNEPVGPTVQQLYNYYINQNGPLTQLPNSITFFSTKTNDNPEWPNAVIDVNAYMVLRNLTDTVSSYGTNLVEWENFWSPYLGKQYLLITSAIYRTYSRGTIRLASRNPFEQPLIDPQYLSDERDLQALVDMTKILFYVTQTGEFTKYAEIFKQPIPGCQFCTDRPLYQCDSYVRCIIRQVGDTALHPGGACRMGSINRTDIVVDTRLRVKGIDRLRVIDSSVIPELANANTHAASVMIGERGVQFIIDELTF